Protein AF-A0A2E9XCI1-F1 (afdb_monomer_lite)

pLDDT: mean 81.18, std 12.96, range [31.7, 95.69]

Secondary structure (DSSP, 8-state):
-HHHHHHHHHHHHHHHHHHHHHHHHTTTSTTPPPEEEEEEE-----TTS-GGG-----EEEEEEEE--PPPPEEE-S-TT-EEEESS-EEEEE-TTS-EEEES---EEE-TTSBEEETTSPEEEEE-B-TT--B-TTSPPEE-B--SB-TT--B---EEEEEEEEETTPPPP-SPP-TT-GGG-SEEEEEEEE-TTS-EEEEEEEEEEEE---SS--EEEEEEEEEETTEEEPBPB-B-B-GGGPBEEEETT--EEEHHHHHHHHHSPPTTS-GGGG---TT-EEE-EEGGGBPPPEEP-EEEEEEE--TT-TTHHHHHT-TT---EES---SSSTTS--HHHHTT-EEEEETTPPPEEE--GGGS-STT----SSS---TT---S-SSTT-EE-HHHHHHHHHHHHHHHHSS---EESSSSPTT-EEEEEEEPSS-SS--STTSEEEEE-SSTT-TT-TT-GGGT--TTSBS-TTS---EE-HHHHHHHHHHHHHHHTTT-GGGTTEEEEEETTTTEEEEEE-TTS-SSPPEEEEEEE-SSHHHHHHHHHHTTSPPBS---SSS-SSEEE----SSSSEEEE------SPPPPGGG-----EEEEETTEEEEEEEEESTT--EEEEEPBPSS-SS--S--S---B-HHHHHHHHHH-----TTS-HHHHHTTSEE------TTTPPPSS-SPPBPPEEEEEEPSS-TTS-EEE-TTT-EEEEEETTEEEEEEPPSEEE-HHHHHHHHHHHHTT-B-TT--B----EEEEETTTTEEEEE-S--STT-EEEEE--GGGT-SSPPPEE-B--EE--BPPPEETTEE-EEEE-TTT-PEEEESS-TT--SSS--SEEEEE--TTEEEEETTSBEEE--S-EEE--HHHHSS-EEEE-TT-EEESS--EEEEEEE--B---BEEEEEE-TT-EEEEEETTS-EEEEEEEEEEE-S-GGGPEEEETTEEE--TTT-SPEEEETTSTTSPEEEETEEEPP---HHHHHHHHHHHHHHHHHHHHHHHHHHHHHHHHHHHH-

Sequence (1035 aa):
MSFYTSLTGLQAATTELSVTSNNIANAGTSGFKRADANFGDIYASTPLQKAGSIAGSGVALKGITQQHTQGNIEFSTNSLDLAITGDGYFKLKTSDGAELFTRNGGFMLDDQNRMVNSAGQALQILPVDSINNANFEAETSGLTVQRSTVGEFTPTTEINLGLNLPSSAVPITEAFSADKPETYHKTTSFTTYGANGKAQLATIYYVKTAGPTDAVPYAKWQTYVTVDGVAVKSALTQSAGAGNDPQFINKFGEILTQKELDVLSVSPPAGRNGSDYLITAGTTYRKFSLDNLQTAIPSANAAVTTAIPTASTFQDGLNLTNSSTGVNFADLGAGAGKFTNAKLQNMFQVQVDGSQWKSISLPRLMTLSHLSFSVGAVNTAGAGGPGKLGDQVLSGKQIATELTNELNRTFGDDKDFTTSVLDAGSELILKRYAPPETALQSANDFIAIPLKGAGSIFEDTNAELGGLSLISGGADNNNRTMDGWQMAAAITNYIRHVDAKKAQFADVTVQYDEQNQGFTFHQGSLLRPAPDKFILGAFGADAAGAAKVSAMFGGIATGVKDTGIDDGTGLTYKTINGSKQLLQNTRGNGTENALSDRHSGLKVDYAGGKFTFSAGTTGDTSAISVRATETTVSAANADTVNVAAYTDGGQKAAALFGLSADTAKTRSANNDNQVTSAVTSLVENLPTVRGQESTAAKLTGNAMGVDTEQAFNVTAANQSITAVIDGITSTVTLSLGQYNIDTFTTELQTQINRMADANGRTVNNITVGFDAAKTALTVTGATTSGKSFIQMLGSQDWGLTDVPVAFGTSSTYARIDSDQRAGSNLYVSQDTKTGLWNESVDKADFDAGDIPYWTPIFLDRGEITFDTSGALVSPQAKYNLESTAATGTTIQLAYTGSTQYNSAFAAISQSQNGKPEGDLNGISIGDDGLIVASYSNGSQKSLGKVVIANFNSASGLKQLGDSSFTASAESGAARLGEAGAAGFGTIRAGSTERSNVDLTNELVDLISAQRNFQANAKAIETNSAMTSAIINIRG

Foldseek 3Di:
DLQQQLVQLLVQLVVLLVQLVVLLVALFFFQDWRKGFDKDWADDDDPPDDPVPGDTRHIHTPDIFTDNDFFDWDFFPDQQAWAFDAFFFFWWADPVGDIWTFRWRQWDADPQQFIAHPVRTFTWFAFADPVRDGDPVDDTDGFHDDQWPVPPFFFFFAWEFAWAAALPDDADPDDDDPVDPSRFDDKDWDWTAFPNLDTKIKMKTKGWHDHADPVRQWTKIFIWIDINNHTWFFFFDFAAFPPRFFWWAFLQGDIDGLVVLVVCLVPPDPPDHSQLSDDDAFAWAFAFAPVQWFDWDFFFFQKAKFFFDPPFPQLCQQVVHPVHVHAFQEDDPDDLPHDDLLQQWQLKWKDKLNADTDGFGDLLSDWPPVQDDDDDDDPPPPPTAQRPQGRDHDHNQRVQVSVQLRVQCRQFQAAWAKCPQADFAKWKKKAWADPPRDARPDPLRIDTAGCADDPHLQQQPNVLLVRLSNWDDDNPHRITTHHPSSVQNSVQSVLCSCCVVRVVCNQWGWYQQLQQRWIKIFGDPPPDDAAIKMFIAIEGPDQVNSVLSCLQHQRWFGPPPDSTDDGTDIQDCPDPPRRITIRGRRGHPHDTDDPSSHFHQWGWGDDDSMIMTGGLKGFLSIWMFMAGAFPPPDPDDDQPDQDRDGRSNSVVCCNNHVQQRDSRDTPCRSRVSGISGRNPVQLFSANTPRHDIWFAWKFKFAAAPDDQVDKDWDDPQFQWKWKAWLRFTDIFGADTDIDHQVRVQVRVLVRQQSHADSSSRGQGDWHWDADPVRNIIMITGRRRDQSTKIAMATDSNRRRHPTDITGIYGGIGIGTDGDDDPRATKMWGADPVPRGIDIDSDCPPPDSNDHRSIRGHIHPTRMWMAGSVFDTRPDPDWTWINCCVPRVHIHTYHNPNYGYHNDDMDRPDIDIDIFRMWGFPDWDADQQQWIWTATPRRDIDTSRGRKTWRWPDPRQWDDDDSSMTDDDPVRDDTDIDTDPPVNHGTMDGSMTTRYPSDSVVSVVSSVVSVVSSVVSVVSSVVVVVVVVVVVVVVD

Structure (mmCIF, N/CA/C/O backbone):
data_AF-A0A2E9XCI1-F1
#
_entry.id   AF-A0A2E9XCI1-F1
#
loop_
_atom_site.group_PDB
_atom_site.id
_atom_site.type_symbol
_atom_site.label_atom_id
_atom_site.label_alt_id
_atom_site.label_comp_id
_atom_site.label_asym_id
_atom_site.label_entity_id
_atom_site.label_seq_id
_atom_site.pdbx_PDB_ins_code
_atom_site.Cartn_x
_atom_site.Cartn_y
_atom_site.Cartn_z
_atom_site.occupancy
_atom_site.B_iso_or_equiv
_atom_site.auth_seq_id
_atom_site.auth_comp_id
_atom_site.auth_asym_id
_atom_site.auth_atom_id
_atom_site.pdbx_PDB_model_num
ATOM 1 N N . MET A 1 1 ? -56.192 31.321 102.479 1.00 56.94 1 MET A N 1
ATOM 2 C CA . MET A 1 1 ? -55.291 31.568 101.329 1.00 56.94 1 MET A CA 1
ATOM 3 C C . MET A 1 1 ? -54.293 30.430 101.073 1.00 56.94 1 MET A C 1
ATOM 5 O O . MET A 1 1 ? -53.870 30.320 99.938 1.00 56.94 1 MET A O 1
ATOM 9 N N . SER A 1 2 ? -53.966 29.539 102.028 1.00 67.12 2 SER A N 1
ATOM 10 C CA . SER A 1 2 ? -53.021 28.423 101.776 1.00 67.12 2 SER A CA 1
ATOM 11 C C . SER A 1 2 ? -53.603 27.194 101.051 1.00 67.12 2 SER A C 1
ATOM 13 O O . SER A 1 2 ? -52.846 26.351 100.587 1.00 67.12 2 SER A O 1
ATOM 15 N N . PHE A 1 3 ? -54.931 27.066 100.918 1.00 76.75 3 PHE A N 1
ATOM 16 C CA . PHE A 1 3 ? -55.544 25.922 100.221 1.00 76.75 3 PHE A CA 1
ATOM 17 C C . PHE A 1 3 ? -55.287 25.965 98.705 1.00 76.75 3 PHE A C 1
ATOM 19 O O . PHE A 1 3 ? -54.884 24.965 98.125 1.00 76.75 3 PHE A O 1
ATOM 26 N N . TYR A 1 4 ? -55.455 27.133 98.071 1.00 76.50 4 TYR A N 1
ATOM 27 C CA . TYR A 1 4 ? -55.263 27.297 96.625 1.00 76.50 4 TYR A CA 1
ATOM 28 C C . TYR A 1 4 ? -53.798 27.136 96.191 1.00 76.50 4 TYR A C 1
ATOM 30 O O . TYR A 1 4 ? -53.535 26.538 95.151 1.00 76.50 4 TYR A O 1
ATOM 38 N N . THR A 1 5 ? -52.837 27.585 97.003 1.00 81.50 5 THR A N 1
ATOM 39 C CA . THR A 1 5 ? -51.399 27.383 96.750 1.00 81.50 5 THR A CA 1
ATOM 40 C C . THR A 1 5 ? -51.010 25.904 96.827 1.00 81.50 5 THR A C 1
ATOM 42 O O . THR A 1 5 ? -50.249 25.424 95.994 1.00 81.50 5 THR A O 1
ATOM 45 N N . SER A 1 6 ? -51.567 25.153 97.785 1.00 84.31 6 SER A N 1
ATOM 46 C CA . SER A 1 6 ? -51.332 23.707 97.880 1.00 84.31 6 SER A CA 1
ATOM 47 C C . SER A 1 6 ? -52.088 22.918 96.806 1.00 84.31 6 SER A C 1
ATOM 49 O O . SER A 1 6 ? -51.560 21.926 96.320 1.00 84.31 6 SER A O 1
ATOM 51 N N . LEU A 1 7 ? -53.282 23.361 96.387 1.00 85.88 7 LEU A N 1
ATOM 52 C CA . LEU A 1 7 ? -54.044 22.738 95.295 1.00 85.88 7 LEU A CA 1
ATOM 53 C C . LEU A 1 7 ? -53.333 22.889 93.946 1.00 85.88 7 LEU A C 1
ATOM 55 O O . LEU A 1 7 ? -53.202 21.918 93.207 1.00 85.88 7 LEU A O 1
ATOM 59 N N . THR A 1 8 ? -52.842 24.089 93.644 1.00 87.75 8 THR A N 1
ATOM 60 C CA . THR A 1 8 ? -52.076 24.362 92.419 1.00 87.75 8 THR A CA 1
ATOM 61 C C . THR A 1 8 ? -50.726 23.636 92.419 1.00 87.75 8 THR A C 1
ATOM 63 O O . THR A 1 8 ? -50.351 23.044 91.410 1.00 87.75 8 THR A O 1
ATOM 66 N N . GLY A 1 9 ? -50.046 23.549 93.570 1.00 86.12 9 GLY A N 1
ATOM 67 C CA . GLY A 1 9 ? -48.858 22.702 93.740 1.00 86.12 9 GLY A CA 1
ATOM 68 C C . GLY A 1 9 ? -49.138 21.197 93.600 1.00 86.12 9 GLY A C 1
ATOM 69 O O . GLY A 1 9 ? -48.325 20.469 93.034 1.00 86.12 9 GLY A O 1
ATOM 70 N N . LEU A 1 10 ? -50.297 20.714 94.065 1.00 88.19 10 LEU A N 1
ATOM 71 C CA . LEU A 1 10 ? -50.730 19.320 93.893 1.00 88.19 10 LEU A CA 1
ATOM 72 C C . LEU A 1 10 ? -51.007 18.998 92.417 1.00 88.19 10 LEU A C 1
ATOM 74 O O . LEU A 1 10 ? -50.594 17.947 91.925 1.00 88.19 10 LEU A O 1
ATOM 78 N N . GLN A 1 11 ? -51.682 19.903 91.703 1.00 87.00 11 GLN A N 1
ATOM 79 C CA . GLN A 1 11 ? -51.938 19.770 90.267 1.00 87.00 11 GLN A CA 1
ATOM 80 C C . GLN A 1 11 ? -50.630 19.760 89.466 1.00 87.00 11 GLN A C 1
ATOM 82 O O . GLN A 1 11 ? -50.460 18.890 88.615 1.00 87.00 11 GLN A O 1
ATOM 87 N N . ALA A 1 12 ? -49.682 20.644 89.791 1.00 87.75 12 ALA A N 1
ATOM 88 C CA . ALA A 1 12 ? -48.360 20.664 89.169 1.00 87.75 12 ALA A CA 1
ATOM 89 C C . ALA A 1 12 ? -47.582 19.359 89.395 1.00 87.75 12 ALA A C 1
ATOM 91 O O . ALA A 1 12 ? -47.131 18.743 88.431 1.00 87.75 12 ALA A O 1
ATOM 92 N N . ALA A 1 13 ? -47.534 18.865 90.636 1.00 88.88 13 ALA A N 1
ATOM 93 C CA . ALA A 1 13 ? -46.912 17.577 90.942 1.00 88.88 13 ALA A CA 1
ATOM 94 C C . ALA A 1 13 ? -47.602 16.408 90.210 1.00 88.88 13 ALA A C 1
ATOM 96 O O . ALA A 1 13 ? -46.937 15.479 89.768 1.00 88.88 13 ALA A O 1
ATOM 97 N N . THR A 1 14 ? -48.926 16.458 90.015 1.00 90.69 14 THR A N 1
ATOM 98 C CA . THR A 1 14 ? -49.665 15.441 89.239 1.00 90.69 14 THR A CA 1
ATOM 99 C C . THR A 1 14 ? -49.265 15.456 87.762 1.00 90.69 14 THR A C 1
ATOM 101 O O . THR A 1 14 ? -49.092 14.399 87.151 1.00 90.69 14 THR A O 1
ATOM 104 N N . THR A 1 15 ? -49.101 16.645 87.175 1.00 89.94 15 THR A N 1
ATOM 105 C CA . THR A 1 15 ? -48.646 16.778 85.783 1.00 89.94 15 THR A CA 1
ATOM 106 C C . THR A 1 15 ? -47.188 16.364 85.612 1.00 89.94 15 THR A C 1
ATOM 108 O O . THR A 1 15 ? -46.887 15.652 84.661 1.00 89.94 15 THR A O 1
ATOM 111 N N . GLU A 1 16 ? -46.311 16.722 86.554 1.00 90.00 16 GLU A N 1
ATOM 112 C CA . GLU A 1 16 ? -44.906 16.296 86.575 1.00 90.00 16 GLU A CA 1
ATOM 113 C C . GLU A 1 16 ? -44.810 14.768 86.662 1.00 90.00 16 GLU A C 1
ATOM 115 O O . GLU A 1 16 ? -44.196 14.141 85.805 1.00 90.00 16 GLU A O 1
ATOM 120 N N . LEU A 1 17 ? -45.556 14.147 87.587 1.00 91.25 17 LEU A N 1
ATOM 121 C CA . LEU A 1 17 ? -45.663 12.689 87.689 1.00 91.25 17 LEU A CA 1
ATOM 122 C C . LEU A 1 17 ? -46.124 12.036 86.388 1.00 91.25 17 LEU A C 1
ATOM 124 O O . LEU A 1 17 ? -45.602 10.988 86.015 1.00 91.25 17 LEU A O 1
ATOM 128 N N . SER A 1 18 ? -47.102 12.632 85.706 1.00 91.62 18 SER A N 1
ATOM 129 C CA . SER A 1 18 ? -47.643 12.089 84.458 1.00 91.62 18 SER A CA 1
ATOM 130 C C . SER A 1 18 ? -46.620 12.154 83.322 1.00 91.62 18 SER A C 1
ATOM 132 O O . SER A 1 18 ? -46.472 11.185 82.579 1.00 91.62 18 SER A O 1
ATOM 134 N N . VAL A 1 19 ? -45.886 13.266 83.207 1.00 91.38 19 VAL A N 1
ATOM 135 C CA . VAL A 1 19 ? -44.841 13.457 82.190 1.00 91.38 19 VAL A CA 1
ATOM 136 C C . VAL A 1 19 ? -43.652 12.530 82.448 1.00 91.38 19 VAL A C 1
ATOM 138 O O . VAL A 1 19 ? -43.282 11.768 81.557 1.00 91.38 19 VAL A O 1
ATOM 141 N N . THR A 1 20 ? -43.129 12.493 83.674 1.00 90.44 20 THR A N 1
ATOM 142 C CA . THR A 1 20 ? -42.021 11.604 84.056 1.00 90.44 20 THR A CA 1
ATOM 143 C C . THR A 1 20 ? -42.399 10.125 83.915 1.00 90.44 20 THR A C 1
ATOM 145 O O . THR A 1 20 ? -41.616 9.326 83.408 1.00 90.44 20 THR A O 1
ATOM 148 N N . SER A 1 21 ? -43.630 9.737 84.275 1.00 91.94 21 SER A N 1
ATOM 149 C CA . SER A 1 21 ? -44.106 8.357 84.070 1.00 91.94 21 SER A CA 1
ATOM 150 C C . SER A 1 21 ? -44.168 7.986 82.586 1.00 91.94 21 SER A C 1
ATOM 152 O O . SER A 1 21 ? -43.810 6.868 82.218 1.00 91.94 21 SER A O 1
ATOM 154 N N . ASN A 1 22 ? -44.586 8.921 81.726 1.00 91.62 22 ASN A N 1
ATOM 155 C CA . ASN A 1 22 ? -44.616 8.718 80.278 1.00 91.62 22 ASN A CA 1
ATOM 156 C C . ASN A 1 22 ? -43.201 8.590 79.686 1.00 91.62 22 ASN A C 1
ATOM 158 O O . ASN A 1 22 ? -42.968 7.730 78.834 1.00 91.62 22 ASN A O 1
ATOM 162 N N . ASN A 1 23 ? -42.245 9.388 80.174 1.00 92.56 23 ASN A N 1
ATOM 163 C CA . ASN A 1 23 ? -40.837 9.280 79.788 1.00 92.56 23 ASN A CA 1
ATOM 164 C C . ASN A 1 23 ? -40.265 7.902 80.149 1.00 92.56 23 ASN A C 1
ATOM 166 O O . ASN A 1 23 ? -39.691 7.238 79.291 1.00 92.56 23 ASN A O 1
ATOM 170 N N . ILE A 1 24 ? -40.474 7.437 81.388 1.00 91.94 24 ILE A N 1
ATOM 171 C CA . ILE A 1 24 ? -40.007 6.115 81.846 1.00 91.94 24 ILE A CA 1
ATOM 172 C C . ILE A 1 24 ? -40.627 4.997 81.005 1.00 91.94 24 ILE A C 1
ATOM 174 O O . ILE A 1 24 ? -39.917 4.089 80.574 1.00 91.94 24 ILE A O 1
ATOM 178 N N . ALA A 1 25 ? -41.935 5.071 80.738 1.00 92.50 25 ALA A N 1
ATOM 179 C CA . ALA A 1 25 ? -42.639 4.068 79.941 1.00 92.50 25 ALA A CA 1
ATOM 180 C C . ALA A 1 25 ? -42.089 3.958 78.508 1.00 92.50 25 ALA A C 1
ATOM 182 O O . ALA A 1 25 ? -42.041 2.862 77.954 1.00 92.50 25 ALA A O 1
ATOM 183 N N . ASN A 1 26 ? -41.634 5.073 77.927 1.00 90.69 26 ASN A N 1
ATOM 184 C CA . ASN A 1 26 ? -41.115 5.134 76.560 1.00 90.69 26 ASN A CA 1
ATOM 185 C C . ASN A 1 26 ? -39.585 5.145 76.462 1.00 90.69 26 ASN A C 1
ATOM 187 O O . ASN A 1 26 ? -39.046 5.315 75.370 1.00 90.69 26 ASN A O 1
ATOM 191 N N . ALA A 1 27 ? -38.860 4.910 77.557 1.00 90.88 27 ALA A N 1
ATOM 192 C CA . ALA A 1 27 ? -37.398 4.928 77.531 1.00 90.88 27 ALA A CA 1
ATOM 193 C C . ALA A 1 27 ? -36.789 3.810 76.650 1.00 90.88 27 ALA A C 1
ATOM 195 O O . ALA A 1 27 ? -35.642 3.901 76.209 1.00 90.88 27 ALA A O 1
ATOM 196 N N . GLY A 1 28 ? -37.561 2.753 76.366 1.00 87.94 28 GLY A N 1
ATOM 197 C CA . GLY A 1 28 ? -37.207 1.699 75.409 1.00 87.94 28 GLY A CA 1
ATOM 198 C C . GLY A 1 28 ? -37.623 1.977 73.959 1.00 87.94 28 GLY A C 1
ATOM 199 O O . GLY A 1 28 ? -37.191 1.255 73.065 1.00 87.94 28 GLY A O 1
ATOM 200 N N . THR A 1 29 ? -38.444 2.998 73.707 1.00 90.44 29 THR A N 1
ATOM 201 C CA . THR A 1 29 ? -38.992 3.295 72.378 1.00 90.44 29 THR A CA 1
ATOM 202 C C . THR A 1 29 ? -37.959 4.044 71.532 1.00 90.44 29 THR A C 1
ATOM 204 O O . THR A 1 29 ? -37.449 5.094 71.932 1.00 90.44 29 THR A O 1
ATOM 207 N N . SER A 1 30 ? -37.648 3.525 70.340 1.00 90.06 30 SER A N 1
ATOM 208 C CA . SER A 1 30 ? -36.727 4.191 69.408 1.00 90.06 30 SER A CA 1
ATOM 209 C C . SER A 1 30 ? -37.273 5.553 68.958 1.00 90.06 30 SER A C 1
ATOM 211 O O . SER A 1 30 ? -38.476 5.742 68.755 1.00 90.06 30 SER A O 1
ATOM 213 N N . GLY A 1 31 ? -36.380 6.537 68.856 1.00 90.50 31 GLY A N 1
ATOM 214 C CA . GLY A 1 31 ? -36.698 7.901 68.442 1.00 90.50 31 GLY A CA 1
ATOM 215 C C . GLY A 1 31 ? -37.555 8.706 69.427 1.00 90.50 31 GLY A C 1
ATOM 216 O O . GLY A 1 31 ? -37.921 9.834 69.096 1.00 90.50 31 GLY A O 1
ATOM 217 N N . PHE A 1 32 ? -37.888 8.174 70.614 1.00 93.50 32 PHE A N 1
ATOM 218 C CA . PHE A 1 32 ? -38.699 8.896 71.599 1.00 93.50 32 PHE A CA 1
ATOM 219 C C . PHE A 1 32 ? -37.913 10.045 72.237 1.00 93.50 32 PHE A C 1
ATOM 221 O O . PHE A 1 32 ? -36.796 9.852 72.725 1.00 93.50 32 PHE A O 1
ATOM 228 N N . LYS A 1 33 ? -38.526 11.231 72.279 1.00 93.69 33 LYS A N 1
ATOM 229 C CA . LYS A 1 33 ? -37.956 12.439 72.880 1.00 93.69 33 LYS A CA 1
ATOM 230 C C . LYS A 1 33 ? -38.589 12.716 74.243 1.00 93.69 33 LYS A C 1
ATOM 232 O O . LYS A 1 33 ? -39.810 12.833 74.339 1.00 93.69 33 LYS A O 1
ATOM 237 N N . ARG A 1 34 ? -37.749 12.827 75.277 1.00 92.19 34 ARG A N 1
ATOM 238 C CA . ARG A 1 34 ? -38.120 13.186 76.652 1.00 92.19 34 ARG A CA 1
ATOM 239 C C . ARG A 1 34 ? -38.945 14.468 76.641 1.00 92.19 34 ARG A C 1
ATOM 241 O O . ARG A 1 34 ? -38.592 15.432 75.961 1.00 92.19 34 ARG A O 1
ATOM 248 N N . ALA A 1 35 ? -40.018 14.486 77.416 1.00 91.31 35 ALA A N 1
ATOM 249 C CA . ALA A 1 35 ? -40.801 15.683 77.670 1.00 91.31 35 ALA A CA 1
ATOM 250 C C . ALA A 1 35 ? -40.532 16.206 79.086 1.00 91.31 35 ALA A C 1
ATOM 252 O O . ALA A 1 35 ? -40.400 15.417 80.017 1.00 91.31 35 ALA A O 1
ATOM 253 N N . ASP A 1 36 ? -40.505 17.526 79.251 1.00 90.38 36 ASP A N 1
ATOM 254 C CA . ASP A 1 36 ? -40.437 18.184 80.557 1.00 90.38 36 ASP A CA 1
ATOM 255 C C . ASP A 1 36 ? -41.688 19.043 80.778 1.00 90.38 36 ASP A C 1
ATOM 257 O O . ASP A 1 36 ? -42.191 19.702 79.858 1.00 90.38 36 ASP A O 1
ATOM 261 N N . ALA A 1 37 ? -42.201 19.040 82.009 1.00 90.25 37 ALA A N 1
ATOM 262 C CA . ALA A 1 37 ? -43.288 19.916 82.426 1.00 90.25 37 ALA A CA 1
ATOM 263 C C . ALA A 1 37 ? -42.712 21.246 82.929 1.00 90.25 37 ALA A C 1
ATOM 265 O O . ALA A 1 37 ? -42.026 21.291 83.947 1.00 90.25 37 ALA A O 1
ATOM 266 N N . ASN A 1 38 ? -43.013 22.345 82.237 1.00 89.31 38 ASN A N 1
ATOM 267 C CA . ASN A 1 38 ? -42.542 23.669 82.628 1.00 89.31 38 ASN A CA 1
ATOM 268 C C . ASN A 1 38 ? -43.607 24.382 83.459 1.00 89.31 38 ASN A C 1
ATOM 270 O O . ASN A 1 38 ? -44.726 24.605 82.989 1.00 89.31 38 ASN A O 1
ATOM 274 N N . PHE A 1 39 ? -43.245 24.801 84.669 1.00 89.50 39 PHE A N 1
ATOM 275 C CA . PHE A 1 39 ? -44.135 25.518 85.582 1.00 89.50 39 PHE A CA 1
ATOM 276 C C . PHE A 1 39 ? -43.783 27.007 85.661 1.00 89.50 39 PHE A C 1
ATOM 278 O O . PHE A 1 39 ? -42.617 27.389 85.584 1.00 89.50 39 PHE A O 1
ATOM 285 N N . GLY A 1 40 ? -44.804 27.849 85.807 1.00 85.62 40 GLY A N 1
ATOM 286 C CA . GLY A 1 40 ? -44.674 29.270 86.131 1.00 85.62 40 GLY A CA 1
ATOM 287 C C . GLY A 1 40 ? -45.316 29.570 87.480 1.00 85.62 40 GLY A C 1
ATOM 288 O O . GLY A 1 40 ? -46.262 28.889 87.885 1.00 85.62 40 GLY A O 1
ATOM 289 N N . ASP A 1 41 ? -44.819 30.580 88.185 1.00 86.00 41 ASP A N 1
ATOM 290 C CA . ASP A 1 41 ? -45.464 31.066 89.397 1.00 86.00 41 ASP A CA 1
ATOM 291 C C . ASP A 1 41 ? -46.737 31.856 89.062 1.00 86.00 41 ASP A C 1
ATOM 293 O O . ASP A 1 41 ? -46.857 32.518 88.031 1.00 86.00 41 ASP A O 1
ATOM 297 N N . ILE A 1 42 ? -47.734 31.765 89.939 1.00 76.44 42 ILE A N 1
ATOM 298 C CA . ILE A 1 42 ? -48.943 32.581 89.849 1.00 76.44 42 ILE A CA 1
ATOM 299 C C . ILE A 1 42 ? -48.750 33.773 90.779 1.00 76.44 42 ILE A C 1
ATOM 301 O O . ILE A 1 42 ? -48.713 33.623 92.005 1.00 76.44 42 ILE A O 1
ATOM 305 N N . TYR A 1 43 ? -48.669 34.968 90.200 1.00 70.25 43 TYR A N 1
ATOM 306 C CA . TYR A 1 43 ? -48.563 36.216 90.946 1.00 70.25 43 TYR A CA 1
ATOM 307 C C . TYR A 1 43 ? -49.813 37.073 90.726 1.00 70.25 43 TYR A C 1
ATOM 309 O O . TYR A 1 43 ? -50.123 37.460 89.602 1.00 70.25 43 TYR A O 1
ATOM 317 N N . ALA A 1 44 ? -50.543 37.381 91.800 1.00 63.88 44 ALA A N 1
ATOM 318 C CA . ALA A 1 44 ? -51.636 38.348 91.764 1.00 63.88 44 ALA A CA 1
ATOM 319 C C . ALA A 1 44 ? -51.078 39.718 92.177 1.00 63.88 44 ALA A C 1
ATOM 321 O O . ALA A 1 44 ? -50.885 39.974 93.364 1.00 63.88 44 ALA A O 1
ATOM 322 N N . SER A 1 45 ? -50.769 40.587 91.213 1.00 61.59 45 SER A N 1
ATOM 323 C CA . SER A 1 45 ? -50.336 41.959 91.493 1.00 61.59 45 SER A CA 1
ATOM 324 C C . SER A 1 45 ? -51.478 42.948 91.265 1.00 61.59 45 SER A C 1
ATOM 326 O O . SER A 1 45 ? -52.050 43.047 90.181 1.00 61.59 45 SER A O 1
ATOM 328 N N . THR A 1 46 ? -51.797 43.726 92.297 1.00 57.59 46 THR A N 1
ATOM 329 C CA . THR A 1 46 ? -52.593 44.952 92.165 1.00 57.59 46 THR A CA 1
ATOM 330 C C . THR A 1 46 ? -51.606 46.129 92.141 1.00 57.59 46 THR A C 1
ATOM 332 O O . THR A 1 46 ? -50.747 46.175 93.025 1.00 57.59 46 THR A O 1
ATOM 335 N N . PRO A 1 47 ? -51.695 47.103 91.209 1.00 62.22 47 PRO A N 1
ATOM 336 C CA . PRO A 1 47 ? -50.665 48.141 91.000 1.00 62.22 47 PRO A CA 1
ATOM 337 C C . PRO A 1 47 ? -50.330 49.059 92.196 1.00 62.22 47 PRO A C 1
ATOM 339 O O . PRO A 1 47 ? -49.442 49.898 92.090 1.00 62.22 47 PRO A O 1
ATOM 342 N N . LEU A 1 48 ? -51.037 48.934 93.324 1.00 61.19 48 LEU A N 1
ATOM 343 C CA . LEU A 1 48 ? -50.928 49.800 94.506 1.00 61.19 48 LEU A CA 1
ATOM 344 C C . LEU A 1 48 ? -50.286 49.115 95.734 1.00 61.19 48 LEU A C 1
ATOM 346 O O . LEU A 1 48 ? -50.254 49.713 96.808 1.00 61.19 48 LEU A O 1
ATOM 350 N N . GLN A 1 49 ? -49.785 47.878 95.623 1.00 62.62 49 GLN A N 1
ATOM 351 C CA . GLN A 1 49 ? -49.184 47.139 96.749 1.00 62.62 49 GLN A CA 1
ATOM 352 C C . GLN A 1 49 ? -47.645 47.063 96.682 1.00 62.62 49 GLN A C 1
ATOM 354 O O . GLN A 1 49 ? -47.051 46.920 95.616 1.00 62.62 49 GLN A O 1
ATOM 359 N N . LYS A 1 50 ? -46.986 47.151 97.851 1.00 63.84 50 LYS A N 1
ATOM 360 C CA . LYS A 1 50 ? -45.520 47.092 98.018 1.00 63.84 50 LYS A CA 1
ATOM 361 C C . LYS A 1 50 ? -45.006 45.678 97.698 1.00 63.84 50 LYS A C 1
ATOM 363 O O . LYS A 1 50 ? -45.393 44.724 98.369 1.00 63.84 50 LYS A O 1
ATOM 368 N N . ALA A 1 51 ? -44.088 45.556 96.735 1.00 59.53 51 ALA A N 1
ATOM 369 C CA . ALA A 1 51 ? -43.585 44.274 96.213 1.00 59.53 51 ALA A CA 1
ATOM 370 C C . ALA A 1 51 ? -42.999 43.308 97.272 1.00 59.53 51 ALA A C 1
ATOM 372 O O . ALA A 1 51 ? -42.997 42.101 97.068 1.00 59.53 51 ALA A O 1
ATOM 373 N N . GLY A 1 52 ? -42.540 43.811 98.425 1.00 65.31 52 GLY A N 1
ATOM 374 C CA . GLY A 1 52 ? -41.963 42.993 99.503 1.00 65.31 52 GLY A CA 1
ATOM 375 C C . GLY A 1 52 ? -42.964 42.343 100.470 1.00 65.31 52 GLY A C 1
ATOM 376 O O . GLY A 1 52 ? -42.535 41.798 101.483 1.00 65.31 52 GLY A O 1
ATOM 377 N N . SER A 1 53 ? -44.278 42.448 100.237 1.00 62.16 53 SER A N 1
ATOM 378 C CA . SER A 1 53 ? -45.313 41.973 101.180 1.00 62.16 53 SER A CA 1
ATOM 379 C C . SER A 1 53 ? -46.361 41.042 100.556 1.00 62.16 53 SER A C 1
ATOM 381 O O . SER A 1 53 ? -47.352 40.724 101.210 1.00 62.16 53 SER A O 1
ATOM 383 N N . ILE A 1 54 ? -46.158 40.601 99.311 1.00 63.03 54 ILE A N 1
ATOM 384 C CA . ILE A 1 54 ? -47.092 39.734 98.581 1.00 63.03 54 ILE A CA 1
ATOM 385 C C . ILE A 1 54 ? -46.522 38.309 98.555 1.00 63.03 54 ILE A C 1
ATOM 387 O O . ILE A 1 54 ? -45.447 38.071 98.007 1.00 63.03 54 ILE A O 1
ATOM 391 N N . ALA A 1 55 ? -47.240 37.361 99.159 1.00 66.00 55 ALA A N 1
ATOM 392 C CA . ALA A 1 55 ? -46.936 35.936 99.045 1.00 66.00 55 ALA A CA 1
ATOM 393 C C . ALA A 1 55 ? -47.473 35.388 97.708 1.00 66.00 55 ALA A C 1
ATOM 395 O O . ALA A 1 55 ? -48.572 35.755 97.291 1.00 66.00 55 ALA A O 1
ATOM 396 N N . GLY A 1 56 ? -46.710 34.514 97.042 1.00 70.38 56 GLY A N 1
ATOM 397 C CA . GLY A 1 56 ? -47.107 33.901 95.767 1.00 70.38 56 GLY A CA 1
ATOM 398 C C . GLY A 1 56 ? -48.426 33.120 95.862 1.00 70.38 56 GLY A C 1
ATOM 399 O O . GLY A 1 56 ? -48.748 32.552 96.906 1.00 70.38 56 GLY A O 1
ATOM 400 N N . SER A 1 57 ? -49.198 33.091 94.770 1.00 76.00 57 SER A N 1
ATOM 401 C CA . SER A 1 57 ? -50.535 32.469 94.701 1.00 76.00 57 SER A CA 1
ATOM 402 C C . SER A 1 57 ? -50.533 31.029 94.172 1.00 76.00 57 SER A C 1
ATOM 404 O O . SER A 1 57 ? -51.599 30.463 93.937 1.00 76.00 57 SER A O 1
ATOM 406 N N . GLY A 1 58 ? -49.357 30.409 94.052 1.00 83.56 58 GLY A N 1
ATOM 407 C CA . GLY A 1 58 ? -49.196 29.017 93.637 1.00 83.56 58 GLY A CA 1
ATOM 408 C C . GLY A 1 58 ? -48.401 28.890 92.345 1.00 83.56 58 GLY A C 1
ATOM 409 O O . GLY A 1 58 ? -47.626 29.785 92.009 1.00 83.56 58 GLY A O 1
ATOM 410 N N . VAL A 1 59 ? -48.591 27.779 91.634 1.00 87.44 59 VAL A N 1
ATOM 411 C CA . VAL A 1 59 ? -47.877 27.469 90.383 1.00 87.44 59 VAL A CA 1
ATOM 412 C C . VAL A 1 59 ? -48.873 27.010 89.314 1.00 87.44 59 VAL A C 1
ATOM 414 O O . VAL A 1 59 ? -49.861 26.355 89.632 1.00 87.44 59 VAL A O 1
ATOM 417 N N . ALA A 1 60 ? -48.629 27.320 88.047 1.00 87.31 60 ALA A N 1
ATOM 418 C CA . ALA A 1 60 ? -49.414 26.817 86.921 1.00 87.31 60 ALA A CA 1
ATOM 419 C C . ALA A 1 60 ? -48.508 26.131 85.897 1.00 87.31 60 ALA A C 1
ATOM 421 O O . ALA A 1 60 ? -47.347 26.506 85.726 1.00 87.31 60 ALA A O 1
ATOM 422 N N . LEU A 1 61 ? -49.050 25.143 85.183 1.00 88.31 61 LEU A N 1
ATOM 423 C CA . LEU A 1 61 ? -48.377 24.560 84.028 1.00 88.31 61 LEU A CA 1
ATOM 424 C C . LEU A 1 61 ? -48.319 25.604 82.905 1.00 88.31 61 LEU A C 1
ATOM 426 O O . LEU A 1 61 ? -49.355 26.056 82.421 1.00 88.31 61 LEU A O 1
ATOM 430 N N . LYS A 1 62 ? -47.108 25.968 82.482 1.00 86.94 62 LYS A N 1
ATOM 431 C CA . LYS A 1 62 ? -46.861 26.825 81.315 1.00 86.94 62 LYS A CA 1
ATOM 432 C C . LYS A 1 62 ? -46.980 26.026 80.017 1.00 86.94 62 LYS A C 1
ATOM 434 O O . LYS A 1 62 ? -47.470 26.547 79.022 1.00 86.94 62 LYS A O 1
ATOM 439 N N . GLY A 1 63 ? -46.538 24.770 80.039 1.00 86.81 63 GLY A N 1
ATOM 440 C CA . GLY A 1 63 ? -46.625 23.836 78.919 1.00 86.81 63 GLY A CA 1
ATOM 441 C C . GLY A 1 63 ? -45.769 22.592 79.145 1.00 86.81 63 GLY A C 1
ATOM 442 O O . GLY A 1 63 ? -44.962 22.547 80.073 1.00 86.81 63 GLY A O 1
ATOM 443 N N . ILE A 1 64 ? -45.949 21.592 78.285 1.00 89.88 64 ILE A N 1
ATOM 444 C CA . ILE A 1 64 ? -45.097 20.401 78.221 1.00 89.88 64 ILE A CA 1
ATOM 445 C C . ILE A 1 64 ? -44.246 20.548 76.964 1.00 89.88 64 ILE A C 1
ATOM 447 O O . ILE A 1 64 ? -44.792 20.617 75.864 1.00 89.88 64 ILE A O 1
ATOM 451 N N . THR A 1 65 ? -42.930 20.643 77.124 1.00 88.19 65 THR A N 1
ATOM 452 C CA . THR A 1 65 ? -41.996 20.844 76.009 1.00 88.19 65 THR A CA 1
ATOM 453 C C . THR A 1 65 ? -41.143 19.611 75.814 1.00 88.19 65 THR A C 1
ATOM 455 O O . THR A 1 65 ? -40.646 19.044 76.785 1.00 88.19 65 THR A O 1
ATOM 458 N N . GLN A 1 66 ? -40.938 19.215 74.563 1.00 90.25 66 GLN A N 1
ATOM 459 C CA . GLN A 1 66 ? -40.031 18.122 74.252 1.00 90.25 66 GLN A CA 1
ATOM 460 C C . GLN A 1 66 ? -38.582 18.586 74.144 1.00 90.25 66 GLN A C 1
ATOM 462 O O . GLN A 1 66 ? -38.283 19.656 73.602 1.00 90.25 66 GLN A O 1
ATOM 467 N N . GLN A 1 67 ? -37.686 17.731 74.625 1.00 90.56 67 GLN A N 1
ATOM 468 C CA . GLN A 1 67 ? -36.247 17.868 74.486 1.00 90.56 67 GLN A CA 1
ATOM 469 C C . GLN A 1 67 ? -35.780 17.044 73.293 1.00 90.56 67 GLN A C 1
ATOM 471 O O . GLN A 1 67 ? -35.828 15.815 73.305 1.00 90.56 67 GLN A O 1
ATOM 476 N N . HIS A 1 68 ? -35.284 17.723 72.262 1.00 91.50 68 HIS A N 1
ATOM 477 C CA . HIS A 1 68 ? -34.877 17.096 71.002 1.00 91.50 68 HIS A CA 1
ATOM 478 C C . HIS A 1 68 ? -33.389 16.727 70.950 1.00 91.50 68 HIS A C 1
ATOM 480 O O . HIS A 1 68 ? -32.846 16.497 69.870 1.00 91.50 68 HIS A O 1
ATOM 486 N N . THR A 1 69 ? -32.731 16.624 72.107 1.00 91.69 69 THR A N 1
ATOM 487 C CA . THR A 1 69 ? -31.350 16.136 72.195 1.00 91.69 69 THR A CA 1
ATOM 488 C C . THR A 1 69 ? -31.232 14.721 71.618 1.00 91.69 69 THR A C 1
ATOM 490 O O . THR A 1 69 ? -32.185 13.935 71.630 1.00 91.69 69 THR A O 1
ATOM 493 N N . GLN A 1 70 ? -30.068 14.410 71.050 1.00 93.25 70 GLN A N 1
ATOM 494 C CA . GLN A 1 70 ? -29.775 13.121 70.422 1.00 93.25 70 GLN A CA 1
ATOM 495 C C . GLN A 1 70 ? -29.754 11.997 71.472 1.00 93.25 70 GLN A C 1
ATOM 497 O O . GLN A 1 70 ? -29.095 12.128 72.503 1.00 93.25 70 GLN A O 1
ATOM 502 N N . GLY A 1 71 ? -30.462 10.898 71.204 1.00 91.62 71 GLY A N 1
ATOM 503 C CA . GLY A 1 71 ? -30.357 9.663 71.984 1.00 91.62 71 GLY A CA 1
ATOM 504 C C . GLY A 1 71 ? -29.172 8.799 71.544 1.00 91.62 71 GLY A C 1
ATOM 505 O O . GLY A 1 71 ? -28.558 9.046 70.503 1.00 91.62 71 GLY A O 1
ATOM 506 N N . ASN A 1 72 ? -28.843 7.766 72.324 1.00 91.19 72 ASN A N 1
ATOM 507 C CA . ASN A 1 72 ? -27.747 6.860 71.973 1.00 91.19 72 ASN A CA 1
ATOM 508 C C . ASN A 1 72 ? -28.053 6.096 70.670 1.00 91.19 72 ASN A C 1
ATOM 510 O O . ASN A 1 72 ? -29.172 5.616 70.489 1.00 91.19 72 ASN A O 1
ATOM 514 N N . ILE A 1 73 ? -27.060 5.957 69.790 1.00 93.50 73 ILE A N 1
ATOM 515 C CA . ILE A 1 73 ? -27.188 5.174 68.554 1.00 93.50 73 ILE A CA 1
ATOM 516 C C . ILE A 1 73 ? -26.817 3.721 68.840 1.00 93.50 73 ILE A C 1
ATOM 518 O O . ILE A 1 73 ? -25.728 3.442 69.341 1.00 93.50 73 ILE A O 1
ATOM 522 N N . GLU A 1 74 ? -27.715 2.797 68.511 1.00 92.69 74 GLU A N 1
ATOM 523 C CA . GLU A 1 74 ? -27.521 1.358 68.685 1.00 92.69 74 GLU A CA 1
ATOM 524 C C . GLU A 1 74 ? -27.494 0.666 67.320 1.00 92.69 74 GLU A C 1
ATOM 526 O O . GLU A 1 74 ? -28.324 0.945 66.453 1.00 92.69 74 GLU A O 1
ATOM 531 N N . PHE A 1 75 ? -26.525 -0.228 67.115 1.00 92.50 75 PHE A N 1
ATOM 532 C CA . PHE A 1 75 ? -26.445 -1.017 65.889 1.00 92.50 75 PHE A CA 1
ATOM 533 C C . PHE A 1 75 ? -27.583 -2.035 65.834 1.00 92.50 75 PHE A C 1
ATOM 535 O O . PHE A 1 75 ? -27.846 -2.742 66.806 1.00 92.50 75 PHE A O 1
ATOM 542 N N . SER A 1 76 ? -28.220 -2.131 64.672 1.00 90.38 76 SER A N 1
ATOM 543 C CA . SER A 1 76 ? -29.247 -3.120 64.379 1.00 90.38 76 SER A CA 1
ATOM 544 C C . SER A 1 76 ? -28.684 -4.258 63.531 1.00 90.38 76 SER A C 1
ATOM 546 O O . SER A 1 76 ? -27.695 -4.110 62.814 1.00 90.38 76 SER A O 1
ATOM 548 N N . THR A 1 77 ? -29.345 -5.411 63.598 1.00 88.19 77 THR A N 1
ATOM 549 C CA . THR A 1 77 ? -29.097 -6.537 62.684 1.00 88.19 77 THR A CA 1
ATOM 550 C C . THR A 1 77 ? -29.811 -6.361 61.340 1.00 88.19 77 THR A C 1
ATOM 552 O O . THR A 1 77 ? -29.455 -7.032 60.373 1.00 88.19 77 THR A O 1
ATOM 555 N N . ASN A 1 78 ? -30.788 -5.451 61.261 1.00 88.75 78 ASN A N 1
ATOM 556 C CA . ASN A 1 78 ? -31.505 -5.112 60.038 1.00 88.75 78 ASN A CA 1
ATOM 557 C C . ASN A 1 78 ? -30.801 -3.959 59.310 1.00 88.75 78 ASN A C 1
ATOM 559 O O . ASN A 1 78 ? -30.654 -2.870 59.859 1.00 88.75 78 ASN A O 1
ATOM 563 N N . SER A 1 79 ? -30.406 -4.171 58.054 1.00 85.44 79 SER A N 1
ATOM 564 C CA . SER A 1 79 ? -29.708 -3.162 57.245 1.00 85.44 79 SER A CA 1
ATOM 565 C C . SER A 1 79 ? -30.582 -1.969 56.849 1.00 85.44 79 SER A C 1
ATOM 567 O O . SER A 1 79 ? -30.047 -0.926 56.480 1.00 85.44 79 SER A O 1
ATOM 569 N N . LEU A 1 80 ? -31.909 -2.124 56.899 1.00 90.12 80 LEU A N 1
ATOM 570 C CA . LEU A 1 80 ? -32.873 -1.069 56.576 1.00 90.12 80 LEU A CA 1
ATOM 571 C C . LEU A 1 80 ? -33.147 -0.123 57.746 1.00 90.12 80 LEU A C 1
ATOM 573 O O . LEU A 1 80 ? -33.800 0.899 57.551 1.00 90.12 80 LEU A O 1
ATOM 577 N N . ASP A 1 81 ? -32.641 -0.434 58.937 1.00 93.56 81 ASP A N 1
ATOM 578 C CA . ASP A 1 81 ? -32.769 0.458 60.078 1.00 93.56 81 ASP A CA 1
ATOM 579 C C . ASP A 1 81 ? -31.808 1.639 59.923 1.00 93.56 81 ASP A C 1
ATOM 581 O O . ASP A 1 81 ? -30.611 1.456 59.683 1.00 93.56 81 ASP A O 1
ATOM 585 N N . LEU A 1 82 ? -32.331 2.855 60.052 1.00 94.00 82 LEU A N 1
ATOM 586 C CA . LEU A 1 82 ? -31.584 4.092 59.858 1.00 94.00 82 LEU A CA 1
ATOM 587 C C . LEU A 1 82 ? -31.544 4.930 61.137 1.00 94.00 82 LEU A C 1
ATOM 589 O O . LEU A 1 82 ? -32.529 5.067 61.861 1.00 94.00 82 LEU A O 1
ATOM 593 N N . ALA A 1 83 ? -30.413 5.581 61.385 1.00 95.12 83 ALA A N 1
ATOM 594 C CA . ALA A 1 83 ? -30.287 6.570 62.447 1.00 95.12 83 ALA A CA 1
ATOM 595 C C . ALA A 1 83 ? -29.715 7.874 61.901 1.00 95.12 83 ALA A C 1
ATOM 597 O O . ALA A 1 83 ? -28.764 7.861 61.125 1.00 95.12 83 ALA A O 1
ATOM 598 N N . ILE A 1 84 ? -30.265 9.007 62.336 1.00 95.06 84 ILE A N 1
ATOM 599 C CA . ILE A 1 84 ? -29.680 10.322 62.059 1.00 95.06 84 ILE A CA 1
ATOM 600 C C . ILE A 1 84 ? -28.697 10.648 63.186 1.00 95.06 84 ILE A C 1
ATOM 602 O O . ILE A 1 84 ? -29.047 10.581 64.366 1.00 95.06 84 ILE A O 1
ATOM 606 N N . THR A 1 85 ? -27.472 11.016 62.823 1.00 93.31 85 THR A N 1
ATOM 607 C CA . THR A 1 85 ? -26.455 11.537 63.741 1.00 93.31 85 THR A CA 1
ATOM 608 C C . THR A 1 85 ? -26.324 13.041 63.527 1.00 93.31 85 THR A C 1
ATOM 610 O O . THR A 1 85 ? -25.852 13.485 62.484 1.00 93.31 85 THR A O 1
ATOM 613 N N . GLY A 1 86 ? -26.740 13.835 64.514 1.00 91.94 86 GLY A N 1
ATOM 614 C CA . GLY A 1 86 ? -26.822 15.298 64.397 1.00 91.94 86 GLY A CA 1
ATOM 615 C C . GLY A 1 86 ? -28.265 15.771 64.243 1.00 91.94 86 GLY A C 1
ATOM 616 O O . GLY A 1 86 ? -29.183 15.047 64.613 1.00 91.94 86 GLY A O 1
ATOM 617 N N . ASP A 1 87 ? -28.481 16.982 63.734 1.00 90.69 87 ASP A N 1
ATOM 618 C CA . ASP A 1 87 ? -29.811 17.601 63.689 1.00 90.69 87 ASP A CA 1
ATOM 619 C C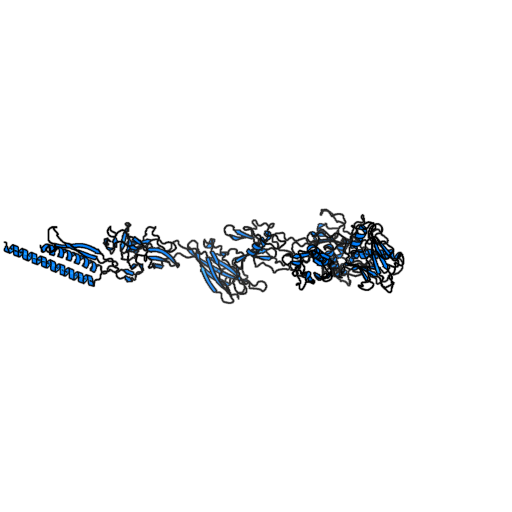 . ASP A 1 87 ? -30.652 17.142 62.489 1.00 90.69 87 ASP A C 1
ATOM 621 O O . ASP A 1 87 ? -30.162 17.040 61.368 1.00 90.69 87 ASP A O 1
ATOM 625 N N . GLY A 1 88 ? -31.951 16.920 62.703 1.00 93.25 88 GLY A N 1
ATOM 626 C CA . GLY A 1 88 ? -32.907 16.634 61.632 1.00 93.25 88 GLY A CA 1
ATOM 627 C C . GLY A 1 88 ? -33.853 15.469 61.918 1.00 93.25 88 GLY A C 1
ATOM 628 O O . GLY A 1 88 ? -33.786 14.845 62.975 1.00 93.25 88 GLY A O 1
ATOM 629 N N . TYR A 1 89 ? -34.760 15.211 60.978 1.00 95.12 89 TYR A N 1
ATOM 630 C CA . TYR A 1 89 ? -35.812 14.195 61.044 1.00 95.12 89 TYR A CA 1
ATOM 631 C C . TYR A 1 89 ? -35.988 13.521 59.686 1.00 95.12 89 TYR A C 1
ATOM 633 O O . TYR A 1 89 ? -35.895 14.181 58.649 1.00 95.12 89 TYR A O 1
ATOM 641 N N . PHE A 1 90 ? -36.323 12.232 59.686 1.00 95.50 90 PHE A N 1
ATOM 642 C CA . PHE A 1 90 ? -36.795 11.555 58.485 1.00 95.50 90 PHE A CA 1
ATOM 643 C C . PHE A 1 90 ? -38.159 12.114 58.094 1.00 95.50 90 PHE A C 1
ATOM 645 O O . PHE A 1 90 ? -39.067 12.172 58.929 1.00 95.50 90 PHE A O 1
ATOM 652 N N . LYS A 1 91 ? -38.308 12.509 56.828 1.00 94.12 91 LYS A N 1
ATOM 653 C CA . LYS A 1 91 ? -39.596 12.908 56.257 1.00 94.12 91 LYS A CA 1
ATOM 654 C C . LYS A 1 91 ? -40.357 11.662 55.802 1.00 94.12 91 LYS A C 1
ATOM 656 O O . LYS A 1 91 ? -39.881 10.919 54.945 1.00 94.12 91 LYS A O 1
ATOM 661 N N . LEU A 1 92 ? -41.551 11.456 56.346 1.00 93.69 92 LEU A N 1
ATOM 662 C CA . LEU A 1 92 ? -42.476 10.384 55.984 1.00 93.69 92 LEU A CA 1
ATOM 663 C C . LEU A 1 92 ? -43.754 10.964 55.379 1.00 93.69 92 LEU A C 1
ATOM 665 O O . LEU A 1 92 ? -44.142 12.094 55.678 1.00 93.69 92 LEU A O 1
ATOM 669 N N . LYS A 1 93 ? -44.439 10.175 54.551 1.00 91.69 93 LYS A N 1
ATOM 670 C CA . LYS A 1 93 ? -45.752 10.529 53.998 1.00 91.69 93 LYS A CA 1
ATOM 671 C C . LYS A 1 93 ? -46.746 9.397 54.241 1.00 91.69 93 LYS A C 1
ATOM 673 O O . LYS A 1 93 ? -46.443 8.230 53.988 1.00 91.69 93 LYS A O 1
ATOM 678 N N . THR A 1 94 ? -47.922 9.741 54.756 1.00 89.75 94 THR A N 1
ATOM 679 C CA . THR A 1 94 ? -49.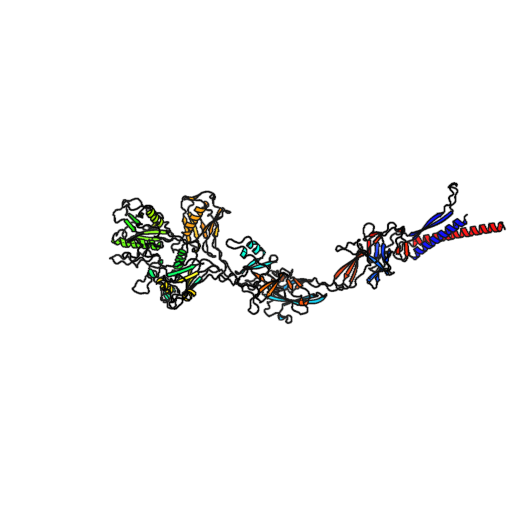051 8.803 54.914 1.00 89.75 94 THR A CA 1
ATOM 680 C C . THR A 1 94 ? -49.703 8.484 53.572 1.00 89.75 94 THR A C 1
ATOM 682 O O . THR A 1 94 ? -49.513 9.208 52.593 1.00 89.75 94 THR A O 1
ATOM 685 N N . SER A 1 95 ? -50.521 7.427 53.537 1.00 83.69 95 SER A N 1
ATOM 686 C CA . SER A 1 95 ? -51.378 7.098 52.387 1.00 83.69 95 SER A CA 1
ATOM 687 C C . SER A 1 95 ? -52.267 8.265 51.953 1.00 83.69 95 SER A C 1
ATOM 689 O O . SER A 1 95 ? -52.492 8.449 50.762 1.00 83.69 95 SER A O 1
ATOM 691 N N . ASP A 1 96 ? -52.708 9.079 52.913 1.00 85.25 96 ASP A N 1
ATOM 692 C CA . ASP A 1 96 ? -53.619 10.208 52.695 1.00 85.25 96 ASP A CA 1
ATOM 693 C C . ASP A 1 96 ? -52.872 11.493 52.289 1.00 85.25 96 ASP A C 1
ATOM 695 O O . ASP A 1 96 ? -53.474 12.549 52.098 1.00 85.25 96 ASP A O 1
ATOM 699 N N . GLY A 1 97 ? -51.544 11.418 52.156 1.00 84.38 97 GLY A N 1
ATOM 700 C CA . GLY A 1 97 ? -50.688 12.505 51.691 1.00 84.38 97 GLY A CA 1
ATOM 701 C C . GLY A 1 97 ? -50.179 13.453 52.777 1.00 84.38 97 GLY A C 1
ATOM 702 O O . GLY A 1 97 ? -49.399 14.347 52.453 1.00 84.38 97 GLY A O 1
ATOM 703 N N . ALA A 1 98 ? -50.553 13.258 54.046 1.00 88.25 98 ALA A N 1
ATOM 704 C CA . ALA A 1 98 ? -50.041 14.062 55.154 1.00 88.25 98 ALA A CA 1
ATOM 705 C C . ALA A 1 98 ? -48.560 13.758 55.429 1.00 88.25 98 ALA A C 1
ATOM 707 O O . ALA A 1 98 ? -48.148 12.591 55.435 1.00 88.25 98 ALA A O 1
ATOM 708 N N . GLU A 1 99 ? -47.781 14.812 55.673 1.00 90.88 99 GLU A N 1
ATOM 709 C CA . GLU A 1 99 ? -46.352 14.738 55.975 1.00 90.88 99 GLU A CA 1
ATOM 710 C C . GLU A 1 99 ? -46.118 14.562 57.479 1.00 90.88 99 GLU A C 1
ATOM 712 O O . GLU A 1 99 ? -46.696 15.280 58.297 1.00 90.88 99 GLU A O 1
ATOM 717 N N . LEU A 1 100 ? -45.248 13.620 57.839 1.00 93.19 100 LEU A N 1
ATOM 718 C CA . LEU A 1 100 ? -44.793 13.401 59.208 1.00 93.19 100 LEU A CA 1
ATOM 719 C C . LEU A 1 100 ? -43.275 13.420 59.274 1.00 93.19 100 LEU A C 1
ATOM 721 O O . LEU A 1 100 ? -42.579 13.146 58.299 1.00 93.19 100 LEU A O 1
ATOM 725 N N . PHE A 1 101 ? -42.769 13.706 60.462 1.00 94.69 101 PHE A N 1
ATOM 726 C CA . PHE A 1 101 ? -41.347 13.774 60.741 1.00 94.69 101 PHE A CA 1
ATOM 727 C C . PHE A 1 101 ? -41.034 12.872 61.921 1.00 94.69 101 PHE A C 1
ATOM 729 O O . PHE A 1 101 ? -41.717 12.926 62.940 1.00 94.69 101 PHE A O 1
ATOM 736 N N . THR A 1 102 ? -40.015 12.030 61.811 1.00 94.12 102 THR A N 1
ATOM 737 C CA . THR A 1 102 ? -39.649 11.122 62.901 1.00 94.12 102 THR A CA 1
ATOM 738 C C . THR A 1 102 ? -38.142 10.983 63.045 1.00 94.12 102 THR A C 1
ATOM 740 O O . THR A 1 102 ? -37.377 11.208 62.108 1.00 94.12 102 THR A O 1
ATOM 743 N N . ARG A 1 103 ? -37.721 10.625 64.256 1.00 93.38 103 ARG A N 1
ATOM 744 C CA . ARG A 1 103 ? -36.365 10.157 64.561 1.00 93.38 103 ARG A CA 1
ATOM 745 C C . ARG A 1 103 ? -36.264 8.639 64.631 1.00 93.38 103 ARG A C 1
ATOM 747 O O . ARG A 1 103 ? -35.161 8.107 64.656 1.00 93.38 103 ARG A O 1
ATOM 754 N N . ASN A 1 104 ? -37.399 7.947 64.671 1.00 93.31 104 ASN A N 1
ATOM 755 C CA . ASN A 1 104 ? -37.429 6.500 64.615 1.00 93.31 104 ASN A CA 1
ATOM 756 C C . ASN A 1 104 ? -37.148 6.066 63.173 1.00 93.31 104 ASN A C 1
ATOM 758 O O . ASN A 1 104 ? -37.933 6.370 62.278 1.00 93.31 104 ASN A O 1
ATOM 762 N N . GLY A 1 105 ? -36.031 5.378 62.952 1.00 92.88 105 GLY A N 1
ATOM 763 C CA . GLY A 1 105 ? -35.687 4.846 61.638 1.00 92.88 105 GLY A CA 1
ATOM 764 C C . GLY A 1 105 ? -35.795 3.333 61.539 1.00 92.88 105 GLY A C 1
ATOM 765 O O . GLY A 1 105 ? -35.080 2.734 60.747 1.00 92.88 105 GLY A O 1
ATOM 766 N N . GLY A 1 106 ? -36.674 2.704 62.324 1.00 92.25 106 GLY A N 1
ATOM 767 C CA . GLY A 1 106 ? -37.087 1.323 62.075 1.00 92.25 106 GLY A CA 1
ATOM 768 C C . GLY A 1 106 ? -37.943 1.238 60.808 1.00 92.25 106 GLY A C 1
ATOM 769 O O . GLY A 1 106 ? -39.137 1.553 60.843 1.00 92.25 106 GLY A O 1
ATOM 770 N N . PHE A 1 107 ? -37.333 0.820 59.698 1.00 93.31 107 PHE A N 1
ATOM 771 C CA . PHE A 1 107 ? -37.977 0.734 58.388 1.00 93.31 107 PHE A CA 1
ATOM 772 C C . PHE A 1 107 ? -37.978 -0.696 57.840 1.00 93.31 107 PHE A C 1
ATOM 774 O O . PHE A 1 107 ? -37.081 -1.502 58.089 1.00 93.31 107 PHE A O 1
ATOM 781 N N . MET A 1 108 ? -38.991 -0.995 57.035 1.00 91.19 108 MET A N 1
ATOM 782 C CA . MET A 1 108 ? -39.186 -2.271 56.353 1.00 91.19 108 MET A CA 1
ATOM 783 C C . MET A 1 108 ? -39.759 -2.043 54.954 1.00 91.19 108 MET A C 1
ATOM 785 O O . MET A 1 108 ? -40.224 -0.951 54.636 1.00 91.19 108 MET A O 1
ATOM 789 N N . LEU A 1 109 ? -39.714 -3.065 54.105 1.00 90.25 109 LEU A N 1
ATOM 790 C CA . LEU A 1 109 ? -40.354 -3.022 52.791 1.00 90.25 109 LEU A CA 1
ATOM 791 C C . LEU A 1 109 ? -41.793 -3.541 52.900 1.00 90.25 109 LEU A C 1
ATOM 793 O O . LEU A 1 109 ? -42.015 -4.590 53.502 1.00 90.25 109 LEU A O 1
ATOM 797 N N . ASP A 1 110 ? -42.752 -2.812 52.325 1.00 89.12 110 ASP A N 1
ATOM 798 C CA . ASP A 1 110 ? -44.135 -3.280 52.160 1.00 89.12 110 ASP A CA 1
ATOM 799 C C . ASP A 1 110 ? -44.290 -4.213 50.937 1.00 89.12 110 ASP A C 1
ATOM 801 O O . ASP A 1 110 ? -43.354 -4.413 50.157 1.00 89.12 110 ASP A O 1
ATOM 805 N N . ASP A 1 111 ? -45.491 -4.768 50.734 1.00 86.44 111 ASP A N 1
ATOM 806 C CA . ASP A 1 111 ? -45.817 -5.635 49.584 1.00 86.44 111 ASP A CA 1
ATOM 807 C C . ASP A 1 111 ? -45.661 -4.929 48.221 1.00 86.44 111 ASP A C 1
ATOM 809 O O . ASP A 1 111 ? -45.572 -5.572 47.173 1.00 86.44 111 ASP A O 1
ATOM 813 N N . GLN A 1 112 ? -45.620 -3.594 48.220 1.00 85.25 112 GLN A N 1
ATOM 814 C CA . GLN A 1 112 ? -45.403 -2.753 47.042 1.00 85.25 112 GLN A CA 1
ATOM 815 C C . GLN A 1 112 ? -43.917 -2.389 46.867 1.00 85.25 112 GLN A C 1
ATOM 817 O O . GLN A 1 112 ? -43.571 -1.606 45.982 1.00 85.25 112 GLN A O 1
ATOM 822 N N . ASN A 1 113 ? -43.031 -2.992 47.667 1.00 87.94 113 ASN A N 1
ATOM 823 C CA . ASN A 1 113 ? -41.595 -2.735 47.748 1.00 87.94 113 ASN A CA 1
ATOM 824 C C . ASN A 1 113 ? -41.237 -1.285 48.092 1.00 87.94 113 ASN A C 1
ATOM 826 O O . ASN A 1 113 ? -40.171 -0.796 47.704 1.00 87.94 113 ASN A O 1
ATOM 830 N N . ARG A 1 114 ? -42.115 -0.581 48.805 1.00 89.81 114 ARG A N 1
ATOM 831 C CA . ARG A 1 114 ? -41.824 0.746 49.335 1.00 89.81 114 ARG A CA 1
ATOM 832 C C . ARG A 1 114 ? -41.224 0.629 50.721 1.00 89.81 114 ARG A C 1
ATOM 834 O O . ARG A 1 114 ? -41.653 -0.200 51.519 1.00 89.81 114 ARG A O 1
ATOM 841 N N . MET A 1 115 ? -40.252 1.480 51.023 1.00 91.50 115 MET A N 1
ATOM 842 C CA . MET A 1 115 ? -39.675 1.548 52.364 1.00 91.50 115 MET A CA 1
ATOM 843 C C . MET A 1 115 ? -40.608 2.338 53.277 1.00 91.50 115 MET A C 1
ATOM 845 O O . MET A 1 115 ? -40.791 3.545 53.106 1.00 91.50 115 MET A O 1
ATOM 849 N N . VAL A 1 116 ? -41.218 1.638 54.225 1.00 92.88 116 VAL A N 1
ATOM 850 C CA . VAL A 1 116 ? -42.211 2.163 55.160 1.00 92.88 116 VAL A CA 1
ATOM 851 C C . VAL A 1 116 ? -41.781 1.931 56.604 1.00 92.88 116 VAL A C 1
ATOM 853 O O . VAL A 1 116 ? -40.984 1.042 56.897 1.00 92.88 116 VAL A O 1
ATOM 856 N N . ASN A 1 117 ? -42.308 2.727 57.530 1.00 91.44 117 ASN A N 1
ATOM 857 C CA . ASN A 1 117 ? -42.191 2.435 58.960 1.00 91.44 117 ASN A CA 1
ATOM 858 C C . ASN A 1 117 ? -43.226 1.381 59.409 1.00 91.44 117 ASN A C 1
ATOM 860 O O . ASN A 1 117 ? -44.071 0.947 58.624 1.00 91.44 117 ASN A O 1
ATOM 864 N N . SER A 1 118 ? -43.207 1.008 60.694 1.00 88.31 118 SER A N 1
ATOM 865 C CA . SER A 1 118 ? -44.179 0.080 61.308 1.00 88.31 118 SER A CA 1
ATOM 866 C C . SER A 1 118 ? -45.653 0.468 61.106 1.00 88.31 118 SER A C 1
ATOM 868 O O . SER A 1 118 ? -46.515 -0.407 61.130 1.00 88.31 118 SER A O 1
ATOM 870 N N . ALA A 1 119 ? -45.943 1.754 60.880 1.00 87.50 119 ALA A N 1
ATOM 871 C CA . ALA A 1 119 ? -47.280 2.295 60.638 1.00 87.50 119 ALA A CA 1
ATOM 872 C C . ALA A 1 119 ? -47.655 2.391 59.141 1.00 87.50 119 ALA A C 1
ATOM 874 O O . ALA A 1 119 ? -48.707 2.936 58.807 1.00 87.50 119 ALA A O 1
ATOM 875 N N . GLY A 1 120 ? -46.810 1.897 58.227 1.00 88.62 120 GLY A N 1
ATOM 876 C CA . GLY A 1 120 ? -47.061 1.911 56.780 1.00 88.62 120 GLY A CA 1
ATOM 877 C C . GLY A 1 120 ? -46.820 3.262 56.092 1.00 88.62 120 GLY A C 1
ATOM 878 O O . GLY A 1 120 ? -47.236 3.459 54.951 1.00 88.62 120 GLY A O 1
ATOM 879 N N . GLN A 1 121 ? -46.166 4.213 56.762 1.00 91.88 121 GLN A N 1
ATOM 880 C CA . GLN A 1 121 ? -45.840 5.533 56.211 1.00 91.88 121 GLN A CA 1
ATOM 881 C C . GLN A 1 121 ? -44.529 5.457 55.425 1.00 91.88 121 GLN A C 1
ATOM 883 O O . GLN A 1 121 ? -43.534 4.948 55.938 1.00 91.88 121 GLN A O 1
ATOM 888 N N . ALA A 1 122 ? -44.507 5.982 54.198 1.00 92.12 122 ALA A N 1
ATOM 889 C CA . ALA A 1 122 ? -43.377 5.816 53.284 1.00 92.12 122 ALA A CA 1
ATOM 890 C C . ALA A 1 122 ? -42.262 6.842 53.525 1.00 92.12 122 ALA A C 1
ATOM 892 O O . ALA A 1 122 ? -42.529 8.051 53.569 1.00 92.12 122 ALA A O 1
ATOM 893 N N . LEU A 1 123 ? -41.016 6.363 53.593 1.00 93.50 123 LEU A N 1
ATOM 894 C CA . LEU A 1 123 ? -39.814 7.193 53.652 1.00 93.50 123 LEU A CA 1
ATOM 895 C C . LEU A 1 123 ? -39.650 7.982 52.354 1.00 93.50 123 LEU A C 1
ATOM 897 O O . LEU A 1 123 ? -39.672 7.416 51.259 1.00 93.50 123 LEU A O 1
ATOM 901 N N . GLN A 1 124 ? -39.502 9.297 52.489 1.00 92.88 124 GLN A N 1
ATOM 902 C CA . GLN A 1 124 ? -39.382 10.201 51.357 1.00 92.88 124 GLN A CA 1
ATOM 903 C C . GLN A 1 124 ? -37.926 10.354 50.909 1.00 92.88 124 GLN A C 1
ATOM 905 O O . GLN A 1 124 ? -37.028 10.621 51.712 1.00 92.88 124 GLN A O 1
ATOM 910 N N . ILE A 1 125 ? -37.719 10.238 49.602 1.00 92.94 125 ILE A N 1
ATOM 911 C CA . ILE A 1 125 ? -36.441 10.437 48.923 1.00 92.94 125 ILE A CA 1
ATOM 912 C C . ILE A 1 125 ? -36.570 11.496 47.826 1.00 92.94 125 ILE A C 1
ATOM 914 O O . ILE A 1 125 ? -37.670 11.784 47.337 1.00 92.94 125 ILE A O 1
ATOM 918 N N . LEU A 1 126 ? -35.431 12.049 47.419 1.00 91.44 126 LEU A N 1
ATOM 919 C CA . LEU A 1 126 ? -35.294 12.845 46.204 1.00 91.44 126 LEU A CA 1
ATOM 920 C C . LEU A 1 126 ? -34.622 12.023 45.101 1.00 91.44 126 LEU A C 1
ATOM 922 O O . LEU A 1 126 ? -33.712 11.236 45.393 1.00 91.44 126 LEU A O 1
ATOM 926 N N . PRO A 1 127 ? -35.034 12.213 43.836 1.00 90.00 127 PRO A N 1
ATOM 927 C CA . PRO A 1 127 ? -34.304 11.661 42.708 1.00 90.00 127 PRO A CA 1
ATOM 928 C C . PRO A 1 127 ? -32.913 12.297 42.627 1.00 90.00 127 PRO A C 1
ATOM 930 O O . PRO A 1 127 ? -32.718 13.449 43.026 1.00 90.00 127 PRO A O 1
ATOM 933 N N . VAL A 1 128 ? -31.955 11.542 42.092 1.00 87.81 128 VAL A N 1
ATOM 934 C CA . VAL A 1 128 ? -30.577 12.006 41.913 1.00 87.81 128 VAL A CA 1
ATOM 935 C C . VAL A 1 128 ? -30.209 12.181 40.442 1.00 87.81 128 VAL A C 1
ATOM 937 O O . VAL A 1 128 ? -30.773 11.515 39.573 1.00 87.81 128 VAL A O 1
ATOM 940 N N . ASP A 1 129 ? -29.269 13.083 40.165 1.00 83.44 129 ASP A N 1
ATOM 941 C CA . ASP A 1 129 ? -28.674 13.261 38.836 1.00 83.44 129 ASP A CA 1
ATOM 942 C C . ASP A 1 129 ? -27.613 12.181 38.514 1.00 83.44 129 ASP A C 1
ATOM 944 O O . ASP A 1 129 ? -27.316 11.298 39.321 1.00 83.44 129 ASP A O 1
ATOM 948 N N . SER A 1 130 ? -27.001 12.251 37.325 1.00 79.69 130 SER A N 1
ATOM 949 C CA . SER A 1 130 ? -25.947 11.317 36.888 1.00 79.69 130 SER A CA 1
ATOM 950 C C . SER A 1 130 ? -24.652 11.377 37.716 1.00 79.69 130 SER A C 1
ATOM 952 O O . SER A 1 130 ? -23.750 10.576 37.482 1.00 79.69 130 SER A O 1
ATOM 954 N N . ILE A 1 131 ? -24.535 12.329 38.647 1.00 83.44 131 ILE A N 1
ATOM 955 C CA . ILE A 1 131 ? -23.394 12.524 39.554 1.00 83.44 131 ILE A CA 1
ATOM 956 C C . ILE A 1 131 ? -23.818 12.239 41.017 1.00 83.44 131 ILE A C 1
ATOM 958 O O . ILE A 1 131 ? -23.024 12.387 41.939 1.00 83.44 131 ILE A O 1
ATOM 962 N N . ASN A 1 132 ? -25.035 11.725 41.239 1.00 83.75 132 ASN A N 1
ATOM 963 C CA . ASN A 1 132 ? -25.622 11.405 42.544 1.00 83.75 132 ASN A CA 1
ATOM 964 C C . ASN A 1 132 ? -25.949 12.616 43.447 1.00 83.75 132 ASN A C 1
ATOM 966 O O . ASN A 1 132 ? -26.019 12.463 44.669 1.00 83.75 132 ASN A O 1
ATOM 970 N N . ASN A 1 133 ? -26.187 13.811 42.900 1.00 84.44 133 ASN A N 1
ATOM 971 C CA . ASN A 1 133 ? -26.705 14.951 43.679 1.00 84.44 133 ASN A CA 1
ATOM 972 C C . ASN A 1 133 ? -28.231 14.905 43.762 1.00 84.44 133 ASN A C 1
ATOM 974 O O . ASN A 1 133 ? -28.876 14.520 42.785 1.00 84.44 133 ASN A O 1
ATOM 978 N N . ALA A 1 134 ? -28.824 15.303 44.892 1.00 84.62 134 ALA A N 1
ATOM 979 C CA . ALA A 1 134 ? -30.278 15.323 45.023 1.00 84.62 134 ALA A CA 1
ATOM 980 C C . ALA A 1 134 ? -30.886 16.511 44.258 1.00 84.62 134 ALA A C 1
ATOM 982 O O . ALA A 1 134 ? -30.427 17.649 44.364 1.00 84.62 134 ALA A O 1
ATOM 983 N N . ASN A 1 135 ? -31.960 16.263 43.508 1.00 86.44 135 ASN A N 1
ATOM 984 C CA . ASN A 1 135 ? -32.691 17.316 42.808 1.00 86.44 135 ASN A CA 1
ATOM 985 C C . ASN A 1 135 ? -33.813 17.890 43.688 1.00 86.44 135 ASN A C 1
ATOM 987 O O . ASN A 1 135 ? -34.910 17.339 43.724 1.00 86.44 135 ASN A O 1
ATOM 991 N N . PHE A 1 136 ? -33.557 19.018 44.353 1.00 83.62 136 PHE A N 1
ATOM 992 C CA . PHE A 1 136 ? -34.532 19.699 45.220 1.00 83.62 136 PHE A CA 1
ATOM 993 C C . PHE A 1 136 ? -35.670 20.421 44.479 1.00 83.62 136 PHE A C 1
ATOM 995 O O . PHE A 1 136 ? -36.626 20.840 45.127 1.00 83.62 136 PHE A O 1
ATOM 1002 N N . GLU A 1 137 ? -35.603 20.544 43.149 1.00 83.56 137 GLU A N 1
ATOM 1003 C CA . GLU A 1 137 ? -36.702 21.081 42.329 1.00 83.56 137 GLU A CA 1
ATOM 1004 C C . GLU A 1 137 ? -37.788 20.023 42.055 1.00 83.56 137 GLU A C 1
ATOM 1006 O O . GLU A 1 137 ? -38.886 20.350 41.605 1.00 83.56 137 GLU A O 1
ATOM 1011 N N . ALA A 1 138 ? -37.495 18.741 42.307 1.00 82.75 138 ALA A N 1
ATOM 1012 C CA . ALA A 1 138 ? -38.448 17.647 42.163 1.00 82.75 138 ALA A CA 1
ATOM 1013 C C . ALA A 1 138 ? -39.249 17.418 43.457 1.00 82.75 138 ALA A C 1
ATOM 1015 O O . ALA A 1 138 ? -38.736 17.573 44.566 1.00 82.75 138 ALA A O 1
ATOM 1016 N N . GLU A 1 139 ? -40.508 16.984 43.329 1.00 84.38 139 GLU A N 1
ATOM 1017 C CA . GLU A 1 139 ? -41.283 16.555 44.495 1.00 84.38 139 GLU A CA 1
ATOM 1018 C C . GLU A 1 139 ? -40.662 15.310 45.146 1.00 84.38 139 GLU A C 1
ATOM 1020 O O . GLU A 1 139 ? -40.185 14.393 44.472 1.00 84.38 139 GLU A O 1
ATOM 1025 N N . THR A 1 140 ? -40.708 15.249 46.480 1.00 86.00 140 THR A N 1
ATOM 1026 C CA . THR A 1 140 ? -40.270 14.060 47.213 1.00 86.00 140 THR A CA 1
ATOM 1027 C C . THR A 1 140 ? -41.199 12.885 46.924 1.00 86.00 140 THR A C 1
ATOM 1029 O O . THR A 1 140 ? -42.423 13.036 46.972 1.00 86.00 140 THR A O 1
ATOM 1032 N N . SER A 1 141 ? -40.627 11.708 46.687 1.00 88.50 141 SER A N 1
ATOM 1033 C CA . SER A 1 141 ? -41.377 10.478 46.417 1.00 88.50 141 SER A CA 1
ATOM 1034 C C . SER A 1 141 ? -41.048 9.394 47.441 1.00 88.50 141 SER A C 1
ATOM 1036 O O . SER A 1 141 ? -40.005 9.434 48.092 1.00 88.50 141 SER A O 1
ATOM 1038 N N . GLY A 1 142 ? -41.954 8.430 47.621 1.00 86.19 142 GLY A N 1
ATOM 1039 C CA . GLY A 1 142 ? -41.688 7.276 48.479 1.00 86.19 142 GLY A CA 1
ATOM 1040 C C . GLY A 1 142 ? -40.638 6.363 47.848 1.00 86.19 142 GLY A C 1
ATOM 1041 O O . GLY A 1 142 ? -40.780 5.988 46.682 1.00 86.19 142 GLY A O 1
ATOM 1042 N N . LEU A 1 143 ? -39.613 5.976 48.612 1.00 87.25 143 LEU A N 1
ATOM 1043 C CA . LEU A 1 143 ? -38.591 5.050 48.123 1.00 87.25 143 LEU A CA 1
ATOM 1044 C C . LEU A 1 143 ? -39.239 3.732 47.707 1.00 87.25 143 LEU A C 1
ATOM 1046 O O . LEU A 1 143 ? -39.836 3.062 48.545 1.00 87.25 143 LEU A O 1
ATOM 1050 N N . THR A 1 144 ? -39.072 3.351 46.441 1.00 87.12 144 THR A N 1
ATOM 1051 C CA . THR A 1 144 ? -39.514 2.059 45.903 1.00 87.12 144 THR A CA 1
ATOM 1052 C C . THR A 1 144 ? -38.307 1.282 45.401 1.00 87.12 144 THR A C 1
ATOM 1054 O O . THR A 1 144 ? -37.520 1.795 44.607 1.00 87.12 144 THR A O 1
ATOM 1057 N N . VAL A 1 145 ? -38.166 0.037 45.845 1.00 84.94 145 VAL A N 1
ATOM 1058 C CA . VAL A 1 145 ? -37.060 -0.843 45.463 1.00 84.94 145 VAL A CA 1
ATOM 1059 C C . VAL A 1 145 ? -37.568 -1.888 44.478 1.00 84.94 145 VAL A C 1
ATOM 1061 O O . VAL A 1 145 ? -38.401 -2.726 44.807 1.00 84.94 145 VAL A O 1
ATOM 1064 N N . GLN A 1 146 ? -37.053 -1.878 43.253 1.00 82.19 146 GLN A N 1
ATOM 1065 C CA . GLN A 1 146 ? -37.400 -2.909 42.275 1.00 82.19 146 GLN A CA 1
ATOM 1066 C C . GLN A 1 146 ? -36.664 -4.214 42.604 1.00 82.19 146 GLN A C 1
ATOM 1068 O O . GLN A 1 146 ? -35.439 -4.218 42.720 1.00 82.19 146 GLN A O 1
ATOM 1073 N N . ARG A 1 147 ? -37.409 -5.322 42.736 1.00 80.38 147 ARG A N 1
ATOM 1074 C CA . ARG A 1 147 ? -36.847 -6.651 43.050 1.00 80.38 147 ARG A CA 1
ATOM 1075 C C . ARG A 1 147 ? -36.109 -7.308 41.881 1.00 80.38 147 ARG A C 1
ATOM 1077 O O . ARG A 1 147 ? -35.302 -8.193 42.131 1.00 80.38 147 ARG A O 1
ATOM 1084 N N . SER A 1 148 ? -36.367 -6.871 40.650 1.00 76.50 148 SER A N 1
ATOM 1085 C CA . SER A 1 148 ? -35.652 -7.295 39.443 1.00 76.50 148 SER A CA 1
ATOM 1086 C C . SER A 1 148 ? -35.503 -6.116 38.478 1.00 76.50 148 SER A C 1
ATOM 1088 O O . SER A 1 148 ? -36.351 -5.219 38.457 1.00 76.50 148 SER A O 1
ATOM 1090 N N . THR A 1 149 ? -34.449 -6.131 37.665 1.00 72.00 149 THR A N 1
ATOM 1091 C CA . THR A 1 149 ? -34.223 -5.211 36.540 1.00 72.00 149 THR A CA 1
ATOM 1092 C C . THR A 1 149 ? -35.046 -5.613 35.302 1.00 72.00 149 THR A C 1
ATOM 1094 O O . THR A 1 149 ? -34.501 -5.752 34.203 1.00 72.00 149 THR A O 1
ATOM 1097 N N . VAL A 1 150 ? -36.350 -5.863 35.470 1.00 65.88 150 VAL A N 1
ATOM 1098 C CA . VAL A 1 150 ? -37.238 -6.347 34.396 1.00 65.88 150 VAL A CA 1
ATOM 1099 C C . VAL A 1 150 ? -37.204 -5.375 33.211 1.00 65.88 150 VAL A C 1
ATOM 1101 O O . VAL A 1 150 ? -37.540 -4.202 33.356 1.00 65.88 150 VAL A O 1
ATOM 1104 N N . GLY A 1 151 ? -36.812 -5.864 32.031 1.00 65.25 151 GLY A N 1
ATOM 1105 C CA . GLY A 1 151 ? -36.725 -5.056 30.806 1.00 65.25 151 GLY A CA 1
ATOM 1106 C C . GLY A 1 151 ? -35.469 -4.181 30.673 1.00 65.25 151 GLY A C 1
ATOM 1107 O O . GLY A 1 151 ? -35.319 -3.507 29.658 1.00 65.25 151 GLY A O 1
ATOM 1108 N N . GLU A 1 152 ? -34.548 -4.218 31.639 1.00 72.06 152 GLU A N 1
ATOM 1109 C CA . GLU A 1 152 ? -33.269 -3.488 31.621 1.00 72.06 152 GLU A CA 1
ATOM 1110 C C . GLU A 1 152 ? -32.087 -4.441 31.332 1.00 72.06 152 GLU A C 1
ATOM 1112 O O . GLU A 1 152 ? -31.100 -4.480 32.065 1.00 72.06 152 GLU A O 1
ATOM 1117 N N . PHE A 1 153 ? -32.188 -5.253 30.273 1.00 80.06 153 PHE A N 1
ATOM 1118 C CA . PHE A 1 153 ? -31.068 -6.064 29.779 1.00 80.06 153 PHE A CA 1
ATOM 1119 C C . PHE A 1 153 ? -30.224 -5.267 28.774 1.00 80.06 153 PHE A C 1
ATOM 1121 O O . PHE A 1 153 ? -30.735 -4.421 28.036 1.00 80.06 153 PHE A O 1
ATOM 1128 N N . THR A 1 154 ? -28.931 -5.578 28.692 1.00 85.69 154 THR A N 1
ATOM 1129 C CA . THR A 1 154 ? -28.035 -4.990 27.686 1.00 85.69 154 THR A CA 1
ATOM 1130 C C . THR A 1 154 ? -27.607 -6.094 26.724 1.00 85.69 154 THR A C 1
ATOM 1132 O O . THR A 1 154 ? -26.958 -7.043 27.174 1.00 85.69 154 THR A O 1
ATOM 1135 N N . PRO A 1 155 ? -27.934 -6.022 25.420 1.00 88.81 155 PRO A N 1
ATOM 1136 C CA . PRO A 1 155 ? -27.432 -7.001 24.466 1.00 88.81 155 PRO A CA 1
ATOM 1137 C C . PRO A 1 155 ? -25.909 -6.911 24.362 1.00 88.81 155 PRO A C 1
ATOM 1139 O O . PRO A 1 155 ? -25.329 -5.828 24.461 1.00 88.81 155 PRO A O 1
ATOM 1142 N N . THR A 1 156 ? -25.255 -8.042 24.122 1.00 91.75 156 THR A N 1
ATOM 1143 C CA . THR A 1 156 ? -23.832 -8.056 23.795 1.00 91.75 156 THR A CA 1
ATOM 1144 C C . THR A 1 156 ? -23.641 -7.368 22.446 1.00 91.75 156 THR A C 1
ATOM 1146 O O . THR A 1 156 ? -24.222 -7.777 21.439 1.00 91.75 156 THR A O 1
ATOM 1149 N N . THR A 1 157 ? -22.825 -6.319 22.426 1.00 91.50 157 THR A N 1
ATOM 1150 C CA . THR A 1 157 ? -22.415 -5.612 21.203 1.00 91.50 157 THR A CA 1
ATOM 1151 C C . THR A 1 157 ? -20.906 -5.645 20.997 1.00 91.50 157 THR A C 1
ATOM 1153 O O . THR A 1 157 ? -20.440 -5.358 19.900 1.00 91.50 157 THR A O 1
ATOM 1156 N N . GLU A 1 158 ? -20.138 -6.049 22.010 1.00 92.50 158 GLU A N 1
ATOM 1157 C CA . GLU A 1 158 ? -18.683 -6.154 21.942 1.00 92.50 158 GLU A CA 1
ATOM 1158 C C . GLU A 1 158 ? -18.170 -7.392 22.682 1.00 92.50 158 GLU A C 1
ATOM 1160 O O . GLU A 1 158 ? -18.619 -7.708 23.787 1.00 92.50 158 GLU A O 1
ATOM 1165 N N . ILE A 1 159 ? -17.186 -8.050 22.072 1.00 92.25 159 ILE A N 1
ATOM 1166 C CA . ILE A 1 159 ? -16.386 -9.134 22.633 1.00 92.25 159 ILE A CA 1
ATOM 1167 C C . ILE A 1 159 ? -14.911 -8.776 22.463 1.00 92.25 159 ILE A C 1
ATOM 1169 O O . ILE A 1 159 ? -14.467 -8.464 21.355 1.00 92.25 159 ILE A O 1
ATOM 1173 N N . ASN A 1 160 ? -14.139 -8.890 23.540 1.00 92.94 160 ASN A N 1
ATOM 1174 C CA . ASN A 1 160 ? -12.693 -8.713 23.520 1.00 92.94 160 ASN A CA 1
ATOM 1175 C C . ASN A 1 160 ? -11.988 -9.989 23.997 1.00 92.94 160 ASN A C 1
ATOM 1177 O O . ASN A 1 160 ? -12.332 -10.547 25.045 1.00 92.94 160 ASN A O 1
ATOM 1181 N N . LEU A 1 161 ? -11.017 -10.451 23.211 1.00 92.81 161 LEU A N 1
ATOM 1182 C CA . LEU A 1 161 ? -10.254 -11.671 23.444 1.00 92.81 161 LEU A CA 1
ATOM 1183 C C . LEU A 1 161 ? -8.754 -11.394 23.349 1.00 92.81 161 LEU A C 1
ATOM 1185 O O . LEU A 1 161 ? -8.240 -11.043 22.293 1.00 92.81 161 LEU A O 1
ATOM 1189 N N . GLY A 1 162 ? -8.032 -11.647 24.432 1.00 93.56 162 GLY A N 1
ATOM 1190 C CA . GLY A 1 162 ? -6.583 -11.804 24.411 1.00 93.56 162 GLY A CA 1
ATOM 1191 C C . GLY A 1 162 ? -6.255 -13.287 24.404 1.00 93.56 162 GLY A C 1
ATOM 1192 O O . GLY A 1 162 ? -6.583 -13.994 25.356 1.00 93.56 162 GLY A O 1
ATOM 1193 N N . LEU A 1 163 ? -5.625 -13.783 23.346 1.00 94.56 163 LEU A N 1
ATOM 1194 C CA . LEU A 1 163 ? -5.307 -15.202 23.178 1.00 94.56 163 LEU A CA 1
ATOM 1195 C C . LEU A 1 163 ? -3.799 -15.415 23.085 1.00 94.56 163 LEU A C 1
ATOM 1197 O O . LEU A 1 163 ? -3.087 -14.574 22.559 1.00 94.56 163 LEU A O 1
ATOM 1201 N N . ASN A 1 164 ? -3.314 -16.570 23.517 1.00 95.25 164 ASN A N 1
ATOM 1202 C CA . ASN A 1 164 ? -2.026 -17.102 23.092 1.00 95.25 164 ASN A CA 1
ATOM 1203 C C . ASN A 1 164 ? -2.280 -18.296 22.171 1.00 95.25 164 ASN A C 1
ATOM 1205 O O . ASN A 1 164 ? -2.766 -19.335 22.630 1.00 95.25 164 ASN A O 1
ATOM 1209 N N . LEU A 1 165 ? -1.977 -18.150 20.882 1.00 95.31 165 LEU A N 1
ATOM 1210 C CA . LEU A 1 165 ? -2.109 -19.224 19.897 1.00 95.31 165 LEU A CA 1
ATOM 1211 C C . LEU A 1 165 ? -0.779 -19.994 19.761 1.00 95.31 165 LEU A C 1
ATOM 1213 O O . LEU A 1 165 ? 0.282 -19.378 19.694 1.00 95.31 165 LEU A O 1
ATOM 1217 N N . PRO A 1 166 ? -0.798 -21.339 19.701 1.00 94.31 166 PRO A N 1
ATOM 1218 C CA . PRO A 1 166 ? 0.426 -22.138 19.665 1.00 94.31 166 PRO A CA 1
ATOM 1219 C C . PRO A 1 166 ? 1.138 -22.022 18.310 1.00 94.31 166 PRO A C 1
ATOM 1221 O O . PRO A 1 166 ? 0.623 -22.479 17.287 1.00 94.31 166 PRO A O 1
ATOM 1224 N N . SER A 1 167 ? 2.354 -21.469 18.279 1.00 93.06 167 SER A N 1
ATOM 1225 C CA . SER A 1 167 ? 3.113 -21.306 17.026 1.00 93.06 167 SER A CA 1
ATOM 1226 C C . SER A 1 167 ? 3.479 -22.639 16.357 1.00 93.06 167 SER A C 1
ATOM 1228 O O . SER A 1 167 ? 3.516 -22.711 15.128 1.00 93.06 167 SER A O 1
ATOM 1230 N N . SER A 1 168 ? 3.644 -23.713 17.138 1.00 91.81 168 SER A N 1
ATOM 1231 C CA . SER A 1 168 ? 3.969 -25.073 16.678 1.00 91.81 168 SER A CA 1
ATOM 1232 C C . SER A 1 168 ? 2.803 -25.848 16.054 1.00 91.81 168 SER A C 1
ATOM 1234 O O . SER A 1 168 ? 3.015 -26.949 15.547 1.00 91.81 168 SER A O 1
ATOM 1236 N N . ALA A 1 169 ? 1.581 -25.301 16.049 1.00 92.06 169 ALA A N 1
ATOM 1237 C CA . ALA A 1 169 ? 0.453 -25.941 15.375 1.00 92.06 169 ALA A CA 1
ATOM 1238 C C . ALA A 1 169 ? 0.737 -26.137 13.874 1.00 92.06 169 ALA A C 1
ATOM 1240 O O . ALA A 1 169 ? 1.282 -25.250 13.210 1.00 92.06 169 ALA A O 1
ATOM 1241 N N . VAL A 1 170 ? 0.354 -27.297 13.338 1.00 92.19 170 VAL A N 1
ATOM 1242 C CA . VAL A 1 170 ? 0.475 -27.617 11.907 1.00 92.19 170 VAL A CA 1
ATOM 1243 C C . VAL A 1 170 ? -0.746 -27.060 11.167 1.00 92.19 170 VAL A C 1
ATOM 1245 O O . VAL A 1 170 ? -1.857 -27.266 11.659 1.00 92.19 170 VAL A O 1
ATOM 1248 N N . PRO A 1 171 ? -0.582 -26.356 10.031 1.00 93.38 171 PRO A N 1
ATOM 1249 C CA . PRO A 1 171 ? -1.711 -25.849 9.254 1.00 93.38 171 PRO A CA 1
ATOM 1250 C C . PRO A 1 171 ? -2.686 -26.944 8.791 1.00 93.38 171 PRO A C 1
ATOM 1252 O O . PRO A 1 171 ? -2.254 -28.020 8.381 1.00 93.38 171 PRO A O 1
ATOM 1255 N N . ILE A 1 172 ? -3.990 -26.657 8.842 1.00 92.44 172 ILE A N 1
ATOM 1256 C CA . ILE A 1 172 ? -5.067 -27.522 8.332 1.00 92.44 172 ILE A CA 1
ATOM 1257 C C . ILE A 1 172 ? -5.542 -26.954 6.991 1.00 92.44 172 ILE A C 1
ATOM 1259 O O . ILE A 1 172 ? -5.837 -25.765 6.897 1.00 92.44 172 ILE A O 1
ATOM 1263 N N . THR A 1 173 ? -5.627 -27.802 5.963 1.00 86.81 173 THR A N 1
ATOM 1264 C CA . THR A 1 173 ? -6.094 -27.427 4.613 1.00 86.81 173 THR A CA 1
ATOM 1265 C C . THR A 1 173 ? -7.497 -27.943 4.285 1.00 86.81 173 THR A C 1
ATOM 1267 O O . THR A 1 173 ? -8.065 -27.569 3.261 1.00 86.81 173 THR A O 1
ATOM 1270 N N . GLU A 1 174 ? -8.066 -28.806 5.130 1.00 88.94 174 GLU A N 1
ATOM 1271 C CA . GLU A 1 174 ? -9.435 -29.296 4.971 1.00 88.94 174 GLU A CA 1
ATOM 1272 C C . GLU A 1 174 ? -10.466 -28.189 5.239 1.00 88.94 174 GLU A C 1
ATOM 1274 O O . GLU A 1 174 ? -10.238 -27.277 6.035 1.00 88.94 174 GLU A O 1
ATOM 1279 N N . ALA A 1 175 ? -11.627 -28.279 4.582 1.00 89.06 175 ALA A N 1
ATOM 1280 C CA . ALA A 1 175 ? -12.715 -27.334 4.799 1.00 89.06 175 ALA A CA 1
ATOM 1281 C C . ALA A 1 175 ? -13.252 -27.433 6.237 1.00 89.06 175 ALA A C 1
ATOM 1283 O O . ALA A 1 175 ? -13.537 -28.524 6.734 1.00 89.06 175 ALA A O 1
ATOM 1284 N N . PHE A 1 176 ? -13.427 -26.279 6.881 1.00 91.88 176 PHE A N 1
ATOM 1285 C CA . PHE A 1 176 ? -13.893 -26.194 8.261 1.00 91.88 176 PHE A CA 1
ATOM 1286 C C . PHE A 1 176 ? -15.289 -26.810 8.460 1.00 91.88 176 PHE A C 1
ATOM 1288 O O . PHE A 1 176 ? -16.216 -26.555 7.687 1.00 91.88 176 PHE A O 1
ATOM 1295 N N . SER A 1 177 ? -15.456 -27.568 9.548 1.00 92.06 177 SER A N 1
ATOM 1296 C CA . SER A 1 177 ? -16.745 -28.068 10.025 1.00 92.06 177 SER A CA 1
ATOM 1297 C C . SER A 1 177 ? -16.769 -28.116 11.555 1.00 92.06 177 SER A C 1
ATOM 1299 O O . SER A 1 177 ? -15.973 -28.805 12.184 1.00 92.06 177 SER A O 1
ATOM 1301 N N . ALA A 1 178 ? -17.734 -27.425 12.167 1.00 90.50 178 ALA A N 1
ATOM 1302 C CA . ALA A 1 178 ? -17.882 -27.379 13.624 1.00 90.50 178 ALA A CA 1
ATOM 1303 C C . ALA A 1 178 ? -18.121 -28.762 14.270 1.00 90.50 178 ALA A C 1
ATOM 1305 O O . ALA A 1 178 ? -17.783 -28.955 15.437 1.00 90.50 178 ALA A O 1
ATOM 1306 N N . ASP A 1 179 ? -18.656 -29.721 13.507 1.00 91.56 179 ASP A N 1
ATOM 1307 C CA . ASP A 1 179 ? -18.964 -31.084 13.961 1.00 91.56 179 ASP A CA 1
ATOM 1308 C C . ASP A 1 179 ? -17.756 -32.036 13.899 1.00 91.56 179 ASP A C 1
ATOM 1310 O O . ASP A 1 179 ? -17.831 -33.170 14.378 1.0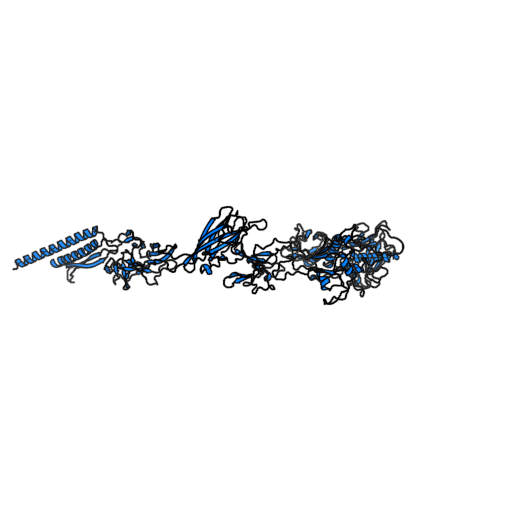0 91.56 179 ASP A O 1
ATOM 1314 N N . LYS A 1 180 ? -16.645 -31.597 13.293 1.00 92.50 180 LYS A N 1
ATOM 1315 C CA . LYS A 1 180 ? -15.452 -32.408 13.028 1.00 92.50 180 LYS A CA 1
ATOM 1316 C C . LYS A 1 180 ? -14.220 -31.838 13.737 1.00 92.50 180 LYS A C 1
ATOM 1318 O O . LYS A 1 180 ? -13.640 -30.864 13.241 1.00 92.50 180 LYS A O 1
ATOM 1323 N N . PRO A 1 181 ? -13.785 -32.438 14.862 1.00 92.19 181 PRO A N 1
ATOM 1324 C CA . PRO A 1 181 ? -12.633 -31.972 15.636 1.00 92.19 181 PRO A CA 1
ATOM 1325 C C . PRO A 1 181 ? -11.320 -31.892 14.852 1.00 92.19 181 PRO A C 1
ATOM 1327 O O . PRO A 1 181 ? -10.442 -31.119 15.215 1.00 92.19 181 PRO A O 1
ATOM 1330 N N . GLU A 1 182 ? -11.173 -32.672 13.782 1.00 92.81 182 GLU A N 1
ATOM 1331 C CA . GLU A 1 182 ? -10.007 -32.661 12.896 1.00 92.81 182 GLU A CA 1
ATOM 1332 C C . GLU A 1 182 ? -9.886 -31.392 12.037 1.00 92.81 182 GLU A C 1
ATOM 1334 O O . GLU A 1 182 ? -8.807 -31.113 11.519 1.00 92.81 182 GLU A O 1
ATOM 1339 N N . THR A 1 183 ? -10.955 -30.599 11.913 1.00 94.62 183 THR A N 1
ATOM 1340 C CA . THR A 1 183 ? -10.983 -29.406 11.046 1.00 94.62 183 THR A CA 1
ATOM 1341 C C . THR A 1 183 ? -10.627 -28.099 11.767 1.00 94.62 183 THR A C 1
ATOM 1343 O O . THR A 1 183 ? -10.640 -27.031 11.154 1.00 94.62 183 THR A O 1
ATOM 1346 N N . TYR A 1 184 ? -10.298 -28.152 13.064 1.00 94.94 184 TYR A N 1
ATOM 1347 C CA . TYR A 1 184 ? -9.893 -26.985 13.851 1.00 94.94 184 TYR A CA 1
ATOM 1348 C C . TYR A 1 184 ? -8.901 -27.340 14.963 1.00 94.94 184 TYR A C 1
ATOM 1350 O O . TYR A 1 184 ? -8.819 -28.476 15.418 1.00 94.94 184 TYR A O 1
ATOM 1358 N N . HIS A 1 185 ? -8.142 -26.355 15.452 1.00 94.94 185 HIS A N 1
ATOM 1359 C CA . HIS A 1 185 ? -7.140 -26.592 16.499 1.00 94.94 185 HIS A CA 1
ATOM 1360 C C . HIS A 1 185 ? -7.703 -26.391 17.900 1.00 94.94 185 HIS A C 1
ATOM 1362 O O . HIS A 1 185 ? -7.444 -27.192 18.805 1.00 94.94 185 HIS A O 1
ATOM 1368 N N . LYS A 1 186 ? -8.399 -25.269 18.114 1.00 94.38 186 LYS A N 1
ATOM 1369 C CA . LYS A 1 186 ? -8.862 -24.822 19.435 1.00 94.38 186 LYS A CA 1
ATOM 1370 C C . LYS A 1 186 ? -10.177 -24.073 19.342 1.00 94.38 186 LYS A C 1
ATOM 1372 O O . LYS A 1 186 ? -10.529 -23.560 18.286 1.00 94.38 186 LYS A O 1
ATOM 1377 N N . THR A 1 187 ? -10.867 -23.983 20.475 1.00 94.00 187 THR A N 1
ATOM 1378 C CA . THR A 1 187 ? -12.128 -23.255 20.601 1.00 94.00 187 THR A CA 1
ATOM 1379 C C . THR A 1 187 ? -12.160 -22.422 21.874 1.00 94.00 187 THR A C 1
ATOM 1381 O O . THR A 1 187 ? -11.617 -22.829 22.903 1.00 94.00 187 THR A O 1
ATOM 1384 N N . THR A 1 188 ? -12.864 -21.297 21.828 1.00 94.12 188 THR A N 1
ATOM 1385 C CA . THR A 1 188 ? -13.254 -20.512 23.006 1.00 94.12 188 THR A CA 1
ATOM 1386 C C . THR A 1 188 ? -14.761 -20.317 22.977 1.00 94.12 188 THR A C 1
ATOM 1388 O O . THR A 1 188 ? -15.310 -20.002 21.925 1.00 94.12 188 THR A O 1
ATOM 1391 N N . SER A 1 189 ? -15.417 -20.463 24.128 1.00 91.94 189 SER A N 1
ATOM 1392 C CA . SER A 1 189 ? -16.861 -20.260 24.252 1.00 91.94 189 SER A CA 1
ATOM 1393 C C . SER A 1 189 ? -17.188 -19.289 25.381 1.00 91.94 189 SER A C 1
ATOM 1395 O O . SER A 1 189 ? -16.451 -19.212 26.365 1.00 91.94 189 SER A O 1
ATOM 1397 N N . PHE A 1 190 ? -18.276 -18.541 25.236 1.00 89.12 190 PHE A N 1
ATOM 1398 C CA . PHE A 1 190 ? -18.826 -17.656 26.266 1.00 89.12 190 PHE A CA 1
ATOM 1399 C C . PHE A 1 190 ? -20.296 -17.360 25.982 1.00 89.12 190 PHE A C 1
ATOM 1401 O O . PHE A 1 190 ? -20.781 -17.508 24.859 1.00 89.12 190 PHE A O 1
ATOM 1408 N N . THR A 1 191 ? -21.002 -16.933 27.021 1.00 90.94 191 THR A N 1
ATOM 1409 C CA . THR A 1 191 ? -22.408 -16.555 26.927 1.00 90.94 191 THR A CA 1
ATOM 1410 C C . THR A 1 191 ? -22.531 -15.117 26.428 1.00 90.94 191 THR A C 1
ATOM 1412 O O . THR A 1 191 ? -21.993 -14.197 27.045 1.00 90.94 191 THR A O 1
ATOM 1415 N N . THR A 1 192 ? -23.246 -14.925 25.326 1.00 90.69 192 THR A N 1
ATOM 1416 C CA . THR A 1 192 ? -23.689 -13.625 24.811 1.00 90.69 192 THR A CA 1
ATOM 1417 C C . THR A 1 192 ? -25.167 -13.414 25.119 1.00 90.69 192 THR A C 1
ATOM 1419 O O . THR A 1 192 ? -25.898 -14.362 25.404 1.00 90.69 192 THR A O 1
ATOM 1422 N N . TYR A 1 193 ? -25.620 -12.164 25.081 1.00 89.62 193 TYR A N 1
ATOM 1423 C CA . TYR A 1 193 ? -27.011 -11.797 25.336 1.00 89.62 193 TYR A CA 1
ATOM 1424 C C . TYR A 1 193 ? -27.606 -11.109 24.108 1.00 89.62 193 TYR A C 1
ATOM 1426 O O . TYR A 1 193 ? -27.035 -10.146 23.598 1.00 89.62 193 TYR A O 1
ATOM 1434 N N . GLY A 1 194 ? -28.737 -11.612 23.615 1.00 85.50 194 GLY A N 1
ATOM 1435 C CA . GLY A 1 194 ? -29.431 -11.045 22.457 1.00 85.50 194 GLY A CA 1
ATOM 1436 C C . GLY A 1 194 ? -30.223 -9.769 22.772 1.00 85.50 194 GLY A C 1
ATOM 1437 O O . GLY A 1 194 ? -30.349 -9.355 23.926 1.00 85.50 194 GLY A O 1
ATOM 1438 N N . ALA A 1 195 ? -30.834 -9.177 21.740 1.00 82.88 195 ALA A N 1
ATOM 1439 C CA . ALA A 1 195 ? -31.693 -7.980 21.825 1.00 82.88 195 ALA A CA 1
ATOM 1440 C C . ALA A 1 195 ? -32.959 -8.144 22.691 1.00 82.88 195 ALA A C 1
ATOM 1442 O O . ALA A 1 195 ? -33.710 -7.193 22.874 1.00 82.88 195 ALA A O 1
ATOM 1443 N N . ASN A 1 196 ? -33.226 -9.349 23.185 1.00 82.06 196 ASN A N 1
ATOM 1444 C CA . ASN A 1 196 ? -34.336 -9.699 24.068 1.00 82.06 196 ASN A CA 1
ATOM 1445 C C . ASN A 1 196 ? -33.855 -10.215 25.439 1.00 82.06 196 ASN A C 1
ATOM 1447 O O . ASN A 1 196 ? -34.637 -10.823 26.165 1.00 82.06 196 ASN A O 1
ATOM 1451 N N . GLY A 1 197 ? -32.563 -10.065 25.756 1.00 79.44 197 GLY A N 1
ATOM 1452 C CA . GLY A 1 197 ? -31.954 -10.561 26.993 1.00 79.44 197 GLY A CA 1
ATOM 1453 C C . GLY A 1 197 ? -31.722 -12.075 27.028 1.00 79.44 197 GLY A C 1
ATOM 1454 O O . GLY A 1 197 ? -31.196 -12.583 28.019 1.00 79.44 197 GLY A O 1
ATOM 1455 N N . LYS A 1 198 ? -32.068 -12.815 25.961 1.00 85.69 198 LYS A N 1
ATOM 1456 C CA . LYS A 1 198 ? -31.839 -14.264 25.876 1.00 85.69 198 LYS A CA 1
ATOM 1457 C C . LYS A 1 198 ? -30.338 -14.553 25.900 1.00 85.69 198 LYS A C 1
ATOM 1459 O O . LYS A 1 198 ? -29.597 -14.030 25.070 1.00 85.69 198 LYS A O 1
ATOM 1464 N N . ALA A 1 199 ? -29.918 -15.426 26.812 1.00 87.88 199 ALA A N 1
ATOM 1465 C CA . ALA A 1 199 ? -28.571 -15.982 26.831 1.00 87.88 199 ALA A CA 1
ATOM 1466 C C . ALA A 1 199 ? -28.364 -16.931 25.639 1.00 87.88 199 ALA A C 1
ATOM 1468 O O . ALA A 1 199 ? -29.195 -17.808 25.387 1.00 87.88 199 ALA A O 1
ATOM 1469 N N . GLN A 1 200 ? -27.259 -16.756 24.925 1.00 90.31 200 GLN A N 1
ATOM 1470 C CA . GLN A 1 200 ? -26.866 -17.547 23.762 1.00 90.31 200 GLN A CA 1
ATOM 1471 C C . GLN A 1 200 ? -25.403 -17.960 23.900 1.00 90.31 200 GLN A C 1
ATOM 1473 O O . GLN A 1 200 ? -24.594 -17.217 24.456 1.00 90.31 200 GLN A O 1
ATOM 1478 N N . LEU A 1 201 ? -25.045 -19.150 23.424 1.00 91.75 201 LEU A N 1
ATOM 1479 C CA . LEU A 1 201 ? -23.661 -19.620 23.486 1.00 91.75 201 LEU A CA 1
ATOM 1480 C C . LEU A 1 201 ? -22.929 -19.225 22.205 1.00 91.75 201 LEU A C 1
ATOM 1482 O O . LEU A 1 201 ? -23.243 -19.748 21.137 1.00 91.75 201 LEU A O 1
ATOM 1486 N N . ALA A 1 202 ? -21.944 -18.335 22.313 1.00 92.00 202 ALA A N 1
ATOM 1487 C CA . ALA A 1 202 ? -21.030 -18.032 21.222 1.00 92.00 202 ALA A CA 1
ATOM 1488 C C . ALA A 1 202 ? -19.783 -18.915 21.333 1.00 92.00 202 ALA A C 1
ATOM 1490 O O . ALA A 1 202 ? -19.100 -18.900 22.360 1.00 92.00 202 ALA A O 1
ATOM 1491 N N . THR A 1 203 ? -19.471 -19.662 20.276 1.00 93.75 203 THR A N 1
ATOM 1492 C CA . THR A 1 203 ? -18.262 -20.486 20.167 1.00 93.75 203 THR A CA 1
ATOM 1493 C C . THR A 1 203 ? -17.440 -20.038 18.971 1.00 93.75 203 THR A C 1
ATOM 1495 O O . THR A 1 203 ? -17.939 -19.979 17.847 1.00 93.75 203 THR A O 1
ATOM 1498 N N . ILE A 1 204 ? -16.170 -19.738 19.226 1.00 94.62 204 ILE A N 1
ATOM 1499 C CA . ILE A 1 204 ? -15.182 -19.331 18.229 1.00 94.62 204 ILE A CA 1
ATOM 1500 C C . ILE A 1 204 ? -14.191 -20.475 18.054 1.00 94.62 204 ILE A C 1
ATOM 1502 O O . ILE A 1 204 ? -13.601 -20.935 19.032 1.00 94.62 204 ILE A O 1
ATOM 1506 N N . TYR A 1 205 ? -14.005 -20.907 16.815 1.00 95.25 205 TYR A N 1
ATOM 1507 C CA . TYR A 1 205 ? -13.066 -21.940 16.398 1.00 95.25 205 TYR A CA 1
ATOM 1508 C C . TYR A 1 205 ? -11.841 -21.282 15.767 1.00 95.25 205 TYR A C 1
ATOM 1510 O O . TYR A 1 205 ? -11.993 -20.373 14.954 1.00 95.25 205 TYR A O 1
ATOM 1518 N N . TYR A 1 206 ? -10.646 -21.752 16.117 1.00 95.44 206 TYR A N 1
ATOM 1519 C CA . TYR A 1 206 ? -9.371 -21.265 15.589 1.00 95.44 206 TYR A CA 1
ATOM 1520 C C . TYR A 1 206 ? -8.710 -22.354 14.753 1.00 95.44 206 TYR A C 1
ATOM 1522 O O . TYR A 1 206 ? -8.463 -23.461 15.248 1.00 95.44 206 TYR A O 1
ATOM 1530 N N . VAL A 1 207 ? -8.397 -22.023 13.504 1.00 95.69 207 VAL A N 1
ATOM 1531 C CA . VAL A 1 207 ? -7.781 -22.928 12.531 1.00 95.69 207 VAL A CA 1
ATOM 1532 C C . VAL A 1 207 ? -6.527 -22.270 11.981 1.00 95.69 207 VAL A C 1
ATOM 1534 O O . VAL A 1 207 ? -6.608 -21.216 11.367 1.00 95.69 207 VAL A O 1
ATOM 1537 N N . LYS A 1 208 ? -5.352 -22.858 12.181 1.00 94.38 208 LYS A N 1
ATOM 1538 C CA . LYS A 1 208 ? -4.134 -22.371 11.525 1.00 94.38 208 LYS A CA 1
ATOM 1539 C C . LYS A 1 208 ? -4.175 -22.743 10.043 1.00 94.38 208 LYS A C 1
ATOM 1541 O O . LYS A 1 208 ? -4.296 -23.926 9.732 1.00 94.38 208 LYS A O 1
ATOM 1546 N N . THR A 1 209 ? -4.038 -21.763 9.157 1.00 91.38 209 THR A N 1
ATOM 1547 C CA . THR A 1 209 ? -4.105 -21.945 7.694 1.00 91.38 209 THR A CA 1
ATOM 1548 C C . THR A 1 209 ? -2.732 -21.876 7.035 1.00 91.38 209 THR A C 1
ATOM 1550 O O . THR A 1 209 ? -2.490 -22.578 6.057 1.00 91.38 209 THR A O 1
ATOM 1553 N N . ALA A 1 210 ? -1.797 -21.108 7.603 1.00 89.12 210 ALA A N 1
ATOM 1554 C CA . ALA A 1 210 ? -0.434 -20.994 7.088 1.00 89.12 210 ALA A CA 1
ATOM 1555 C C . ALA A 1 210 ? 0.605 -20.796 8.203 1.00 89.12 210 ALA A C 1
ATOM 1557 O O . ALA A 1 210 ? 0.328 -20.239 9.270 1.00 89.12 210 ALA A O 1
ATOM 1558 N N . GLY A 1 211 ? 1.825 -21.278 7.957 1.00 87.62 211 GLY A N 1
ATOM 1559 C CA . GLY A 1 211 ? 3.006 -20.993 8.774 1.00 87.62 211 GLY A CA 1
ATOM 1560 C C . GLY A 1 211 ? 3.925 -19.971 8.096 1.00 87.62 211 GLY A C 1
ATOM 1561 O O . GLY A 1 211 ? 3.831 -19.804 6.880 1.00 87.62 211 GLY A O 1
ATOM 1562 N N . PRO A 1 212 ? 4.824 -19.323 8.856 1.00 86.12 212 PRO A N 1
ATOM 1563 C CA . PRO A 1 212 ? 5.765 -18.363 8.295 1.00 86.12 212 PRO A CA 1
ATOM 1564 C C . PRO A 1 212 ? 6.757 -19.067 7.359 1.00 86.12 212 PRO A C 1
ATOM 1566 O O . PRO A 1 212 ? 7.235 -20.165 7.653 1.00 86.12 212 PRO A O 1
ATOM 1569 N N . THR A 1 213 ? 7.070 -18.419 6.241 1.00 82.31 213 THR A N 1
ATOM 1570 C CA . THR A 1 213 ? 8.076 -18.841 5.255 1.00 82.31 213 THR A CA 1
ATOM 1571 C C . THR A 1 213 ? 9.057 -17.697 5.001 1.00 82.31 213 THR A C 1
ATOM 1573 O O . THR A 1 213 ? 8.761 -16.551 5.333 1.00 82.31 213 THR A O 1
ATOM 1576 N N . ASP A 1 214 ? 10.202 -17.978 4.376 1.00 74.19 214 ASP A N 1
ATOM 1577 C CA . ASP A 1 214 ? 11.196 -16.940 4.052 1.00 74.19 214 ASP A CA 1
ATOM 1578 C C . ASP A 1 214 ? 10.638 -15.848 3.122 1.00 74.19 214 ASP A C 1
ATOM 1580 O O . ASP A 1 214 ? 11.074 -14.701 3.177 1.00 74.19 214 ASP A O 1
ATOM 1584 N N . ALA A 1 215 ? 9.656 -16.194 2.282 1.00 67.50 215 ALA A N 1
ATOM 1585 C CA . ALA A 1 215 ? 8.988 -15.253 1.385 1.00 67.50 215 ALA A CA 1
ATOM 1586 C C . ALA A 1 215 ? 7.847 -14.479 2.071 1.00 67.50 215 ALA A C 1
ATOM 1588 O O . ALA A 1 215 ? 7.610 -13.320 1.744 1.00 67.50 215 ALA A O 1
ATOM 1589 N N . VAL A 1 216 ? 7.142 -15.114 3.014 1.00 76.50 216 VAL A N 1
ATOM 1590 C CA . VAL A 1 216 ? 5.996 -14.539 3.733 1.00 76.50 216 VAL A CA 1
ATOM 1591 C C . VAL A 1 216 ? 6.186 -14.803 5.232 1.00 76.50 216 VAL A C 1
ATOM 1593 O O . VAL A 1 216 ? 5.815 -15.881 5.711 1.00 76.50 216 VAL A O 1
ATOM 1596 N N . PRO A 1 217 ? 6.764 -13.854 5.996 1.00 84.44 217 PRO A N 1
ATOM 1597 C CA . PRO A 1 217 ? 7.157 -14.048 7.394 1.00 84.44 217 PRO A CA 1
ATOM 1598 C C . PRO A 1 217 ? 5.965 -13.915 8.360 1.00 84.44 217 PRO A C 1
ATOM 1600 O O . PRO A 1 217 ? 6.073 -13.312 9.426 1.00 84.44 217 PRO A O 1
ATOM 1603 N N . TYR A 1 218 ? 4.810 -14.465 7.986 1.00 87.88 218 TYR A N 1
ATOM 1604 C CA . TYR A 1 218 ? 3.564 -14.331 8.730 1.00 87.88 218 TYR A CA 1
ATOM 1605 C C . TYR A 1 218 ? 2.941 -15.694 9.023 1.00 87.88 218 TYR A C 1
ATOM 1607 O O . TYR A 1 218 ? 2.882 -16.569 8.159 1.00 87.88 218 TYR A O 1
ATOM 1615 N N . ALA A 1 219 ? 2.448 -15.872 10.245 1.00 90.75 219 ALA A N 1
ATOM 1616 C CA . ALA A 1 219 ? 1.644 -17.025 10.627 1.00 90.75 219 ALA A CA 1
ATOM 1617 C C . ALA A 1 219 ? 0.163 -16.644 10.600 1.00 90.75 219 ALA A C 1
ATOM 1619 O O . ALA A 1 219 ? -0.236 -15.695 11.278 1.00 90.75 219 ALA A O 1
ATOM 1620 N N . LYS A 1 220 ? -0.651 -17.407 9.865 1.00 90.94 220 LYS A N 1
ATOM 1621 C CA . LYS A 1 220 ? -2.067 -17.088 9.650 1.00 90.94 220 LYS A CA 1
ATOM 1622 C C . LYS A 1 220 ? -2.987 -18.085 10.327 1.00 90.94 220 LYS A C 1
ATOM 1624 O O . LYS A 1 220 ? -2.781 -19.303 10.269 1.00 90.94 220 LYS A O 1
ATOM 1629 N N . TRP A 1 221 ? -4.015 -17.540 10.953 1.00 93.31 221 TRP A N 1
ATOM 1630 C CA . TRP A 1 221 ? -5.110 -18.258 11.574 1.00 93.31 221 TRP A CA 1
ATOM 1631 C C . TRP A 1 221 ? -6.424 -17.740 11.031 1.00 93.31 221 TRP A C 1
ATOM 1633 O O . TRP A 1 221 ? -6.576 -16.561 10.761 1.00 93.31 221 TRP A O 1
ATOM 1643 N N . GLN A 1 222 ? -7.387 -18.630 10.933 1.00 92.94 222 GLN A N 1
ATOM 1644 C CA . GLN A 1 222 ? -8.731 -18.359 10.488 1.00 92.94 222 GLN A CA 1
ATOM 1645 C C . GLN A 1 222 ? -9.685 -18.630 11.643 1.00 92.94 222 GLN A C 1
ATOM 1647 O O . GLN A 1 222 ? -9.574 -19.663 12.319 1.00 92.94 222 GLN A O 1
ATOM 1652 N N . THR A 1 223 ? -10.626 -17.717 11.866 1.00 93.56 223 THR A N 1
ATOM 1653 C CA . THR A 1 223 ? -11.679 -17.896 12.861 1.00 93.56 223 THR A CA 1
ATOM 1654 C C . THR A 1 223 ? -13.026 -18.174 12.228 1.00 93.56 223 THR A C 1
ATOM 1656 O O . THR A 1 223 ? -13.389 -17.627 11.186 1.00 93.56 223 THR A O 1
ATOM 1659 N N . TYR A 1 224 ? -13.773 -19.054 12.882 1.00 93.44 224 TYR A N 1
ATOM 1660 C CA . TYR A 1 224 ? -15.159 -19.345 12.551 1.00 93.44 224 TYR A CA 1
ATOM 1661 C C . TYR A 1 224 ? -15.989 -19.173 13.810 1.00 93.44 224 TYR A C 1
ATOM 1663 O O . TYR A 1 224 ? -15.624 -19.689 14.866 1.00 93.44 224 TYR A O 1
ATOM 1671 N N . VAL A 1 225 ? -17.090 -18.435 13.717 1.00 93.12 225 VAL A N 1
ATOM 1672 C CA . VAL A 1 225 ? -17.940 -18.132 14.869 1.00 93.12 225 VAL A CA 1
ATOM 1673 C C . VAL A 1 225 ? -19.285 -18.815 14.693 1.00 93.12 225 VAL A C 1
ATOM 1675 O O . VAL A 1 225 ? -19.877 -18.794 13.616 1.00 93.12 225 VAL A O 1
ATOM 1678 N N . THR A 1 226 ? -19.782 -19.414 15.765 1.00 92.38 226 THR A N 1
ATOM 1679 C CA . THR A 1 226 ? -21.145 -19.939 15.850 1.00 92.38 226 THR A CA 1
ATOM 1680 C C . THR A 1 226 ? -21.839 -19.331 17.060 1.00 92.38 226 THR A C 1
ATOM 1682 O O . THR A 1 226 ? -21.197 -19.099 18.083 1.00 92.38 226 THR A O 1
ATOM 1685 N N . VAL A 1 227 ? -23.136 -19.057 16.950 1.00 90.44 227 VAL A N 1
ATOM 1686 C CA . VAL A 1 227 ? -23.983 -18.607 18.061 1.00 90.44 227 VAL A CA 1
ATOM 1687 C C . VAL A 1 227 ? -25.195 -19.526 18.139 1.00 90.44 227 VAL A C 1
ATOM 1689 O O . VAL A 1 227 ? -25.906 -19.679 17.150 1.00 90.44 227 VAL A O 1
ATOM 1692 N N . ASP A 1 228 ? -25.402 -20.184 19.282 1.00 87.81 228 ASP A N 1
ATOM 1693 C CA . ASP A 1 228 ? -26.393 -21.263 19.453 1.00 87.81 228 ASP A CA 1
ATOM 1694 C C . ASP A 1 228 ? -26.274 -22.357 18.359 1.00 87.81 228 ASP A C 1
ATOM 1696 O O . ASP A 1 228 ? -27.267 -22.917 17.900 1.00 87.81 228 ASP A O 1
ATOM 1700 N N . GLY A 1 229 ? -25.049 -22.640 17.895 1.00 83.88 229 GLY A N 1
ATOM 1701 C CA . GLY A 1 229 ? -24.771 -23.598 16.813 1.00 83.88 229 GLY A CA 1
ATOM 1702 C C . GLY A 1 229 ? -25.023 -23.075 15.390 1.00 83.88 229 GLY A C 1
ATOM 1703 O O . GLY A 1 229 ? -24.703 -23.763 14.424 1.00 83.88 229 GLY A O 1
ATOM 1704 N N . VAL A 1 230 ? -25.539 -21.853 15.226 1.00 88.12 230 VAL A N 1
ATOM 1705 C CA . VAL A 1 230 ? -25.714 -21.207 13.916 1.00 88.12 230 VAL A CA 1
ATOM 1706 C C . VAL A 1 230 ? -24.430 -20.480 13.529 1.00 88.12 230 VAL A C 1
ATOM 1708 O O . VAL A 1 230 ? -23.936 -19.649 14.288 1.00 88.12 230 VAL A O 1
ATOM 1711 N N . ALA A 1 231 ? -23.886 -20.766 12.345 1.00 88.56 231 ALA A N 1
ATOM 1712 C CA . ALA A 1 231 ? -22.688 -20.097 11.846 1.00 88.56 231 ALA A CA 1
ATOM 1713 C C . ALA A 1 231 ? -22.939 -18.602 11.591 1.00 88.56 231 ALA A C 1
ATOM 1715 O O . ALA A 1 231 ? -23.878 -18.225 10.888 1.00 88.56 231 ALA A O 1
ATOM 1716 N N . VAL A 1 232 ? -22.060 -17.761 12.130 1.00 89.94 232 VAL A N 1
ATOM 1717 C CA . VAL A 1 232 ? -22.065 -16.308 11.963 1.00 89.94 232 VAL A CA 1
ATOM 1718 C C . VAL A 1 232 ? -20.816 -15.911 11.189 1.00 89.94 232 VAL A C 1
ATOM 1720 O O . VAL A 1 232 ? -19.699 -16.280 11.552 1.00 89.94 232 VAL A O 1
ATOM 1723 N N . LYS A 1 233 ? -21.000 -15.160 10.102 1.00 86.75 233 LYS A N 1
ATOM 1724 C CA . LYS A 1 233 ? -19.890 -14.714 9.257 1.00 86.75 233 LYS A CA 1
ATOM 1725 C C . LYS A 1 233 ? -19.221 -13.485 9.855 1.00 86.75 233 LYS A C 1
ATOM 1727 O O . LYS A 1 233 ? -19.897 -12.559 10.297 1.00 86.75 233 LYS A O 1
ATOM 1732 N N . SER A 1 234 ? -17.898 -13.448 9.794 1.00 89.12 234 SER A N 1
ATOM 1733 C CA . SER A 1 234 ? -17.136 -12.221 10.008 1.00 89.12 234 SER A CA 1
ATOM 1734 C C . SER A 1 234 ? -17.336 -11.276 8.820 1.00 89.12 234 SER A C 1
ATOM 1736 O O . SER A 1 234 ? -17.365 -11.714 7.660 1.00 89.12 234 SER A O 1
ATOM 1738 N N . ALA A 1 235 ? -17.488 -9.986 9.107 1.00 87.25 235 ALA A N 1
ATOM 1739 C CA . ALA A 1 235 ? -17.539 -8.939 8.100 1.00 87.25 235 ALA A CA 1
ATOM 1740 C C . ALA A 1 235 ? -16.189 -8.825 7.382 1.00 87.25 235 ALA A C 1
ATOM 1742 O O . ALA A 1 235 ? -15.129 -9.101 7.953 1.00 87.25 235 ALA A O 1
ATOM 1743 N N . LEU A 1 236 ? -16.234 -8.408 6.118 1.00 87.19 236 LEU A N 1
ATOM 1744 C CA . LEU A 1 236 ? -15.022 -8.170 5.353 1.00 87.19 236 LEU A CA 1
ATOM 1745 C C . LEU A 1 236 ? -14.295 -6.941 5.916 1.00 87.19 236 LEU A C 1
ATOM 1747 O O . LEU A 1 236 ? -14.893 -5.876 6.070 1.00 87.19 236 LEU A O 1
ATOM 1751 N N . THR A 1 237 ? -13.010 -7.103 6.229 1.00 85.69 237 THR A N 1
ATOM 1752 C CA . THR A 1 237 ? -12.179 -6.055 6.832 1.00 85.69 237 THR A CA 1
ATOM 1753 C C . THR A 1 237 ? -11.035 -5.716 5.887 1.00 85.69 237 THR A C 1
ATOM 1755 O O . THR A 1 237 ? -10.357 -6.612 5.379 1.00 85.69 237 THR A O 1
ATOM 1758 N N . GLN A 1 238 ? -10.847 -4.424 5.620 1.00 88.12 238 GLN A N 1
ATOM 1759 C CA . GLN A 1 238 ? -9.723 -3.943 4.820 1.00 88.12 238 GLN A CA 1
ATOM 1760 C C . GLN A 1 238 ? -8.418 -4.150 5.599 1.00 88.12 238 GLN A C 1
ATOM 1762 O O . GLN A 1 238 ? -8.386 -3.958 6.816 1.00 88.12 238 GLN A O 1
ATOM 1767 N N . SER A 1 239 ? -7.350 -4.542 4.906 1.00 86.56 239 SER A N 1
ATOM 1768 C CA . SER A 1 239 ? -6.018 -4.607 5.504 1.00 86.56 239 SER A CA 1
ATOM 1769 C C . SER A 1 239 ? -5.581 -3.212 5.935 1.00 86.56 239 SER A C 1
ATOM 1771 O O . SER A 1 239 ? -5.849 -2.221 5.249 1.00 86.56 239 SER A O 1
ATOM 1773 N N . ALA A 1 240 ? -4.899 -3.139 7.071 1.00 85.50 240 ALA A N 1
ATOM 1774 C CA . ALA A 1 240 ? -4.407 -1.891 7.619 1.00 85.50 240 ALA A CA 1
ATOM 1775 C C . ALA A 1 240 ? -2.940 -2.027 8.028 1.00 85.50 240 ALA A C 1
ATOM 1777 O O . ALA A 1 240 ? -2.523 -3.045 8.581 1.00 85.50 240 ALA A O 1
ATOM 1778 N N . GLY A 1 241 ? -2.167 -0.980 7.748 1.00 79.75 241 GLY A N 1
ATOM 1779 C CA . GLY A 1 241 ? -0.767 -0.879 8.134 1.00 79.75 241 GLY A CA 1
ATOM 1780 C C . GLY A 1 241 ? -0.594 -0.423 9.584 1.00 79.75 241 GLY A C 1
ATOM 1781 O O . GLY A 1 241 ? -1.513 -0.460 10.411 1.00 79.75 241 GLY A O 1
ATOM 1782 N N . ALA A 1 242 ? 0.608 0.061 9.897 1.00 76.38 242 ALA A N 1
ATOM 1783 C CA . ALA A 1 242 ? 0.904 0.640 11.202 1.00 76.38 242 ALA A CA 1
ATOM 1784 C C . ALA A 1 242 ? -0.079 1.776 11.548 1.00 76.38 242 ALA A C 1
ATOM 1786 O O . ALA A 1 242 ? -0.387 2.634 10.723 1.00 76.38 242 ALA A O 1
ATOM 1787 N N . GLY A 1 243 ? -0.581 1.785 12.785 1.00 79.00 243 GLY A N 1
ATOM 1788 C CA . GLY A 1 243 ? -1.558 2.784 13.227 1.00 79.00 243 GLY A CA 1
ATOM 1789 C C . GLY A 1 243 ? -2.972 2.594 12.664 1.00 79.00 243 GLY A C 1
ATOM 1790 O O . GLY A 1 243 ? -3.757 3.538 12.728 1.00 79.00 243 GLY A O 1
ATOM 1791 N N . ASN A 1 244 ? -3.297 1.398 12.149 1.00 81.62 244 ASN A N 1
ATOM 1792 C CA . ASN A 1 244 ? -4.614 1.042 11.611 1.00 81.62 244 ASN A CA 1
ATOM 1793 C C . ASN A 1 244 ? -5.040 1.917 10.413 1.00 81.62 244 ASN A C 1
ATOM 1795 O O . ASN A 1 244 ? -6.213 2.259 10.267 1.00 81.62 244 ASN A O 1
ATOM 1799 N N . ASP A 1 245 ? -4.071 2.298 9.575 1.00 88.56 245 ASP A N 1
ATOM 1800 C CA . ASP A 1 245 ? -4.315 3.070 8.355 1.00 88.56 245 ASP A CA 1
ATOM 1801 C C . ASP A 1 245 ? -4.634 2.127 7.179 1.00 88.56 245 ASP A C 1
ATOM 1803 O O . ASP A 1 245 ? -3.828 1.222 6.922 1.00 88.56 245 ASP A O 1
ATOM 1807 N N . PRO A 1 246 ? -5.776 2.281 6.480 1.00 88.94 246 PRO A N 1
ATOM 1808 C CA . PRO A 1 246 ? -6.182 1.367 5.416 1.00 88.94 246 PRO A CA 1
ATOM 1809 C C . PRO A 1 246 ? -5.156 1.295 4.287 1.00 88.94 246 PRO A C 1
ATOM 1811 O O . PRO A 1 246 ? -4.609 2.315 3.866 1.00 88.94 246 PRO A O 1
ATOM 1814 N N . GLN A 1 247 ? -4.907 0.087 3.792 1.00 89.94 247 GLN A N 1
ATOM 1815 C CA . GLN A 1 247 ? -3.952 -0.164 2.719 1.00 89.94 247 GLN A CA 1
ATOM 1816 C C . GLN A 1 247 ? -4.643 -0.313 1.367 1.00 89.94 247 GLN A C 1
ATOM 1818 O O . GLN A 1 247 ? -5.739 -0.877 1.249 1.00 89.94 247 GLN A O 1
ATOM 1823 N N . PHE A 1 248 ? -3.947 0.154 0.341 1.00 89.25 248 PHE A N 1
ATOM 1824 C CA . PHE A 1 248 ? -4.343 0.077 -1.052 1.00 89.25 248 PHE A CA 1
ATOM 1825 C C . PHE A 1 248 ? -3.195 -0.476 -1.874 1.00 89.25 248 PHE A C 1
ATOM 1827 O O . PHE A 1 248 ? -2.028 -0.296 -1.535 1.00 89.25 248 PHE A O 1
ATOM 1834 N N . ILE A 1 249 ? -3.547 -1.123 -2.972 1.00 86.88 249 ILE A N 1
ATOM 1835 C CA . ILE A 1 249 ? -2.616 -1.692 -3.928 1.00 86.88 249 ILE A CA 1
ATOM 1836 C C . ILE A 1 249 ? -2.882 -1.121 -5.317 1.00 86.88 249 ILE A C 1
ATOM 1838 O O . ILE A 1 249 ? -4.039 -0.961 -5.714 1.00 86.88 249 ILE A O 1
ATOM 1842 N N . ASN A 1 250 ? -1.823 -0.794 -6.052 1.00 83.19 250 ASN A N 1
ATOM 1843 C CA . ASN A 1 250 ? -1.935 -0.404 -7.457 1.00 83.19 250 ASN A CA 1
ATOM 1844 C C . ASN A 1 250 ? -1.709 -1.594 -8.399 1.00 83.19 250 ASN A C 1
ATOM 1846 O O . ASN A 1 250 ? -1.294 -2.668 -7.977 1.00 83.19 250 ASN A O 1
ATOM 1850 N N . LYS A 1 251 ? -1.911 -1.401 -9.705 1.00 77.75 251 LYS A N 1
ATOM 1851 C CA . LYS A 1 251 ? -1.728 -2.458 -10.722 1.00 77.75 251 LYS A CA 1
ATOM 1852 C C . LYS A 1 251 ? -0.312 -3.055 -10.809 1.00 77.75 251 LYS A C 1
ATOM 1854 O O . LYS A 1 251 ? -0.135 -4.094 -11.440 1.00 77.75 251 LYS A O 1
ATOM 1859 N N . PHE A 1 252 ? 0.690 -2.385 -10.236 1.00 79.44 252 PHE A N 1
ATOM 1860 C CA . PHE A 1 252 ? 2.082 -2.838 -10.203 1.00 79.44 252 PHE A CA 1
ATOM 1861 C C . PHE A 1 252 ? 2.420 -3.594 -8.914 1.00 79.44 252 PHE A C 1
ATOM 1863 O O . PHE A 1 252 ? 3.537 -4.079 -8.767 1.00 79.44 252 PHE A O 1
ATOM 1870 N N . GLY A 1 253 ? 1.479 -3.726 -7.981 1.00 80.06 253 GLY A N 1
ATOM 1871 C CA . GLY A 1 253 ? 1.707 -4.417 -6.718 1.00 80.06 253 GLY A CA 1
ATOM 1872 C C . GLY A 1 253 ? 2.376 -3.568 -5.645 1.00 80.06 253 GLY A C 1
ATOM 1873 O O . GLY A 1 253 ? 2.802 -4.111 -4.628 1.00 80.06 253 GLY A O 1
ATOM 1874 N N . GLU A 1 254 ? 2.474 -2.253 -5.845 1.00 83.56 254 GLU A N 1
ATOM 1875 C CA . GLU A 1 254 ? 2.901 -1.340 -4.787 1.00 83.56 254 GLU A CA 1
ATOM 1876 C C . GLU A 1 254 ? 1.758 -1.204 -3.774 1.00 83.56 254 GLU A C 1
ATOM 1878 O O . GLU A 1 254 ? 0.616 -0.953 -4.167 1.00 83.56 254 GLU A O 1
ATOM 1883 N N . ILE A 1 255 ? 2.061 -1.372 -2.484 1.00 87.12 255 ILE A N 1
ATOM 1884 C CA . ILE A 1 255 ? 1.107 -1.187 -1.386 1.00 87.12 255 ILE A CA 1
ATOM 1885 C C . ILE A 1 255 ? 1.447 0.110 -0.662 1.00 87.12 255 ILE A C 1
ATOM 1887 O O . ILE A 1 255 ? 2.568 0.258 -0.180 1.00 87.12 255 ILE A O 1
ATOM 1891 N N . LEU A 1 256 ? 0.470 1.005 -0.553 1.00 89.94 256 LEU A N 1
ATOM 1892 C CA . LEU A 1 256 ? 0.566 2.251 0.209 1.00 89.94 256 LEU A CA 1
ATOM 1893 C C . LEU A 1 256 ? -0.614 2.375 1.170 1.00 89.94 256 LEU A C 1
ATOM 1895 O O . LEU A 1 256 ? -1.683 1.796 0.949 1.00 89.94 256 LEU A O 1
ATOM 1899 N N . THR A 1 257 ? -0.429 3.124 2.252 1.00 92.56 257 THR A N 1
ATOM 1900 C CA . THR A 1 257 ? -1.527 3.470 3.159 1.00 92.56 257 THR A CA 1
ATOM 1901 C C . THR A 1 257 ? -2.311 4.680 2.644 1.00 92.56 257 THR A C 1
ATOM 1903 O O . THR A 1 257 ? -1.808 5.466 1.839 1.00 92.56 257 THR A O 1
ATOM 1906 N N . GLN A 1 258 ? -3.544 4.867 3.121 1.00 90.00 258 GLN A N 1
ATOM 1907 C CA . GLN A 1 258 ? -4.369 6.028 2.764 1.00 90.00 258 GLN A CA 1
ATOM 1908 C C . GLN A 1 258 ? -3.623 7.351 2.982 1.00 90.00 258 GLN A C 1
ATOM 1910 O O . GLN A 1 258 ? -3.634 8.207 2.103 1.00 90.00 258 GLN A O 1
ATOM 1915 N N . LYS A 1 259 ? -2.924 7.518 4.113 1.00 91.19 259 LYS A N 1
ATOM 1916 C CA . LYS A 1 259 ? -2.174 8.755 4.395 1.00 91.19 259 LYS A CA 1
ATOM 1917 C C . LYS A 1 259 ? -1.054 9.014 3.393 1.00 91.19 259 LYS A C 1
ATOM 1919 O O . LYS A 1 259 ? -0.809 10.165 3.045 1.00 91.19 259 LYS A O 1
ATOM 1924 N N . GLU A 1 260 ? -0.356 7.972 2.949 1.00 91.00 260 GLU A N 1
ATOM 1925 C CA . GLU A 1 260 ? 0.697 8.105 1.938 1.00 91.00 260 GLU A CA 1
ATOM 1926 C C . GLU A 1 260 ? 0.102 8.533 0.592 1.00 91.00 260 GLU A C 1
ATOM 1928 O O . GLU A 1 260 ? 0.641 9.424 -0.066 1.00 91.00 260 GLU A O 1
ATOM 1933 N N . LEU A 1 261 ? -1.048 7.964 0.220 1.00 89.56 261 LEU A N 1
ATOM 1934 C CA . LEU A 1 261 ? -1.782 8.354 -0.985 1.00 89.56 261 LEU A CA 1
ATOM 1935 C C . LEU A 1 261 ? -2.297 9.790 -0.915 1.00 89.56 261 LEU A C 1
ATOM 1937 O O . LEU A 1 261 ? -2.134 10.535 -1.880 1.00 89.56 261 LEU A O 1
ATOM 1941 N N . ASP A 1 262 ? -2.823 10.219 0.230 1.00 89.56 262 ASP A N 1
ATOM 1942 C CA . ASP A 1 262 ? -3.278 11.596 0.430 1.00 89.56 262 ASP A CA 1
ATOM 1943 C C . ASP A 1 262 ? -2.121 12.592 0.234 1.00 89.56 262 ASP A C 1
ATOM 1945 O O . ASP A 1 262 ? -2.280 13.604 -0.452 1.00 89.56 262 ASP A O 1
ATOM 1949 N N . VAL A 1 263 ? -0.926 12.285 0.753 1.00 89.06 263 VAL A N 1
ATOM 1950 C CA . VAL A 1 263 ? 0.281 13.109 0.549 1.00 89.06 263 VAL A CA 1
ATOM 1951 C C . VAL A 1 263 ? 0.683 13.157 -0.928 1.00 89.06 263 VAL A C 1
ATOM 1953 O O . VAL A 1 263 ? 0.962 14.238 -1.456 1.00 89.06 263 VAL A O 1
ATOM 1956 N N . LEU A 1 264 ? 0.685 12.012 -1.614 1.00 87.88 264 LEU A N 1
ATOM 1957 C CA . LEU A 1 264 ? 1.048 11.922 -3.033 1.00 87.88 264 LEU A CA 1
ATOM 1958 C C . LEU A 1 264 ? 0.010 12.572 -3.956 1.00 87.88 264 LEU A C 1
ATOM 1960 O O . LEU A 1 264 ? 0.376 13.064 -5.021 1.00 87.88 264 LEU A O 1
ATOM 1964 N N . SER A 1 265 ? -1.256 12.641 -3.543 1.00 86.62 265 SER A N 1
ATOM 1965 C CA . SER A 1 265 ? -2.305 13.337 -4.295 1.00 86.62 265 SER A CA 1
ATOM 1966 C C . SER A 1 265 ? -2.084 14.853 -4.343 1.00 86.62 265 SER A C 1
ATOM 1968 O O . SER A 1 265 ? -2.367 15.492 -5.357 1.00 86.62 265 SER A O 1
ATOM 1970 N N . VAL A 1 266 ? -1.522 15.428 -3.272 1.00 87.56 266 VAL A N 1
ATOM 1971 C CA . VAL A 1 266 ? -1.225 16.865 -3.165 1.00 87.56 266 VAL A CA 1
ATOM 1972 C C . VAL A 1 266 ? 0.147 17.200 -3.750 1.00 87.56 266 VAL A C 1
ATOM 1974 O O . VAL A 1 266 ? 0.318 18.256 -4.357 1.00 87.56 266 VAL A O 1
ATOM 1977 N N . SER A 1 267 ? 1.129 16.312 -3.579 1.00 85.88 267 SER A N 1
ATOM 1978 C CA . SER A 1 267 ? 2.509 16.511 -4.027 1.00 85.88 267 SER A CA 1
ATOM 1979 C C . SER A 1 267 ? 3.030 15.282 -4.787 1.00 85.88 267 SER A C 1
ATOM 1981 O O . SER A 1 267 ? 3.886 14.559 -4.265 1.00 85.88 267 SER A O 1
ATOM 1983 N N . PRO A 1 268 ? 2.540 15.027 -6.017 1.00 81.69 268 PRO A N 1
ATOM 1984 C CA . PRO A 1 268 ? 2.955 13.868 -6.794 1.00 81.69 268 PRO A CA 1
ATOM 1985 C C . PRO A 1 268 ? 4.422 13.984 -7.251 1.00 81.69 268 PRO A C 1
ATOM 1987 O O . PRO A 1 268 ? 4.923 15.092 -7.472 1.00 81.69 268 PRO A O 1
ATOM 1990 N N . PRO A 1 269 ? 5.129 12.853 -7.441 1.00 72.94 269 PRO A N 1
ATOM 1991 C CA . PRO A 1 269 ? 6.440 12.840 -8.082 1.00 72.94 269 PRO A CA 1
ATOM 1992 C C . PRO A 1 269 ? 6.387 13.461 -9.485 1.00 72.94 269 PRO A C 1
ATOM 1994 O O . PRO A 1 269 ? 5.382 13.345 -10.188 1.00 72.94 269 PRO A O 1
ATOM 1997 N N . ALA A 1 270 ? 7.486 14.089 -9.916 1.00 57.44 270 ALA A N 1
ATOM 1998 C CA . ALA A 1 270 ? 7.573 14.716 -11.234 1.00 57.44 270 ALA A CA 1
ATOM 1999 C C . ALA A 1 270 ? 7.188 13.729 -12.356 1.00 57.44 270 ALA A C 1
ATOM 2001 O O . ALA A 1 270 ? 7.724 12.624 -12.422 1.00 57.44 270 ALA A O 1
ATOM 2002 N N . GLY A 1 271 ? 6.261 14.140 -13.228 1.00 59.97 271 GLY A N 1
ATOM 2003 C CA . GLY A 1 271 ? 5.753 13.312 -14.328 1.00 59.97 271 GLY A CA 1
ATOM 2004 C C . GLY A 1 271 ? 4.533 12.444 -13.992 1.00 59.97 271 GLY A C 1
ATOM 2005 O O . GLY A 1 271 ? 4.083 11.705 -14.863 1.00 59.97 271 GLY A O 1
ATOM 2006 N N . ARG A 1 272 ? 3.975 12.529 -12.775 1.00 69.94 272 ARG A N 1
ATOM 2007 C CA . ARG A 1 272 ? 2.726 11.844 -12.388 1.00 69.94 272 ARG A CA 1
ATOM 2008 C C . ARG A 1 272 ? 1.614 12.832 -12.058 1.00 69.94 272 ARG A C 1
ATOM 2010 O O . ARG A 1 272 ? 1.879 13.922 -11.551 1.00 69.94 272 ARG A O 1
ATOM 2017 N N . ASN A 1 273 ? 0.367 12.445 -12.320 1.00 78.81 273 ASN A N 1
ATOM 2018 C CA . ASN A 1 273 ? -0.787 13.283 -12.017 1.00 78.81 273 ASN A CA 1
ATOM 2019 C C . ASN A 1 273 ? -1.270 13.011 -10.588 1.00 78.81 273 ASN A C 1
ATOM 2021 O O . ASN A 1 273 ? -1.436 11.862 -10.189 1.00 78.81 273 ASN A O 1
ATOM 2025 N N . GLY A 1 274 ? -1.556 14.066 -9.817 1.00 78.00 274 GLY A N 1
ATOM 2026 C CA . GLY A 1 274 ? -2.110 13.928 -8.459 1.00 78.00 274 GLY A CA 1
ATOM 2027 C C . GLY A 1 274 ? -3.465 13.205 -8.431 1.00 78.00 274 GLY A C 1
ATOM 2028 O O . GLY A 1 274 ? -3.799 12.546 -7.449 1.00 78.00 274 GLY A O 1
ATOM 2029 N N . SER A 1 275 ? -4.213 13.256 -9.540 1.00 81.75 275 SER A N 1
ATOM 2030 C CA . SER A 1 275 ? -5.471 12.524 -9.723 1.00 81.75 275 SER A CA 1
ATOM 2031 C C . SER A 1 275 ? -5.313 11.008 -9.658 1.00 81.75 275 SER A C 1
ATOM 2033 O O . SER A 1 275 ? -6.249 10.331 -9.246 1.00 81.75 275 SER A O 1
ATOM 2035 N N . ASP A 1 276 ? -4.136 10.481 -10.006 1.00 78.44 276 ASP A N 1
ATOM 2036 C CA . ASP A 1 276 ? -3.866 9.039 -10.015 1.00 78.44 276 ASP A CA 1
ATOM 2037 C C . ASP A 1 276 ? -3.799 8.465 -8.588 1.00 78.44 276 ASP A C 1
ATOM 2039 O O . ASP A 1 276 ? -3.797 7.253 -8.406 1.00 78.44 276 ASP A O 1
ATOM 2043 N N . TYR A 1 277 ? -3.751 9.326 -7.567 1.00 83.44 277 TYR A N 1
ATOM 2044 C CA . TYR A 1 277 ? -3.682 8.959 -6.150 1.00 83.44 277 TYR A CA 1
ATOM 2045 C C . TYR A 1 277 ? -5.001 9.189 -5.398 1.00 83.44 277 TYR A C 1
ATOM 2047 O O . TYR A 1 277 ? -5.080 8.916 -4.202 1.00 83.44 277 TYR A O 1
ATOM 2055 N N . LEU A 1 278 ? -6.041 9.687 -6.075 1.00 80.56 278 LEU A N 1
ATOM 2056 C CA . LEU A 1 278 ? -7.345 9.923 -5.458 1.00 80.56 278 LEU A CA 1
ATOM 2057 C C . LEU A 1 278 ? -8.122 8.613 -5.289 1.00 80.56 278 LEU A C 1
ATOM 2059 O O . LEU A 1 278 ? -8.209 7.796 -6.204 1.00 80.56 278 LEU A O 1
ATOM 2063 N N . ILE A 1 279 ? -8.747 8.451 -4.122 1.00 79.88 279 ILE A N 1
ATOM 2064 C CA . ILE A 1 279 ? -9.633 7.324 -3.816 1.00 79.88 279 ILE A CA 1
ATOM 2065 C C . ILE A 1 279 ? -11.062 7.848 -3.683 1.00 79.88 279 ILE A C 1
ATOM 2067 O O . ILE A 1 279 ? -11.363 8.676 -2.823 1.00 79.88 279 ILE A O 1
ATOM 2071 N N . THR A 1 280 ? -11.959 7.359 -4.538 1.00 75.00 280 THR A N 1
ATOM 2072 C CA . THR A 1 280 ? -13.367 7.769 -4.551 1.00 75.00 280 THR A CA 1
ATOM 2073 C C . THR A 1 280 ? -14.216 6.822 -3.705 1.00 75.00 280 THR A C 1
ATOM 2075 O O . THR A 1 280 ? -14.365 5.641 -4.023 1.00 75.00 280 THR A O 1
ATOM 2078 N N . ALA A 1 281 ? -14.816 7.345 -2.634 1.00 68.94 281 ALA A N 1
ATOM 2079 C CA . ALA A 1 281 ? -15.736 6.586 -1.791 1.00 68.94 281 ALA A CA 1
ATOM 2080 C C . ALA A 1 281 ? -16.989 6.136 -2.568 1.00 68.94 281 ALA A C 1
ATOM 2082 O O . ALA A 1 281 ? -17.504 6.869 -3.410 1.00 68.94 281 ALA A O 1
ATOM 2083 N N . GLY A 1 282 ? -17.499 4.940 -2.261 1.00 71.00 282 GLY A N 1
ATOM 2084 C CA . GLY A 1 282 ? -18.679 4.361 -2.923 1.00 71.00 282 GLY A CA 1
ATOM 2085 C C . GLY A 1 282 ? -18.400 3.674 -4.265 1.00 71.00 282 GLY A C 1
ATOM 2086 O O . GLY A 1 282 ? -19.319 3.114 -4.856 1.00 71.00 282 GLY A O 1
ATOM 2087 N N . THR A 1 283 ? -17.148 3.666 -4.727 1.00 79.56 283 THR A N 1
ATOM 2088 C CA . THR A 1 283 ? -16.739 2.928 -5.929 1.00 79.56 283 THR A CA 1
ATOM 2089 C C . THR A 1 283 ? -16.750 1.422 -5.659 1.00 79.56 283 THR A C 1
ATOM 2091 O O . THR A 1 283 ? -16.378 0.968 -4.573 1.00 79.56 283 THR A O 1
ATOM 2094 N N . THR A 1 284 ? -17.185 0.634 -6.643 1.00 85.44 284 THR A N 1
ATOM 2095 C CA . THR A 1 284 ? -17.026 -0.826 -6.604 1.00 85.44 284 THR A CA 1
ATOM 2096 C C . THR A 1 284 ? -15.620 -1.172 -7.079 1.00 85.44 284 THR A C 1
ATOM 2098 O O . THR A 1 284 ? -15.135 -0.603 -8.049 1.00 85.44 284 THR A O 1
ATOM 2101 N N . TYR A 1 285 ? -14.960 -2.112 -6.415 1.00 85.81 285 TYR A N 1
ATOM 2102 C CA . TYR A 1 285 ? -13.592 -2.526 -6.708 1.00 85.81 285 TYR A CA 1
ATOM 2103 C C . TYR A 1 285 ? -13.516 -4.031 -6.961 1.00 85.81 285 TYR A C 1
ATOM 2105 O O . TYR A 1 285 ? -14.345 -4.792 -6.464 1.00 85.81 285 TYR A O 1
ATOM 2113 N N . ARG A 1 286 ? -12.488 -4.491 -7.684 1.00 85.44 286 ARG A N 1
ATOM 2114 C CA . ARG A 1 286 ? -12.109 -5.915 -7.654 1.00 85.44 286 ARG A CA 1
ATOM 2115 C C . ARG A 1 286 ? -11.485 -6.236 -6.304 1.00 85.44 286 ARG A C 1
ATOM 2117 O O . ARG A 1 286 ? -10.699 -5.447 -5.787 1.00 85.44 286 ARG A O 1
ATOM 2124 N N . LYS A 1 287 ? -11.826 -7.391 -5.739 1.00 87.12 287 LYS A N 1
ATOM 2125 C CA . LYS A 1 287 ? -11.267 -7.827 -4.463 1.00 87.12 287 LYS A CA 1
ATOM 2126 C C . LYS A 1 287 ? -9.859 -8.382 -4.667 1.00 87.12 287 LYS A C 1
ATOM 2128 O O . LYS A 1 287 ? -9.665 -9.314 -5.448 1.00 87.12 287 LYS A O 1
ATOM 2133 N N . PHE A 1 288 ? -8.917 -7.852 -3.900 1.00 86.81 288 PHE A N 1
ATOM 2134 C CA . PHE A 1 288 ? -7.578 -8.404 -3.754 1.00 86.81 288 PHE A CA 1
ATOM 2135 C C . PHE A 1 288 ? -7.321 -8.716 -2.286 1.00 86.81 288 PHE A C 1
ATOM 2137 O O . PHE A 1 288 ? -7.668 -7.915 -1.412 1.00 86.81 288 PHE A O 1
ATOM 2144 N N . SER A 1 289 ? -6.721 -9.872 -2.029 1.00 83.38 289 SER A N 1
ATOM 2145 C CA . SER A 1 289 ? -6.244 -10.279 -0.710 1.00 83.38 289 SER A CA 1
ATOM 2146 C C . SER A 1 289 ? -4.720 -10.204 -0.634 1.00 83.38 289 SER A C 1
ATOM 2148 O O . SER A 1 289 ? -4.027 -10.287 -1.652 1.00 83.38 289 SER A O 1
ATOM 2150 N N . LEU A 1 290 ? -4.185 -10.060 0.582 1.00 74.44 290 LEU A N 1
ATOM 2151 C CA . LEU A 1 290 ? -2.735 -10.078 0.829 1.00 74.44 290 LEU A CA 1
ATOM 2152 C C . LEU A 1 290 ? -2.089 -11.421 0.431 1.00 74.44 290 LEU A C 1
ATOM 2154 O O . LEU A 1 290 ? -0.891 -11.496 0.168 1.00 74.44 290 LEU A O 1
ATOM 2158 N N . ASP A 1 291 ? -2.892 -12.476 0.364 1.00 69.38 291 ASP A N 1
ATOM 2159 C CA . ASP A 1 291 ? -2.485 -13.856 0.106 1.00 69.38 291 ASP A CA 1
ATOM 2160 C C . ASP A 1 291 ? -2.154 -14.110 -1.364 1.00 69.38 291 ASP A C 1
ATOM 2162 O O . ASP A 1 291 ? -1.321 -14.961 -1.673 1.00 69.38 291 ASP A O 1
ATOM 2166 N N . ASN A 1 292 ? -2.757 -13.334 -2.265 1.00 68.38 292 ASN A N 1
ATOM 2167 C CA . ASN A 1 292 ? -2.620 -13.491 -3.712 1.00 68.38 292 ASN A CA 1
ATOM 2168 C C . ASN A 1 292 ? -1.529 -12.597 -4.325 1.00 68.38 292 ASN A C 1
ATOM 2170 O O . ASN A 1 292 ? -1.470 -12.420 -5.544 1.00 68.38 292 ASN A O 1
ATOM 2174 N N . LEU A 1 293 ? -0.646 -12.037 -3.494 1.00 68.69 293 LEU A N 1
ATOM 2175 C CA . LEU A 1 293 ? 0.475 -11.221 -3.950 1.00 68.69 293 LEU A CA 1
ATOM 2176 C C . LEU A 1 293 ? 1.662 -12.094 -4.333 1.00 68.69 293 LEU A C 1
ATOM 2178 O O . LEU A 1 293 ? 2.287 -12.739 -3.490 1.00 68.69 293 LEU A O 1
ATOM 2182 N N . GLN A 1 294 ? 1.991 -12.102 -5.623 1.00 69.44 294 GLN A N 1
ATOM 2183 C CA . GLN A 1 294 ? 3.174 -12.802 -6.109 1.00 69.44 294 GLN A CA 1
ATOM 2184 C C . GLN A 1 294 ? 4.457 -12.027 -5.791 1.00 69.44 294 GLN A C 1
ATOM 2186 O O . GLN A 1 294 ? 4.454 -10.823 -5.542 1.00 69.44 294 GLN A O 1
ATOM 2191 N N . THR A 1 295 ? 5.590 -12.727 -5.826 1.00 70.50 295 THR A N 1
ATOM 2192 C CA . THR A 1 295 ? 6.911 -12.111 -5.664 1.00 70.50 295 THR A CA 1
ATOM 2193 C C . THR A 1 295 ? 7.152 -11.040 -6.722 1.00 70.50 295 THR A C 1
ATOM 2195 O O . THR A 1 295 ? 6.830 -11.248 -7.892 1.00 70.50 295 THR A O 1
ATOM 2198 N N . ALA A 1 296 ? 7.778 -9.933 -6.324 1.00 77.44 296 ALA A N 1
ATOM 2199 C CA . ALA A 1 296 ? 8.126 -8.850 -7.233 1.00 77.44 296 ALA A CA 1
ATOM 2200 C C . ALA A 1 296 ? 9.023 -9.343 -8.388 1.00 77.44 296 ALA A C 1
ATOM 2202 O O . ALA A 1 296 ? 10.076 -9.948 -8.174 1.00 77.44 296 ALA A O 1
ATOM 2203 N N . ILE A 1 297 ? 8.599 -9.057 -9.614 1.00 83.62 297 ILE A N 1
ATOM 2204 C CA . ILE A 1 297 ? 9.264 -9.368 -10.876 1.00 83.62 297 ILE A CA 1
ATOM 2205 C C . ILE A 1 297 ? 9.916 -8.078 -11.393 1.00 83.62 297 ILE A C 1
ATOM 2207 O O . ILE A 1 297 ? 9.277 -7.026 -11.367 1.00 83.62 297 ILE A O 1
ATOM 2211 N N . PRO A 1 298 ? 11.171 -8.104 -11.873 1.00 85.25 298 PRO A N 1
ATOM 2212 C CA . PRO A 1 298 ? 11.774 -6.947 -12.528 1.00 85.25 298 PRO A CA 1
ATOM 2213 C C . PRO A 1 298 ? 10.970 -6.506 -13.753 1.00 85.25 298 PRO A C 1
ATOM 2215 O O . PRO A 1 298 ? 10.586 -7.339 -14.578 1.00 85.25 298 PRO A O 1
ATOM 2218 N N . SER A 1 299 ? 10.755 -5.199 -13.894 1.00 86.94 299 SER A N 1
ATOM 2219 C CA . SER A 1 299 ? 10.148 -4.635 -15.098 1.00 86.94 299 SER A CA 1
ATOM 2220 C C . SER A 1 299 ? 10.996 -4.966 -16.323 1.00 86.94 299 SER A C 1
ATOM 2222 O O . SER A 1 299 ? 12.230 -4.969 -16.273 1.00 86.94 299 SER A O 1
ATOM 2224 N N . ALA A 1 300 ? 10.325 -5.254 -17.431 1.00 84.19 300 ALA A N 1
ATOM 2225 C CA . ALA A 1 300 ? 10.952 -5.669 -18.674 1.00 84.19 300 ALA A CA 1
ATOM 2226 C C . ALA A 1 300 ? 10.803 -4.588 -19.748 1.00 84.19 300 ALA A C 1
ATOM 2228 O O . ALA A 1 300 ? 9.825 -3.838 -19.782 1.00 84.19 300 ALA A O 1
ATOM 2229 N N . ASN A 1 301 ? 11.774 -4.536 -20.654 1.00 84.69 301 ASN A N 1
ATOM 2230 C CA . ASN A 1 301 ? 11.711 -3.697 -21.842 1.00 84.69 301 ASN A CA 1
ATOM 2231 C C . ASN A 1 301 ? 10.697 -4.294 -22.826 1.00 84.69 301 ASN A C 1
ATOM 2233 O O . ASN A 1 301 ? 10.539 -5.520 -22.897 1.00 84.69 301 ASN A O 1
ATOM 2237 N N . ALA A 1 302 ? 10.037 -3.460 -23.632 1.00 86.19 302 ALA A N 1
ATOM 2238 C CA . ALA A 1 302 ? 9.293 -3.987 -24.769 1.00 86.19 302 ALA A CA 1
ATOM 2239 C C . ALA A 1 302 ? 10.264 -4.676 -25.727 1.00 86.19 302 ALA A C 1
ATOM 2241 O O . ALA A 1 302 ? 11.267 -4.085 -26.118 1.00 86.19 302 ALA A O 1
ATOM 2242 N N . ALA A 1 303 ? 9.980 -5.923 -26.095 1.00 86.94 303 ALA A N 1
ATOM 2243 C CA . ALA A 1 303 ? 10.830 -6.676 -26.999 1.00 86.94 303 ALA A CA 1
ATOM 2244 C C . ALA A 1 303 ? 10.008 -7.384 -28.070 1.00 86.94 303 ALA A C 1
ATOM 2246 O O . ALA A 1 303 ? 8.990 -8.010 -27.771 1.00 86.94 303 ALA A O 1
ATOM 2247 N N . VAL A 1 304 ? 10.466 -7.317 -29.315 1.00 86.88 304 VAL A N 1
ATOM 2248 C CA . VAL A 1 304 ? 9.940 -8.102 -30.431 1.00 86.88 304 VAL A CA 1
ATOM 2249 C C . VAL A 1 304 ? 10.979 -9.129 -30.843 1.00 86.88 304 VAL A C 1
ATOM 2251 O O . VAL A 1 304 ? 12.151 -8.815 -31.048 1.00 86.88 304 VAL A O 1
ATOM 2254 N N . THR A 1 305 ? 10.557 -10.388 -30.925 1.00 86.62 305 THR A N 1
ATOM 2255 C CA . THR A 1 305 ? 11.433 -11.490 -31.320 1.00 86.62 305 THR A CA 1
ATOM 2256 C C . THR A 1 305 ? 11.025 -12.011 -32.684 1.00 86.62 305 THR A C 1
ATOM 2258 O O . THR A 1 305 ? 9.882 -12.400 -32.897 1.00 86.62 305 THR A O 1
ATOM 2261 N N . THR A 1 306 ? 11.992 -12.064 -33.586 1.00 84.31 306 THR A N 1
ATOM 2262 C CA . THR A 1 306 ? 11.843 -12.535 -34.963 1.00 84.31 306 THR A CA 1
ATOM 2263 C C . THR A 1 306 ? 12.692 -13.787 -35.133 1.00 84.31 306 THR A C 1
ATOM 2265 O O . THR A 1 306 ? 13.806 -13.873 -34.612 1.00 84.31 306 THR A O 1
ATOM 2268 N N . ALA A 1 307 ? 12.138 -14.811 -35.777 1.00 84.12 307 ALA A N 1
ATOM 2269 C CA . ALA A 1 307 ? 12.812 -16.090 -35.965 1.00 84.12 307 ALA A CA 1
ATOM 2270 C C . ALA A 1 307 ? 13.231 -16.236 -37.422 1.00 84.12 307 ALA A C 1
ATOM 2272 O O . ALA A 1 307 ? 12.409 -16.047 -38.319 1.00 84.12 307 ALA A O 1
ATOM 2273 N N . ILE A 1 308 ? 14.489 -16.614 -37.656 1.00 83.00 308 ILE A N 1
ATOM 2274 C CA . ILE A 1 308 ? 14.981 -16.859 -39.012 1.00 83.00 308 ILE A CA 1
ATOM 2275 C C . ILE A 1 308 ? 14.122 -17.965 -39.655 1.00 83.00 308 ILE A C 1
ATOM 2277 O O . ILE A 1 308 ? 13.873 -18.988 -39.006 1.00 83.00 308 ILE A O 1
ATOM 2281 N N . PRO A 1 309 ? 13.674 -17.811 -40.916 1.00 78.75 309 PRO A N 1
ATOM 2282 C CA . PRO A 1 309 ? 12.884 -18.834 -41.587 1.00 78.75 309 PRO A CA 1
ATOM 2283 C C . PRO A 1 309 ? 13.672 -20.143 -41.694 1.00 78.75 309 PRO A C 1
ATOM 2285 O O . PRO A 1 309 ? 14.849 -20.127 -42.045 1.00 78.75 309 PRO A O 1
ATOM 2288 N N . THR A 1 310 ? 13.017 -21.285 -41.474 1.00 75.94 310 THR A N 1
ATOM 2289 C CA . THR A 1 310 ? 13.648 -22.621 -41.539 1.00 75.94 310 THR A CA 1
ATOM 2290 C C . THR A 1 310 ? 14.199 -22.987 -42.921 1.00 75.94 310 THR A C 1
ATOM 2292 O O . THR A 1 310 ? 15.007 -23.900 -43.038 1.00 75.94 310 THR A O 1
ATOM 2295 N N . ALA A 1 311 ? 13.764 -22.288 -43.973 1.00 75.44 311 ALA A N 1
ATOM 2296 C CA . ALA A 1 311 ? 14.276 -22.427 -45.336 1.00 75.44 311 ALA A CA 1
ATOM 2297 C C . ALA A 1 311 ? 15.318 -21.350 -45.709 1.00 75.44 311 ALA A C 1
ATOM 2299 O O . ALA A 1 311 ? 15.713 -21.253 -46.871 1.00 75.44 311 ALA A O 1
ATOM 2300 N N . SER A 1 312 ? 15.736 -20.500 -44.763 1.00 79.69 312 SER A N 1
ATOM 2301 C CA . SER A 1 312 ? 16.700 -19.434 -45.038 1.00 79.69 312 SER A CA 1
ATOM 2302 C C . SER A 1 312 ? 18.091 -20.001 -45.303 1.00 79.69 312 SER A C 1
ATOM 2304 O O . SER A 1 312 ? 18.655 -20.726 -44.485 1.00 79.69 312 SER A O 1
ATOM 2306 N N . THR A 1 313 ? 18.706 -19.574 -46.406 1.00 79.94 313 THR A N 1
ATOM 2307 C CA . THR A 1 313 ? 20.093 -19.921 -46.752 1.00 79.94 313 THR A CA 1
ATOM 2308 C C . THR A 1 313 ? 21.125 -19.343 -45.778 1.00 79.94 313 THR A C 1
ATOM 2310 O O . THR A 1 313 ? 22.295 -19.702 -45.848 1.00 79.94 313 THR A O 1
ATOM 2313 N N . PHE A 1 314 ? 20.720 -18.433 -44.884 1.00 83.31 314 PHE A N 1
ATOM 2314 C CA . PHE A 1 314 ? 21.602 -17.784 -43.909 1.00 83.31 314 PHE A CA 1
ATOM 2315 C C . PHE A 1 314 ? 21.583 -18.457 -42.533 1.00 83.31 314 PHE A C 1
ATOM 2317 O O . PHE A 1 314 ? 22.391 -18.100 -41.678 1.00 83.31 314 PHE A O 1
ATOM 2324 N N . GLN A 1 315 ? 20.695 -19.431 -42.308 1.00 85.00 315 GLN A N 1
ATOM 2325 C CA . GLN A 1 315 ? 20.483 -20.039 -40.994 1.00 85.00 315 GLN A CA 1
ATOM 2326 C C . GLN A 1 315 ? 21.765 -20.644 -40.403 1.00 85.00 315 GLN A C 1
ATOM 2328 O O . GLN A 1 315 ? 22.053 -20.419 -39.226 1.00 85.00 315 GLN A O 1
ATOM 2333 N N . ASP A 1 316 ? 22.552 -21.357 -41.212 1.00 85.19 316 ASP A N 1
ATOM 2334 C CA . ASP A 1 316 ? 23.794 -21.986 -40.754 1.00 85.19 316 ASP A CA 1
ATOM 2335 C C . ASP A 1 316 ? 24.895 -20.973 -40.437 1.00 85.19 316 ASP A C 1
ATOM 2337 O O . ASP A 1 316 ? 25.580 -21.099 -39.425 1.00 85.19 316 ASP A O 1
ATOM 2341 N N . GLY A 1 317 ? 25.024 -19.921 -41.252 1.00 84.81 317 GLY A N 1
ATOM 2342 C CA . GLY A 1 317 ? 25.942 -18.812 -40.980 1.00 84.81 317 GLY A CA 1
ATOM 2343 C C . GLY A 1 317 ? 25.581 -18.056 -39.710 1.00 84.81 317 GLY A C 1
ATOM 2344 O O . GLY A 1 317 ? 26.428 -17.835 -38.851 1.00 84.81 317 GLY A O 1
ATOM 2345 N N . LEU A 1 318 ? 24.311 -17.708 -39.528 1.00 87.31 318 LEU A N 1
ATOM 2346 C CA . LEU A 1 318 ? 23.888 -16.944 -38.357 1.00 87.31 318 LEU A CA 1
ATOM 2347 C C . LEU A 1 318 ? 24.060 -17.740 -37.053 1.00 87.31 318 LEU A C 1
ATOM 2349 O O . LEU A 1 318 ? 24.464 -17.158 -36.045 1.00 87.31 318 LEU A O 1
ATOM 2353 N N . ASN A 1 319 ? 23.812 -19.056 -37.080 1.00 89.19 319 ASN A N 1
ATOM 2354 C CA . ASN A 1 319 ? 23.936 -19.950 -35.921 1.00 89.19 319 ASN A CA 1
ATOM 2355 C C . ASN A 1 319 ? 25.319 -20.591 -35.732 1.00 89.19 319 ASN A C 1
ATOM 2357 O O . ASN A 1 319 ? 25.521 -21.248 -34.712 1.00 89.19 319 ASN A O 1
ATOM 2361 N N . LEU A 1 320 ? 26.256 -20.414 -36.672 1.00 89.44 320 LEU A N 1
ATOM 2362 C CA . LEU A 1 320 ? 27.554 -21.108 -36.693 1.00 89.44 320 LEU A CA 1
ATOM 2363 C C . LEU A 1 320 ? 27.408 -22.642 -36.659 1.00 89.44 320 LEU A C 1
ATOM 2365 O O . LEU A 1 320 ? 28.169 -23.353 -36.000 1.00 89.44 320 LEU A O 1
ATOM 2369 N N . THR A 1 321 ? 26.395 -23.156 -37.357 1.00 85.81 321 THR A N 1
ATOM 2370 C CA . THR A 1 321 ? 26.112 -24.591 -37.497 1.00 85.81 321 THR A CA 1
ATOM 2371 C C . THR A 1 321 ? 26.633 -25.123 -38.832 1.00 85.81 321 THR A C 1
ATOM 2373 O O . THR A 1 321 ? 27.027 -24.356 -39.708 1.00 85.81 321 THR A O 1
ATOM 2376 N N . ASN A 1 322 ? 26.690 -26.451 -38.983 1.00 85.75 322 ASN A N 1
ATOM 2377 C CA . ASN A 1 322 ? 27.105 -27.121 -40.227 1.00 85.75 322 ASN A CA 1
ATOM 2378 C C . ASN A 1 322 ? 28.453 -26.627 -40.794 1.00 85.75 322 ASN A C 1
ATOM 2380 O O . ASN A 1 322 ? 28.604 -26.436 -41.998 1.00 85.75 322 ASN A O 1
ATOM 2384 N N . SER A 1 323 ? 29.440 -26.408 -39.914 1.00 84.69 323 SER A N 1
ATOM 2385 C CA . SER A 1 323 ? 30.783 -25.909 -40.265 1.00 84.69 323 SER A CA 1
ATOM 2386 C C . SER A 1 323 ? 30.812 -24.516 -40.911 1.00 84.69 323 SER A C 1
ATOM 2388 O O . SER A 1 323 ? 31.837 -24.124 -41.470 1.00 84.69 323 SER A O 1
ATOM 2390 N N . SER A 1 324 ? 29.725 -23.749 -40.809 1.00 83.75 324 SER A N 1
ATOM 2391 C CA . SER A 1 324 ? 29.698 -22.360 -41.251 1.00 83.75 324 SER A CA 1
ATOM 2392 C C . SER A 1 324 ? 30.464 -21.451 -40.290 1.00 83.75 324 SER A C 1
ATOM 2394 O O . SER A 1 324 ? 30.387 -21.598 -39.070 1.00 83.75 324 SER A O 1
ATOM 2396 N N . THR A 1 325 ? 31.194 -20.483 -40.841 1.00 83.62 325 THR A N 1
ATOM 2397 C CA . THR A 1 325 ? 31.967 -19.488 -40.083 1.00 83.62 325 THR A CA 1
ATOM 2398 C C . THR A 1 325 ? 31.227 -18.156 -39.911 1.00 83.62 325 THR A C 1
ATOM 2400 O O . THR A 1 325 ? 31.764 -17.244 -39.288 1.00 83.62 325 THR A O 1
ATOM 2403 N N . GLY A 1 326 ? 29.996 -18.047 -40.431 1.00 83.50 326 GLY A N 1
ATOM 2404 C CA . GLY A 1 326 ? 29.146 -16.852 -40.377 1.00 83.50 326 GLY A CA 1
ATOM 2405 C C . GLY A 1 326 ? 28.548 -16.482 -41.742 1.00 83.50 326 GLY A C 1
ATOM 2406 O O . GLY A 1 326 ? 28.645 -17.238 -42.708 1.00 83.50 326 GLY A O 1
ATOM 2407 N N . VAL A 1 327 ? 27.919 -15.311 -41.839 1.00 82.00 327 VAL A N 1
ATOM 2408 C CA . VAL A 1 327 ? 27.395 -14.743 -43.090 1.00 82.00 327 VAL A CA 1
ATOM 2409 C C . VAL A 1 327 ? 28.453 -13.841 -43.721 1.00 82.00 327 VAL A C 1
ATOM 2411 O O . VAL A 1 327 ? 28.933 -12.903 -43.089 1.00 82.00 327 VAL A O 1
ATOM 2414 N N . ASN A 1 328 ? 28.811 -14.123 -44.973 1.00 78.44 328 ASN A N 1
ATOM 2415 C CA . ASN A 1 328 ? 29.734 -13.300 -45.747 1.00 78.44 328 ASN A CA 1
ATOM 2416 C C . ASN A 1 328 ? 28.961 -12.252 -46.566 1.00 78.44 328 ASN A C 1
ATOM 2418 O O . ASN A 1 328 ? 28.181 -12.608 -47.451 1.00 78.44 328 ASN A O 1
ATOM 2422 N N . PHE A 1 329 ? 29.197 -10.968 -46.293 1.00 74.50 329 PHE A N 1
ATOM 2423 C CA . PHE A 1 329 ? 28.587 -9.846 -47.018 1.00 74.50 329 PHE A CA 1
ATOM 2424 C C . PHE A 1 329 ? 29.430 -9.360 -48.216 1.00 74.50 329 PHE A C 1
ATOM 2426 O O . PHE A 1 329 ? 28.970 -8.509 -48.973 1.00 74.50 329 PHE A O 1
ATOM 2433 N N . ALA A 1 330 ? 30.630 -9.918 -48.420 1.00 64.06 330 ALA A N 1
ATOM 2434 C CA . ALA A 1 330 ? 31.576 -9.541 -49.474 1.00 64.06 330 ALA A CA 1
ATOM 2435 C C . ALA A 1 330 ? 31.496 -10.404 -50.753 1.00 64.06 330 ALA A C 1
ATOM 2437 O O . ALA A 1 330 ? 32.177 -10.102 -51.732 1.00 64.06 330 ALA A O 1
ATOM 2438 N N . ASP A 1 331 ? 30.689 -11.473 -50.792 1.00 57.78 331 ASP A N 1
ATOM 2439 C CA . ASP A 1 331 ? 30.591 -12.325 -51.986 1.00 57.78 331 ASP A CA 1
ATOM 2440 C C . ASP A 1 331 ? 29.862 -11.607 -53.139 1.00 57.78 331 ASP A C 1
ATOM 2442 O O . ASP A 1 331 ? 28.648 -11.380 -53.118 1.00 57.78 331 ASP A O 1
ATOM 2446 N N . LEU A 1 332 ? 30.636 -11.244 -54.168 1.00 52.09 332 LEU A N 1
ATOM 2447 C CA . LEU A 1 332 ? 30.195 -10.514 -55.355 1.00 52.09 332 LEU A CA 1
ATOM 2448 C C . LEU A 1 332 ? 30.241 -11.357 -56.644 1.00 52.09 332 LEU A C 1
ATOM 2450 O O . LEU A 1 332 ? 30.243 -10.779 -57.734 1.00 52.09 332 LEU A O 1
ATOM 2454 N N . GLY A 1 333 ? 30.141 -12.694 -56.598 1.00 49.34 333 GLY A N 1
ATOM 2455 C CA . GLY A 1 333 ? 30.055 -13.571 -57.796 1.00 49.34 333 GLY A CA 1
ATOM 2456 C C . GLY A 1 333 ? 28.656 -13.726 -58.445 1.00 49.34 333 GLY A C 1
ATOM 2457 O O . GLY A 1 333 ? 27.688 -14.032 -57.768 1.00 49.34 333 GLY A O 1
ATOM 2458 N N . ALA A 1 334 ? 28.492 -13.430 -59.745 1.00 41.78 334 ALA A N 1
ATOM 2459 C CA . ALA A 1 334 ? 27.210 -13.313 -60.490 1.00 41.78 334 ALA A CA 1
ATOM 2460 C C . ALA A 1 334 ? 26.036 -14.230 -60.025 1.00 41.78 334 ALA A C 1
ATOM 2462 O O . ALA A 1 334 ? 25.998 -15.412 -60.346 1.00 41.78 334 ALA A O 1
ATOM 2463 N N . GLY A 1 335 ? 25.048 -13.670 -59.303 1.00 51.06 335 GLY A N 1
ATOM 2464 C CA . GLY A 1 335 ? 23.856 -14.389 -58.825 1.00 51.06 335 GLY A CA 1
ATOM 2465 C C . GLY A 1 335 ? 22.922 -13.538 -57.940 1.00 51.06 335 GLY A C 1
ATOM 2466 O O . GLY A 1 335 ? 23.346 -12.540 -57.357 1.00 51.06 335 GLY A O 1
ATOM 2467 N N . ALA A 1 336 ? 21.645 -13.933 -57.824 1.00 48.44 336 ALA A N 1
ATOM 2468 C CA . ALA A 1 336 ? 20.569 -13.211 -57.112 1.00 48.44 336 ALA A CA 1
ATOM 2469 C C . ALA A 1 336 ? 20.692 -13.197 -55.561 1.00 48.44 336 ALA A C 1
ATOM 2471 O O . ALA A 1 336 ? 19.960 -12.480 -54.864 1.00 48.44 336 ALA A O 1
ATOM 2472 N N . GLY A 1 337 ? 21.636 -13.967 -55.009 1.00 53.09 337 GLY A N 1
ATOM 2473 C CA . GLY A 1 337 ? 21.829 -14.189 -53.571 1.00 53.09 337 GLY A CA 1
ATOM 2474 C C . GLY A 1 337 ? 22.545 -13.072 -52.802 1.00 53.09 337 GLY A C 1
ATOM 2475 O O . GLY A 1 337 ? 22.316 -12.956 -51.603 1.00 53.09 337 GLY A O 1
ATOM 2476 N N . LYS A 1 338 ? 23.327 -12.223 -53.474 1.00 64.56 338 LYS A N 1
ATOM 2477 C CA . LYS A 1 338 ? 24.262 -11.277 -52.839 1.00 64.56 338 LYS A CA 1
ATOM 2478 C C . LYS A 1 338 ? 23.606 -10.120 -52.097 1.00 64.56 338 LYS A C 1
ATOM 2480 O O . LYS A 1 338 ? 22.558 -9.621 -52.523 1.00 64.56 338 LYS A O 1
ATOM 2485 N N . PHE A 1 339 ? 24.311 -9.621 -51.088 1.00 66.25 339 PHE A N 1
ATOM 2486 C CA . PHE A 1 339 ? 24.059 -8.325 -50.468 1.00 66.25 339 PHE A CA 1
ATOM 2487 C C . PHE A 1 339 ? 24.698 -7.220 -51.317 1.00 66.25 339 PHE A C 1
ATOM 2489 O O . PHE A 1 339 ? 25.870 -6.893 -51.178 1.00 66.25 339 PHE A O 1
ATOM 2496 N N . THR A 1 340 ? 23.927 -6.689 -52.267 1.00 65.56 340 THR A N 1
ATOM 2497 C CA . THR A 1 340 ? 24.292 -5.451 -52.962 1.00 65.56 340 THR A CA 1
ATOM 2498 C C . THR A 1 340 ? 23.933 -4.250 -52.097 1.00 65.56 340 THR A C 1
ATOM 2500 O O . THR A 1 340 ? 23.143 -4.345 -51.162 1.00 65.56 340 THR A O 1
ATOM 2503 N N . ASN A 1 341 ? 24.461 -3.092 -52.463 1.00 61.59 341 ASN A N 1
ATOM 2504 C CA . ASN A 1 341 ? 24.186 -1.839 -51.783 1.00 61.59 341 ASN A CA 1
ATOM 2505 C C . ASN A 1 341 ? 22.678 -1.520 -51.674 1.00 61.59 341 ASN A C 1
ATOM 2507 O O . ASN A 1 341 ? 22.140 -1.368 -50.581 1.00 61.59 341 ASN A O 1
ATOM 2511 N N . ALA A 1 342 ? 21.955 -1.623 -52.795 1.00 63.50 342 ALA A N 1
ATOM 2512 C CA . ALA A 1 342 ? 20.496 -1.478 -52.844 1.00 63.50 342 ALA A CA 1
ATOM 2513 C C . ALA A 1 342 ? 19.725 -2.497 -51.972 1.00 63.50 342 ALA A C 1
ATOM 2515 O O . ALA A 1 342 ? 18.557 -2.287 -51.661 1.00 63.50 342 ALA A O 1
ATOM 2516 N N . LYS A 1 343 ? 20.364 -3.609 -51.582 1.00 73.50 343 LYS A N 1
ATOM 2517 C CA . LYS A 1 343 ? 19.796 -4.671 -50.735 1.00 73.50 343 LYS A CA 1
ATOM 2518 C C . LYS A 1 343 ? 20.126 -4.519 -49.247 1.00 73.50 343 LYS A C 1
ATOM 2520 O O . LYS A 1 343 ? 19.564 -5.251 -48.437 1.00 73.50 343 LYS A O 1
ATOM 2525 N N . LEU A 1 344 ? 21.032 -3.610 -48.890 1.00 75.44 344 LEU A N 1
ATOM 2526 C CA . LEU A 1 344 ? 21.388 -3.275 -47.505 1.00 75.44 344 LEU A CA 1
ATOM 2527 C C . LEU A 1 344 ? 20.871 -1.895 -47.080 1.00 75.44 344 LEU A C 1
ATOM 2529 O O . LEU A 1 344 ? 20.873 -1.573 -45.892 1.00 75.44 344 LEU A O 1
ATOM 2533 N N . GLN A 1 345 ? 20.404 -1.091 -48.033 1.00 74.56 345 GLN A N 1
ATOM 2534 C CA . GLN A 1 345 ? 19.677 0.140 -47.761 1.00 74.56 345 GLN A CA 1
ATOM 2535 C C . GLN A 1 345 ? 18.216 -0.130 -47.415 1.00 74.56 345 GLN A C 1
ATOM 2537 O O . GLN A 1 345 ? 17.566 -0.961 -48.053 1.00 74.56 345 GLN A O 1
ATOM 2542 N N . ASN A 1 346 ? 17.698 0.622 -46.438 1.00 76.88 346 ASN A N 1
ATOM 2543 C CA . ASN A 1 346 ? 16.302 0.601 -46.002 1.00 76.88 346 ASN A CA 1
ATOM 2544 C C . ASN A 1 346 ? 15.772 -0.834 -45.886 1.00 76.88 346 ASN A C 1
ATOM 2546 O O . ASN A 1 346 ? 14.756 -1.178 -46.488 1.00 76.88 346 ASN A O 1
ATOM 2550 N N . MET A 1 347 ? 16.490 -1.697 -45.167 1.00 80.50 347 MET A N 1
ATOM 2551 C CA . MET A 1 347 ? 16.159 -3.120 -45.063 1.00 80.50 347 MET A CA 1
ATOM 2552 C C . MET A 1 347 ? 14.838 -3.326 -44.325 1.00 80.50 347 MET A C 1
ATOM 2554 O O . MET A 1 347 ? 13.995 -4.122 -44.731 1.00 80.50 347 MET A O 1
ATOM 2558 N N . PHE A 1 348 ? 14.644 -2.589 -43.241 1.00 85.31 348 PHE A N 1
ATOM 2559 C CA . PHE A 1 348 ? 13.441 -2.659 -42.428 1.00 85.31 348 PHE A CA 1
ATOM 2560 C C . PHE A 1 348 ? 13.190 -1.319 -41.752 1.00 85.31 348 PHE A C 1
ATOM 2562 O O . PHE A 1 348 ? 14.034 -0.426 -41.783 1.00 85.31 348 PHE A O 1
ATOM 2569 N N . GLN A 1 349 ? 12.021 -1.171 -41.150 1.00 85.38 349 GLN A N 1
ATOM 2570 C CA . GLN A 1 349 ? 11.619 0.014 -40.415 1.00 85.38 349 GLN A CA 1
ATOM 2571 C C . GLN A 1 349 ? 11.369 -0.349 -38.959 1.00 85.38 349 GLN A C 1
ATOM 2573 O O . GLN A 1 349 ? 10.862 -1.435 -38.673 1.00 85.38 349 GLN A O 1
ATOM 2578 N N . VAL A 1 350 ? 11.711 0.566 -38.057 1.00 87.81 350 VAL A N 1
ATOM 2579 C CA . VAL A 1 350 ? 11.470 0.431 -36.620 1.00 87.81 350 VAL A CA 1
ATOM 2580 C C . VAL A 1 350 ? 10.669 1.624 -36.127 1.00 87.81 350 VAL A C 1
ATOM 2582 O O . VAL A 1 350 ? 10.863 2.749 -36.589 1.00 87.81 350 VAL A O 1
ATOM 2585 N N . GLN A 1 351 ? 9.765 1.360 -35.197 1.00 86.56 351 GLN A N 1
ATOM 2586 C CA . GLN A 1 351 ? 9.035 2.353 -34.424 1.00 86.56 351 GLN A CA 1
ATOM 2587 C C . GLN A 1 351 ? 9.158 1.983 -32.945 1.00 86.56 351 GLN A C 1
ATOM 2589 O O . GLN A 1 351 ? 8.959 0.823 -32.580 1.00 86.56 351 GLN A O 1
ATOM 2594 N N . VAL A 1 352 ? 9.481 2.965 -32.107 1.00 88.06 352 VAL A N 1
ATOM 2595 C CA . VAL A 1 352 ? 9.664 2.809 -30.654 1.00 88.06 352 VAL A CA 1
ATOM 2596 C C . VAL A 1 352 ? 8.763 3.809 -29.936 1.00 88.06 352 VAL A C 1
ATOM 2598 O O . VAL A 1 352 ? 8.713 4.958 -30.355 1.00 88.06 352 VAL A O 1
ATOM 2601 N N . ASP A 1 353 ? 8.017 3.383 -28.917 1.00 84.38 353 ASP A N 1
ATOM 2602 C CA . ASP A 1 353 ? 7.207 4.238 -28.025 1.00 84.38 353 ASP A CA 1
ATOM 2603 C C . ASP A 1 353 ? 6.344 5.317 -28.736 1.00 84.38 353 ASP A C 1
ATOM 2605 O O . ASP A 1 353 ? 6.131 6.411 -28.223 1.00 84.38 353 ASP A O 1
ATOM 2609 N N . GLY A 1 354 ? 5.831 5.026 -29.941 1.00 79.12 354 GLY A N 1
ATOM 2610 C CA . GLY A 1 354 ? 4.990 5.952 -30.719 1.00 79.12 354 GLY A CA 1
ATOM 2611 C C . GLY A 1 354 ? 5.735 6.960 -31.610 1.00 79.12 354 GLY A C 1
ATOM 2612 O O . GLY A 1 354 ? 5.080 7.778 -32.257 1.00 79.12 354 GLY A O 1
ATOM 2613 N N . SER A 1 355 ? 7.066 6.874 -31.707 1.00 86.12 355 SER A N 1
ATOM 2614 C CA . SER A 1 355 ? 7.887 7.651 -32.654 1.00 86.12 355 SER A CA 1
ATOM 2615 C C . SER A 1 355 ? 7.502 7.420 -34.119 1.00 86.12 355 SER A C 1
ATOM 2617 O O . SER A 1 355 ? 6.792 6.474 -34.474 1.00 86.12 355 SER A O 1
ATOM 2619 N N . GLN A 1 356 ? 7.975 8.281 -35.017 1.00 86.00 356 GLN A N 1
ATOM 2620 C CA . GLN A 1 356 ? 7.843 8.047 -36.456 1.00 86.00 356 GLN A CA 1
ATOM 2621 C C . GLN A 1 356 ? 8.623 6.797 -36.896 1.00 86.00 356 GLN A C 1
ATOM 2623 O O . GLN A 1 356 ? 9.701 6.503 -36.383 1.00 86.00 356 GLN A O 1
ATOM 2628 N N . TRP A 1 357 ? 8.113 6.079 -37.903 1.00 84.00 357 TRP A N 1
ATOM 2629 C CA . TRP A 1 357 ? 8.826 4.940 -38.491 1.00 84.00 357 TRP A CA 1
ATOM 2630 C C . TRP A 1 357 ? 10.165 5.389 -39.092 1.00 84.00 357 TRP A C 1
ATOM 2632 O O . TRP A 1 357 ? 10.194 6.170 -40.047 1.00 84.00 357 TRP A O 1
ATOM 2642 N N . LYS A 1 358 ? 11.275 4.855 -38.575 1.00 85.69 358 LYS A N 1
ATOM 2643 C CA . LYS A 1 358 ? 12.630 5.099 -39.091 1.00 85.69 358 LYS A CA 1
ATOM 2644 C C . LYS A 1 358 ? 13.104 3.895 -39.893 1.00 85.69 358 LYS A C 1
ATOM 2646 O O . LYS A 1 358 ? 12.957 2.758 -39.452 1.00 85.69 358 LYS A O 1
ATOM 2651 N N . SER A 1 359 ? 13.658 4.140 -41.080 1.00 84.56 359 SER A N 1
ATOM 2652 C CA . SER A 1 359 ? 14.217 3.078 -41.926 1.00 84.56 359 SER A CA 1
ATOM 2653 C C . SER A 1 359 ? 15.649 2.778 -41.498 1.00 84.56 359 SER A C 1
ATOM 2655 O O . SER A 1 359 ? 16.458 3.692 -41.383 1.00 84.56 359 SER A O 1
ATOM 2657 N N . ILE A 1 360 ? 15.955 1.503 -41.282 1.00 87.12 360 ILE A N 1
ATOM 2658 C CA . ILE A 1 360 ? 17.260 1.021 -40.838 1.00 87.12 360 ILE A CA 1
ATOM 2659 C C . ILE A 1 360 ? 18.013 0.442 -42.029 1.00 87.12 360 ILE A C 1
ATOM 2661 O O . ILE A 1 360 ? 17.487 -0.373 -42.797 1.00 87.12 360 ILE A O 1
ATOM 2665 N N . SER A 1 361 ? 19.260 0.874 -42.177 1.00 81.12 361 SER A N 1
ATOM 2666 C CA . SER A 1 361 ? 20.168 0.430 -43.230 1.00 81.12 361 SER A CA 1
ATOM 2667 C C . SER A 1 361 ? 21.403 -0.207 -42.599 1.00 81.12 361 SER A C 1
ATOM 2669 O O . SER A 1 361 ? 21.825 0.195 -41.526 1.00 81.12 361 SER A O 1
ATOM 2671 N N . LEU A 1 362 ? 22.014 -1.188 -43.266 1.00 78.94 362 LEU A N 1
ATOM 2672 C CA . LEU A 1 362 ? 23.240 -1.846 -42.786 1.00 78.94 362 LEU A CA 1
ATOM 2673 C C . LEU A 1 362 ? 24.427 -1.708 -43.759 1.00 78.94 362 LEU A C 1
ATOM 2675 O O . LEU A 1 362 ? 25.115 -2.692 -44.040 1.00 78.94 362 LEU A O 1
ATOM 2679 N N . PRO A 1 363 ? 24.721 -0.501 -44.282 1.00 68.56 363 PRO A N 1
ATOM 2680 C CA . PRO A 1 363 ? 25.797 -0.304 -45.252 1.00 68.56 363 PRO A CA 1
ATOM 2681 C C . PRO A 1 363 ? 27.189 -0.551 -44.645 1.00 68.56 363 PRO A C 1
ATOM 2683 O O . PRO A 1 363 ? 28.121 -0.887 -45.372 1.00 68.56 363 PRO A O 1
ATOM 2686 N N . ARG A 1 364 ? 27.330 -0.443 -43.312 1.00 71.88 364 ARG A N 1
ATOM 2687 C CA . ARG A 1 364 ? 28.578 -0.700 -42.567 1.00 71.88 364 ARG A CA 1
ATOM 2688 C C . ARG A 1 364 ? 29.049 -2.158 -42.653 1.00 71.88 364 ARG A C 1
ATOM 2690 O O . ARG A 1 364 ? 30.231 -2.416 -42.446 1.00 71.88 364 ARG A O 1
ATOM 2697 N N . LEU A 1 365 ? 28.154 -3.091 -42.998 1.00 71.00 365 LEU A N 1
ATOM 2698 C CA . LEU A 1 365 ? 28.475 -4.512 -43.181 1.00 71.00 365 LEU A CA 1
ATOM 2699 C C . LEU A 1 365 ? 29.182 -4.808 -44.517 1.00 71.00 365 LEU A C 1
ATOM 2701 O O . LEU A 1 365 ? 29.581 -5.945 -44.750 1.00 71.00 365 LEU A O 1
ATOM 2705 N N . MET A 1 366 ? 29.330 -3.818 -45.406 1.00 64.50 366 MET A N 1
ATOM 2706 C CA . MET A 1 366 ? 30.018 -3.987 -46.687 1.00 64.50 366 MET A CA 1
ATOM 2707 C C . MET A 1 366 ? 31.503 -3.631 -46.611 1.00 64.50 366 MET A C 1
ATOM 2709 O O . MET A 1 366 ? 31.919 -2.657 -45.979 1.00 64.50 366 MET A O 1
ATOM 2713 N N . THR A 1 367 ? 32.303 -4.343 -47.399 1.00 56.62 367 THR A N 1
ATOM 2714 C CA . THR A 1 367 ? 33.612 -3.856 -47.830 1.00 56.62 367 THR A CA 1
ATOM 2715 C C . THR A 1 367 ? 33.504 -2.870 -48.963 1.00 56.62 367 THR A C 1
ATOM 2717 O O . THR A 1 367 ? 32.614 -2.966 -49.792 1.00 56.62 367 THR A O 1
ATOM 2720 N N . LEU A 1 368 ? 34.482 -1.973 -49.079 1.00 52.88 368 LEU A N 1
ATOM 2721 C CA . LEU A 1 368 ? 34.683 -1.151 -50.279 1.00 52.88 368 LEU A CA 1
ATOM 2722 C C . LEU A 1 368 ? 35.624 -1.828 -51.297 1.00 52.88 368 LEU A C 1
ATOM 2724 O O . LEU A 1 368 ? 35.995 -1.211 -52.289 1.00 52.88 368 LEU A O 1
ATOM 2728 N N . SER A 1 369 ? 36.016 -3.092 -51.069 1.00 48.38 369 SER A N 1
ATOM 2729 C CA . SER A 1 369 ? 36.851 -3.889 -51.988 1.00 48.38 369 SER A CA 1
ATOM 2730 C C . SER A 1 369 ? 36.111 -4.287 -53.273 1.00 48.38 369 SER A C 1
ATOM 2732 O O . SER A 1 369 ? 36.745 -4.663 -54.254 1.00 48.38 369 SER A O 1
ATOM 2734 N N . HIS A 1 370 ? 34.783 -4.141 -53.300 1.00 44.41 370 HIS A N 1
ATOM 2735 C CA . HIS A 1 370 ? 33.936 -4.423 -54.459 1.00 44.41 370 HIS A CA 1
ATOM 2736 C C . HIS A 1 370 ? 33.998 -3.380 -55.579 1.00 44.41 370 HIS A C 1
ATOM 2738 O O . HIS A 1 370 ? 33.485 -3.626 -56.668 1.00 44.41 370 HIS A O 1
ATOM 2744 N N . LEU A 1 371 ? 34.638 -2.233 -55.346 1.00 45.62 371 LEU A N 1
ATOM 2745 C CA . LEU A 1 371 ? 34.884 -1.211 -56.365 1.00 45.62 371 LEU A CA 1
ATOM 2746 C C . LEU A 1 371 ? 36.139 -1.553 -57.182 1.00 45.62 371 LEU A C 1
ATOM 2748 O O . LEU A 1 371 ? 37.009 -0.710 -57.394 1.00 45.62 371 LEU A O 1
ATOM 2752 N N . SER A 1 372 ? 36.262 -2.813 -57.611 1.00 41.62 372 SER A N 1
ATOM 2753 C CA . SER A 1 372 ? 37.352 -3.265 -58.470 1.00 41.62 372 SER A CA 1
ATOM 2754 C C . SER A 1 372 ? 37.223 -2.599 -59.841 1.00 41.62 372 SER A C 1
ATOM 2756 O O . SER A 1 372 ? 36.572 -3.125 -60.744 1.00 41.62 372 SER A O 1
ATOM 2758 N N . PHE A 1 373 ? 37.831 -1.429 -60.003 1.00 39.62 373 PHE A N 1
ATOM 2759 C CA . PHE A 1 373 ? 38.078 -0.858 -61.315 1.00 39.62 373 PHE A CA 1
ATOM 2760 C C . PHE A 1 373 ? 39.302 -1.542 -61.927 1.00 39.62 373 PHE A C 1
ATOM 2762 O O . PHE A 1 373 ? 40.374 -1.588 -61.322 1.00 39.62 373 PHE A O 1
ATOM 2769 N N . SER A 1 374 ? 39.148 -2.099 -63.128 1.00 34.94 374 SER A N 1
ATOM 2770 C CA . SER A 1 374 ? 40.271 -2.636 -63.891 1.00 34.94 374 SER A CA 1
ATOM 2771 C C . SER A 1 374 ? 40.877 -1.544 -64.771 1.00 34.94 374 SER A C 1
ATOM 2773 O O . SER A 1 374 ? 40.501 -1.399 -65.933 1.00 34.94 374 SER A O 1
ATOM 2775 N N . VAL A 1 375 ? 41.872 -0.828 -64.258 1.00 31.70 375 VAL A N 1
ATOM 2776 C CA . VAL A 1 375 ? 42.967 -0.312 -65.093 1.00 31.70 375 VAL A CA 1
ATOM 2777 C C . VAL A 1 375 ? 44.273 -0.704 -64.401 1.00 31.70 375 VAL A C 1
ATOM 2779 O O . VAL A 1 375 ? 44.377 -0.656 -63.181 1.00 31.70 375 VAL A O 1
ATOM 2782 N N . GLY A 1 376 ? 45.196 -1.270 -65.179 1.00 40.59 376 GLY A N 1
ATOM 2783 C CA . GLY A 1 376 ? 46.183 -2.249 -64.720 1.00 40.59 376 GLY A CA 1
ATOM 2784 C C . GLY A 1 376 ? 47.126 -1.807 -63.593 1.00 40.59 376 GLY A C 1
ATOM 2785 O O . GLY A 1 376 ? 47.722 -0.744 -63.680 1.00 40.59 376 GLY A O 1
ATOM 2786 N N . ALA A 1 377 ? 47.311 -2.725 -62.629 1.00 37.34 377 ALA A N 1
ATOM 2787 C CA . ALA A 1 377 ? 48.296 -2.758 -61.534 1.00 37.34 377 ALA A CA 1
ATOM 2788 C C . ALA A 1 377 ? 48.288 -1.516 -60.612 1.00 37.34 377 ALA A C 1
ATOM 2790 O O . ALA A 1 377 ? 48.714 -0.441 -61.000 1.00 37.34 377 ALA A O 1
ATOM 2791 N N . VAL A 1 378 ? 47.863 -1.596 -59.347 1.00 34.28 378 VAL A N 1
ATOM 2792 C CA . VAL A 1 378 ? 48.386 -2.481 -58.294 1.00 34.28 378 VAL A CA 1
ATOM 2793 C C . VAL A 1 378 ? 47.263 -2.875 -57.322 1.00 34.28 378 VAL A C 1
ATOM 2795 O O . VAL A 1 378 ? 46.746 -2.051 -56.576 1.00 34.28 378 VAL A O 1
ATOM 2798 N N . ASN A 1 379 ? 46.946 -4.171 -57.270 1.00 42.34 379 ASN A N 1
ATOM 2799 C CA . ASN A 1 379 ? 46.324 -4.787 -56.100 1.00 42.34 379 ASN A CA 1
ATOM 2800 C C . ASN A 1 379 ? 47.430 -5.038 -55.068 1.00 42.34 379 ASN A C 1
ATOM 2802 O O . ASN A 1 379 ? 48.090 -6.076 -55.115 1.00 42.34 379 ASN A O 1
ATOM 2806 N N . THR A 1 380 ? 47.644 -4.127 -54.121 1.00 39.91 380 THR A N 1
ATOM 2807 C CA . THR A 1 380 ? 48.254 -4.541 -52.853 1.00 39.91 380 THR A CA 1
ATOM 2808 C C . THR A 1 380 ? 47.155 -5.131 -51.991 1.00 39.91 380 THR A C 1
ATOM 2810 O O . THR A 1 380 ? 46.415 -4.411 -51.319 1.00 39.91 380 THR A O 1
ATOM 2813 N N . ALA A 1 381 ? 47.051 -6.459 -52.028 1.00 35.06 381 ALA A N 1
ATOM 2814 C CA . ALA A 1 381 ? 46.388 -7.226 -50.988 1.00 35.06 381 ALA A CA 1
ATOM 2815 C C . ALA A 1 381 ? 46.943 -6.764 -49.627 1.00 35.06 381 ALA A C 1
ATOM 2817 O O . ALA A 1 381 ? 48.115 -6.984 -49.329 1.00 35.06 381 ALA A O 1
ATOM 2818 N N . GLY A 1 382 ? 46.136 -6.039 -48.849 1.00 39.00 382 GLY A N 1
ATOM 2819 C CA . GLY A 1 382 ? 46.523 -5.549 -47.521 1.00 39.00 382 GLY A CA 1
ATOM 2820 C C . GLY A 1 382 ? 46.008 -4.157 -47.150 1.00 39.00 382 GLY A C 1
ATOM 2821 O O . GLY A 1 382 ? 45.873 -3.871 -45.964 1.00 39.00 382 GLY A O 1
ATOM 2822 N N . ALA A 1 383 ? 45.655 -3.302 -48.114 1.00 40.78 383 ALA A N 1
ATOM 2823 C CA . ALA A 1 383 ? 45.028 -2.013 -47.811 1.00 40.78 383 ALA A CA 1
ATOM 2824 C C . ALA A 1 383 ? 43.503 -2.179 -47.767 1.00 40.78 383 ALA A C 1
ATOM 2826 O O . ALA A 1 383 ? 42.810 -1.902 -48.746 1.00 40.78 383 ALA A O 1
ATOM 2827 N N . GLY A 1 384 ? 42.986 -2.683 -46.641 1.00 43.88 384 GLY A N 1
ATOM 2828 C CA . GLY A 1 384 ? 41.546 -2.734 -46.384 1.00 43.88 384 GLY A CA 1
ATOM 2829 C C . GLY A 1 384 ? 40.898 -1.396 -46.749 1.00 43.88 384 GLY A C 1
ATOM 2830 O O . GLY A 1 384 ? 41.370 -0.335 -46.338 1.00 43.88 384 GLY A O 1
ATOM 2831 N N . GLY A 1 385 ? 39.861 -1.426 -47.593 1.00 45.03 385 GLY A N 1
ATOM 2832 C CA . GLY A 1 385 ? 39.081 -0.225 -47.895 1.00 45.03 385 GLY A CA 1
ATOM 2833 C C . GLY A 1 385 ? 38.490 0.385 -46.613 1.00 45.03 385 GLY A C 1
ATOM 2834 O O . GLY A 1 385 ? 38.465 -0.291 -45.588 1.00 45.03 385 GLY A O 1
ATOM 2835 N N . PRO A 1 386 ? 37.975 1.627 -46.645 1.00 48.72 386 PRO A N 1
ATOM 2836 C CA . PRO A 1 386 ? 37.496 2.336 -45.452 1.00 48.72 386 PRO A CA 1
ATOM 2837 C C . PRO A 1 386 ? 36.450 1.623 -44.571 1.00 48.72 386 PRO A C 1
ATOM 2839 O O . PRO A 1 386 ? 36.142 2.153 -43.513 1.00 48.72 386 PRO A O 1
ATOM 2842 N N . GLY A 1 387 ? 35.891 0.469 -44.958 1.00 50.00 387 GLY A N 1
ATOM 2843 C CA . GLY A 1 387 ? 34.889 -0.300 -44.205 1.00 50.00 387 GLY A CA 1
ATOM 2844 C C . GLY A 1 387 ? 35.336 -0.705 -42.805 1.00 50.00 387 GLY A C 1
ATOM 2845 O O . GLY A 1 387 ? 36.319 -1.428 -42.675 1.00 50.00 387 GLY A O 1
ATOM 2846 N N . LYS A 1 388 ? 34.582 -0.299 -41.769 1.00 50.97 388 LYS A N 1
ATOM 2847 C CA . LYS A 1 388 ? 34.825 -0.711 -40.374 1.00 50.97 388 LYS A CA 1
ATOM 2848 C C . LYS A 1 388 ? 34.808 -2.239 -40.192 1.00 50.97 388 LYS A C 1
ATOM 2850 O O . LYS A 1 388 ? 35.543 -2.728 -39.339 1.00 50.97 388 LYS A O 1
ATOM 2855 N N . LEU A 1 389 ? 34.026 -2.978 -40.995 1.00 57.66 389 LEU A N 1
ATOM 2856 C CA . LEU A 1 389 ? 33.884 -4.437 -40.871 1.00 57.66 389 LEU A CA 1
ATOM 2857 C C . LEU A 1 389 ? 34.573 -5.285 -41.961 1.00 57.66 389 LEU A C 1
ATOM 2859 O O . LEU A 1 389 ? 34.781 -6.457 -41.719 1.00 57.66 389 LEU A O 1
ATOM 2863 N N . GLY A 1 390 ? 35.058 -4.775 -43.100 1.00 55.56 390 GLY A N 1
ATOM 2864 C CA . GLY A 1 390 ? 35.930 -5.596 -43.978 1.00 55.56 390 GLY A CA 1
ATOM 2865 C C . GLY A 1 390 ? 35.279 -6.874 -44.573 1.00 55.56 390 GLY A C 1
ATOM 2866 O O . GLY A 1 390 ? 34.059 -7.017 -44.546 1.00 55.56 390 GLY A O 1
ATOM 2867 N N . ASP A 1 391 ? 36.080 -7.782 -45.174 1.00 55.81 391 ASP A N 1
ATOM 2868 C CA . ASP A 1 391 ? 35.629 -9.077 -45.758 1.00 55.81 391 ASP A CA 1
ATOM 2869 C C . ASP A 1 391 ? 35.222 -10.067 -44.639 1.00 55.81 391 ASP A C 1
ATOM 2871 O O . ASP A 1 391 ? 35.438 -11.280 -44.717 1.00 55.81 391 ASP A O 1
ATOM 2875 N N . GLN A 1 392 ? 34.718 -9.536 -43.523 1.00 65.69 392 GLN A N 1
ATOM 2876 C CA . GLN A 1 392 ? 34.409 -10.298 -42.336 1.00 65.69 392 GLN A CA 1
ATOM 2877 C C . GLN A 1 392 ? 33.166 -11.136 -42.577 1.00 65.69 392 GLN A C 1
ATOM 2879 O O . GLN A 1 392 ? 32.110 -10.679 -43.014 1.00 65.69 392 GLN A O 1
ATOM 2884 N N . VAL A 1 393 ? 33.320 -12.400 -42.223 1.00 79.44 393 VAL A N 1
ATOM 2885 C CA . VAL A 1 393 ? 32.225 -13.335 -42.083 1.00 79.44 393 VAL A CA 1
ATOM 2886 C C . VAL A 1 393 ? 31.651 -13.120 -40.681 1.00 79.44 393 VAL A C 1
ATOM 2888 O O . VAL A 1 393 ? 32.358 -13.301 -39.689 1.00 79.44 393 VAL A O 1
ATOM 2891 N N . LEU A 1 394 ? 30.399 -12.665 -40.595 1.00 84.31 394 LEU A N 1
ATOM 2892 C CA . LEU A 1 394 ? 29.781 -12.242 -39.337 1.00 84.31 394 LEU A CA 1
ATOM 2893 C C . LEU A 1 394 ? 28.776 -13.275 -38.833 1.00 84.31 394 LEU A C 1
ATOM 2895 O O . LEU A 1 394 ? 27.882 -13.712 -39.555 1.00 84.31 394 LEU A O 1
ATOM 2899 N N . SER A 1 395 ? 28.887 -13.634 -37.560 1.00 89.12 395 SER A N 1
ATOM 2900 C CA . SER A 1 395 ? 27.863 -14.408 -36.853 1.00 89.12 395 SER A CA 1
ATOM 2901 C C . SER A 1 395 ? 26.613 -13.566 -36.568 1.00 89.12 395 SER A C 1
ATOM 2903 O O . SER A 1 395 ? 26.675 -12.333 -36.532 1.00 89.12 395 SER A O 1
ATOM 2905 N N . GLY A 1 396 ? 25.483 -14.213 -36.254 1.00 89.25 396 GLY A N 1
ATOM 2906 C CA . GLY A 1 396 ? 24.259 -13.502 -35.858 1.00 89.25 396 GLY A CA 1
ATOM 2907 C C . GLY A 1 396 ? 24.455 -12.577 -34.647 1.00 89.25 396 GLY A C 1
ATOM 2908 O O . GLY A 1 396 ? 23.889 -11.489 -34.603 1.00 89.25 396 GLY A O 1
ATOM 2909 N N . LYS A 1 397 ? 25.342 -12.940 -33.707 1.00 90.19 397 LYS A N 1
ATOM 2910 C CA . LYS A 1 397 ? 25.684 -12.109 -32.537 1.00 90.19 397 LYS A CA 1
ATOM 2911 C C . LYS A 1 397 ? 26.447 -10.833 -32.908 1.00 90.19 397 LYS A C 1
ATOM 2913 O O . LYS A 1 397 ? 26.215 -9.782 -32.312 1.00 90.19 397 LYS A O 1
ATOM 2918 N N . GLN A 1 398 ? 27.352 -10.913 -33.883 1.00 88.56 398 GLN A N 1
ATOM 2919 C CA . GLN A 1 398 ? 28.074 -9.739 -34.382 1.00 88.56 398 GLN A CA 1
ATOM 2920 C C . GLN A 1 398 ? 27.132 -8.818 -35.163 1.00 88.56 398 GLN A C 1
ATOM 2922 O O . GLN A 1 398 ? 27.126 -7.618 -34.918 1.00 88.56 398 GLN A O 1
ATOM 2927 N N . ILE A 1 399 ? 26.254 -9.381 -36.000 1.00 88.38 399 ILE A N 1
ATOM 2928 C CA . ILE A 1 399 ? 25.227 -8.608 -36.717 1.00 88.38 399 ILE A CA 1
ATOM 2929 C C . ILE A 1 399 ? 24.270 -7.914 -35.734 1.00 88.38 399 ILE A C 1
ATOM 2931 O O . ILE A 1 399 ? 23.941 -6.749 -35.923 1.00 88.38 399 ILE A O 1
ATOM 2935 N N . ALA A 1 400 ? 23.867 -8.583 -34.649 1.00 91.00 400 ALA A N 1
ATOM 2936 C CA . ALA A 1 400 ? 23.039 -7.983 -33.598 1.00 91.00 400 ALA A CA 1
ATOM 2937 C C . ALA A 1 400 ? 23.741 -6.821 -32.864 1.00 91.00 400 ALA A C 1
ATOM 2939 O O . ALA A 1 400 ? 23.101 -5.837 -32.490 1.00 91.00 400 ALA A O 1
ATOM 2940 N N . THR A 1 401 ? 25.066 -6.894 -32.707 1.00 88.56 401 THR A N 1
ATOM 2941 C CA . THR A 1 401 ? 25.859 -5.788 -32.143 1.00 88.56 401 THR A CA 1
ATOM 2942 C C . THR A 1 401 ? 25.860 -4.582 -33.084 1.00 88.56 401 THR A C 1
ATOM 2944 O O . THR A 1 401 ? 25.595 -3.469 -32.641 1.00 88.56 401 THR A O 1
ATOM 2947 N N . GLU A 1 402 ? 26.060 -4.799 -34.385 1.00 86.12 402 GLU A N 1
ATOM 2948 C CA . GLU A 1 402 ? 25.997 -3.720 -35.381 1.00 86.12 402 GLU A CA 1
ATOM 2949 C C . GLU A 1 402 ? 24.595 -3.109 -35.497 1.00 86.12 402 GLU A C 1
ATOM 2951 O O . GLU A 1 402 ? 24.452 -1.891 -35.546 1.00 86.12 402 GLU A O 1
ATOM 2956 N N . LEU A 1 403 ? 23.546 -3.934 -35.448 1.00 90.00 403 LEU A N 1
ATOM 2957 C CA . LEU A 1 403 ? 22.158 -3.471 -35.390 1.00 90.00 403 LEU A CA 1
ATOM 2958 C C . LEU A 1 403 ? 21.890 -2.600 -34.159 1.00 90.00 403 LEU A C 1
ATOM 2960 O O . LEU A 1 403 ? 21.210 -1.585 -34.259 1.00 90.00 403 LEU A O 1
ATOM 2964 N N . THR A 1 404 ? 22.431 -2.983 -33.002 1.00 91.06 404 THR A N 1
ATOM 2965 C CA . THR A 1 404 ? 22.321 -2.196 -31.766 1.00 91.06 404 THR A CA 1
ATOM 2966 C C . THR A 1 404 ? 22.951 -0.814 -31.938 1.00 91.06 404 THR A C 1
ATOM 2968 O O . THR A 1 404 ? 22.339 0.187 -31.565 1.00 91.06 404 THR A O 1
ATOM 2971 N N . ASN A 1 405 ? 24.142 -0.746 -32.534 1.00 87.12 405 ASN A N 1
ATOM 2972 C CA . ASN A 1 405 ? 24.821 0.522 -32.803 1.00 87.12 405 ASN A CA 1
ATOM 2973 C C . ASN A 1 405 ? 23.997 1.394 -33.760 1.00 87.12 405 ASN A C 1
ATOM 2975 O O . ASN A 1 405 ? 23.755 2.565 -33.481 1.00 87.12 405 ASN A O 1
ATOM 2979 N N . GLU A 1 406 ? 23.503 0.809 -34.851 1.00 86.75 406 GLU A N 1
ATOM 2980 C CA . GLU A 1 406 ? 22.748 1.537 -35.871 1.00 86.75 406 GLU A CA 1
ATOM 2981 C C . GLU A 1 406 ? 21.397 2.057 -35.364 1.00 86.75 406 GLU A C 1
ATOM 2983 O O . GLU A 1 406 ? 21.001 3.178 -35.690 1.00 86.75 406 GLU A O 1
ATOM 2988 N N . LEU A 1 407 ? 20.697 1.283 -34.529 1.00 90.06 407 LEU A N 1
ATOM 2989 C CA . LEU A 1 407 ? 19.441 1.715 -33.915 1.00 90.06 407 LEU A CA 1
ATOM 2990 C C . LEU A 1 407 ? 19.656 2.892 -32.966 1.00 90.06 407 LEU A C 1
ATOM 2992 O O . LEU A 1 407 ? 18.962 3.898 -33.087 1.00 90.06 407 LEU A O 1
ATOM 2996 N N . ASN A 1 408 ? 20.625 2.792 -32.050 1.00 87.81 408 ASN A N 1
ATOM 2997 C CA . ASN A 1 408 ? 20.906 3.887 -31.119 1.00 87.81 408 ASN A CA 1
ATOM 2998 C C . ASN A 1 408 ? 21.366 5.146 -31.851 1.00 87.81 408 ASN A C 1
ATOM 3000 O O . ASN A 1 408 ? 20.996 6.234 -31.437 1.00 87.81 408 ASN A O 1
ATOM 3004 N N . ARG A 1 409 ? 22.106 5.009 -32.954 1.00 84.06 409 ARG A N 1
ATOM 3005 C CA . ARG A 1 409 ? 22.504 6.127 -33.815 1.00 84.06 409 ARG A CA 1
ATOM 3006 C C . ARG A 1 409 ? 21.307 6.772 -34.518 1.00 84.06 409 ARG A C 1
ATOM 3008 O O . ARG A 1 409 ? 21.137 7.983 -34.459 1.00 84.06 409 ARG A O 1
ATOM 3015 N N . THR A 1 410 ? 20.435 5.963 -35.123 1.00 86.25 410 THR A N 1
ATOM 3016 C CA . THR A 1 410 ? 19.262 6.441 -35.881 1.00 86.25 410 THR A CA 1
ATOM 3017 C C . THR A 1 410 ? 18.238 7.155 -34.996 1.00 86.25 410 THR A C 1
ATOM 3019 O O . THR A 1 410 ? 17.656 8.156 -35.415 1.00 86.25 410 THR A O 1
ATOM 3022 N N . PHE A 1 411 ? 18.000 6.638 -33.787 1.00 88.38 411 PHE A N 1
ATOM 3023 C CA . PHE A 1 411 ? 17.083 7.224 -32.801 1.00 88.38 411 PHE A CA 1
ATOM 3024 C C . PHE A 1 411 ? 17.788 8.165 -31.809 1.00 88.38 411 PHE A C 1
ATOM 3026 O O . PHE A 1 411 ? 17.138 8.772 -30.964 1.00 88.38 411 PHE A O 1
ATOM 3033 N N . GLY A 1 412 ? 19.107 8.310 -31.899 1.00 86.19 412 GLY A N 1
ATOM 3034 C CA . GLY A 1 412 ? 19.889 9.202 -31.052 1.00 86.19 412 GLY A CA 1
ATOM 3035 C C . GLY A 1 412 ? 19.799 10.666 -31.480 1.00 86.19 412 GLY A C 1
ATOM 3036 O O . GLY A 1 412 ? 18.932 11.073 -32.261 1.00 86.19 412 GLY A O 1
ATOM 3037 N N . ASP A 1 413 ? 20.735 11.466 -30.977 1.00 79.62 413 ASP A N 1
ATOM 3038 C CA . ASP A 1 413 ? 20.933 12.874 -31.333 1.00 79.62 413 ASP A CA 1
ATOM 3039 C C . ASP A 1 413 ? 22.141 13.107 -32.262 1.00 79.62 413 ASP A C 1
ATOM 3041 O O . ASP A 1 413 ? 22.571 14.251 -32.488 1.00 79.62 413 ASP A O 1
ATOM 3045 N N . ASP A 1 414 ? 22.648 12.021 -32.848 1.00 78.19 414 ASP A N 1
ATOM 3046 C CA . ASP A 1 414 ? 23.617 12.064 -33.932 1.00 78.19 414 ASP A CA 1
ATOM 3047 C C . ASP A 1 414 ? 23.033 12.770 -35.160 1.00 78.19 414 ASP A C 1
ATOM 3049 O O . ASP A 1 414 ? 21.846 12.684 -35.485 1.00 78.19 414 ASP A O 1
ATOM 3053 N N . LYS A 1 415 ? 23.902 13.513 -35.847 1.00 80.69 415 LYS A N 1
ATOM 3054 C CA . LYS A 1 415 ? 23.571 14.209 -37.089 1.00 80.69 415 LYS A CA 1
ATOM 3055 C C . LYS A 1 415 ? 24.249 13.495 -38.236 1.00 80.69 415 LYS A C 1
ATOM 3057 O O . LYS A 1 415 ? 25.469 13.338 -38.222 1.00 80.69 415 LYS A O 1
ATOM 3062 N N . ASP A 1 416 ? 23.477 13.170 -39.261 1.00 80.62 416 ASP A N 1
ATOM 3063 C CA . ASP A 1 416 ? 24.044 12.748 -40.533 1.00 80.62 416 ASP A CA 1
ATOM 3064 C C . ASP A 1 416 ? 24.698 13.935 -41.253 1.00 80.62 416 ASP A C 1
ATOM 3066 O O . ASP A 1 416 ? 24.357 15.107 -41.055 1.00 80.62 416 ASP A O 1
ATOM 3070 N N . PHE A 1 417 ? 25.644 13.630 -42.130 1.00 83.69 417 PHE A N 1
ATOM 3071 C CA . PHE A 1 417 ? 26.195 14.573 -43.087 1.00 83.69 417 PHE A CA 1
ATOM 3072 C C . PHE A 1 417 ? 25.221 14.722 -44.254 1.00 83.69 417 PHE A C 1
ATOM 3074 O O . PHE A 1 417 ? 24.857 13.742 -44.904 1.00 83.69 417 PHE A O 1
ATOM 3081 N N . THR A 1 418 ? 24.795 15.952 -44.533 1.00 82.69 418 THR A N 1
ATOM 3082 C CA . THR A 1 418 ? 23.853 16.261 -45.606 1.00 82.69 418 THR A CA 1
ATOM 3083 C C . THR A 1 418 ? 24.391 17.281 -46.601 1.00 82.69 418 THR A C 1
ATOM 3085 O O . THR A 1 418 ? 25.030 18.274 -46.247 1.00 82.69 418 THR A O 1
ATOM 3088 N N . THR A 1 419 ? 24.069 17.068 -47.874 1.00 80.50 419 THR A N 1
ATOM 3089 C CA . THR A 1 419 ? 24.356 18.017 -48.959 1.00 80.50 419 THR A CA 1
ATOM 3090 C C . THR A 1 419 ? 23.219 19.019 -49.177 1.00 80.50 419 THR A C 1
ATOM 3092 O O . THR A 1 419 ? 23.365 19.945 -49.979 1.00 80.50 419 THR A O 1
ATOM 3095 N N . SER A 1 420 ? 22.090 18.879 -48.465 1.00 80.94 420 SER A N 1
ATOM 3096 C CA . SER A 1 420 ? 20.911 19.763 -48.565 1.00 80.94 420 SER A CA 1
ATOM 3097 C C . SER A 1 420 ? 21.292 21.225 -48.428 1.00 80.94 420 SER A C 1
ATOM 3099 O O . SER A 1 420 ? 20.906 22.048 -49.256 1.00 80.94 420 SER A O 1
ATOM 3101 N N . VAL A 1 421 ? 22.101 21.508 -47.413 1.00 81.69 421 VAL A N 1
ATOM 3102 C CA . VAL A 1 421 ? 22.497 22.855 -47.026 1.00 81.69 421 VAL A CA 1
ATOM 3103 C C . VAL A 1 421 ? 23.558 23.450 -47.951 1.00 81.69 421 VAL A C 1
ATOM 3105 O O . VAL A 1 421 ? 23.595 24.668 -48.094 1.00 81.69 421 VAL A O 1
ATOM 3108 N N . LEU A 1 422 ? 24.389 22.622 -48.601 1.00 85.75 422 LEU A N 1
ATOM 3109 C CA . LEU A 1 422 ? 25.490 23.072 -49.465 1.00 85.75 422 LEU A CA 1
ATOM 3110 C C . LEU A 1 422 ? 24.975 23.776 -50.731 1.00 85.75 422 LEU A C 1
ATOM 3112 O O . LEU A 1 422 ? 23.839 23.559 -51.150 1.00 85.75 422 LEU A O 1
ATOM 3116 N N . ASP A 1 423 ? 25.817 24.575 -51.379 1.00 86.69 423 ASP A N 1
ATOM 3117 C CA . ASP A 1 423 ? 25.486 25.257 -52.636 1.00 86.69 423 ASP A CA 1
ATOM 3118 C C . ASP A 1 423 ? 26.130 24.523 -53.824 1.00 86.69 423 ASP A C 1
ATOM 3120 O O . ASP A 1 423 ? 27.091 23.771 -53.659 1.00 86.69 423 ASP A O 1
ATOM 3124 N N . ALA A 1 424 ? 25.598 24.685 -55.038 1.00 83.69 424 ALA A N 1
ATOM 3125 C CA . ALA A 1 424 ? 26.241 24.106 -56.220 1.00 83.69 424 ALA A CA 1
ATOM 3126 C C . ALA A 1 424 ? 27.660 24.690 -56.386 1.00 83.69 424 ALA A C 1
ATOM 3128 O O . ALA A 1 424 ? 27.840 25.905 -56.306 1.00 83.69 424 ALA A O 1
ATOM 3129 N N . GLY A 1 425 ? 28.665 23.834 -56.604 1.00 80.00 425 GLY A N 1
ATOM 3130 C CA . GLY A 1 425 ? 30.074 24.252 -56.644 1.00 80.00 425 GLY A CA 1
ATOM 3131 C C . GLY A 1 425 ? 30.764 24.327 -55.276 1.00 80.00 425 GLY A C 1
ATOM 3132 O O . GLY A 1 425 ? 31.873 24.847 -55.185 1.00 80.00 425 GLY A O 1
ATOM 3133 N N . SER A 1 426 ? 30.135 23.817 -54.211 1.00 87.88 426 SER A N 1
ATOM 3134 C CA . SER A 1 426 ? 30.811 23.520 -52.944 1.00 87.88 426 SER A CA 1
ATOM 3135 C C . SER A 1 426 ? 31.855 22.410 -53.130 1.00 87.88 426 SER A C 1
ATOM 3137 O O . SER A 1 426 ? 31.520 21.326 -53.610 1.00 87.88 426 SER A O 1
ATOM 3139 N N . GLU A 1 427 ? 33.101 22.651 -52.717 1.00 88.50 427 GLU A N 1
ATOM 3140 C CA . GLU A 1 427 ? 34.225 21.716 -52.874 1.00 88.50 427 GLU A CA 1
ATOM 3141 C C . GLU A 1 427 ? 35.035 21.595 -51.573 1.00 88.50 427 GLU A C 1
ATOM 3143 O O . GLU A 1 427 ? 35.318 22.593 -50.904 1.00 88.50 427 GLU A O 1
ATOM 3148 N N . LEU A 1 428 ? 35.446 20.369 -51.236 1.00 88.94 428 LEU A N 1
ATOM 3149 C CA . LEU A 1 428 ? 36.501 20.118 -50.255 1.00 88.94 428 LEU A CA 1
ATOM 3150 C C . LEU A 1 428 ? 37.851 20.117 -50.976 1.00 88.94 428 LEU A C 1
ATOM 3152 O O . LEU A 1 428 ? 38.066 19.366 -51.927 1.00 88.94 428 LEU A O 1
ATOM 3156 N N . ILE A 1 429 ? 38.768 20.952 -50.508 1.00 86.50 429 ILE A N 1
ATOM 3157 C CA . ILE A 1 429 ? 40.101 21.128 -51.077 1.00 86.50 429 ILE A CA 1
ATOM 3158 C C . ILE A 1 429 ? 41.102 20.354 -50.223 1.00 86.50 429 ILE A C 1
ATOM 3160 O O . ILE A 1 429 ? 41.230 20.614 -49.028 1.00 86.50 429 ILE A O 1
ATOM 3164 N N . LEU A 1 430 ? 41.839 19.433 -50.849 1.00 86.50 430 LEU A N 1
ATOM 3165 C CA . LEU A 1 430 ? 42.939 18.693 -50.229 1.00 86.50 430 LEU A CA 1
ATOM 3166 C C . LEU A 1 430 ? 44.260 19.041 -50.922 1.00 86.50 430 LEU A C 1
ATOM 3168 O O . LEU A 1 430 ? 44.447 18.742 -52.101 1.00 86.50 430 LEU A O 1
ATOM 3172 N N . LYS A 1 431 ? 45.191 19.649 -50.183 1.00 82.81 431 LYS A N 1
ATOM 3173 C CA . LYS A 1 431 ? 46.557 19.957 -50.637 1.00 82.81 431 LYS A CA 1
ATOM 3174 C C . LYS A 1 431 ? 47.561 19.046 -49.931 1.00 82.81 431 LYS A C 1
ATOM 3176 O O . LYS A 1 431 ? 47.469 18.869 -48.715 1.00 82.81 431 LYS A O 1
ATOM 3181 N N . ARG A 1 432 ? 48.521 18.495 -50.674 1.00 82.19 432 ARG A N 1
ATOM 3182 C CA . ARG A 1 432 ? 49.593 17.614 -50.176 1.00 82.19 432 ARG A CA 1
ATOM 3183 C C . ARG A 1 432 ? 50.937 18.337 -50.267 1.00 82.19 432 ARG A C 1
ATOM 3185 O O . ARG A 1 432 ? 51.267 18.881 -51.314 1.00 82.19 432 ARG A O 1
ATOM 3192 N N . TYR A 1 433 ? 51.731 18.305 -49.198 1.00 79.19 433 TYR A N 1
ATOM 3193 C CA . TYR A 1 433 ? 53.073 18.894 -49.164 1.00 79.19 433 TYR A CA 1
ATOM 3194 C C . TYR A 1 433 ? 54.124 17.834 -48.847 1.00 79.19 433 TYR A C 1
ATOM 3196 O O . TYR A 1 433 ? 54.159 17.300 -47.737 1.00 79.19 433 TYR A O 1
ATOM 3204 N N . ALA A 1 434 ? 54.991 17.559 -49.823 1.00 75.88 434 ALA A N 1
ATOM 3205 C CA . ALA A 1 434 ? 56.138 16.682 -49.632 1.00 75.88 434 ALA A CA 1
ATOM 3206 C C . ALA A 1 434 ? 57.266 17.404 -48.860 1.00 75.88 434 ALA A C 1
ATOM 3208 O O . ALA A 1 434 ? 57.542 18.574 -49.150 1.00 75.88 434 ALA A O 1
ATOM 3209 N N . PRO A 1 435 ? 57.960 16.737 -47.918 1.00 71.06 435 PRO A N 1
ATOM 3210 C CA . PRO A 1 435 ? 59.126 17.305 -47.238 1.00 71.06 435 PRO A CA 1
ATOM 3211 C C . PRO A 1 435 ? 60.251 17.676 -48.231 1.00 71.06 435 PRO A C 1
ATOM 3213 O O . PRO A 1 435 ? 60.483 16.904 -49.167 1.00 71.06 435 PRO A O 1
ATOM 3216 N N . PRO A 1 436 ? 61.014 18.777 -48.040 1.00 63.59 436 PRO A N 1
ATOM 3217 C CA . PRO A 1 436 ? 60.938 19.781 -46.974 1.00 63.59 436 PRO A CA 1
ATOM 3218 C C . PRO A 1 436 ? 59.966 20.926 -47.336 1.00 63.59 436 PRO A C 1
ATOM 3220 O O . PRO A 1 436 ? 60.140 21.627 -48.331 1.00 63.59 436 PRO A O 1
ATOM 3223 N N . GLU A 1 437 ? 58.933 21.099 -46.511 1.00 69.25 437 GLU A N 1
ATOM 3224 C CA . GLU A 1 437 ? 57.750 21.956 -46.707 1.00 69.25 437 GLU A CA 1
ATOM 3225 C C . GLU A 1 437 ? 58.064 23.413 -47.114 1.00 69.25 437 GLU A C 1
ATOM 3227 O O . GLU A 1 437 ? 58.265 24.268 -46.255 1.00 69.25 437 GLU A O 1
ATOM 3232 N N . THR A 1 438 ? 58.087 23.728 -48.414 1.00 62.09 438 THR A N 1
ATOM 3233 C CA . THR A 1 438 ? 58.380 25.105 -48.874 1.00 62.09 438 THR A CA 1
ATOM 3234 C C . THR A 1 438 ? 57.495 25.634 -50.003 1.00 62.09 438 THR A C 1
ATOM 3236 O O . THR A 1 438 ? 57.453 26.848 -50.160 1.00 62.09 438 THR A O 1
ATOM 3239 N N . ALA A 1 439 ? 56.776 24.785 -50.753 1.00 66.88 439 ALA A N 1
ATOM 3240 C CA . ALA A 1 439 ? 55.715 25.152 -51.706 1.00 66.88 439 ALA A CA 1
ATOM 3241 C C . ALA A 1 439 ? 54.978 23.904 -52.233 1.00 66.88 439 ALA A C 1
ATOM 3243 O O . ALA A 1 439 ? 55.491 22.789 -52.105 1.00 66.88 439 ALA A O 1
ATOM 3244 N N . LEU A 1 440 ? 53.810 24.088 -52.865 1.00 68.06 440 LEU A N 1
ATOM 3245 C CA . LEU A 1 440 ? 53.254 23.081 -53.781 1.00 68.06 440 LEU A CA 1
ATOM 3246 C C . LEU A 1 440 ? 54.238 22.902 -54.949 1.00 68.06 440 LEU A C 1
ATOM 3248 O O . LEU A 1 440 ? 54.661 23.887 -55.553 1.00 68.06 440 LEU A O 1
ATOM 3252 N N . GLN A 1 441 ? 54.637 21.665 -55.249 1.00 67.38 441 GLN A N 1
ATOM 3253 C CA . GLN A 1 441 ? 55.685 21.388 -56.241 1.00 67.38 441 GLN A CA 1
ATOM 3254 C C . GLN A 1 441 ? 55.104 21.210 -57.653 1.00 67.38 441 GLN A C 1
ATOM 3256 O O . GLN A 1 441 ? 55.816 21.371 -58.645 1.00 67.38 441 GLN A O 1
ATOM 3261 N N . SER A 1 442 ? 53.809 20.898 -57.758 1.00 71.00 442 SER A N 1
ATOM 3262 C CA . SER A 1 442 ? 53.081 20.695 -59.010 1.00 71.00 442 SER A CA 1
ATOM 3263 C C . SER A 1 442 ? 51.585 21.004 -58.866 1.00 71.00 442 SER A C 1
ATOM 3265 O O . SER A 1 442 ? 51.000 20.845 -57.798 1.00 71.00 442 SER A O 1
ATOM 3267 N N . ALA A 1 443 ? 50.912 21.332 -59.977 1.00 70.50 443 ALA A N 1
ATOM 3268 C CA . ALA A 1 443 ? 49.442 21.388 -60.051 1.00 70.50 443 ALA A CA 1
ATOM 3269 C C . ALA A 1 443 ? 48.763 20.028 -59.740 1.00 70.50 443 ALA A C 1
ATOM 3271 O O . ALA A 1 443 ? 47.545 19.944 -59.533 1.00 70.50 443 ALA A O 1
ATOM 3272 N N . ASN A 1 444 ? 49.553 18.952 -59.700 1.00 74.69 444 ASN A N 1
ATOM 3273 C CA . ASN A 1 444 ? 49.119 17.615 -59.316 1.00 74.69 444 ASN A CA 1
ATOM 3274 C C . ASN A 1 444 ? 49.124 17.373 -57.792 1.00 74.69 444 ASN A C 1
ATOM 3276 O O . ASN A 1 444 ? 48.515 16.396 -57.372 1.00 74.69 444 ASN A O 1
ATOM 3280 N N . ASP A 1 445 ? 49.675 18.282 -56.971 1.00 78.44 445 ASP A N 1
ATOM 3281 C CA . ASP A 1 445 ? 49.738 18.181 -55.495 1.00 78.44 445 ASP A CA 1
ATOM 3282 C C . ASP A 1 445 ? 48.462 18.689 -54.774 1.00 78.44 445 ASP A C 1
ATOM 3284 O O . ASP A 1 445 ? 48.435 18.887 -53.556 1.00 78.44 445 ASP A O 1
ATOM 3288 N N . PHE A 1 446 ? 47.376 18.910 -55.518 1.00 82.50 446 PHE A N 1
ATOM 3289 C CA . PHE A 1 446 ? 46.091 19.403 -55.010 1.00 82.50 446 PHE A CA 1
ATOM 3290 C C . PHE A 1 446 ? 44.912 18.637 -55.633 1.00 82.50 446 PHE A C 1
ATOM 3292 O O . PHE A 1 446 ? 44.934 18.348 -56.829 1.00 82.50 446 PHE A O 1
ATOM 3299 N N . ILE A 1 447 ? 43.858 18.349 -54.864 1.00 85.00 447 ILE A N 1
ATOM 3300 C CA . ILE A 1 447 ? 42.591 17.767 -55.336 1.00 85.00 447 ILE A CA 1
ATOM 3301 C C . ILE A 1 447 ? 41.405 18.621 -54.866 1.00 85.00 447 ILE A C 1
ATOM 3303 O O . ILE A 1 447 ? 41.263 18.891 -53.674 1.00 85.00 447 ILE A O 1
ATOM 3307 N N . ALA A 1 448 ? 40.528 18.981 -55.810 1.00 86.50 448 ALA A N 1
ATOM 3308 C CA . ALA A 1 448 ? 39.194 19.509 -55.535 1.00 86.50 448 ALA A CA 1
ATOM 3309 C C . ALA A 1 448 ? 38.183 18.359 -55.528 1.00 86.50 448 ALA A C 1
ATOM 3311 O O . ALA A 1 448 ? 38.074 17.615 -56.510 1.00 86.50 448 ALA A O 1
ATOM 3312 N N . ILE A 1 449 ? 37.470 18.206 -54.417 1.00 87.69 449 ILE A N 1
ATOM 3313 C CA . ILE A 1 449 ? 36.465 17.167 -54.203 1.00 87.69 449 ILE A CA 1
ATOM 3314 C C . ILE A 1 449 ? 35.086 17.837 -54.239 1.00 87.69 449 ILE A C 1
ATOM 3316 O O . ILE A 1 449 ? 34.686 18.448 -53.246 1.00 87.69 449 ILE A O 1
ATOM 3320 N N . PRO A 1 450 ? 34.360 17.769 -55.367 1.00 86.06 450 PRO A N 1
ATOM 3321 C CA . PRO A 1 450 ? 33.059 18.401 -55.513 1.00 86.06 450 PRO A CA 1
ATOM 3322 C C . PRO A 1 450 ? 32.019 17.720 -54.622 1.00 86.06 450 PRO A C 1
ATOM 3324 O O . PRO A 1 450 ? 31.783 16.515 -54.719 1.00 86.06 450 PRO A O 1
ATOM 3327 N N . LEU A 1 451 ? 31.374 18.519 -53.771 1.00 85.00 451 LEU A N 1
ATOM 3328 C CA . LEU A 1 451 ? 30.393 18.083 -52.775 1.00 85.00 451 LEU A CA 1
ATOM 3329 C C . LEU A 1 451 ? 28.941 18.375 -53.182 1.00 85.00 451 LEU A C 1
ATOM 3331 O O . LEU A 1 451 ? 28.015 17.914 -52.522 1.00 85.00 451 LEU A O 1
ATOM 3335 N N . LYS A 1 452 ? 28.693 19.167 -54.231 1.00 83.19 452 LYS A N 1
ATOM 3336 C CA . LYS A 1 452 ? 27.333 19.370 -54.755 1.00 83.19 452 LYS A CA 1
ATOM 3337 C C . LYS A 1 452 ? 27.338 19.863 -56.198 1.00 83.19 452 LYS A C 1
ATOM 3339 O O . LYS A 1 452 ? 28.052 20.808 -56.532 1.00 83.19 452 LYS A O 1
ATOM 3344 N N . GLY A 1 453 ? 26.474 19.265 -57.018 1.00 76.25 453 GLY A N 1
ATOM 3345 C CA . GLY A 1 453 ? 26.331 19.555 -58.448 1.00 76.25 453 GLY A CA 1
ATOM 3346 C C . GLY A 1 453 ? 26.809 18.405 -59.341 1.00 76.25 453 GLY A C 1
ATOM 3347 O O . GLY A 1 453 ? 27.202 17.351 -58.835 1.00 76.25 453 GLY A O 1
ATOM 3348 N N . ALA A 1 454 ? 26.780 18.643 -60.656 1.00 71.88 454 ALA A N 1
ATOM 3349 C CA . ALA A 1 454 ? 27.176 17.681 -61.686 1.00 71.88 454 ALA A CA 1
ATOM 3350 C C . ALA A 1 454 ? 28.605 17.156 -61.466 1.00 71.88 454 ALA A C 1
ATOM 3352 O O . ALA A 1 454 ? 29.537 17.947 -61.320 1.00 71.88 454 ALA A O 1
ATOM 3353 N N . GLY A 1 455 ? 28.784 15.833 -61.446 1.00 69.19 455 GLY A N 1
ATOM 3354 C CA . GLY A 1 455 ? 30.079 15.184 -61.214 1.00 69.19 455 GLY A CA 1
ATOM 3355 C C . GLY A 1 455 ? 30.554 15.194 -59.756 1.00 69.19 455 GLY A C 1
ATOM 3356 O O . GLY A 1 455 ? 31.704 14.839 -59.496 1.00 69.19 455 GLY A O 1
ATOM 3357 N N . SER A 1 456 ? 29.696 15.587 -58.804 1.00 76.44 456 SER A N 1
ATOM 3358 C CA . SER A 1 456 ? 30.002 15.493 -57.371 1.00 76.44 456 SER A CA 1
ATOM 3359 C C . SER A 1 456 ? 30.168 14.046 -56.900 1.00 76.44 456 SER A C 1
ATOM 3361 O O . SER A 1 456 ? 29.711 13.101 -57.548 1.00 76.44 456 SER A O 1
ATOM 3363 N N . ILE A 1 457 ? 30.772 13.871 -55.722 1.00 73.06 457 ILE A N 1
ATOM 3364 C CA . ILE A 1 457 ? 30.943 12.556 -55.075 1.00 73.06 457 ILE A CA 1
ATOM 3365 C C . ILE A 1 457 ? 29.616 11.883 -54.665 1.00 73.06 457 ILE A C 1
ATOM 3367 O O . ILE A 1 457 ? 29.633 10.787 -54.110 1.00 73.06 457 ILE A O 1
ATOM 3371 N N . PHE A 1 458 ? 28.475 12.531 -54.933 1.00 70.19 458 PHE A N 1
ATOM 3372 C CA . PHE A 1 458 ? 27.137 12.147 -54.478 1.00 70.19 458 PHE A CA 1
ATOM 3373 C C . PHE A 1 458 ? 26.130 11.877 -55.612 1.00 70.19 458 PHE A C 1
ATOM 3375 O O . PHE A 1 458 ? 24.951 11.634 -55.336 1.00 70.19 458 PHE A O 1
ATOM 3382 N N . GLU A 1 459 ? 26.557 11.946 -56.878 1.00 65.44 459 GLU A N 1
ATOM 3383 C CA . GLU A 1 459 ? 25.695 11.644 -58.027 1.00 65.44 459 GLU A CA 1
ATOM 3384 C C . GLU A 1 459 ? 25.721 10.152 -58.386 1.00 65.44 459 GLU A C 1
ATOM 3386 O O . GLU A 1 459 ? 26.752 9.613 -58.787 1.00 65.44 459 GLU A O 1
ATOM 3391 N N . ASP A 1 460 ? 24.553 9.500 -58.313 1.00 53.00 460 ASP A N 1
ATOM 3392 C CA . ASP A 1 460 ? 24.380 8.072 -58.634 1.00 53.00 460 ASP A CA 1
ATOM 3393 C C . ASP A 1 460 ? 24.695 7.749 -60.109 1.00 53.00 460 ASP A C 1
ATOM 3395 O O . ASP A 1 460 ? 25.085 6.629 -60.435 1.00 53.00 460 ASP A O 1
ATOM 3399 N N . THR A 1 461 ? 24.553 8.728 -61.012 1.00 49.81 461 THR A N 1
ATOM 3400 C CA . THR A 1 461 ? 24.840 8.603 -62.453 1.00 49.81 461 THR A CA 1
ATOM 3401 C C . THR A 1 461 ? 26.319 8.740 -62.802 1.00 49.81 461 THR A C 1
ATOM 3403 O O . THR A 1 461 ? 26.677 8.609 -63.975 1.00 49.81 461 THR A O 1
ATOM 3406 N N . ASN A 1 462 ? 27.194 8.999 -61.825 1.00 51.62 462 ASN A N 1
ATOM 3407 C CA . ASN A 1 462 ? 28.628 9.072 -62.066 1.00 51.62 462 ASN A CA 1
ATOM 3408 C C . ASN A 1 462 ? 29.196 7.655 -62.266 1.00 51.62 462 ASN A C 1
ATOM 3410 O O . ASN A 1 462 ? 29.711 7.021 -61.343 1.00 51.62 462 ASN A O 1
ATOM 3414 N N . ALA A 1 463 ? 29.063 7.147 -63.497 1.00 48.38 463 ALA A N 1
ATOM 3415 C CA . ALA A 1 463 ? 29.495 5.811 -63.911 1.00 48.38 463 ALA A CA 1
ATOM 3416 C C . ALA A 1 463 ? 30.983 5.548 -63.625 1.00 48.38 463 ALA A C 1
ATOM 3418 O O . ALA A 1 463 ? 31.388 4.399 -63.464 1.00 48.38 463 ALA A O 1
ATOM 3419 N N . GLU A 1 464 ? 31.784 6.611 -63.523 1.00 46.00 464 GLU A N 1
ATOM 3420 C CA . GLU A 1 464 ? 33.206 6.533 -63.225 1.00 46.00 464 GLU A CA 1
ATOM 3421 C C . GLU A 1 464 ? 33.514 6.212 -61.742 1.00 46.00 464 GLU A C 1
ATOM 3423 O O . GLU A 1 464 ? 34.564 5.653 -61.449 1.00 46.00 464 GLU A O 1
ATOM 3428 N N . LEU A 1 465 ? 32.586 6.474 -60.809 1.00 50.19 465 LEU A N 1
ATOM 3429 C CA . LEU A 1 465 ? 32.724 6.169 -59.371 1.00 50.19 465 LEU A CA 1
ATOM 3430 C C . LEU A 1 465 ? 32.076 4.833 -58.958 1.00 50.19 465 LEU A C 1
ATOM 3432 O O . LEU A 1 465 ? 31.946 4.545 -57.767 1.00 50.19 465 LEU A O 1
ATOM 3436 N N . GLY A 1 466 ? 31.646 4.013 -59.923 1.00 48.59 466 GLY A N 1
ATOM 3437 C CA . GLY A 1 466 ? 31.095 2.678 -59.664 1.00 48.59 466 GLY A CA 1
ATOM 3438 C C . GLY A 1 466 ? 29.725 2.659 -58.977 1.00 48.59 466 GLY A C 1
ATOM 3439 O O . GLY A 1 466 ? 29.343 1.624 -58.438 1.00 48.59 466 GLY A O 1
ATOM 3440 N N . GLY A 1 467 ? 28.983 3.774 -59.002 1.00 50.44 467 GLY A N 1
ATOM 3441 C CA . GLY A 1 467 ? 27.636 3.863 -58.435 1.00 50.44 467 GLY A CA 1
ATOM 3442 C C . GLY A 1 467 ? 27.628 3.622 -56.926 1.00 50.44 467 GLY A C 1
ATOM 3443 O O . GLY A 1 467 ? 27.122 2.602 -56.453 1.00 50.44 467 GLY A O 1
ATOM 3444 N N . LEU A 1 468 ? 28.171 4.567 -56.151 1.00 48.28 468 LEU A N 1
ATOM 3445 C CA . LEU A 1 468 ? 28.093 4.535 -54.691 1.00 48.28 468 LEU A CA 1
ATOM 3446 C C . LEU A 1 468 ? 26.667 4.866 -54.217 1.00 48.28 468 LEU A C 1
ATOM 3448 O O . LEU A 1 468 ? 26.427 5.858 -53.538 1.00 48.28 468 LEU A O 1
ATOM 3452 N N . SER A 1 469 ? 25.722 3.980 -54.518 1.00 51.38 469 SER A N 1
ATOM 3453 C CA . SER A 1 469 ? 24.332 3.996 -54.048 1.00 51.38 469 SER A CA 1
ATOM 3454 C C . SER A 1 469 ? 24.252 3.645 -52.548 1.00 51.38 469 SER A C 1
ATOM 3456 O O . SER A 1 469 ? 23.389 2.892 -52.131 1.00 51.38 469 SER A O 1
ATOM 3458 N N . LEU A 1 470 ? 25.251 4.049 -51.736 1.00 51.59 470 LEU A N 1
ATOM 3459 C CA . LEU A 1 470 ? 25.275 3.862 -50.270 1.00 51.59 470 LEU A CA 1
ATOM 3460 C C . LEU A 1 470 ? 24.466 4.972 -49.595 1.00 51.59 470 LEU A C 1
ATOM 3462 O O . LEU A 1 470 ? 24.178 4.901 -48.407 1.00 51.59 470 LEU A O 1
ATOM 3466 N N . ILE A 1 471 ? 24.071 5.981 -50.361 1.00 55.50 471 ILE A N 1
ATOM 3467 C CA . ILE A 1 471 ? 23.616 7.267 -49.877 1.00 55.50 471 ILE A CA 1
ATOM 3468 C C . ILE A 1 471 ? 22.084 7.325 -49.913 1.00 55.50 471 ILE A C 1
ATOM 3470 O O . ILE A 1 471 ? 21.473 6.996 -50.931 1.00 55.50 471 ILE A O 1
ATOM 3474 N N . SER A 1 472 ? 21.452 7.743 -48.817 1.00 53.56 472 SER A N 1
ATOM 3475 C CA . SER A 1 472 ? 20.003 7.955 -48.766 1.00 53.56 472 SER A CA 1
ATOM 3476 C C . SER A 1 472 ? 19.646 9.335 -49.346 1.00 53.56 472 SER A C 1
ATOM 3478 O O . SER A 1 472 ? 20.370 10.314 -49.159 1.00 53.56 472 SER A O 1
ATOM 3480 N N . GLY A 1 473 ? 18.565 9.418 -50.131 1.00 56.53 473 GLY A N 1
ATOM 3481 C CA . GLY A 1 473 ? 18.096 10.657 -50.774 1.00 56.53 473 GLY A CA 1
ATOM 3482 C C . GLY A 1 473 ? 17.457 10.420 -52.146 1.00 56.53 473 GLY A C 1
ATOM 3483 O O . GLY A 1 473 ? 17.654 9.369 -52.750 1.00 56.53 473 GLY A O 1
ATOM 3484 N N . GLY A 1 474 ? 16.659 11.374 -52.631 1.00 51.84 474 GLY A N 1
ATOM 3485 C CA . GLY A 1 474 ? 15.990 11.280 -53.935 1.00 51.84 474 GLY A CA 1
ATOM 3486 C C . GLY A 1 474 ? 16.939 11.562 -55.105 1.00 51.84 474 GLY A C 1
ATOM 3487 O O . GLY A 1 474 ? 17.766 12.471 -55.022 1.00 51.84 474 GLY A O 1
ATOM 3488 N N . ALA A 1 475 ? 16.779 10.815 -56.203 1.00 50.38 475 ALA A N 1
ATOM 3489 C CA . ALA A 1 475 ? 17.559 10.973 -57.435 1.00 50.38 475 ALA A CA 1
ATOM 3490 C C . ALA A 1 475 ? 17.419 12.371 -58.071 1.00 50.38 475 ALA A C 1
ATOM 3492 O O . ALA A 1 475 ? 18.326 12.824 -58.762 1.00 50.38 475 ALA A O 1
ATOM 3493 N N . ASP A 1 476 ? 16.318 13.073 -57.789 1.00 49.06 476 ASP A N 1
ATOM 3494 C CA . ASP A 1 476 ? 15.919 14.247 -58.567 1.00 49.06 476 ASP A CA 1
ATOM 3495 C C . ASP A 1 476 ? 16.538 15.579 -58.088 1.00 49.06 476 ASP A C 1
ATOM 3497 O O . ASP A 1 476 ? 16.421 16.575 -58.795 1.00 49.06 476 ASP A O 1
ATOM 3501 N N . ASN A 1 477 ? 17.232 15.631 -56.933 1.00 51.78 477 ASN A N 1
ATOM 3502 C CA . ASN A 1 477 ? 17.611 16.912 -56.295 1.00 51.78 477 ASN A CA 1
ATOM 3503 C C . ASN A 1 477 ? 19.062 17.036 -55.763 1.00 51.78 477 ASN A C 1
ATOM 3505 O O . ASN A 1 477 ? 19.359 18.017 -55.076 1.00 51.78 477 ASN A O 1
ATOM 3509 N N . ASN A 1 478 ? 19.972 16.077 -56.005 1.00 60.41 478 ASN A N 1
ATOM 3510 C CA . ASN A 1 478 ? 21.356 16.074 -55.464 1.00 60.41 478 ASN A CA 1
ATOM 3511 C C . ASN A 1 478 ? 21.464 16.282 -53.934 1.00 60.41 478 ASN A C 1
ATOM 3513 O O . ASN A 1 478 ? 22.515 16.660 -53.405 1.00 60.41 478 ASN A O 1
ATOM 3517 N N . ASN A 1 479 ? 20.367 16.034 -53.215 1.00 66.81 479 ASN A N 1
ATOM 3518 C CA . ASN A 1 479 ? 20.263 16.192 -51.778 1.00 66.81 479 ASN A CA 1
ATOM 3519 C C . ASN A 1 479 ? 20.337 14.818 -51.111 1.00 66.81 479 ASN A C 1
ATOM 3521 O O . ASN A 1 479 ? 19.454 13.977 -51.292 1.00 66.81 479 ASN A O 1
ATOM 3525 N N . ARG A 1 480 ? 21.422 14.601 -50.379 1.00 73.69 480 ARG A N 1
ATOM 3526 C CA . ARG A 1 480 ? 21.851 13.308 -49.870 1.00 73.69 480 ARG A CA 1
ATOM 3527 C C . ARG A 1 480 ? 22.159 13.389 -48.382 1.00 73.69 480 ARG A C 1
ATOM 3529 O O . ARG A 1 480 ? 22.628 14.428 -47.919 1.00 73.69 480 ARG A O 1
ATOM 3536 N N . THR A 1 481 ? 21.921 12.300 -47.661 1.00 74.88 481 THR A N 1
ATOM 3537 C CA . THR A 1 481 ? 22.222 12.121 -46.232 1.00 74.88 481 THR A CA 1
ATOM 3538 C C . THR A 1 481 ? 23.068 10.871 -46.034 1.00 74.88 481 THR A C 1
ATOM 3540 O O . THR A 1 481 ? 22.829 9.855 -46.691 1.00 74.88 481 THR A O 1
ATOM 3543 N N . MET A 1 482 ? 24.088 10.952 -45.180 1.00 76.19 482 MET A N 1
ATOM 3544 C CA . MET A 1 482 ? 24.994 9.835 -44.924 1.00 76.19 482 MET A CA 1
ATOM 3545 C C . MET A 1 482 ? 25.773 9.969 -43.618 1.00 76.19 482 MET A C 1
ATOM 3547 O O . MET A 1 482 ? 26.016 11.068 -43.124 1.00 76.19 482 MET A O 1
ATOM 3551 N N . ASP A 1 483 ? 26.266 8.845 -43.124 1.00 76.88 483 ASP A N 1
ATOM 3552 C CA . ASP A 1 483 ? 27.126 8.782 -41.948 1.00 76.88 483 ASP A CA 1
ATOM 3553 C C . ASP A 1 483 ? 28.531 9.319 -42.236 1.00 76.88 483 ASP A C 1
ATOM 3555 O O . ASP A 1 483 ? 29.002 9.304 -43.378 1.00 76.88 483 ASP A O 1
ATOM 3559 N N . GLY A 1 484 ? 29.286 9.636 -41.180 1.00 79.25 484 GLY A N 1
ATOM 3560 C CA . GLY A 1 484 ? 30.707 9.984 -41.300 1.00 79.25 484 GLY A CA 1
ATOM 3561 C C . GLY A 1 484 ? 31.529 8.906 -42.013 1.00 79.25 484 GLY A C 1
ATOM 3562 O O . GLY A 1 484 ? 32.352 9.214 -42.877 1.00 79.25 484 GLY A O 1
ATOM 3563 N N . TRP A 1 485 ? 31.256 7.626 -41.741 1.00 76.81 485 TRP A N 1
ATOM 3564 C CA . TRP A 1 485 ? 31.907 6.516 -42.442 1.00 76.81 485 TRP A CA 1
ATOM 3565 C C . TRP A 1 485 ? 31.615 6.506 -43.951 1.00 76.81 485 TRP A C 1
ATOM 3567 O O . TRP A 1 485 ? 32.529 6.352 -44.763 1.00 76.81 485 TRP A O 1
ATOM 3577 N N . GLN A 1 486 ? 30.353 6.700 -44.335 1.00 77.00 486 GLN A N 1
ATOM 3578 C CA . GLN A 1 486 ? 29.934 6.726 -45.738 1.00 77.00 486 GLN A CA 1
ATOM 3579 C C . GLN A 1 486 ? 30.523 7.936 -46.469 1.00 77.00 486 GLN A C 1
ATOM 3581 O O . GLN A 1 486 ? 30.968 7.818 -47.610 1.00 77.00 486 GLN A O 1
ATOM 3586 N N . MET A 1 487 ? 30.610 9.074 -45.780 1.00 79.75 487 MET A N 1
ATOM 3587 C CA . MET A 1 487 ? 31.283 10.273 -46.268 1.00 79.75 487 MET A CA 1
ATOM 3588 C C . MET A 1 487 ? 32.778 10.017 -46.512 1.00 79.75 487 MET A C 1
ATOM 3590 O O . MET A 1 487 ? 33.299 10.318 -47.586 1.00 79.75 487 MET A O 1
ATOM 3594 N N . ALA A 1 488 ? 33.475 9.390 -45.560 1.00 80.00 488 ALA A N 1
ATOM 3595 C CA . ALA A 1 488 ? 34.888 9.026 -45.699 1.00 80.00 488 ALA A CA 1
ATOM 3596 C C . ALA A 1 488 ? 35.123 8.035 -46.856 1.00 80.00 488 ALA A C 1
ATOM 3598 O O . ALA A 1 488 ? 36.108 8.143 -47.597 1.00 80.00 488 ALA A O 1
ATOM 3599 N N . ALA A 1 489 ? 34.194 7.095 -47.046 1.00 74.25 489 ALA A N 1
ATOM 3600 C CA . ALA A 1 489 ? 34.191 6.167 -48.169 1.00 74.25 489 ALA A CA 1
ATOM 3601 C C . ALA A 1 489 ? 34.035 6.891 -49.513 1.00 74.25 489 ALA A C 1
ATOM 3603 O O . ALA A 1 489 ? 34.828 6.652 -50.425 1.00 74.25 489 ALA A O 1
ATOM 3604 N N . ALA A 1 490 ? 33.069 7.808 -49.623 1.00 76.12 490 ALA A N 1
ATOM 3605 C CA . ALA A 1 490 ? 32.838 8.606 -50.826 1.00 76.12 490 ALA A CA 1
ATOM 3606 C C . ALA A 1 490 ? 34.067 9.452 -51.196 1.00 76.12 490 ALA A C 1
ATOM 3608 O O . ALA A 1 490 ? 34.507 9.435 -52.347 1.00 76.12 490 ALA A O 1
ATOM 3609 N N . ILE A 1 491 ? 34.686 10.107 -50.208 1.00 80.62 491 ILE A N 1
ATOM 3610 C CA . ILE A 1 491 ? 35.922 10.885 -50.384 1.00 80.62 491 ILE A CA 1
ATOM 3611 C C . ILE A 1 491 ? 37.071 9.987 -50.864 1.00 80.62 491 ILE A C 1
ATOM 3613 O O . ILE A 1 491 ? 37.754 10.320 -51.831 1.00 80.62 491 ILE A O 1
ATOM 3617 N N . THR A 1 492 ? 37.272 8.826 -50.232 1.00 77.62 492 THR A N 1
ATOM 3618 C CA . THR A 1 492 ? 38.339 7.883 -50.615 1.00 77.62 492 THR A CA 1
ATOM 3619 C C . THR A 1 492 ? 38.153 7.357 -52.035 1.00 77.62 492 THR A C 1
ATOM 3621 O O . THR A 1 492 ? 39.117 7.276 -52.795 1.00 77.62 492 THR A O 1
ATOM 3624 N N . ASN A 1 493 ? 36.923 7.008 -52.409 1.00 73.44 493 ASN A N 1
ATOM 3625 C CA . ASN A 1 493 ? 36.615 6.522 -53.752 1.00 73.44 493 ASN A CA 1
ATOM 3626 C C . ASN A 1 493 ? 36.862 7.598 -54.806 1.00 73.44 493 ASN A C 1
ATOM 3628 O O . ASN A 1 493 ? 37.456 7.311 -55.841 1.00 73.44 493 ASN A O 1
ATOM 3632 N N . TYR A 1 494 ? 36.481 8.842 -54.519 1.00 77.44 494 TYR A N 1
ATOM 3633 C CA . TYR A 1 494 ? 36.772 9.955 -55.411 1.00 77.44 494 TYR A CA 1
ATOM 3634 C C . TYR A 1 494 ? 38.278 10.183 -55.576 1.00 77.44 494 TYR A C 1
ATOM 3636 O O . TYR A 1 494 ? 38.749 10.301 -56.704 1.00 77.44 494 TYR A O 1
ATOM 3644 N N . ILE A 1 495 ? 39.052 10.171 -54.483 1.00 76.75 495 ILE A N 1
ATOM 3645 C CA . ILE A 1 495 ? 40.518 10.298 -54.538 1.00 76.75 495 ILE A CA 1
ATOM 3646 C C . ILE A 1 495 ? 41.130 9.189 -55.406 1.00 76.75 495 ILE A C 1
ATOM 3648 O O . ILE A 1 495 ? 41.936 9.487 -56.283 1.00 76.75 495 ILE A O 1
ATOM 3652 N N . ARG A 1 496 ? 40.708 7.932 -55.219 1.00 72.62 496 ARG A N 1
ATOM 3653 C CA . ARG A 1 496 ? 41.180 6.772 -56.002 1.00 72.62 496 ARG A CA 1
ATOM 3654 C C . ARG A 1 496 ? 40.766 6.801 -57.467 1.00 72.62 496 ARG A C 1
ATOM 3656 O O . ARG A 1 496 ? 41.447 6.222 -58.300 1.00 72.62 496 ARG A O 1
ATOM 3663 N N . HIS A 1 497 ? 39.654 7.442 -57.799 1.00 68.44 497 HIS A N 1
ATOM 3664 C CA . HIS A 1 497 ? 39.252 7.608 -59.192 1.00 68.44 497 HIS A CA 1
ATOM 3665 C C . HIS A 1 497 ? 40.033 8.739 -59.874 1.00 68.44 497 HIS A C 1
ATOM 3667 O O . HIS A 1 497 ? 40.554 8.588 -60.981 1.00 68.44 497 HIS A O 1
ATOM 3673 N N . VAL A 1 498 ? 40.195 9.867 -59.176 1.00 66.81 498 VAL A N 1
ATOM 3674 C CA . VAL A 1 498 ? 41.048 10.983 -59.613 1.00 66.81 498 VAL A CA 1
ATOM 3675 C C . VAL A 1 498 ? 42.525 10.571 -59.689 1.00 66.81 498 VAL A C 1
ATOM 3677 O O . VAL A 1 498 ? 43.269 11.163 -60.471 1.00 66.81 498 VAL A O 1
ATOM 3680 N N . ASP A 1 499 ? 42.942 9.527 -58.969 1.00 61.03 499 ASP A N 1
ATOM 3681 C CA . ASP A 1 499 ? 44.274 8.905 -59.024 1.00 61.03 499 ASP A CA 1
ATOM 3682 C C . ASP A 1 499 ? 44.735 8.574 -60.453 1.00 61.03 499 ASP A C 1
ATOM 3684 O O . ASP A 1 499 ? 45.880 8.849 -60.812 1.00 61.03 499 ASP A O 1
ATOM 3688 N N . ALA A 1 500 ? 43.821 8.133 -61.332 1.00 58.28 500 ALA A N 1
ATOM 3689 C CA . ALA A 1 500 ? 44.118 7.900 -62.751 1.00 58.28 500 ALA A CA 1
ATOM 3690 C C . ALA A 1 500 ? 44.630 9.162 -63.485 1.00 58.28 500 ALA A C 1
ATOM 3692 O O . ALA A 1 500 ? 45.229 9.068 -64.557 1.00 58.28 500 ALA A O 1
ATOM 3693 N N . LYS A 1 501 ? 44.405 10.349 -62.907 1.00 62.53 501 LYS A N 1
ATOM 3694 C CA . LYS A 1 501 ? 44.880 11.661 -63.373 1.00 62.53 501 LYS A CA 1
ATOM 3695 C C . LYS A 1 501 ? 45.918 12.296 -62.425 1.00 62.53 501 LYS A C 1
ATOM 3697 O O . LYS A 1 501 ? 46.638 13.188 -62.870 1.00 62.53 501 LYS A O 1
ATOM 3702 N N . LYS A 1 502 ? 46.016 11.870 -61.153 1.00 72.19 502 LYS A N 1
ATOM 3703 C CA . LYS A 1 502 ? 46.912 12.423 -60.109 1.00 72.19 502 LYS A CA 1
ATOM 3704 C C . LYS A 1 502 ? 47.516 11.337 -59.195 1.00 72.19 502 LYS A C 1
ATOM 3706 O O . LYS A 1 502 ? 47.180 11.254 -58.017 1.00 72.19 502 LYS A O 1
ATOM 3711 N N . ALA A 1 503 ? 48.509 10.604 -59.710 1.00 72.44 503 ALA A N 1
ATOM 3712 C CA . ALA A 1 503 ? 49.222 9.503 -59.031 1.00 72.44 503 ALA A CA 1
ATOM 3713 C C . ALA A 1 503 ? 49.823 9.830 -57.640 1.00 72.44 503 ALA A C 1
ATOM 3715 O O . ALA A 1 503 ? 50.203 8.941 -56.880 1.00 72.44 503 ALA A O 1
ATOM 3716 N N . GLN A 1 504 ? 49.945 11.114 -57.291 1.00 74.00 504 GLN A N 1
ATOM 3717 C CA . GLN A 1 504 ? 50.417 11.583 -55.987 1.00 74.00 504 GLN A CA 1
ATOM 3718 C C . GLN A 1 504 ? 49.342 11.510 -54.894 1.00 74.00 504 GLN A C 1
ATOM 3720 O O . GLN A 1 504 ? 49.563 12.055 -53.825 1.00 74.00 504 GLN A O 1
ATOM 3725 N N . PHE A 1 505 ? 48.180 10.900 -55.109 1.00 77.88 505 PHE A N 1
ATOM 3726 C CA . PHE A 1 505 ? 47.199 10.653 -54.042 1.00 77.88 505 PHE A CA 1
ATOM 3727 C C . PHE A 1 505 ? 46.773 9.178 -53.951 1.00 77.88 505 PHE A C 1
ATOM 3729 O O . PHE A 1 505 ? 45.937 8.845 -53.114 1.00 77.88 505 PHE A O 1
ATOM 3736 N N . ALA A 1 506 ? 47.398 8.294 -54.742 1.00 73.12 506 ALA A N 1
ATOM 3737 C CA . ALA A 1 506 ? 47.126 6.853 -54.806 1.00 73.12 506 ALA A CA 1
ATOM 3738 C C . ALA A 1 506 ? 47.143 6.147 -53.441 1.00 73.12 506 ALA A C 1
ATOM 3740 O O . ALA A 1 506 ? 46.408 5.191 -53.196 1.00 73.12 506 ALA A O 1
ATOM 3741 N N . ASP A 1 507 ? 48.015 6.607 -52.544 1.00 73.12 507 ASP A N 1
ATOM 3742 C CA . ASP A 1 507 ? 48.243 6.047 -51.215 1.00 73.12 507 ASP A CA 1
ATOM 3743 C C . ASP A 1 507 ? 47.373 6.684 -50.122 1.00 73.12 507 ASP A C 1
ATOM 3745 O O . ASP A 1 507 ? 47.482 6.285 -48.961 1.00 73.12 507 ASP A O 1
ATOM 3749 N N . VAL A 1 508 ? 46.510 7.650 -50.455 1.00 77.94 508 VAL A N 1
ATOM 3750 C CA . VAL A 1 508 ? 45.665 8.356 -49.487 1.00 77.94 508 VAL A CA 1
ATOM 3751 C C . VAL A 1 508 ? 44.326 7.644 -49.319 1.00 77.94 508 VAL A C 1
ATOM 3753 O O . VAL A 1 508 ? 43.588 7.380 -50.266 1.00 77.94 508 VAL A O 1
ATOM 3756 N N . THR A 1 509 ? 43.987 7.360 -48.069 1.00 77.62 509 THR A N 1
ATOM 3757 C CA . THR A 1 509 ? 42.706 6.787 -47.654 1.00 77.62 509 THR A CA 1
ATOM 3758 C C . THR A 1 509 ? 42.107 7.634 -46.546 1.00 77.62 509 THR A C 1
ATOM 3760 O O . THR A 1 509 ? 42.834 8.123 -45.684 1.00 77.62 509 THR A O 1
ATOM 3763 N N . VAL A 1 510 ? 40.790 7.814 -46.562 1.00 81.50 510 VAL A N 1
ATOM 3764 C CA . VAL A 1 510 ? 40.064 8.571 -45.542 1.00 81.50 510 VAL A CA 1
ATOM 3765 C C . VAL A 1 510 ? 39.200 7.610 -44.743 1.00 81.50 510 VAL A C 1
ATOM 3767 O O . VAL A 1 510 ? 38.495 6.768 -45.298 1.00 81.50 510 VAL A O 1
ATOM 3770 N N . GLN A 1 511 ? 39.266 7.728 -43.425 1.00 79.56 511 GLN A N 1
ATOM 3771 C CA . GLN A 1 511 ? 38.458 6.965 -42.481 1.00 79.56 511 GLN A CA 1
ATOM 3772 C C . GLN A 1 511 ? 37.741 7.928 -41.544 1.00 79.56 511 GLN A C 1
ATOM 3774 O O . GLN A 1 511 ? 38.269 8.991 -41.238 1.00 79.56 511 GLN A O 1
ATOM 3779 N N . TYR A 1 512 ? 36.556 7.555 -41.076 1.00 81.38 512 TYR A N 1
ATOM 3780 C CA . TYR A 1 512 ? 35.890 8.282 -40.003 1.00 81.38 512 TYR A CA 1
ATOM 3781 C C . TYR A 1 512 ? 36.186 7.590 -38.674 1.00 81.38 512 TYR A C 1
ATOM 3783 O O . TYR A 1 512 ? 35.907 6.400 -38.507 1.00 81.38 512 TYR A O 1
ATOM 3791 N N . ASP A 1 513 ? 36.799 8.327 -37.760 1.00 79.88 513 ASP A N 1
ATOM 3792 C CA . ASP A 1 513 ? 37.051 7.910 -36.392 1.00 79.88 513 ASP A CA 1
ATOM 3793 C C . ASP A 1 513 ? 35.869 8.356 -35.529 1.00 79.88 513 ASP A C 1
ATOM 3795 O O . ASP A 1 513 ? 35.742 9.538 -35.219 1.00 79.88 513 ASP A O 1
ATOM 3799 N N . GLU A 1 514 ? 34.998 7.408 -35.174 1.00 77.00 514 GLU A N 1
ATOM 3800 C CA . GLU A 1 514 ? 33.823 7.663 -34.327 1.00 77.00 514 GLU A CA 1
ATOM 3801 C C . GLU A 1 514 ? 34.234 8.136 -32.925 1.00 77.00 514 GLU A C 1
ATOM 3803 O O . GLU A 1 514 ? 33.621 9.051 -32.388 1.00 77.00 514 GLU A O 1
ATOM 3808 N N . GLN A 1 515 ? 35.308 7.572 -32.351 1.00 79.50 515 GLN A N 1
ATOM 3809 C CA . GLN A 1 515 ? 35.746 7.893 -30.988 1.00 79.50 515 GLN A CA 1
ATOM 3810 C C . GLN A 1 515 ? 36.193 9.355 -30.873 1.00 79.50 515 GLN A C 1
ATOM 3812 O O . GLN A 1 515 ? 35.947 10.005 -29.860 1.00 79.50 515 GLN A O 1
ATOM 3817 N N . ASN A 1 516 ? 36.845 9.872 -31.917 1.00 77.81 516 ASN A N 1
ATOM 3818 C CA . ASN A 1 516 ? 37.307 11.259 -31.974 1.00 77.81 516 ASN A CA 1
ATOM 3819 C C . ASN A 1 516 ? 36.414 12.172 -32.839 1.00 77.81 516 ASN A C 1
ATOM 3821 O O . ASN A 1 516 ? 36.758 13.340 -33.047 1.00 77.81 516 ASN A O 1
ATOM 3825 N N . GLN A 1 517 ? 35.301 11.641 -33.362 1.00 75.69 517 GLN A N 1
ATOM 3826 C CA . GLN A 1 517 ? 34.374 12.283 -34.303 1.00 75.69 517 GLN A CA 1
ATOM 3827 C C . GLN A 1 517 ? 35.081 13.085 -35.399 1.00 75.69 517 GLN A C 1
ATOM 3829 O O . GLN A 1 517 ? 34.900 14.302 -35.549 1.00 75.69 517 GLN A O 1
ATOM 3834 N N . GLY A 1 518 ? 35.945 12.398 -36.137 1.00 82.06 518 GLY A N 1
ATOM 3835 C CA . GLY A 1 518 ? 36.894 13.048 -37.021 1.00 82.06 518 GLY A CA 1
ATOM 3836 C C . GLY A 1 518 ? 37.250 12.266 -38.271 1.00 82.06 518 GLY A C 1
ATOM 3837 O O . GLY A 1 518 ? 37.257 11.037 -38.280 1.00 82.06 518 GLY A O 1
ATOM 3838 N N . PHE A 1 519 ? 37.616 12.978 -39.333 1.00 84.19 519 PHE A N 1
ATOM 3839 C CA . PHE A 1 519 ? 38.144 12.352 -40.542 1.00 84.19 519 PHE A CA 1
ATOM 3840 C C . PHE A 1 519 ? 39.649 12.130 -40.396 1.00 84.19 519 PHE A C 1
ATOM 3842 O O . PHE A 1 519 ? 40.435 13.072 -40.298 1.00 84.19 519 PHE A O 1
ATOM 3849 N N . THR A 1 520 ? 40.056 10.866 -40.389 1.00 83.06 520 THR A N 1
ATOM 3850 C CA . THR A 1 520 ? 41.456 10.456 -40.426 1.00 83.06 520 THR A CA 1
ATOM 3851 C C . THR A 1 520 ? 41.906 10.290 -41.869 1.00 83.06 520 THR A C 1
ATOM 3853 O O . THR A 1 520 ? 41.430 9.405 -42.579 1.00 83.06 520 THR A O 1
ATOM 3856 N N . PHE A 1 521 ? 42.869 11.102 -42.285 1.00 82.38 521 PHE A N 1
ATOM 3857 C CA . PHE A 1 521 ? 43.584 10.956 -43.544 1.00 82.38 521 PHE A CA 1
ATOM 3858 C C . PHE A 1 521 ? 44.817 10.092 -43.287 1.00 82.38 521 PHE A C 1
ATOM 3860 O O . PHE A 1 521 ? 45.701 10.451 -42.506 1.00 82.38 521 PHE A O 1
ATOM 3867 N N . HIS A 1 522 ? 44.847 8.920 -43.909 1.00 80.00 522 HIS A N 1
ATOM 3868 C CA . HIS A 1 522 ? 45.930 7.957 -43.799 1.00 80.00 522 HIS A CA 1
ATOM 3869 C C . HIS A 1 522 ? 46.663 7.827 -45.127 1.00 80.00 522 HIS A C 1
ATOM 3871 O O . HIS A 1 522 ? 46.044 7.554 -46.156 1.00 80.00 522 HIS A O 1
ATOM 3877 N N . GLN A 1 523 ? 47.983 7.963 -45.073 1.00 75.69 523 GLN A N 1
ATOM 3878 C CA . GLN A 1 523 ? 48.876 7.779 -46.208 1.00 75.69 523 GLN A CA 1
ATOM 3879 C C . GLN A 1 523 ? 49.614 6.436 -46.103 1.00 75.69 523 GLN A C 1
ATOM 3881 O O . GLN A 1 523 ? 50.286 6.157 -45.111 1.00 75.69 523 GLN A O 1
ATOM 3886 N N . GLY A 1 524 ? 49.491 5.580 -47.115 1.00 67.38 524 GLY A N 1
ATOM 3887 C CA . GLY A 1 524 ? 50.189 4.295 -47.174 1.00 67.38 524 GLY A CA 1
ATOM 3888 C C . GLY A 1 524 ? 51.710 4.449 -47.312 1.00 67.38 524 GLY A C 1
ATOM 3889 O O . GLY A 1 524 ? 52.197 5.323 -48.018 1.00 67.38 524 GLY A O 1
ATOM 3890 N N . SER A 1 525 ? 52.487 3.556 -46.689 1.00 58.50 525 SER A N 1
ATOM 3891 C CA . SER A 1 525 ? 53.962 3.625 -46.698 1.00 58.50 525 SER A CA 1
ATOM 3892 C C . SER A 1 525 ? 54.620 3.134 -47.997 1.00 58.50 525 SER A C 1
ATOM 3894 O O . SER A 1 525 ? 55.842 3.020 -48.061 1.00 58.50 525 SER A O 1
ATOM 3896 N N . LEU A 1 526 ? 53.836 2.756 -49.011 1.00 54.16 526 LEU A N 1
ATOM 3897 C CA . LEU A 1 526 ? 54.335 2.050 -50.198 1.00 54.16 526 LEU A CA 1
ATOM 3898 C C . LEU A 1 526 ? 55.125 2.952 -51.155 1.00 54.16 526 LEU A C 1
ATOM 3900 O O . LEU A 1 526 ? 55.914 2.442 -51.945 1.00 54.16 526 LEU A O 1
ATOM 3904 N N . LEU A 1 527 ? 54.926 4.273 -51.090 1.00 55.66 527 LEU A N 1
ATOM 3905 C CA . LEU A 1 527 ? 55.502 5.214 -52.053 1.00 55.66 527 LEU A CA 1
ATOM 3906 C C . LEU A 1 527 ? 56.564 6.154 -51.459 1.00 55.66 527 LEU A C 1
ATOM 3908 O O . LEU A 1 527 ? 57.311 6.740 -52.244 1.00 55.66 527 LEU A O 1
ATOM 3912 N N . ARG A 1 528 ? 56.656 6.342 -50.124 1.00 61.66 528 ARG A N 1
ATOM 3913 C CA . ARG A 1 528 ? 57.536 7.370 -49.512 1.00 61.66 528 ARG A CA 1
ATOM 3914 C C . ARG A 1 528 ? 58.056 7.036 -48.094 1.00 61.66 528 ARG A C 1
ATOM 3916 O O . ARG A 1 528 ? 57.342 6.398 -47.326 1.00 61.66 528 ARG A O 1
ATOM 3923 N N . PRO A 1 529 ? 59.275 7.501 -47.726 1.00 64.50 529 PRO A N 1
ATOM 3924 C CA . PRO A 1 529 ? 59.917 7.237 -46.428 1.00 64.50 529 PRO A CA 1
ATOM 3925 C C . PRO A 1 529 ? 59.469 8.146 -45.264 1.00 64.50 529 PRO A C 1
ATOM 3927 O O . PRO A 1 529 ? 59.772 7.831 -44.116 1.00 64.50 529 PRO A O 1
ATOM 3930 N N . ALA A 1 530 ? 58.769 9.255 -45.529 1.00 73.31 530 ALA A N 1
ATOM 3931 C CA . ALA A 1 530 ? 58.216 10.159 -44.517 1.00 73.31 530 ALA A CA 1
ATOM 3932 C C . ALA A 1 530 ? 56.780 10.570 -44.900 1.00 73.31 530 ALA A C 1
ATOM 3934 O O . ALA A 1 530 ? 56.506 10.687 -46.097 1.00 73.31 530 ALA A O 1
ATOM 3935 N N . PRO A 1 531 ? 55.877 10.764 -43.920 1.00 73.44 531 PRO A N 1
ATOM 3936 C CA . PRO A 1 531 ? 54.500 11.172 -44.172 1.00 73.44 531 PRO A CA 1
ATOM 3937 C C . PRO A 1 531 ? 54.427 12.637 -44.618 1.00 73.44 531 PRO A C 1
ATOM 3939 O O . PRO A 1 531 ? 55.113 13.498 -44.066 1.00 73.44 531 PRO A O 1
ATOM 3942 N N . ASP A 1 532 ? 53.575 12.916 -45.599 1.00 78.94 532 ASP A N 1
ATOM 3943 C CA . ASP A 1 532 ? 53.360 14.263 -46.127 1.00 78.94 532 ASP A CA 1
ATOM 3944 C C . ASP A 1 532 ? 52.361 15.048 -45.270 1.00 78.94 532 ASP A C 1
ATOM 3946 O O . ASP A 1 532 ? 51.459 14.485 -44.645 1.00 78.94 532 ASP A O 1
ATOM 3950 N N . LYS A 1 533 ? 52.485 16.375 -45.260 1.00 79.06 533 LYS A N 1
ATOM 3951 C CA . LYS A 1 533 ? 51.539 17.262 -44.571 1.00 79.06 533 LYS A CA 1
ATOM 3952 C C . LYS A 1 533 ? 50.317 17.518 -45.450 1.00 79.06 533 LYS A C 1
ATOM 3954 O O . LYS A 1 533 ? 50.472 17.877 -46.621 1.00 79.06 533 LYS A O 1
ATOM 3959 N N . PHE A 1 534 ? 49.117 17.390 -44.880 1.00 81.19 534 PHE A N 1
ATOM 3960 C CA . PHE A 1 534 ? 47.878 17.761 -45.560 1.00 81.19 534 PHE A CA 1
ATOM 3961 C C . PHE A 1 534 ? 47.365 19.118 -45.079 1.00 81.19 534 PHE A C 1
ATOM 3963 O O . PHE A 1 534 ? 47.364 19.434 -43.889 1.00 81.19 534 PHE A O 1
ATOM 3970 N N . ILE A 1 535 ? 46.901 19.931 -46.023 1.00 81.12 535 ILE A N 1
ATOM 3971 C CA . ILE A 1 535 ? 46.148 21.149 -45.729 1.00 81.12 535 ILE A CA 1
ATOM 3972 C C . ILE A 1 535 ? 44.760 20.994 -46.335 1.00 81.12 535 ILE A C 1
ATOM 3974 O O . ILE A 1 535 ? 44.625 20.679 -47.521 1.00 81.12 535 ILE A O 1
ATOM 3978 N N . LEU A 1 536 ? 43.743 21.215 -45.504 1.00 84.44 536 LEU A N 1
ATOM 3979 C CA . LEU A 1 536 ? 42.342 21.158 -45.896 1.00 84.44 536 LEU A CA 1
ATOM 3980 C C . LEU A 1 536 ? 41.773 22.566 -46.028 1.00 84.44 536 LEU A C 1
ATOM 3982 O O . LEU A 1 536 ? 42.094 23.462 -45.242 1.00 84.44 536 LEU A O 1
ATOM 3986 N N . GLY A 1 537 ? 40.895 22.741 -47.005 1.00 85.69 537 GLY A N 1
ATOM 3987 C CA . GLY A 1 537 ? 40.180 23.985 -47.224 1.00 85.69 537 GLY A CA 1
ATOM 3988 C C . GLY A 1 537 ? 38.765 23.749 -47.726 1.00 85.69 537 GLY A C 1
ATOM 3989 O O . GLY A 1 537 ? 38.458 22.717 -48.320 1.00 85.69 537 GLY A O 1
ATOM 3990 N N . ALA A 1 538 ? 37.902 24.717 -47.472 1.00 88.00 538 ALA A N 1
ATOM 3991 C CA . ALA A 1 538 ? 36.532 24.747 -47.944 1.00 88.00 538 ALA A CA 1
ATOM 3992 C C . ALA A 1 538 ? 36.387 25.792 -49.050 1.00 88.00 538 ALA A C 1
ATOM 3994 O O . ALA A 1 538 ? 36.766 26.954 -48.870 1.00 88.00 538 ALA A O 1
ATOM 3995 N N . PHE A 1 539 ? 35.788 25.400 -50.171 1.00 86.56 539 PHE A N 1
ATOM 3996 C CA . PHE A 1 539 ? 35.441 26.301 -51.263 1.00 86.56 539 PHE A CA 1
ATOM 3997 C C . PHE A 1 539 ? 33.936 26.253 -51.551 1.00 86.56 539 PHE A C 1
ATOM 3999 O O . PHE A 1 539 ? 33.270 25.236 -51.353 1.00 86.56 539 PHE A O 1
ATOM 4006 N N . GLY A 1 540 ? 33.394 27.376 -52.011 1.00 85.25 540 GLY A N 1
ATOM 4007 C CA . GLY A 1 540 ? 32.014 27.514 -52.458 1.00 85.25 540 GLY A CA 1
ATOM 4008 C C . GLY A 1 540 ? 31.897 28.658 -53.458 1.00 85.25 540 GLY A C 1
ATOM 4009 O O . GLY A 1 540 ? 32.857 29.398 -53.676 1.00 85.25 540 GLY A O 1
ATOM 4010 N N . ALA A 1 541 ? 30.719 28.807 -54.067 1.00 84.25 541 ALA A N 1
ATOM 4011 C CA . ALA A 1 541 ? 30.461 29.890 -55.018 1.00 84.25 541 ALA A CA 1
ATOM 4012 C C . ALA A 1 541 ? 30.663 31.288 -54.395 1.00 84.25 541 ALA A C 1
ATOM 4014 O O . ALA A 1 541 ? 31.061 32.223 -55.089 1.00 84.25 541 ALA A O 1
ATOM 4015 N N . ASP A 1 542 ? 30.431 31.410 -53.087 1.00 86.19 542 ASP A N 1
ATOM 4016 C CA . ASP A 1 542 ? 30.661 32.594 -52.267 1.00 86.19 542 ASP A CA 1
ATOM 4017 C C . ASP A 1 542 ? 31.195 32.218 -50.864 1.00 86.19 542 ASP A C 1
ATOM 4019 O O . ASP A 1 542 ? 31.403 31.044 -50.532 1.00 86.19 542 ASP A O 1
ATOM 4023 N N . ALA A 1 543 ? 31.434 33.230 -50.021 1.00 85.00 543 ALA A N 1
ATOM 4024 C CA . ALA A 1 543 ? 31.918 33.036 -48.653 1.00 85.00 543 ALA A CA 1
ATOM 4025 C C . ALA A 1 543 ? 30.930 32.241 -47.778 1.00 85.00 543 ALA A C 1
ATOM 4027 O O . ALA A 1 543 ? 31.357 31.477 -46.913 1.00 85.00 543 ALA A O 1
ATOM 4028 N N . ALA A 1 544 ? 29.622 32.382 -48.021 1.00 87.50 544 ALA A N 1
ATOM 4029 C CA . ALA A 1 544 ? 28.595 31.641 -47.299 1.00 87.50 544 ALA A CA 1
ATOM 4030 C C . ALA A 1 544 ? 28.641 30.148 -47.659 1.00 87.50 544 ALA A C 1
ATOM 4032 O O . ALA A 1 544 ? 28.683 29.308 -46.764 1.00 87.50 544 ALA A O 1
ATOM 4033 N N . GLY A 1 545 ? 28.729 29.804 -48.942 1.00 85.88 545 GLY A N 1
ATOM 4034 C CA . GLY A 1 545 ? 28.872 28.432 -49.423 1.00 85.88 545 GLY A CA 1
ATOM 4035 C C . GLY A 1 545 ? 30.161 27.771 -48.936 1.00 85.88 545 GLY A C 1
ATOM 4036 O O . GLY A 1 545 ? 30.138 26.606 -48.535 1.00 85.88 545 GLY A O 1
ATOM 4037 N N . ALA A 1 546 ? 31.270 28.517 -48.876 1.00 86.50 546 ALA A N 1
ATOM 4038 C CA . ALA A 1 546 ? 32.508 28.035 -48.263 1.00 86.50 546 ALA A CA 1
ATOM 4039 C C . ALA A 1 546 ? 32.345 27.794 -46.748 1.00 86.50 546 ALA A C 1
ATOM 4041 O O . ALA A 1 546 ? 32.805 26.771 -46.242 1.00 86.50 546 ALA A O 1
ATOM 4042 N N . ALA A 1 547 ? 31.642 28.671 -46.023 1.00 87.75 547 ALA A N 1
ATOM 4043 C CA . ALA A 1 547 ? 31.355 28.487 -44.597 1.00 87.75 547 ALA A CA 1
ATOM 4044 C C . ALA A 1 547 ? 30.498 27.240 -44.320 1.00 87.75 547 ALA A C 1
ATOM 4046 O O . ALA A 1 547 ? 30.709 26.556 -43.319 1.00 87.75 547 ALA A O 1
ATOM 4047 N N . LYS A 1 548 ? 29.581 26.880 -45.224 1.00 88.75 548 LYS A N 1
ATOM 4048 C CA . LYS A 1 548 ? 28.785 25.648 -45.099 1.00 88.75 548 LYS A CA 1
ATOM 4049 C C . LYS A 1 548 ? 29.631 24.381 -45.249 1.00 88.75 548 LYS A C 1
ATOM 4051 O O . LYS A 1 548 ? 29.434 23.429 -44.497 1.00 88.75 548 LYS A O 1
ATOM 4056 N N . VAL A 1 549 ? 30.593 24.372 -46.178 1.00 87.25 549 VAL A N 1
ATOM 4057 C CA . VAL A 1 549 ? 31.564 23.268 -46.314 1.00 87.25 549 VAL A CA 1
ATOM 4058 C C . VAL A 1 549 ? 32.502 23.225 -45.106 1.00 87.25 549 VAL A C 1
ATOM 4060 O O . VAL A 1 549 ? 32.768 22.153 -44.572 1.00 87.25 549 VAL A O 1
ATOM 4063 N N . SER A 1 550 ? 32.947 24.387 -44.626 1.00 85.56 550 SER A N 1
ATOM 4064 C CA . SER A 1 550 ? 33.750 24.499 -43.406 1.00 85.56 550 SER A CA 1
ATOM 4065 C C . SER A 1 550 ? 33.044 23.887 -42.196 1.00 85.56 550 SER A C 1
ATOM 4067 O O . SER A 1 550 ? 33.627 23.051 -41.504 1.00 85.56 550 SER A O 1
ATOM 4069 N N . ALA A 1 551 ? 31.769 24.223 -41.989 1.00 83.94 551 ALA A N 1
ATOM 4070 C CA . ALA A 1 551 ? 30.953 23.681 -40.908 1.00 83.94 551 ALA A CA 1
ATOM 4071 C C . ALA A 1 551 ? 30.780 22.157 -41.009 1.00 83.94 551 ALA A C 1
ATOM 4073 O O . ALA A 1 551 ? 30.858 21.468 -39.996 1.00 83.94 551 ALA A O 1
ATOM 4074 N N . MET A 1 552 ? 30.616 21.623 -42.226 1.00 85.69 552 MET A N 1
ATOM 4075 C CA . MET A 1 552 ? 30.509 20.180 -42.468 1.00 85.69 552 MET A CA 1
ATOM 4076 C C . MET A 1 552 ? 31.762 19.412 -42.022 1.00 85.69 552 MET A C 1
ATOM 4078 O O . MET A 1 552 ? 31.650 18.282 -41.574 1.00 85.69 552 MET A O 1
ATOM 4082 N N . PHE A 1 553 ? 32.953 20.005 -42.103 1.00 83.19 553 PHE A N 1
ATOM 4083 C CA . PHE A 1 553 ? 34.216 19.345 -41.748 1.00 83.19 553 PHE A CA 1
ATOM 4084 C C . PHE A 1 553 ? 34.857 19.900 -40.468 1.00 83.19 553 PHE A C 1
ATOM 4086 O O . PHE A 1 553 ? 36.068 19.810 -40.296 1.00 83.19 553 PHE A O 1
ATOM 4093 N N . GLY A 1 554 ? 34.065 20.457 -39.548 1.00 77.62 554 GLY A N 1
ATOM 4094 C CA . GLY A 1 554 ? 34.568 20.857 -38.228 1.00 77.62 554 GLY A CA 1
ATOM 4095 C C . GLY A 1 554 ? 35.423 22.128 -38.225 1.00 77.62 554 GLY A C 1
ATOM 4096 O O . GLY A 1 554 ? 36.368 22.232 -37.448 1.00 77.62 554 GLY A O 1
ATOM 4097 N N . GLY A 1 555 ? 35.101 23.104 -39.079 1.00 75.00 555 GLY A N 1
ATOM 4098 C CA . GLY A 1 555 ? 35.716 24.435 -39.045 1.00 75.00 555 GLY A CA 1
ATOM 4099 C C . GLY A 1 555 ? 37.040 24.538 -39.805 1.00 75.00 555 GLY A C 1
ATOM 4100 O O . GLY A 1 555 ? 37.978 25.188 -39.343 1.00 75.00 555 GLY A O 1
ATOM 4101 N N . ILE A 1 556 ? 37.139 23.902 -40.976 1.00 81.50 556 ILE A N 1
ATOM 4102 C CA . ILE A 1 556 ? 38.284 24.101 -41.882 1.00 81.50 556 ILE A CA 1
ATOM 4103 C C . ILE A 1 556 ? 38.240 25.496 -42.527 1.00 81.50 556 ILE A C 1
ATOM 4105 O O . ILE A 1 556 ? 37.167 26.068 -42.701 1.00 81.50 556 ILE A O 1
ATOM 4109 N N . ALA A 1 557 ? 39.381 26.071 -42.895 1.00 83.19 557 ALA A N 1
ATOM 4110 C CA . ALA A 1 557 ? 39.409 27.431 -43.430 1.00 83.19 557 ALA A CA 1
ATOM 4111 C C . ALA A 1 557 ? 38.610 27.587 -44.745 1.00 83.19 557 ALA A C 1
ATOM 4113 O O . ALA A 1 557 ? 38.548 26.671 -45.568 1.00 83.19 557 ALA A O 1
ATOM 4114 N N . THR A 1 558 ? 37.966 28.745 -44.924 1.00 83.19 558 THR A N 1
ATOM 4115 C CA . THR A 1 558 ? 37.025 29.050 -46.018 1.00 83.19 558 THR A CA 1
ATOM 4116 C C . THR A 1 558 ? 37.667 29.859 -47.141 1.00 83.19 558 THR A C 1
ATOM 4118 O O . THR A 1 558 ? 38.488 30.727 -46.871 1.00 83.19 558 THR A O 1
ATOM 4121 N N . GLY A 1 559 ? 37.213 29.673 -48.383 1.00 74.12 559 GLY A N 1
ATOM 4122 C CA . GLY A 1 559 ? 37.667 30.450 -49.547 1.00 74.12 559 GLY A CA 1
ATOM 4123 C C . GLY A 1 559 ? 38.931 29.896 -50.207 1.00 74.12 559 GLY A C 1
ATOM 4124 O O . GLY A 1 559 ? 39.498 30.523 -51.098 1.00 74.12 559 GLY A O 1
ATOM 4125 N N . VAL A 1 560 ? 39.355 28.699 -49.808 1.00 73.50 560 VAL A N 1
ATOM 4126 C CA . VAL A 1 560 ? 40.610 28.088 -50.248 1.00 73.50 560 VAL A CA 1
ATOM 4127 C C . VAL A 1 560 ? 40.433 27.528 -51.652 1.00 73.50 560 VAL A C 1
ATOM 4129 O O . VAL A 1 560 ? 39.890 26.444 -51.807 1.00 73.50 560 VAL A O 1
ATOM 4132 N N . LYS A 1 561 ? 40.885 28.246 -52.684 1.00 70.56 561 LYS A N 1
ATOM 4133 C CA . LYS A 1 561 ? 40.941 27.750 -54.080 1.00 70.56 561 LYS A CA 1
ATOM 4134 C C . LYS A 1 561 ? 42.369 27.680 -54.634 1.00 70.56 561 LYS A C 1
ATOM 4136 O O . LYS A 1 561 ? 42.595 27.121 -55.704 1.00 70.56 561 LYS A O 1
ATOM 4141 N N . ASP A 1 562 ? 43.312 28.308 -53.931 1.00 61.56 562 ASP A N 1
ATOM 4142 C CA . ASP A 1 562 ? 44.584 28.744 -54.500 1.00 61.56 562 ASP A CA 1
ATOM 4143 C C . ASP A 1 562 ? 45.602 27.607 -54.702 1.00 61.56 562 ASP A C 1
ATOM 4145 O O . ASP A 1 562 ? 45.656 26.646 -53.938 1.00 61.56 562 ASP A O 1
ATOM 4149 N N . THR A 1 563 ? 46.467 27.769 -55.698 1.00 60.34 563 THR A N 1
ATOM 4150 C CA . THR A 1 563 ? 47.689 26.989 -55.944 1.00 60.34 563 THR A CA 1
ATOM 4151 C C . THR A 1 563 ? 48.880 27.419 -55.062 1.00 60.34 563 THR A C 1
ATOM 4153 O O . THR A 1 563 ? 49.983 26.909 -55.249 1.00 60.34 563 THR A O 1
ATOM 4156 N N . GLY A 1 564 ? 48.678 28.353 -54.119 1.00 58.88 564 GLY A N 1
ATOM 4157 C CA . GLY A 1 564 ? 49.658 28.860 -53.144 1.00 58.88 564 GLY A CA 1
ATOM 4158 C C . GLY A 1 564 ? 49.610 28.211 -51.744 1.00 58.88 564 GLY A C 1
ATOM 4159 O O . GLY A 1 564 ? 48.797 27.312 -51.486 1.00 58.88 564 GLY A O 1
ATOM 4160 N N . ILE A 1 565 ? 50.519 28.655 -50.854 1.00 54.12 565 ILE A N 1
ATOM 4161 C CA . ILE A 1 565 ? 50.868 27.992 -49.574 1.00 54.12 565 ILE A CA 1
ATOM 4162 C C . ILE A 1 565 ? 49.895 28.259 -48.423 1.00 54.12 565 ILE A C 1
ATOM 4164 O O . ILE A 1 565 ? 49.699 27.354 -47.618 1.00 54.12 565 ILE A O 1
ATOM 4168 N N . ASP A 1 566 ? 49.235 29.410 -48.348 1.00 65.06 566 ASP A N 1
ATOM 4169 C CA . ASP A 1 566 ? 48.393 29.736 -47.192 1.00 65.06 566 ASP A CA 1
ATOM 4170 C C . ASP A 1 566 ? 46.955 30.028 -47.603 1.00 65.06 566 ASP A C 1
ATOM 4172 O O . ASP A 1 566 ? 46.738 30.594 -48.665 1.00 65.06 566 ASP A O 1
ATOM 4176 N N . ASP A 1 567 ? 46.031 29.518 -46.773 1.00 62.34 567 ASP A N 1
ATOM 4177 C CA . ASP A 1 567 ? 44.585 29.815 -46.663 1.00 62.34 567 ASP A CA 1
ATOM 4178 C C . ASP A 1 567 ? 43.816 28.640 -46.009 1.00 62.34 567 ASP A C 1
ATOM 4180 O O . ASP A 1 567 ? 42.626 28.760 -45.754 1.00 62.34 567 ASP A O 1
ATOM 4184 N N . GLY A 1 568 ? 44.457 27.494 -45.725 1.00 61.59 568 GLY A N 1
ATOM 4185 C CA . GLY A 1 568 ? 43.818 26.276 -45.193 1.00 61.59 568 GLY A CA 1
ATOM 4186 C C . GLY A 1 568 ? 44.061 25.987 -43.701 1.00 61.59 568 GLY A C 1
ATOM 4187 O O . GLY A 1 568 ? 45.015 26.485 -43.106 1.00 61.59 568 GLY A O 1
ATOM 4188 N N . THR A 1 569 ? 43.260 25.099 -43.100 1.00 66.00 569 THR A N 1
ATOM 4189 C CA . THR A 1 569 ? 43.560 24.548 -41.764 1.00 66.00 569 THR A CA 1
ATOM 4190 C C . THR A 1 569 ? 44.597 23.440 -41.923 1.00 66.00 569 THR A C 1
ATOM 4192 O O . THR A 1 569 ? 44.321 22.387 -42.504 1.00 66.00 569 THR A O 1
ATOM 4195 N N . GLY A 1 570 ? 45.819 23.687 -41.448 1.00 65.19 570 GLY A N 1
ATOM 4196 C CA . GLY A 1 570 ? 46.904 22.715 -41.531 1.00 65.19 570 GLY A CA 1
ATOM 4197 C C . GLY A 1 570 ? 46.668 21.527 -40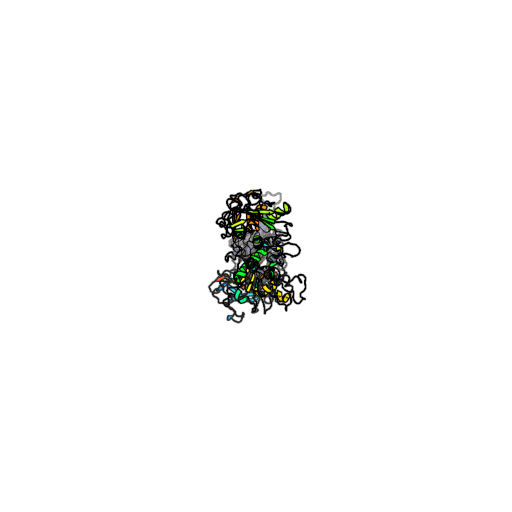.604 1.00 65.19 570 GLY A C 1
ATOM 4198 O O . GLY A 1 570 ? 46.720 21.677 -39.381 1.00 65.19 570 GLY A O 1
ATOM 4199 N N . LEU A 1 571 ? 46.490 20.332 -41.172 1.00 66.69 571 LEU A N 1
ATOM 4200 C CA . LEU A 1 571 ? 46.648 19.094 -40.419 1.00 66.69 571 LEU A CA 1
ATOM 4201 C C . LEU A 1 571 ? 48.152 18.892 -40.215 1.00 66.69 571 LEU A C 1
ATOM 4203 O O . LEU A 1 571 ? 48.869 18.354 -41.055 1.00 66.69 571 LEU A O 1
ATOM 4207 N N . THR A 1 572 ? 48.675 19.429 -39.114 1.00 55.78 572 THR A N 1
ATOM 4208 C CA . THR A 1 572 ? 50.060 19.144 -38.714 1.00 55.78 572 THR A CA 1
ATOM 4209 C C . THR A 1 572 ? 50.194 17.651 -38.405 1.00 55.78 572 THR A C 1
ATOM 4211 O O . THR A 1 572 ? 49.213 17.005 -38.032 1.00 55.78 572 THR A O 1
ATOM 4214 N N . TYR A 1 573 ? 51.396 17.079 -38.531 1.00 54.69 573 TYR A N 1
ATOM 4215 C CA . TYR A 1 573 ? 51.684 15.677 -38.195 1.00 54.69 573 TYR A CA 1
ATOM 4216 C C . TYR A 1 573 ? 51.606 15.413 -36.675 1.00 54.69 573 TYR A C 1
ATOM 4218 O O . TYR A 1 573 ? 52.464 14.751 -36.090 1.00 54.69 573 TYR A O 1
ATOM 4226 N N . LYS A 1 574 ? 50.568 15.900 -35.983 1.00 47.56 574 LYS A N 1
ATOM 4227 C CA . LYS A 1 574 ? 50.231 15.430 -34.643 1.00 47.56 574 LYS A CA 1
ATOM 4228 C C . LYS A 1 574 ? 49.701 14.004 -34.785 1.00 47.56 574 LYS A C 1
ATOM 4230 O O . LYS A 1 574 ? 48.548 13.728 -35.086 1.00 47.56 574 LYS A O 1
ATOM 4235 N N . THR A 1 575 ? 50.675 13.123 -34.676 1.00 48.16 575 THR A N 1
ATOM 4236 C CA . THR A 1 575 ? 50.692 11.709 -34.993 1.00 48.16 575 THR A CA 1
ATOM 4237 C C . THR A 1 575 ? 49.761 10.937 -34.063 1.00 48.16 575 THR A C 1
ATOM 4239 O O . THR A 1 575 ? 50.044 10.833 -32.875 1.00 48.16 575 THR A O 1
ATOM 4242 N N . ILE A 1 576 ? 48.703 10.326 -34.610 1.00 57.84 576 ILE A N 1
ATOM 4243 C CA . ILE A 1 576 ? 48.167 9.092 -34.007 1.00 57.84 576 ILE A CA 1
ATOM 4244 C C . ILE A 1 576 ? 49.167 7.959 -34.283 1.00 57.84 576 ILE A C 1
ATOM 4246 O O . ILE A 1 576 ? 49.492 7.191 -33.385 1.00 57.84 576 ILE A O 1
ATOM 4250 N N . ASN A 1 577 ? 49.705 7.892 -35.517 1.00 58.50 577 ASN A N 1
ATOM 4251 C CA . ASN A 1 577 ? 50.836 7.024 -35.888 1.00 58.50 577 ASN A CA 1
ATOM 4252 C C . ASN A 1 577 ? 51.580 7.482 -37.174 1.00 58.50 577 ASN A C 1
ATOM 4254 O O . ASN A 1 577 ? 51.589 6.754 -38.159 1.00 58.50 577 ASN A O 1
ATOM 4258 N N . GLY A 1 578 ? 52.147 8.696 -37.214 1.00 65.38 578 GLY A N 1
ATOM 4259 C CA . GLY A 1 578 ? 53.069 9.204 -38.243 1.00 65.38 578 GLY A CA 1
ATOM 4260 C C . GLY A 1 578 ? 52.397 9.517 -39.578 1.00 65.38 578 GLY A C 1
ATOM 4261 O O . GLY A 1 578 ? 52.369 10.661 -40.012 1.00 65.38 578 GLY A O 1
ATOM 4262 N N . SER A 1 579 ? 51.796 8.504 -40.196 1.00 70.19 579 SER A N 1
ATOM 4263 C CA . SER A 1 579 ? 51.066 8.542 -41.463 1.00 70.19 579 SER A CA 1
ATOM 4264 C C . SER A 1 579 ? 49.561 8.798 -41.332 1.00 70.19 579 SER A C 1
ATOM 4266 O O . SER A 1 579 ? 48.872 8.887 -42.348 1.00 70.19 579 SER A O 1
ATOM 4268 N N . LYS A 1 580 ? 49.037 8.893 -40.101 1.00 73.56 580 LYS A N 1
ATOM 4269 C CA . LYS A 1 580 ? 47.626 9.192 -39.799 1.00 73.56 580 LYS A CA 1
ATOM 4270 C C . LYS A 1 580 ? 47.480 10.605 -39.245 1.00 73.56 580 LYS A C 1
ATOM 4272 O O . LYS A 1 580 ? 48.005 10.887 -38.165 1.00 73.56 580 LYS A O 1
ATOM 4277 N N . GLN A 1 581 ? 46.733 11.444 -39.953 1.00 79.31 581 GLN A N 1
ATOM 4278 C CA . GLN A 1 581 ? 46.357 12.798 -39.539 1.00 79.31 581 GLN A CA 1
ATOM 4279 C C . GLN A 1 581 ? 44.852 12.853 -39.285 1.00 79.31 581 GLN A C 1
ATOM 4281 O O . GLN A 1 581 ? 44.083 12.351 -40.098 1.00 79.31 581 GLN A O 1
ATOM 4286 N N . LEU A 1 582 ? 44.433 13.444 -38.166 1.00 78.19 582 LEU A N 1
ATOM 4287 C CA . LEU A 1 582 ? 43.036 13.475 -37.729 1.00 78.19 582 LEU A CA 1
ATOM 4288 C C . LEU A 1 582 ? 42.489 14.902 -37.768 1.00 78.19 582 LEU A C 1
ATOM 4290 O O . LEU A 1 582 ? 43.013 15.792 -37.098 1.00 78.19 582 LEU A O 1
ATOM 4294 N N . LEU A 1 583 ? 41.400 15.089 -38.505 1.00 79.62 583 LEU A N 1
ATOM 4295 C CA . LEU A 1 583 ? 40.554 16.272 -38.431 1.00 79.62 583 LEU A CA 1
ATOM 4296 C C . LEU A 1 583 ? 39.495 16.048 -37.351 1.00 79.62 583 LEU A C 1
ATOM 4298 O O . LEU A 1 583 ? 38.606 15.232 -37.548 1.00 79.62 583 LEU A O 1
ATOM 4302 N N . GLN A 1 584 ? 39.607 16.732 -36.216 1.00 75.25 584 GLN A N 1
ATOM 4303 C CA . GLN A 1 584 ? 38.686 16.584 -35.083 1.00 75.25 584 GLN A CA 1
ATOM 4304 C C . GLN A 1 584 ? 37.428 17.447 -35.248 1.00 75.25 584 GLN A C 1
ATOM 4306 O O . GLN A 1 584 ? 37.389 18.353 -36.075 1.00 75.25 584 GLN A O 1
ATOM 4311 N N . ASN A 1 585 ? 36.429 17.210 -34.396 1.00 72.19 585 ASN A N 1
ATOM 4312 C CA . ASN A 1 585 ? 35.229 18.045 -34.271 1.00 72.19 585 ASN A CA 1
ATOM 4313 C C . ASN A 1 585 ? 34.325 18.105 -35.506 1.00 72.19 585 ASN A C 1
ATOM 4315 O O . ASN A 1 585 ? 33.624 19.090 -35.732 1.00 72.19 585 ASN A O 1
ATOM 4319 N N . THR A 1 586 ? 34.281 17.025 -36.279 1.00 77.56 586 THR A N 1
ATOM 4320 C CA . THR A 1 586 ? 33.378 16.912 -37.425 1.00 77.56 586 THR A CA 1
ATOM 4321 C C . THR A 1 586 ? 32.058 16.272 -36.996 1.00 77.56 586 THR A C 1
ATOM 4323 O O . THR A 1 586 ? 31.940 15.049 -36.920 1.00 77.56 586 THR A O 1
ATOM 4326 N N . ARG A 1 587 ? 31.059 17.108 -36.688 1.00 73.19 587 ARG A N 1
ATOM 4327 C CA . ARG A 1 587 ? 29.667 16.673 -36.482 1.00 73.19 587 ARG A CA 1
ATOM 4328 C C . ARG A 1 587 ? 28.907 16.810 -37.800 1.00 73.19 587 ARG A C 1
ATOM 4330 O O . ARG A 1 587 ? 29.151 17.756 -38.548 1.00 73.19 587 ARG A O 1
ATOM 4337 N N . GLY A 1 588 ? 27.981 15.893 -38.076 1.00 77.31 588 GLY A N 1
ATOM 4338 C CA . GLY A 1 588 ? 27.109 16.024 -39.238 1.00 77.31 588 GLY A CA 1
ATOM 4339 C C . GLY A 1 588 ? 26.358 17.356 -39.234 1.00 77.31 588 GLY A C 1
ATOM 4340 O O . GLY A 1 588 ? 25.986 17.894 -38.190 1.00 77.31 588 GLY A O 1
ATOM 4341 N N . ASN A 1 589 ? 26.152 17.903 -40.424 1.00 83.44 589 ASN A N 1
ATOM 4342 C CA . ASN A 1 589 ? 25.456 19.166 -40.670 1.00 83.44 589 ASN A CA 1
ATOM 4343 C C . ASN A 1 589 ? 23.951 18.974 -40.952 1.00 83.44 589 ASN A C 1
ATOM 4345 O O . ASN A 1 589 ? 23.291 19.897 -41.429 1.00 83.44 589 ASN A O 1
ATOM 4349 N N . GLY A 1 590 ? 23.422 17.774 -40.701 1.00 79.00 590 GLY A N 1
ATOM 4350 C CA . GLY A 1 590 ? 22.012 17.426 -40.826 1.00 79.00 590 GLY A CA 1
ATOM 4351 C C . GLY A 1 590 ? 21.124 17.990 -39.719 1.00 79.00 590 GLY A C 1
ATOM 4352 O O . GLY A 1 590 ? 21.583 18.548 -38.719 1.00 79.00 590 GLY A O 1
ATOM 4353 N N . THR A 1 591 ? 19.816 17.841 -39.916 1.00 81.12 591 THR A N 1
ATOM 4354 C CA . THR A 1 591 ? 18.799 18.184 -38.917 1.00 81.12 591 THR A CA 1
ATOM 4355 C C . THR A 1 591 ? 18.778 17.127 -37.815 1.00 81.12 591 THR A C 1
ATOM 4357 O O . THR A 1 591 ? 18.864 15.937 -38.103 1.00 81.12 591 THR A O 1
ATOM 4360 N N . GLU A 1 592 ? 18.652 17.552 -36.558 1.00 77.31 592 GLU A N 1
ATOM 4361 C CA . GLU A 1 592 ? 18.484 16.615 -35.442 1.00 77.31 592 GLU A CA 1
ATOM 4362 C C . GLU A 1 592 ? 17.101 15.963 -35.468 1.00 77.31 592 GLU A C 1
ATOM 4364 O O . GLU A 1 592 ? 16.122 16.566 -35.914 1.00 77.31 592 GLU A O 1
ATOM 4369 N N . ASN A 1 593 ? 17.001 14.764 -34.898 1.00 82.75 593 ASN A N 1
ATOM 4370 C CA . ASN A 1 593 ? 15.711 14.147 -34.619 1.00 82.75 593 ASN A CA 1
ATOM 4371 C C . ASN A 1 593 ? 14.872 15.030 -33.676 1.00 82.75 593 ASN A C 1
ATOM 4373 O O . ASN A 1 593 ? 15.407 15.668 -32.762 1.00 82.75 593 ASN A O 1
ATOM 4377 N N . ALA A 1 594 ? 13.551 15.046 -33.874 1.00 85.38 594 ALA A N 1
ATOM 4378 C CA . ALA A 1 594 ? 12.624 15.671 -32.934 1.00 85.38 594 ALA A CA 1
ATOM 4379 C C . ALA A 1 594 ? 12.688 14.956 -31.576 1.00 85.38 594 ALA A C 1
ATOM 4381 O O . ALA A 1 594 ? 12.906 13.750 -31.535 1.00 85.38 594 ALA A O 1
ATOM 4382 N N . LEU A 1 595 ? 12.470 15.676 -30.469 1.00 81.31 595 LEU A N 1
ATOM 4383 C CA . LEU A 1 595 ? 12.568 15.102 -29.118 1.00 81.31 595 LEU A CA 1
ATOM 4384 C C . LEU A 1 595 ? 11.661 13.876 -28.913 1.00 81.31 595 LEU A C 1
ATOM 4386 O O . LEU A 1 595 ? 12.058 12.947 -28.226 1.00 81.31 595 LEU A O 1
ATOM 4390 N N . SER A 1 596 ? 10.483 13.843 -29.544 1.00 82.62 596 SER A N 1
ATOM 4391 C CA . SER A 1 596 ? 9.552 12.706 -29.480 1.00 82.62 596 SER A CA 1
ATOM 4392 C C . SER A 1 596 ? 10.015 11.461 -30.242 1.00 82.62 596 SER A C 1
ATOM 4394 O O . SER A 1 596 ? 9.476 10.387 -30.015 1.00 82.62 596 SER A O 1
ATOM 4396 N N . ASP A 1 597 ? 10.963 11.605 -31.171 1.00 85.81 597 ASP A N 1
ATOM 4397 C CA . ASP A 1 597 ? 11.524 10.497 -31.953 1.00 85.81 597 ASP A CA 1
ATOM 4398 C C . ASP A 1 597 ? 12.881 10.038 -31.400 1.00 85.81 597 ASP A C 1
ATOM 4400 O O . ASP A 1 597 ? 13.518 9.157 -31.980 1.00 85.81 597 ASP A O 1
ATOM 4404 N N . ARG A 1 598 ? 13.363 10.666 -30.320 1.00 88.06 598 ARG A N 1
ATOM 4405 C CA . ARG A 1 598 ? 14.656 10.353 -29.722 1.00 88.06 598 ARG A CA 1
ATOM 4406 C C . ARG A 1 598 ? 14.516 9.221 -28.709 1.00 88.06 598 ARG A C 1
ATOM 4408 O O . ARG A 1 598 ? 13.806 9.357 -27.719 1.00 88.06 598 ARG A O 1
ATOM 4415 N N . HIS A 1 599 ? 15.247 8.134 -28.930 1.00 87.75 599 HIS A N 1
ATOM 4416 C CA . HIS A 1 599 ? 15.327 6.994 -28.018 1.00 87.75 599 HIS A CA 1
ATOM 4417 C C . HIS A 1 599 ? 16.776 6.537 -27.856 1.00 87.75 599 HIS A C 1
ATOM 4419 O O . HIS A 1 599 ? 17.564 6.567 -28.801 1.00 87.75 599 HIS A O 1
ATOM 4425 N N . SER A 1 600 ? 17.114 6.072 -26.657 1.00 86.19 600 SER A N 1
ATOM 4426 C CA . SER A 1 600 ? 18.430 5.516 -26.326 1.00 86.19 600 SER A CA 1
ATOM 4427 C C . SER A 1 600 ? 18.274 4.177 -25.627 1.00 86.19 600 SER A C 1
ATOM 4429 O O . SER A 1 600 ? 17.202 3.867 -25.117 1.00 86.19 600 SER A O 1
ATOM 4431 N N . GLY A 1 601 ? 19.344 3.384 -25.590 1.00 86.44 601 GLY A N 1
ATOM 4432 C CA . GLY A 1 601 ? 19.359 2.081 -24.922 1.00 86.44 601 GLY A CA 1
ATOM 4433 C C . GLY A 1 601 ? 18.692 0.963 -25.727 1.00 86.44 601 GLY A C 1
ATOM 4434 O O . GLY A 1 601 ? 18.466 -0.121 -25.190 1.00 86.44 601 GLY A O 1
ATOM 4435 N N . LEU A 1 602 ? 18.383 1.200 -27.008 1.00 90.06 602 LEU A N 1
ATOM 4436 C CA . LEU A 1 602 ? 17.854 0.176 -27.909 1.00 90.06 602 LEU A CA 1
ATOM 4437 C C . LEU A 1 602 ? 18.852 -0.970 -28.012 1.00 90.06 602 LEU A C 1
ATOM 4439 O O . LEU A 1 602 ? 20.056 -0.739 -28.113 1.00 90.06 602 LEU A O 1
ATOM 4443 N N . LYS A 1 603 ? 18.374 -2.213 -28.000 1.00 90.50 603 LYS A N 1
ATOM 4444 C CA . LYS A 1 603 ? 19.259 -3.381 -28.013 1.00 90.50 603 LYS A CA 1
ATOM 4445 C C . LYS A 1 603 ? 18.733 -4.473 -28.922 1.00 90.50 603 LYS A C 1
ATOM 4447 O O . LYS A 1 603 ? 17.549 -4.787 -28.893 1.00 90.50 603 LYS A O 1
ATOM 4452 N N . VAL A 1 604 ? 19.628 -5.098 -29.680 1.00 92.56 604 VAL A N 1
ATOM 4453 C CA . VAL A 1 604 ? 19.335 -6.318 -30.432 1.00 92.56 604 VAL A CA 1
ATOM 4454 C C . VAL A 1 604 ? 20.195 -7.450 -29.893 1.00 92.56 604 VAL A C 1
ATOM 4456 O O . VAL A 1 604 ? 21.421 -7.363 -29.881 1.00 92.56 604 VAL A O 1
ATOM 4459 N N . ASP A 1 605 ? 19.548 -8.523 -29.451 1.00 93.00 605 ASP A N 1
ATOM 4460 C CA . ASP A 1 605 ? 20.204 -9.768 -29.060 1.00 93.00 605 ASP A CA 1
ATOM 4461 C C . ASP A 1 605 ? 19.956 -10.858 -30.108 1.00 93.00 605 ASP A C 1
ATOM 4463 O O . ASP A 1 605 ? 18.944 -10.853 -30.811 1.00 93.00 605 ASP A O 1
ATOM 4467 N N . TYR A 1 606 ? 20.883 -11.814 -30.199 1.00 93.06 606 TYR A N 1
ATOM 4468 C CA . TYR A 1 606 ? 20.751 -12.986 -31.060 1.00 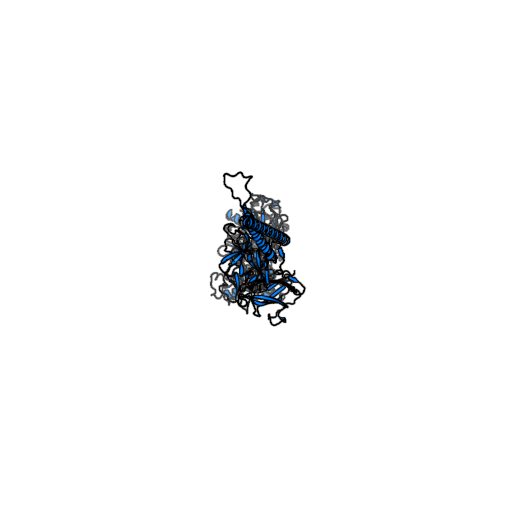93.06 606 TYR A CA 1
ATOM 4469 C C . TYR A 1 606 ? 21.025 -14.272 -30.281 1.00 93.06 606 TYR A C 1
ATOM 4471 O O . TYR A 1 606 ? 22.131 -14.469 -29.768 1.00 93.06 606 TYR A O 1
ATOM 4479 N N . ALA A 1 607 ? 20.030 -15.157 -30.211 1.00 92.19 607 ALA A N 1
ATOM 4480 C CA . ALA A 1 607 ? 20.152 -16.465 -29.573 1.00 92.19 607 ALA A CA 1
ATOM 4481 C C . ALA A 1 607 ? 19.175 -17.478 -30.188 1.00 92.19 607 ALA A C 1
ATOM 4483 O O . ALA A 1 607 ? 18.023 -17.156 -30.466 1.00 92.19 607 ALA A O 1
ATOM 4484 N N . GLY A 1 608 ? 19.630 -18.721 -30.387 1.00 86.75 608 GLY A N 1
ATOM 4485 C CA . GLY A 1 608 ? 18.771 -19.827 -30.831 1.00 86.75 608 GLY A CA 1
ATOM 4486 C C . GLY A 1 608 ? 18.049 -19.582 -32.163 1.00 86.75 608 GLY A C 1
ATOM 4487 O O . GLY A 1 608 ? 16.882 -19.944 -32.291 1.00 86.75 608 GLY A O 1
ATOM 4488 N N . GLY A 1 609 ? 18.708 -18.937 -33.133 1.00 87.06 609 GLY A N 1
ATOM 4489 C CA . GLY A 1 609 ? 18.115 -18.628 -34.438 1.00 87.06 609 GLY A CA 1
ATOM 4490 C C . GLY A 1 609 ? 17.132 -17.453 -34.446 1.00 87.06 609 GLY A C 1
ATOM 4491 O O . GLY A 1 609 ? 16.357 -17.321 -35.395 1.00 87.06 609 GLY A O 1
ATOM 4492 N N . LYS A 1 610 ? 17.116 -16.628 -33.393 1.00 89.38 610 LYS A N 1
ATOM 4493 C CA . LYS A 1 610 ? 16.169 -15.520 -33.231 1.00 89.38 610 LYS A CA 1
ATOM 4494 C C . LYS A 1 610 ? 16.886 -14.201 -32.970 1.00 89.38 610 LYS A C 1
ATOM 4496 O O . LYS A 1 610 ? 17.837 -14.175 -32.190 1.00 89.38 610 LYS A O 1
ATOM 4501 N N . PHE A 1 611 ? 16.391 -13.126 -33.581 1.00 89.88 611 PHE A N 1
ATOM 4502 C CA . PHE A 1 611 ? 16.754 -11.748 -33.250 1.00 89.88 611 PHE A CA 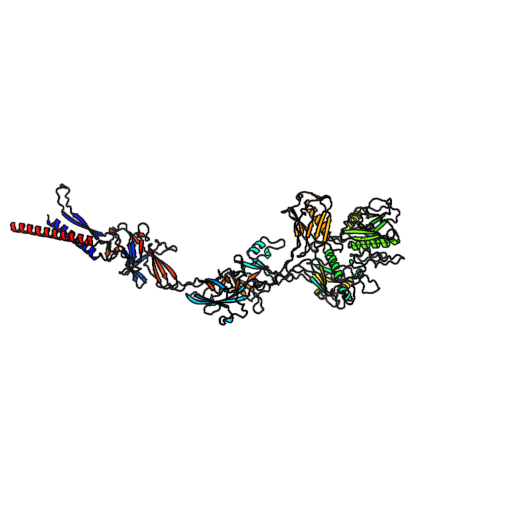1
ATOM 4503 C C . PHE A 1 611 ? 15.692 -11.150 -32.332 1.00 89.88 611 PHE A C 1
ATOM 4505 O O . PHE A 1 611 ? 14.507 -11.148 -32.674 1.00 89.88 611 PHE A O 1
ATOM 4512 N N . THR A 1 612 ? 16.115 -10.628 -31.187 1.00 91.06 612 THR A N 1
ATOM 4513 C CA . THR A 1 612 ? 15.244 -9.970 -30.210 1.00 91.06 612 THR A CA 1
ATOM 4514 C C . THR A 1 612 ? 15.598 -8.492 -30.153 1.00 91.06 612 THR A C 1
ATOM 4516 O O . THR A 1 612 ? 16.645 -8.127 -29.623 1.00 91.06 612 THR A O 1
ATOM 4519 N N . PHE A 1 613 ? 14.730 -7.650 -30.709 1.00 90.50 613 PHE A N 1
ATOM 4520 C CA . PHE A 1 613 ? 14.839 -6.194 -30.660 1.00 90.50 613 PHE A CA 1
ATOM 4521 C C . PHE A 1 613 ? 14.136 -5.708 -29.403 1.00 90.50 613 PHE A C 1
ATOM 4523 O O . PHE A 1 613 ? 12.966 -6.020 -29.212 1.00 90.50 613 PHE A O 1
ATOM 4530 N N . SER A 1 614 ? 14.831 -4.958 -28.561 1.00 89.44 614 SER A N 1
ATOM 4531 C CA . SER A 1 614 ? 14.323 -4.449 -27.292 1.00 89.44 614 SER A CA 1
ATOM 4532 C C . SER A 1 614 ? 14.374 -2.926 -27.283 1.00 89.44 614 SER A C 1
ATOM 4534 O O . SER A 1 614 ? 15.379 -2.335 -27.692 1.00 89.44 614 SER A O 1
ATOM 4536 N N . ALA A 1 615 ? 13.302 -2.305 -26.797 1.00 87.38 615 ALA A N 1
ATOM 4537 C CA . ALA A 1 615 ? 13.277 -0.896 -26.440 1.00 87.38 615 ALA A CA 1
ATOM 4538 C C . ALA A 1 615 ? 14.333 -0.612 -25.357 1.00 87.38 615 ALA A C 1
ATOM 4540 O O . ALA A 1 615 ? 14.728 -1.517 -24.619 1.00 87.38 615 ALA A O 1
ATOM 4541 N N . GLY A 1 616 ? 14.801 0.630 -25.253 1.00 80.50 616 GLY A N 1
ATOM 4542 C CA . GLY A 1 616 ? 15.723 1.033 -24.184 1.00 80.50 616 GLY A CA 1
ATOM 4543 C C . GLY A 1 616 ? 15.040 1.452 -22.885 1.00 80.50 616 GLY A C 1
ATOM 4544 O O . GLY A 1 616 ? 15.718 1.675 -21.882 1.00 80.50 616 GLY A O 1
ATOM 4545 N N . THR A 1 617 ? 13.709 1.513 -22.909 1.00 81.81 617 THR A N 1
ATOM 4546 C CA . THR A 1 617 ? 12.830 1.858 -21.794 1.00 81.81 617 THR A CA 1
ATOM 4547 C C . THR A 1 617 ? 12.082 0.622 -21.285 1.00 81.81 617 THR A C 1
ATOM 4549 O O . THR A 1 617 ? 11.823 -0.319 -22.043 1.00 81.81 617 THR A O 1
ATOM 4552 N N . THR A 1 618 ? 11.753 0.588 -19.988 1.00 85.38 618 THR A N 1
ATOM 4553 C CA . THR A 1 618 ? 10.900 -0.462 -19.398 1.00 85.38 618 THR A CA 1
ATOM 4554 C C . THR A 1 618 ? 9.472 0.019 -19.192 1.00 85.38 618 THR A C 1
ATOM 4556 O O . THR A 1 618 ? 9.206 1.214 -19.114 1.00 85.38 618 THR A O 1
ATOM 4559 N N . GLY A 1 619 ? 8.569 -0.939 -18.999 1.00 81.38 619 GLY A N 1
ATOM 4560 C CA . GLY A 1 619 ? 7.218 -0.693 -18.511 1.00 81.38 619 GLY A CA 1
ATOM 4561 C C . GLY A 1 619 ? 6.132 -0.814 -19.576 1.00 81.38 619 GLY A C 1
ATOM 4562 O O . GLY A 1 619 ? 6.395 -1.070 -20.752 1.00 81.38 619 GLY A O 1
ATOM 4563 N N . ASP A 1 620 ? 4.881 -0.669 -19.145 1.00 76.38 620 ASP A N 1
ATOM 4564 C CA . ASP A 1 620 ? 3.704 -0.924 -19.989 1.00 76.38 620 ASP A CA 1
ATOM 4565 C C . ASP A 1 620 ? 3.497 0.118 -21.108 1.00 76.38 620 ASP A C 1
ATOM 4567 O O . ASP A 1 620 ? 2.861 -0.176 -22.121 1.00 76.38 620 ASP A O 1
ATOM 4571 N N . THR A 1 621 ? 4.061 1.320 -20.967 1.00 76.31 621 THR A N 1
ATOM 4572 C CA . THR A 1 621 ? 4.081 2.344 -22.028 1.00 76.31 621 THR A CA 1
ATOM 4573 C C . THR A 1 621 ? 5.118 2.048 -23.108 1.00 76.31 621 THR A C 1
ATOM 4575 O O . THR A 1 621 ? 4.993 2.560 -24.219 1.00 76.31 621 THR A O 1
ATOM 4578 N N . SER A 1 622 ? 6.104 1.195 -22.810 1.00 83.62 622 SER A N 1
ATOM 4579 C CA . SER A 1 622 ? 7.143 0.825 -23.762 1.00 83.62 622 SER A CA 1
ATOM 4580 C C . SER A 1 622 ? 6.573 -0.043 -24.890 1.00 83.62 622 SER A C 1
ATOM 4582 O O . SER A 1 622 ? 5.808 -1.000 -24.664 1.00 83.62 622 SER A O 1
ATOM 4584 N N . ALA A 1 623 ? 6.970 0.273 -26.118 1.00 85.50 623 ALA A N 1
ATOM 4585 C CA . ALA A 1 623 ? 6.544 -0.366 -27.352 1.00 85.50 623 ALA A CA 1
ATOM 4586 C C . ALA A 1 623 ? 7.690 -0.435 -28.360 1.00 85.50 623 ALA A C 1
ATOM 4588 O O . ALA A 1 623 ? 8.439 0.522 -28.539 1.00 85.50 623 ALA A O 1
ATOM 4589 N N . ILE A 1 624 ? 7.780 -1.543 -29.095 1.00 87.00 624 ILE A N 1
ATOM 4590 C CA . ILE A 1 624 ? 8.706 -1.656 -30.220 1.00 87.00 624 ILE A CA 1
ATOM 4591 C C . ILE A 1 624 ? 8.076 -2.463 -31.348 1.00 87.00 624 ILE A C 1
ATOM 4593 O O . ILE A 1 624 ? 7.570 -3.569 -31.163 1.00 87.00 624 ILE A O 1
ATOM 4597 N N . SER A 1 625 ? 8.114 -1.895 -32.544 1.00 85.38 625 SER A N 1
ATOM 4598 C CA . SER A 1 625 ? 7.583 -2.507 -33.756 1.00 85.38 625 SER A CA 1
ATOM 4599 C C . SER A 1 625 ? 8.653 -2.514 -34.829 1.00 85.38 625 SER A C 1
ATOM 4601 O O . SER A 1 625 ? 9.349 -1.519 -35.021 1.00 85.38 625 SER A O 1
ATOM 4603 N N . VAL A 1 626 ? 8.783 -3.633 -35.532 1.00 83.62 626 VAL A N 1
ATOM 4604 C CA . VAL A 1 626 ? 9.760 -3.818 -36.607 1.00 83.62 626 VAL A CA 1
ATOM 4605 C C . VAL A 1 626 ? 9.010 -4.341 -37.824 1.00 83.62 626 VAL A C 1
ATOM 4607 O O . VAL A 1 626 ? 8.114 -5.159 -37.688 1.00 83.62 626 VAL A O 1
ATOM 4610 N N . ARG A 1 627 ? 9.329 -3.888 -39.034 1.00 80.00 627 ARG A N 1
ATOM 4611 C CA . ARG A 1 627 ? 8.730 -4.451 -40.258 1.00 80.00 627 ARG A CA 1
ATOM 4612 C C . ARG A 1 627 ? 9.679 -4.358 -41.436 1.00 80.00 627 ARG A C 1
ATOM 4614 O O . ARG A 1 627 ? 10.441 -3.402 -41.523 1.00 80.00 627 ARG A O 1
ATOM 4621 N N . ALA A 1 628 ? 9.619 -5.304 -42.367 1.00 80.06 628 ALA A N 1
ATOM 4622 C CA . ALA A 1 628 ? 10.363 -5.190 -43.623 1.00 80.06 628 ALA A CA 1
ATOM 4623 C C . ALA A 1 628 ? 9.889 -3.973 -44.444 1.00 80.06 628 ALA A C 1
ATOM 4625 O O . ALA A 1 628 ? 8.716 -3.600 -44.402 1.00 80.06 628 ALA A O 1
ATOM 4626 N N . THR A 1 629 ? 10.796 -3.349 -45.197 1.00 78.88 629 THR A N 1
ATOM 4627 C CA . THR A 1 629 ? 10.475 -2.137 -45.968 1.00 78.88 629 THR A CA 1
ATOM 4628 C C . THR A 1 629 ? 9.641 -2.444 -47.214 1.00 78.88 629 THR A C 1
ATOM 4630 O O . THR A 1 629 ? 10.021 -3.255 -48.062 1.00 78.88 629 THR A O 1
ATOM 4633 N N . GLU A 1 630 ? 8.516 -1.745 -47.347 1.00 73.00 630 GLU A N 1
ATOM 4634 C CA . GLU A 1 630 ? 7.583 -1.811 -48.479 1.00 73.00 630 GLU A CA 1
ATOM 4635 C C . GLU A 1 630 ? 8.013 -0.828 -49.601 1.00 73.00 630 GLU A C 1
ATOM 4637 O O . GLU A 1 630 ? 8.589 0.226 -49.320 1.00 73.00 630 GLU A O 1
ATOM 4642 N N . THR A 1 631 ? 7.761 -1.138 -50.883 1.00 67.38 631 THR A N 1
ATOM 4643 C CA . THR A 1 631 ? 7.906 -0.151 -51.981 1.00 67.38 631 THR A CA 1
ATOM 4644 C C . THR A 1 631 ? 6.879 0.979 -51.835 1.00 67.38 631 THR A C 1
ATOM 4646 O O . THR A 1 631 ? 5.882 0.842 -51.133 1.00 67.38 631 THR A O 1
ATOM 4649 N N . THR A 1 632 ? 7.107 2.118 -52.498 1.00 56.59 632 THR A N 1
ATOM 4650 C CA . THR A 1 632 ? 6.388 3.403 -52.333 1.00 56.59 632 THR A CA 1
ATOM 4651 C C . THR A 1 632 ? 4.861 3.379 -52.522 1.00 56.59 632 THR A C 1
ATOM 4653 O O . THR A 1 632 ? 4.205 4.395 -52.288 1.00 56.59 632 THR A O 1
ATOM 4656 N N . VAL A 1 633 ? 4.257 2.245 -52.875 1.00 46.22 633 VAL A N 1
ATOM 4657 C CA . VAL A 1 633 ? 2.803 2.067 -52.922 1.00 46.22 633 VAL A CA 1
ATOM 4658 C C . VAL A 1 633 ? 2.323 1.462 -51.597 1.00 46.22 633 VAL A C 1
ATOM 4660 O O . VAL A 1 633 ? 2.286 0.245 -51.471 1.00 46.22 633 VAL A O 1
ATOM 4663 N N . SER A 1 634 ? 1.973 2.321 -50.622 1.00 47.00 634 SER A N 1
ATOM 4664 C CA . SER A 1 634 ? 1.006 2.082 -49.512 1.00 47.00 634 SER A CA 1
ATOM 4665 C C . SER A 1 634 ? 1.363 2.777 -48.175 1.00 47.00 634 SER A C 1
ATOM 4667 O O . SER A 1 634 ? 1.166 2.229 -47.082 1.00 47.00 634 SER A O 1
ATOM 4669 N N . ALA A 1 635 ? 1.807 4.037 -48.221 1.00 43.47 635 ALA A N 1
ATOM 4670 C CA . ALA A 1 635 ? 1.877 4.880 -47.019 1.00 43.47 635 ALA A CA 1
ATOM 4671 C C . ALA A 1 635 ? 0.493 5.378 -46.530 1.00 43.47 635 ALA A C 1
ATOM 4673 O O . ALA A 1 635 ? 0.410 5.976 -45.462 1.00 43.47 635 ALA A O 1
ATOM 4674 N N . ALA A 1 636 ? -0.597 5.106 -47.263 1.00 43.47 636 ALA A N 1
ATOM 4675 C CA . ALA A 1 636 ? -1.956 5.520 -46.910 1.00 43.47 636 ALA A CA 1
ATOM 4676 C C . ALA A 1 636 ? -2.924 4.319 -46.869 1.00 43.47 636 ALA A C 1
ATOM 4678 O O . ALA A 1 636 ? -3.218 3.729 -47.900 1.00 43.47 636 ALA A O 1
ATOM 4679 N N . ASN A 1 637 ? -3.373 3.966 -45.660 1.00 48.56 637 ASN A N 1
ATOM 4680 C CA . ASN A 1 637 ? -4.613 3.261 -45.290 1.00 48.56 637 ASN A CA 1
ATOM 4681 C C . ASN A 1 637 ? -5.276 2.296 -46.305 1.00 48.56 637 ASN A C 1
ATOM 4683 O O . ASN A 1 637 ? -5.977 2.753 -47.202 1.00 48.56 637 ASN A O 1
ATOM 4687 N N . ALA A 1 638 ? -5.169 0.979 -46.056 1.00 45.06 638 ALA A N 1
ATOM 4688 C CA . ALA A 1 638 ? -6.256 -0.027 -46.042 1.00 45.06 638 ALA A CA 1
ATOM 4689 C C . ALA A 1 638 ? -5.684 -1.466 -46.062 1.00 45.06 638 ALA A C 1
ATOM 4691 O O . ALA A 1 638 ? -4.756 -1.760 -46.811 1.00 45.06 638 ALA A O 1
ATOM 4692 N N . ASP A 1 639 ? -6.268 -2.381 -45.281 1.00 53.59 639 ASP A N 1
ATOM 4693 C CA . ASP A 1 639 ? -5.929 -3.821 -45.209 1.00 53.59 639 ASP A CA 1
ATOM 4694 C C . ASP A 1 639 ? -6.507 -4.646 -46.390 1.00 53.59 639 ASP A C 1
ATOM 4696 O O . ASP A 1 639 ? -6.766 -5.839 -46.284 1.00 53.59 639 ASP A O 1
ATOM 4700 N N . THR A 1 640 ? -6.763 -4.015 -47.542 1.00 49.03 640 THR A N 1
ATOM 4701 C CA . THR A 1 640 ? -7.541 -4.604 -48.654 1.00 49.03 640 THR A CA 1
ATOM 4702 C C . THR A 1 640 ? -6.734 -4.939 -49.912 1.00 49.03 640 THR A C 1
ATOM 4704 O O . THR A 1 640 ? -7.328 -5.187 -50.959 1.00 49.03 640 THR A O 1
ATOM 4707 N N . VAL A 1 641 ? -5.398 -4.969 -49.859 1.00 43.66 641 VAL A N 1
ATOM 4708 C CA . VAL A 1 641 ? -4.566 -5.239 -51.048 1.00 43.66 641 VAL A CA 1
ATOM 4709 C C . VAL A 1 641 ? -3.663 -6.453 -50.838 1.00 43.66 641 VAL A C 1
ATOM 4711 O O . VAL A 1 641 ? -2.909 -6.528 -49.869 1.00 43.66 641 VAL A O 1
ATOM 4714 N N . ASN A 1 642 ? -3.721 -7.387 -51.791 1.00 50.34 642 ASN A N 1
ATOM 4715 C CA . ASN A 1 642 ? -2.710 -8.421 -51.989 1.00 50.34 642 ASN A CA 1
ATOM 4716 C C . ASN A 1 642 ? -1.367 -7.721 -52.294 1.00 50.34 642 ASN A C 1
ATOM 4718 O O . ASN A 1 642 ? -1.175 -7.224 -53.400 1.00 50.34 642 ASN A O 1
ATOM 4722 N N . VAL A 1 643 ? -0.466 -7.703 -51.305 1.00 43.38 643 VAL A N 1
ATOM 4723 C CA . VAL A 1 643 ? 0.984 -7.437 -51.405 1.00 43.38 643 VAL A CA 1
ATOM 4724 C C . VAL A 1 643 ? 1.413 -6.042 -51.875 1.00 43.38 643 VAL A C 1
ATOM 4726 O O . VAL A 1 643 ? 1.482 -5.744 -53.066 1.00 43.38 643 VAL A O 1
ATOM 4729 N N . ALA A 1 644 ? 1.887 -5.233 -50.928 1.00 51.59 644 ALA A N 1
ATOM 4730 C CA . ALA A 1 644 ? 2.910 -4.237 -51.222 1.00 51.59 644 ALA A CA 1
ATOM 4731 C C . ALA A 1 644 ? 4.200 -4.980 -51.618 1.00 51.59 644 ALA A C 1
ATOM 4733 O O . ALA A 1 644 ? 4.703 -5.799 -50.848 1.00 51.59 644 ALA A O 1
ATOM 4734 N N . ALA A 1 645 ? 4.730 -4.750 -52.823 1.00 64.50 645 ALA A N 1
ATOM 4735 C CA . ALA A 1 645 ? 6.011 -5.325 -53.224 1.00 64.50 645 ALA A CA 1
ATOM 4736 C C . ALA A 1 645 ? 7.084 -4.830 -52.243 1.00 64.50 645 ALA A C 1
ATOM 4738 O O . ALA A 1 645 ? 7.324 -3.630 -52.155 1.00 64.50 645 ALA A O 1
ATOM 4739 N N . TYR A 1 646 ? 7.689 -5.708 -51.448 1.00 72.12 646 TYR A N 1
ATOM 4740 C CA . TYR A 1 646 ? 8.815 -5.329 -50.595 1.00 72.12 646 TYR A CA 1
ATOM 4741 C C . TYR A 1 646 ? 9.974 -4.848 -51.463 1.00 72.12 646 TYR A C 1
ATOM 4743 O O . TYR A 1 646 ? 10.173 -5.362 -52.568 1.00 72.12 646 TYR A O 1
ATOM 4751 N N . THR A 1 647 ? 10.748 -3.882 -50.968 1.00 75.50 647 THR A N 1
ATOM 4752 C CA . THR A 1 647 ? 11.998 -3.515 -51.643 1.00 75.50 647 THR A CA 1
ATOM 4753 C C . THR A 1 647 ? 12.933 -4.726 -51.666 1.00 75.50 647 THR A C 1
ATOM 4755 O O . THR A 1 647 ? 12.824 -5.629 -50.833 1.00 75.50 647 THR A O 1
ATOM 4758 N N . ASP A 1 648 ? 13.892 -4.748 -52.588 1.00 75.00 648 ASP A N 1
ATOM 4759 C CA . ASP A 1 648 ? 14.940 -5.775 -52.607 1.00 75.00 648 ASP A CA 1
ATOM 4760 C C . ASP A 1 648 ? 15.645 -5.901 -51.238 1.00 75.00 648 ASP A C 1
ATOM 4762 O O . ASP A 1 648 ? 15.971 -7.008 -50.801 1.00 75.00 648 ASP A O 1
ATOM 4766 N N . GLY A 1 649 ? 15.825 -4.775 -50.533 1.00 77.38 649 GLY A N 1
ATOM 4767 C CA . GLY A 1 649 ? 16.305 -4.734 -49.150 1.00 77.38 649 GLY A CA 1
ATOM 4768 C C . GLY A 1 649 ? 15.329 -5.356 -48.148 1.00 77.38 649 GLY A C 1
ATOM 4769 O O . GLY A 1 649 ? 15.746 -6.181 -47.335 1.00 77.38 649 GLY A O 1
ATOM 4770 N N . GLY A 1 650 ? 14.031 -5.057 -48.255 1.00 79.19 650 GLY A N 1
ATOM 4771 C CA . GLY A 1 650 ? 12.963 -5.679 -47.463 1.00 79.19 650 GLY A CA 1
ATOM 4772 C C . GLY A 1 650 ? 12.907 -7.201 -47.604 1.00 79.19 650 GLY A C 1
ATOM 4773 O O . GLY A 1 650 ? 12.821 -7.919 -46.607 1.00 79.19 650 GLY A O 1
ATOM 4774 N N . GLN A 1 651 ? 13.059 -7.721 -48.824 1.00 78.38 651 GLN A N 1
ATOM 4775 C CA . GLN A 1 651 ? 13.107 -9.167 -49.079 1.00 78.38 651 GLN A CA 1
ATOM 4776 C C . GLN A 1 651 ? 14.349 -9.832 -48.466 1.00 78.38 651 GLN A C 1
ATOM 4778 O O . GLN A 1 651 ? 14.287 -10.966 -47.984 1.00 78.38 651 GLN A O 1
ATOM 4783 N N . LYS A 1 652 ? 15.497 -9.143 -48.454 1.00 80.62 652 LYS A N 1
ATOM 4784 C CA . LYS A 1 652 ? 16.711 -9.649 -47.795 1.00 80.62 652 LYS A CA 1
ATOM 4785 C C . LYS A 1 652 ? 16.617 -9.573 -46.279 1.00 80.62 652 LYS A C 1
ATOM 4787 O O . LYS A 1 652 ? 17.055 -10.510 -45.616 1.00 80.62 652 LYS A O 1
ATOM 4792 N N . ALA A 1 653 ? 15.994 -8.531 -45.739 1.00 82.31 653 ALA A N 1
ATOM 4793 C CA . ALA A 1 653 ? 15.689 -8.426 -44.317 1.00 82.31 653 ALA A CA 1
ATOM 4794 C C . ALA A 1 653 ? 14.779 -9.575 -43.858 1.00 82.31 653 ALA A C 1
ATOM 4796 O O . ALA A 1 653 ? 15.016 -10.167 -42.808 1.00 82.31 653 ALA A O 1
ATOM 4797 N N . ALA A 1 654 ? 13.807 -9.964 -44.686 1.00 78.19 654 ALA A N 1
ATOM 4798 C CA . ALA A 1 654 ? 12.954 -11.117 -44.430 1.00 78.19 654 ALA A CA 1
ATOM 4799 C C . ALA A 1 654 ? 13.738 -12.433 -44.331 1.00 78.19 654 ALA A C 1
ATOM 4801 O O . ALA A 1 654 ? 13.588 -13.187 -43.371 1.00 78.19 654 ALA A O 1
ATOM 4802 N N . ALA A 1 655 ? 14.634 -12.691 -45.284 1.00 78.81 655 ALA A N 1
ATOM 4803 C CA . ALA A 1 655 ? 15.454 -13.900 -45.277 1.00 78.81 655 ALA A CA 1
ATOM 4804 C C . ALA A 1 655 ? 16.504 -13.919 -44.147 1.00 78.81 655 ALA A C 1
ATOM 4806 O O . ALA A 1 655 ? 16.797 -14.988 -43.608 1.00 78.81 655 ALA A O 1
ATOM 4807 N N . LEU A 1 656 ? 17.082 -12.764 -43.803 1.00 83.06 656 LEU A N 1
ATOM 4808 C CA . LEU A 1 656 ? 18.186 -12.648 -42.844 1.00 83.06 656 LEU A CA 1
ATOM 4809 C C . LEU A 1 656 ? 17.705 -12.554 -41.389 1.00 83.06 656 LEU A C 1
ATOM 4811 O O . LEU A 1 656 ? 18.286 -13.187 -40.513 1.00 83.06 656 LEU A O 1
ATOM 4815 N N . PHE A 1 657 ? 16.642 -11.791 -41.137 1.00 84.81 657 PHE A N 1
ATOM 4816 C CA . PHE A 1 657 ? 16.132 -11.512 -39.791 1.00 84.81 657 PHE A CA 1
ATOM 4817 C C . PHE A 1 657 ? 14.810 -12.223 -39.490 1.00 84.81 657 PHE A C 1
ATOM 4819 O O . PHE A 1 657 ? 14.362 -12.213 -38.351 1.00 84.81 657 PHE A O 1
ATOM 4826 N N . GLY A 1 658 ? 14.178 -12.863 -40.479 1.00 78.50 658 GLY A N 1
ATOM 4827 C CA . GLY A 1 658 ? 12.847 -13.444 -40.289 1.00 78.50 658 GLY A CA 1
ATOM 4828 C C . GLY A 1 658 ? 11.740 -12.405 -40.235 1.00 78.50 658 GLY A C 1
ATOM 4829 O O . GLY A 1 658 ? 10.720 -12.609 -39.577 1.00 78.50 658 GLY A O 1
ATOM 4830 N N . LEU A 1 659 ? 11.944 -11.279 -40.920 1.00 77.94 659 LEU A N 1
ATOM 4831 C CA . LEU A 1 659 ? 10.886 -10.305 -41.139 1.00 77.94 659 LEU A CA 1
ATOM 4832 C C . LEU A 1 659 ? 9.843 -10.868 -42.124 1.00 77.94 659 LEU A C 1
ATOM 4834 O O . LEU A 1 659 ? 10.195 -11.513 -43.107 1.00 77.94 659 LEU A O 1
ATOM 4838 N N . SER A 1 660 ? 8.551 -10.714 -41.850 1.00 65.62 660 SER A N 1
ATOM 4839 C CA . SER A 1 660 ? 7.484 -11.288 -42.669 1.00 65.62 660 SER A CA 1
ATOM 4840 C C . SER A 1 660 ? 7.407 -10.538 -43.996 1.00 65.62 660 SER A C 1
ATOM 4842 O O . SER A 1 660 ? 7.055 -9.360 -44.027 1.00 65.62 660 SER A O 1
ATOM 4844 N N . ALA A 1 661 ? 7.712 -11.226 -45.093 1.00 62.16 661 ALA A N 1
ATOM 4845 C CA . ALA A 1 661 ? 7.515 -10.732 -46.452 1.00 62.16 661 ALA A CA 1
ATOM 4846 C C . ALA A 1 661 ? 6.798 -11.787 -47.302 1.00 62.16 661 ALA A C 1
ATOM 4848 O O . ALA A 1 661 ? 7.287 -12.209 -48.351 1.00 62.16 661 ALA A O 1
ATOM 4849 N N . ASP A 1 662 ? 5.661 -12.284 -46.806 1.00 61.31 662 ASP A N 1
ATOM 4850 C CA . ASP A 1 662 ? 4.880 -13.295 -47.509 1.00 61.31 662 ASP A CA 1
ATOM 4851 C C . ASP A 1 662 ? 3.893 -12.626 -48.466 1.00 61.31 662 ASP A C 1
ATOM 4853 O O . ASP A 1 662 ? 2.884 -12.044 -48.064 1.00 61.31 662 ASP A O 1
ATOM 4857 N N . THR A 1 663 ? 4.183 -12.742 -49.760 1.00 59.84 663 THR A N 1
ATOM 4858 C CA . THR A 1 663 ? 3.315 -12.253 -50.838 1.00 59.84 663 THR A CA 1
ATOM 4859 C C . THR A 1 663 ? 1.959 -12.986 -50.924 1.00 59.84 663 THR A C 1
ATOM 4861 O O . THR A 1 663 ? 1.124 -12.654 -51.754 1.00 59.84 663 THR A O 1
ATOM 4864 N N . ALA A 1 664 ? 1.695 -13.993 -50.090 1.00 60.03 664 ALA A N 1
ATOM 4865 C CA . ALA A 1 664 ? 0.386 -14.639 -49.989 1.00 60.03 664 ALA A CA 1
ATOM 4866 C C . ALA A 1 664 ? -0.467 -14.136 -48.805 1.00 60.03 664 ALA A C 1
ATOM 4868 O O . ALA A 1 664 ? -1.607 -14.577 -48.655 1.00 60.03 664 ALA A O 1
ATOM 4869 N N . LYS A 1 665 ? 0.060 -13.245 -47.951 1.00 59.56 665 LYS A N 1
ATOM 4870 C CA . LYS A 1 665 ? -0.609 -12.746 -46.734 1.00 59.56 665 LYS A CA 1
ATOM 4871 C C . LYS A 1 665 ? -0.986 -11.266 -46.845 1.00 59.56 665 LYS A C 1
ATOM 4873 O O . LYS A 1 665 ? -0.311 -10.494 -47.526 1.00 59.56 665 LYS A O 1
ATOM 4878 N N . THR A 1 666 ? -2.059 -10.863 -46.153 1.00 61.25 666 THR A N 1
ATOM 4879 C CA . THR A 1 666 ? -2.434 -9.444 -46.025 1.00 61.25 666 THR A CA 1
ATOM 4880 C C . THR A 1 666 ? -1.366 -8.669 -45.255 1.00 61.25 666 THR A C 1
ATOM 4882 O O . THR A 1 666 ? -0.530 -9.246 -44.555 1.00 61.25 666 THR A O 1
ATOM 4885 N N . ARG A 1 667 ? -1.390 -7.338 -45.373 1.00 61.91 667 ARG A N 1
ATOM 4886 C CA . ARG A 1 667 ? -0.455 -6.463 -44.660 1.00 61.91 667 ARG A CA 1
ATOM 4887 C C . ARG A 1 667 ? -0.557 -6.646 -43.146 1.00 61.91 667 ARG A C 1
ATOM 4889 O O . ARG A 1 667 ? 0.484 -6.739 -42.500 1.00 61.91 667 ARG A O 1
ATOM 4896 N N . SER A 1 668 ? -1.775 -6.750 -42.599 1.00 61.72 668 SER A N 1
ATOM 4897 C CA . SER A 1 668 ? -1.952 -7.079 -41.179 1.00 61.72 668 SER A CA 1
ATOM 4898 C C . SER A 1 668 ? -1.331 -8.440 -40.863 1.00 61.72 668 SER A C 1
ATOM 4900 O O . SER A 1 668 ? -0.429 -8.509 -40.045 1.00 61.72 668 SER A O 1
ATOM 4902 N N . ALA A 1 669 ? -1.655 -9.494 -41.620 1.00 63.78 669 ALA A N 1
ATOM 4903 C CA . ALA A 1 669 ? -1.152 -10.845 -41.353 1.00 63.78 669 ALA A CA 1
ATOM 4904 C C . ALA A 1 669 ? 0.380 -11.008 -41.488 1.00 63.78 669 ALA A C 1
ATOM 4906 O O . ALA A 1 669 ? 0.962 -11.902 -40.871 1.00 63.78 669 ALA A O 1
ATOM 4907 N N . ASN A 1 670 ? 1.052 -10.175 -42.291 1.00 63.47 670 ASN A N 1
ATOM 4908 C CA . ASN A 1 670 ? 2.517 -10.103 -42.313 1.00 63.47 670 ASN A CA 1
ATOM 4909 C C . ASN A 1 670 ? 3.062 -9.360 -41.081 1.00 63.47 670 ASN A C 1
ATOM 4911 O O . ASN A 1 670 ? 4.023 -9.817 -40.460 1.00 63.47 670 ASN A O 1
ATOM 4915 N N . ASN A 1 671 ? 2.435 -8.254 -40.684 1.00 62.09 671 ASN A N 1
ATOM 4916 C CA . ASN A 1 671 ? 2.896 -7.428 -39.567 1.00 62.09 671 ASN A CA 1
ATOM 4917 C C . ASN A 1 671 ? 2.517 -7.988 -38.180 1.00 62.09 671 ASN A C 1
ATOM 4919 O O . ASN A 1 671 ? 3.208 -7.683 -37.211 1.00 62.09 671 ASN A O 1
ATOM 4923 N N . ASP A 1 672 ? 1.510 -8.861 -38.079 1.00 56.38 672 ASP A N 1
ATOM 4924 C CA . ASP A 1 672 ? 1.006 -9.443 -36.820 1.00 56.38 672 ASP A CA 1
ATOM 4925 C C . ASP A 1 672 ? 2.080 -10.236 -36.036 1.00 56.38 672 ASP A C 1
ATOM 4927 O O . ASP A 1 672 ? 1.983 -10.379 -34.821 1.00 56.38 672 ASP A O 1
ATOM 4931 N N . ASN A 1 673 ? 3.145 -10.707 -36.704 1.00 53.31 673 ASN A N 1
ATOM 4932 C CA . ASN A 1 673 ? 4.281 -11.420 -36.090 1.00 53.31 673 ASN A CA 1
ATOM 4933 C C . ASN A 1 673 ? 5.517 -10.532 -35.818 1.00 53.31 673 ASN A C 1
ATOM 4935 O O . ASN A 1 673 ? 6.590 -11.053 -35.508 1.00 53.31 673 ASN A O 1
ATOM 4939 N N . GLN A 1 674 ? 5.417 -9.213 -36.006 1.00 60.09 674 GLN A N 1
ATOM 4940 C CA . GLN A 1 674 ? 6.570 -8.293 -36.034 1.00 60.09 674 GLN A CA 1
ATOM 4941 C C . GLN A 1 674 ? 6.373 -7.043 -35.165 1.00 60.09 674 GLN A C 1
ATOM 4943 O O . GLN A 1 674 ? 7.172 -6.105 -35.179 1.00 60.09 674 GLN A O 1
ATOM 4948 N N . VAL A 1 675 ? 5.285 -7.016 -34.409 1.00 56.22 675 VAL A N 1
ATOM 4949 C CA . VAL A 1 675 ? 4.836 -5.852 -33.662 1.00 56.22 675 VAL A CA 1
ATOM 4950 C C . VAL A 1 675 ? 4.685 -6.272 -32.208 1.00 56.22 675 VAL A C 1
ATOM 4952 O O . VAL A 1 675 ? 3.802 -7.057 -31.872 1.00 56.22 675 VAL A O 1
ATOM 4955 N N . THR A 1 676 ? 5.535 -5.734 -31.334 1.00 53.78 676 THR A N 1
ATOM 4956 C CA . THR A 1 676 ? 5.249 -5.703 -29.900 1.00 53.78 676 THR A CA 1
ATOM 4957 C C . THR A 1 676 ? 4.684 -4.325 -29.602 1.00 53.78 676 THR A C 1
ATOM 4959 O O . THR A 1 676 ? 5.397 -3.405 -29.193 1.00 53.78 676 THR A O 1
ATOM 4962 N N . SER A 1 677 ? 3.380 -4.179 -29.852 1.00 55.44 677 SER A N 1
ATOM 4963 C CA . SER A 1 677 ? 2.640 -2.961 -29.526 1.00 55.44 677 SER A CA 1
ATOM 4964 C C . SER A 1 677 ? 2.858 -2.575 -28.064 1.00 55.44 677 SER A C 1
ATOM 4966 O O . SER A 1 677 ? 3.137 -3.434 -27.211 1.00 55.44 677 SER A O 1
ATOM 4968 N N . ALA A 1 678 ? 2.663 -1.288 -27.760 1.00 50.97 678 ALA A N 1
ATOM 4969 C CA . ALA A 1 678 ? 2.369 -0.883 -26.394 1.00 50.97 678 ALA A CA 1
ATOM 4970 C C . ALA A 1 678 ? 1.236 -1.795 -25.927 1.00 50.97 678 ALA A C 1
ATOM 4972 O O . ALA A 1 678 ? 0.133 -1.769 -26.472 1.00 50.97 678 ALA A O 1
ATOM 4973 N N . VAL A 1 679 ? 1.539 -2.666 -24.973 1.00 49.19 679 VAL A N 1
ATOM 4974 C CA . VAL A 1 679 ? 0.505 -3.328 -24.209 1.00 49.19 679 VAL A CA 1
ATOM 4975 C C . VAL A 1 679 ? 0.305 -2.340 -23.096 1.00 49.19 679 VAL A C 1
ATOM 4977 O O . VAL A 1 679 ? 0.813 -2.513 -21.991 1.00 49.19 679 VAL A O 1
ATOM 4980 N N . THR A 1 680 ? -0.392 -1.255 -23.436 1.00 46.38 680 THR A N 1
ATOM 4981 C CA . THR A 1 680 ? -1.134 -0.550 -22.420 1.00 46.38 680 THR A CA 1
ATOM 4982 C C . THR A 1 680 ? -2.026 -1.637 -21.852 1.00 46.38 680 THR A C 1
ATOM 4984 O O . THR A 1 680 ? -2.981 -2.082 -22.487 1.00 46.38 680 THR A O 1
ATOM 4987 N N . SER A 1 681 ? -1.622 -2.176 -20.697 1.00 47.50 681 SER A N 1
ATOM 4988 C CA . SER A 1 681 ? -2.568 -2.774 -19.777 1.00 47.50 681 SER A CA 1
ATOM 4989 C C . SER A 1 681 ? -3.600 -1.670 -19.649 1.00 47.50 681 SER A C 1
ATOM 4991 O O . SER A 1 681 ? -3.294 -0.622 -19.064 1.00 47.50 681 SER A O 1
ATOM 4993 N N . LEU A 1 682 ? -4.695 -1.802 -20.415 1.00 38.28 682 LEU A N 1
ATOM 4994 C CA . LEU A 1 682 ? -5.787 -0.838 -20.459 1.00 38.28 682 LEU A CA 1
ATOM 4995 C C . LEU A 1 682 ? -6.041 -0.441 -19.013 1.00 38.28 682 LEU A C 1
ATOM 4997 O O . LEU A 1 682 ? -5.844 -1.276 -18.131 1.00 38.28 682 LEU A O 1
ATOM 5001 N N . VAL A 1 683 ? -6.318 0.843 -18.815 1.00 43.47 683 VAL A N 1
ATOM 5002 C CA . VAL A 1 683 ? -6.162 1.721 -17.638 1.00 43.47 683 VAL A CA 1
ATOM 5003 C C . VAL A 1 683 ? -6.914 1.219 -16.372 1.00 43.47 683 VAL A C 1
ATOM 5005 O O . VAL A 1 683 ? -7.586 1.949 -15.670 1.00 43.47 683 VAL A O 1
ATOM 5008 N N . GLU A 1 684 ? -6.852 -0.077 -16.081 1.00 49.78 684 GLU A N 1
ATOM 5009 C CA . GLU A 1 684 ? -8.029 -0.871 -15.712 1.00 49.78 684 GLU A CA 1
ATOM 5010 C C . GLU A 1 684 ? -7.644 -2.183 -14.990 1.00 49.78 684 GLU A C 1
ATOM 5012 O O . GLU A 1 684 ? -8.249 -3.243 -15.174 1.00 49.78 684 GLU A O 1
ATOM 5017 N N . ASN A 1 685 ? -6.604 -2.150 -14.150 1.00 50.06 685 ASN A N 1
ATOM 5018 C CA . ASN A 1 685 ? -6.335 -3.219 -13.173 1.00 50.06 685 ASN A CA 1
ATOM 5019 C C . ASN A 1 685 ? -6.233 -4.647 -13.773 1.00 50.06 685 ASN A C 1
ATOM 5021 O O . ASN A 1 685 ? -6.549 -5.654 -13.130 1.00 50.06 685 ASN A O 1
ATOM 5025 N N . LEU A 1 686 ? -5.831 -4.736 -15.045 1.00 58.56 686 LEU A N 1
ATOM 5026 C CA . LEU A 1 686 ? -5.326 -5.958 -15.654 1.00 58.56 686 LEU A CA 1
ATOM 5027 C C . LEU A 1 686 ? -3.891 -6.169 -15.150 1.00 58.56 686 LEU A C 1
ATOM 5029 O O . LEU A 1 686 ? -3.167 -5.179 -14.980 1.00 58.56 686 LEU A O 1
ATOM 5033 N N . PRO A 1 687 ? -3.458 -7.425 -14.925 1.00 61.66 687 PRO A N 1
ATOM 5034 C CA . PRO A 1 687 ? -2.091 -7.701 -14.509 1.00 61.66 687 PRO A CA 1
ATOM 5035 C C . PRO A 1 687 ? -1.122 -7.011 -15.464 1.00 61.66 687 PRO A C 1
ATOM 5037 O O . PRO A 1 687 ? -1.216 -7.192 -16.682 1.00 61.66 687 PRO A O 1
ATOM 5040 N N . THR A 1 688 ? -0.231 -6.182 -14.924 1.00 67.94 688 THR A N 1
ATOM 5041 C CA . THR A 1 688 ? 0.804 -5.543 -15.737 1.00 67.94 688 THR A CA 1
ATOM 5042 C C . THR A 1 688 ? 1.612 -6.617 -16.474 1.00 67.94 688 THR A C 1
ATOM 5044 O O . THR A 1 688 ? 1.871 -7.706 -15.951 1.00 67.94 688 THR A O 1
ATOM 5047 N N . VAL A 1 689 ? 1.948 -6.337 -17.731 1.00 69.75 689 VAL A N 1
ATOM 5048 C CA . VAL A 1 689 ? 2.644 -7.301 -18.594 1.00 69.75 689 VAL A CA 1
ATOM 5049 C C . VAL A 1 689 ? 4.150 -7.059 -18.544 1.00 69.75 689 VAL A C 1
ATOM 5051 O O . VAL A 1 689 ? 4.930 -8.006 -18.656 1.00 69.75 689 VAL A O 1
ATOM 5054 N N . ARG A 1 690 ? 4.574 -5.797 -18.387 1.00 75.75 690 ARG A N 1
ATOM 5055 C CA . ARG A 1 690 ? 5.984 -5.380 -18.446 1.00 75.75 690 ARG A CA 1
ATOM 5056 C C . ARG A 1 690 ? 6.432 -4.503 -17.276 1.00 75.75 690 ARG A C 1
ATOM 5058 O O . ARG A 1 690 ? 7.624 -4.214 -17.186 1.00 75.75 690 ARG A O 1
ATOM 5065 N N . GLY A 1 691 ? 5.533 -4.149 -16.363 1.00 79.69 691 GLY A N 1
ATOM 5066 C CA . GLY A 1 691 ? 5.834 -3.431 -15.129 1.00 79.69 691 GLY A CA 1
ATOM 5067 C C . GLY A 1 691 ? 5.810 -1.911 -15.264 1.00 79.69 691 GLY A C 1
ATOM 5068 O O . GLY A 1 691 ? 5.233 -1.342 -16.194 1.00 79.69 691 GLY A O 1
ATOM 5069 N N . GLN A 1 692 ? 6.450 -1.247 -14.304 1.00 82.75 692 GLN A N 1
ATOM 5070 C CA . GLN A 1 692 ? 6.579 0.208 -14.254 1.00 82.75 692 GLN A CA 1
ATOM 5071 C C . GLN A 1 692 ? 7.797 0.686 -15.063 1.00 82.75 692 GLN A C 1
ATOM 5073 O O . GLN A 1 692 ? 8.737 -0.067 -15.333 1.00 82.75 692 GLN A O 1
ATOM 5078 N N . GLU A 1 693 ? 7.827 1.961 -15.435 1.00 83.56 693 GLU A N 1
ATOM 5079 C CA . GLU A 1 693 ? 9.036 2.567 -15.993 1.00 83.56 693 GLU A CA 1
ATOM 5080 C C . GLU A 1 693 ? 10.161 2.593 -14.942 1.00 83.56 693 GLU A C 1
ATOM 5082 O O . GLU A 1 693 ? 9.945 2.911 -13.770 1.00 83.56 693 GLU A O 1
ATOM 5087 N N . SER A 1 694 ? 11.354 2.161 -15.344 1.00 88.50 694 SER A N 1
ATOM 5088 C CA . SER A 1 694 ? 12.577 2.208 -14.541 1.00 88.50 694 SER A CA 1
ATOM 5089 C C . SER A 1 694 ? 13.135 3.631 -14.531 1.00 88.50 694 SER A C 1
ATOM 5091 O O . SER A 1 694 ? 12.781 4.448 -15.375 1.00 88.50 694 SER A O 1
ATOM 5093 N N . THR A 1 695 ? 14.043 3.949 -13.611 1.00 88.44 695 THR A N 1
ATOM 5094 C CA . THR A 1 695 ? 14.689 5.271 -13.605 1.00 88.44 695 THR A CA 1
ATOM 5095 C C . THR A 1 695 ? 16.088 5.194 -14.199 1.00 88.44 695 THR A C 1
ATOM 5097 O O . THR A 1 695 ? 16.814 4.215 -13.998 1.00 88.44 695 THR A O 1
ATOM 5100 N N . ALA A 1 696 ? 16.467 6.215 -14.965 1.00 89.25 696 ALA A N 1
ATOM 5101 C CA . ALA A 1 696 ? 17.824 6.346 -15.478 1.00 89.25 696 ALA A CA 1
ATOM 5102 C C . ALA A 1 696 ? 18.788 6.793 -14.371 1.00 89.25 696 ALA A C 1
ATOM 5104 O O . ALA A 1 696 ? 18.373 7.374 -13.364 1.00 89.25 696 ALA A O 1
ATOM 5105 N N . ALA A 1 697 ? 20.087 6.557 -14.562 1.00 91.88 697 ALA A N 1
ATOM 5106 C CA . ALA A 1 697 ? 21.093 7.097 -13.656 1.00 91.88 697 ALA A CA 1
ATOM 5107 C C . ALA A 1 697 ? 21.033 8.631 -13.657 1.00 91.88 697 ALA A C 1
ATOM 5109 O O . ALA A 1 697 ? 21.099 9.259 -14.712 1.00 91.88 697 ALA A O 1
ATOM 5110 N N . LYS A 1 698 ? 20.929 9.244 -12.476 1.00 93.31 698 LYS A N 1
ATOM 5111 C CA . LYS A 1 698 ? 20.989 10.701 -12.312 1.00 93.31 698 LYS A CA 1
ATOM 5112 C C . LYS A 1 698 ? 22.133 11.067 -11.379 1.00 93.31 698 LYS A C 1
ATOM 5114 O O . LYS A 1 698 ? 22.049 10.855 -10.171 1.00 93.31 698 LYS A O 1
ATOM 5119 N N . LEU A 1 699 ? 23.191 11.637 -11.940 1.00 95.06 699 LEU A N 1
ATOM 5120 C CA . LEU A 1 699 ? 24.316 12.181 -11.189 1.00 95.06 699 LEU A CA 1
ATOM 5121 C C . LEU A 1 699 ? 24.011 13.631 -10.822 1.00 95.06 699 LEU A C 1
ATOM 5123 O O . LEU A 1 699 ? 23.619 14.423 -11.672 1.00 95.06 699 LEU A O 1
ATOM 5127 N N . THR A 1 700 ? 24.173 13.979 -9.549 1.00 94.81 700 THR A N 1
ATOM 5128 C CA . THR A 1 700 ? 24.144 15.369 -9.080 1.00 94.81 700 THR A CA 1
ATOM 5129 C C . THR A 1 700 ? 25.512 15.671 -8.493 1.00 94.81 700 THR A C 1
ATOM 5131 O O . THR A 1 700 ? 25.954 14.958 -7.594 1.00 94.81 700 THR A O 1
ATOM 5134 N N . GLY A 1 701 ? 26.190 16.675 -9.043 1.00 93.19 701 GLY A N 1
ATOM 5135 C CA . GLY A 1 701 ? 27.499 17.111 -8.571 1.00 93.19 701 GLY A CA 1
ATOM 5136 C C . GLY A 1 701 ? 27.447 17.786 -7.200 1.00 93.19 701 GLY A C 1
ATOM 5137 O O . GLY A 1 701 ? 26.389 17.948 -6.590 1.00 93.19 701 GLY A O 1
ATOM 5138 N N . ASN A 1 702 ? 28.616 18.215 -6.736 1.00 94.69 702 ASN A N 1
ATOM 5139 C CA . ASN A 1 702 ? 28.740 19.145 -5.619 1.00 94.69 702 ASN A CA 1
ATOM 5140 C C . ASN A 1 702 ? 28.393 20.574 -6.070 1.00 94.69 702 ASN A C 1
ATOM 5142 O O . ASN A 1 702 ? 28.261 20.846 -7.266 1.00 94.69 702 ASN A O 1
ATOM 5146 N N . ALA A 1 703 ? 28.269 21.493 -5.110 1.00 94.31 703 ALA A N 1
ATOM 5147 C CA . ALA A 1 703 ? 28.124 22.913 -5.409 1.00 94.31 703 ALA A CA 1
ATOM 5148 C C . ALA A 1 703 ? 29.283 23.392 -6.303 1.00 94.31 703 ALA A C 1
ATOM 5150 O O . ALA A 1 703 ? 30.452 23.093 -6.029 1.00 94.31 703 ALA A O 1
ATOM 5151 N N . MET A 1 704 ? 28.956 24.110 -7.375 1.00 93.88 704 MET A N 1
ATOM 5152 C CA . MET A 1 704 ? 29.941 24.657 -8.305 1.00 93.88 704 MET A CA 1
ATOM 5153 C C . MET A 1 704 ? 30.824 25.697 -7.602 1.00 93.88 704 MET A C 1
ATOM 5155 O O . MET A 1 704 ? 30.351 26.489 -6.789 1.00 93.88 704 MET A O 1
ATOM 5159 N N . GLY A 1 705 ? 32.122 25.692 -7.918 1.00 89.62 705 GLY A N 1
ATOM 5160 C CA . GLY A 1 705 ? 33.094 26.655 -7.383 1.00 89.62 705 GLY A CA 1
ATOM 5161 C C . GLY A 1 705 ? 33.040 28.036 -8.048 1.00 89.62 705 GLY A C 1
ATOM 5162 O O . GLY A 1 705 ? 33.701 28.964 -7.586 1.00 89.62 705 GLY A O 1
ATOM 5163 N N . VAL A 1 706 ? 32.265 28.171 -9.127 1.00 90.62 706 VAL A N 1
ATOM 5164 C CA . VAL A 1 706 ? 32.027 29.428 -9.848 1.00 90.62 706 VAL A CA 1
ATOM 5165 C C . VAL A 1 706 ? 30.687 30.044 -9.452 1.00 90.62 706 VAL A C 1
ATOM 5167 O O . VAL A 1 706 ? 29.765 29.341 -9.048 1.00 90.62 706 VAL A O 1
ATOM 5170 N N . ASP A 1 707 ? 30.566 31.360 -9.608 1.00 89.31 707 ASP A N 1
ATOM 5171 C CA . ASP A 1 707 ? 29.289 32.053 -9.448 1.00 89.31 707 ASP A CA 1
ATOM 5172 C C . ASP A 1 707 ? 28.369 31.733 -10.636 1.00 89.31 707 ASP A C 1
ATOM 5174 O O . ASP A 1 707 ? 28.649 32.112 -11.774 1.00 89.31 707 ASP A O 1
ATOM 5178 N N . THR A 1 708 ? 27.289 31.002 -10.369 1.00 88.31 708 THR A N 1
ATOM 5179 C CA . THR A 1 708 ? 26.351 30.505 -11.384 1.00 88.31 708 THR A CA 1
ATOM 5180 C C . THR A 1 708 ? 25.292 31.528 -11.791 1.00 88.31 708 THR A C 1
ATOM 5182 O O . THR A 1 708 ? 24.572 31.290 -12.760 1.00 88.31 708 THR A O 1
ATOM 5185 N N . GLU A 1 709 ? 25.181 32.657 -11.082 1.00 89.12 709 GLU A N 1
ATOM 5186 C CA . GLU A 1 709 ? 24.274 33.761 -11.438 1.00 89.12 709 GLU A CA 1
ATOM 5187 C C . GLU A 1 709 ? 24.924 34.755 -12.416 1.00 89.12 709 GLU A C 1
ATOM 5189 O O . GLU A 1 709 ? 24.241 35.571 -13.039 1.00 89.12 709 GLU A O 1
ATOM 5194 N N . GLN A 1 710 ? 26.247 34.680 -12.573 1.00 89.81 710 GLN A N 1
ATOM 5195 C CA . GLN A 1 710 ? 27.059 35.552 -13.420 1.00 89.81 710 GLN A CA 1
ATOM 5196 C C . GLN A 1 710 ? 27.727 34.759 -14.551 1.00 89.81 710 GLN A C 1
ATOM 5198 O O . GLN A 1 710 ? 27.727 33.530 -14.586 1.00 89.81 710 GLN A O 1
ATOM 5203 N N . ALA A 1 711 ? 28.316 35.476 -15.508 1.00 91.81 711 ALA A N 1
ATOM 5204 C CA . ALA A 1 711 ? 29.105 34.847 -16.558 1.00 91.81 711 ALA A CA 1
ATOM 5205 C C . ALA A 1 711 ? 30.493 34.432 -16.027 1.00 91.81 711 ALA A C 1
ATOM 5207 O O . ALA A 1 711 ? 31.196 35.243 -15.422 1.00 91.81 711 ALA A O 1
ATOM 5208 N N . PHE A 1 712 ? 30.919 33.200 -16.305 1.00 93.88 712 PHE A N 1
ATOM 5209 C CA . PHE A 1 712 ? 32.179 32.607 -15.839 1.00 93.88 712 PHE A CA 1
ATOM 5210 C C . PHE A 1 712 ? 33.016 32.054 -16.999 1.00 93.88 712 PHE A C 1
ATOM 5212 O O . PHE A 1 712 ? 32.522 31.863 -18.107 1.00 93.88 712 PHE A O 1
ATOM 5219 N N . ASN A 1 713 ? 34.308 31.805 -16.763 1.00 92.94 713 ASN A N 1
ATOM 5220 C CA . ASN A 1 713 ? 35.243 31.424 -17.823 1.00 92.94 713 ASN A CA 1
ATOM 5221 C C . ASN A 1 713 ? 35.605 29.937 -17.787 1.00 92.94 713 ASN A C 1
ATOM 5223 O O . ASN A 1 713 ? 36.057 29.416 -16.765 1.00 92.94 713 ASN A O 1
ATOM 5227 N N . VAL A 1 714 ? 35.522 29.297 -18.952 1.00 93.88 714 VAL A N 1
ATOM 5228 C CA . VAL A 1 714 ? 36.207 28.035 -19.234 1.00 93.88 714 VAL A CA 1
ATOM 5229 C C . VAL A 1 714 ? 37.624 28.366 -19.704 1.00 93.88 714 VAL A C 1
ATOM 5231 O O . VAL A 1 714 ? 37.833 29.065 -20.697 1.00 93.88 714 VAL A O 1
ATOM 5234 N N . THR A 1 715 ? 38.609 27.880 -18.958 1.00 93.31 715 THR A N 1
ATOM 5235 C CA . THR A 1 715 ? 40.045 28.097 -19.156 1.00 93.31 715 THR A CA 1
ATOM 5236 C C . THR A 1 715 ? 40.755 26.777 -19.447 1.00 93.31 715 THR A C 1
ATOM 5238 O O . THR A 1 715 ? 40.229 25.692 -19.207 1.00 93.31 715 THR A O 1
ATOM 5241 N N . ALA A 1 716 ? 42.012 26.848 -19.891 1.00 90.12 716 ALA A N 1
ATOM 5242 C CA . ALA A 1 716 ? 42.813 25.652 -20.147 1.00 90.12 716 ALA A CA 1
ATOM 5243 C C . ALA A 1 716 ? 42.991 24.750 -18.905 1.00 90.12 716 ALA A C 1
ATOM 5245 O O . ALA A 1 716 ? 43.264 23.562 -19.059 1.00 90.12 716 ALA A O 1
ATOM 5246 N N . ALA A 1 717 ? 42.831 25.296 -17.692 1.00 89.50 717 ALA A N 1
ATOM 5247 C CA . ALA A 1 717 ? 42.959 24.552 -16.441 1.00 89.50 717 ALA A CA 1
ATOM 5248 C C . ALA A 1 717 ? 41.699 23.747 -16.072 1.00 89.50 717 ALA A C 1
ATOM 5250 O O . ALA A 1 717 ? 41.819 22.740 -15.379 1.00 89.50 717 ALA A O 1
ATOM 5251 N N . ASN A 1 718 ? 40.511 24.161 -16.528 1.00 90.94 718 ASN A N 1
ATOM 5252 C CA . ASN A 1 718 ? 39.234 23.554 -16.134 1.00 90.94 718 ASN A CA 1
ATOM 5253 C C . ASN A 1 718 ? 38.387 23.044 -17.317 1.00 90.94 718 ASN A C 1
ATOM 5255 O O . ASN A 1 718 ? 37.321 22.487 -17.098 1.00 90.94 718 ASN A O 1
ATOM 5259 N N . GLN A 1 719 ? 38.856 23.140 -18.561 1.00 92.81 719 GLN A N 1
ATOM 5260 C CA . GLN A 1 719 ? 38.112 22.684 -19.746 1.00 92.81 719 GLN A CA 1
ATOM 5261 C C . GLN A 1 719 ? 37.887 21.161 -19.855 1.00 92.81 719 GLN A C 1
ATOM 5263 O O . GLN A 1 719 ? 37.051 20.740 -20.649 1.00 92.81 719 GLN A O 1
ATOM 5268 N N . SER A 1 720 ? 38.623 20.328 -19.110 1.00 91.56 720 SER A N 1
ATOM 5269 C CA . SER A 1 720 ? 38.587 18.865 -19.267 1.00 91.56 720 SER A CA 1
ATOM 5270 C C . SER A 1 720 ? 37.694 18.180 -18.231 1.00 91.56 720 SER A C 1
ATOM 5272 O O . SER A 1 720 ? 37.891 18.340 -17.026 1.00 91.56 720 SER A O 1
ATOM 5274 N N . ILE A 1 721 ? 36.760 17.352 -18.701 1.00 93.50 721 ILE A N 1
ATOM 5275 C CA . ILE A 1 721 ? 35.846 16.544 -17.885 1.00 93.50 721 ILE A CA 1
ATOM 5276 C C . ILE A 1 721 ? 35.899 15.103 -18.392 1.00 93.50 721 ILE A C 1
ATOM 5278 O O . ILE A 1 721 ? 35.685 14.845 -19.570 1.00 93.50 721 ILE A O 1
ATOM 5282 N N . THR A 1 722 ? 36.176 14.138 -17.522 1.00 93.44 722 THR A N 1
ATOM 5283 C CA . THR A 1 722 ? 36.096 12.713 -17.875 1.00 93.44 722 THR A CA 1
ATOM 5284 C C . THR A 1 722 ? 34.727 12.180 -17.495 1.00 93.44 722 THR A C 1
ATOM 5286 O O . THR A 1 722 ? 34.342 12.265 -16.332 1.00 93.44 722 THR A O 1
ATOM 5289 N N . ALA A 1 723 ? 34.003 11.628 -18.463 1.00 93.06 723 ALA A N 1
ATOM 5290 C CA . ALA A 1 723 ? 32.689 11.038 -18.265 1.00 93.06 723 ALA A CA 1
ATOM 5291 C C . ALA A 1 723 ? 32.709 9.551 -18.638 1.00 93.06 723 ALA A C 1
ATOM 5293 O O . ALA A 1 723 ? 33.355 9.139 -19.606 1.00 93.06 723 ALA A O 1
ATOM 5294 N N . VAL A 1 724 ? 31.990 8.753 -17.856 1.00 93.69 724 VAL A N 1
ATOM 5295 C CA . VAL A 1 724 ? 31.701 7.345 -18.126 1.00 93.69 724 VAL A CA 1
ATOM 5296 C C . VAL A 1 724 ? 30.191 7.185 -18.104 1.00 93.69 724 VAL A C 1
ATOM 5298 O O . VAL A 1 724 ? 29.576 7.387 -17.058 1.00 93.69 724 VAL A O 1
ATOM 5301 N N . ILE A 1 725 ? 29.606 6.833 -19.245 1.00 91.94 725 ILE A N 1
ATOM 5302 C CA . ILE A 1 725 ? 28.159 6.666 -19.414 1.00 91.94 725 ILE A CA 1
ATOM 5303 C C . ILE A 1 725 ? 27.901 5.266 -19.963 1.00 91.94 725 ILE A C 1
ATOM 5305 O O . ILE A 1 725 ? 28.403 4.931 -21.033 1.00 91.94 725 ILE A O 1
ATOM 5309 N N . ASP A 1 726 ? 27.175 4.430 -19.221 1.00 88.25 726 ASP A N 1
ATOM 5310 C CA . ASP A 1 726 ? 26.792 3.062 -19.616 1.00 88.25 726 ASP A CA 1
ATOM 5311 C C . ASP A 1 726 ? 27.968 2.206 -20.165 1.00 88.25 726 ASP A C 1
ATOM 5313 O O . ASP A 1 726 ? 27.804 1.340 -21.024 1.00 88.25 726 ASP A O 1
ATOM 5317 N N . GLY A 1 727 ? 29.185 2.438 -19.650 1.00 87.19 727 GLY A N 1
ATOM 5318 C CA . GLY A 1 727 ? 30.417 1.735 -20.040 1.00 87.19 727 GLY A CA 1
ATOM 5319 C C . GLY A 1 727 ? 31.239 2.396 -21.157 1.00 87.19 727 GLY A C 1
ATOM 5320 O O . GLY A 1 727 ? 32.310 1.886 -21.489 1.00 87.19 727 GLY A O 1
ATOM 5321 N N . ILE A 1 728 ? 30.787 3.524 -21.712 1.00 88.81 728 ILE A N 1
ATOM 5322 C CA . ILE A 1 728 ? 31.540 4.345 -22.670 1.00 88.81 728 ILE A CA 1
ATOM 5323 C C . ILE A 1 728 ? 32.299 5.427 -21.900 1.00 88.81 728 ILE A C 1
ATOM 5325 O O . ILE A 1 728 ? 31.691 6.289 -21.268 1.00 88.81 728 ILE A O 1
ATOM 5329 N N . THR A 1 729 ? 33.630 5.390 -21.970 1.00 91.12 729 THR A N 1
ATOM 5330 C CA . THR A 1 729 ? 34.524 6.345 -21.299 1.00 91.12 729 THR A CA 1
ATOM 5331 C C . THR A 1 729 ? 35.124 7.320 -22.302 1.00 91.12 729 THR A C 1
ATOM 5333 O O . THR A 1 729 ? 35.729 6.894 -23.286 1.00 91.12 729 THR A O 1
ATOM 5336 N N . SER A 1 730 ? 35.026 8.621 -22.028 1.00 88.06 730 SER A N 1
ATOM 5337 C CA . SER A 1 730 ? 35.666 9.662 -22.837 1.00 88.06 730 SER A CA 1
ATOM 5338 C C . SER A 1 730 ? 36.017 10.898 -22.004 1.00 88.06 730 SER A C 1
ATOM 5340 O O . SER A 1 730 ? 35.369 11.197 -20.999 1.00 88.06 730 SER A O 1
ATOM 5342 N N . THR A 1 731 ? 37.050 11.629 -22.428 1.00 89.44 731 THR A N 1
ATOM 5343 C CA . THR A 1 731 ? 37.394 12.941 -21.870 1.00 89.44 731 THR A CA 1
ATOM 5344 C C . THR A 1 731 ? 36.819 14.032 -22.764 1.00 89.44 731 THR A C 1
ATOM 5346 O O . THR A 1 731 ? 37.340 14.329 -23.837 1.00 89.44 731 THR A O 1
ATOM 5349 N N . VAL A 1 732 ? 35.746 14.649 -22.287 1.00 87.19 732 VAL A N 1
ATOM 5350 C CA . VAL A 1 732 ? 35.122 15.835 -22.860 1.00 87.19 732 VAL A CA 1
ATOM 5351 C C . VAL A 1 732 ? 36.034 17.044 -22.655 1.00 87.19 732 VAL A C 1
ATOM 5353 O O . VAL A 1 732 ? 36.502 17.299 -21.546 1.00 87.19 732 VAL A O 1
ATOM 5356 N N . THR A 1 733 ? 36.274 17.801 -23.726 1.00 87.06 733 THR A N 1
ATOM 5357 C CA . THR A 1 733 ? 36.994 19.081 -23.678 1.00 87.06 733 THR A CA 1
ATOM 5358 C C . THR A 1 733 ? 36.042 20.199 -24.083 1.00 87.06 733 THR A C 1
ATOM 5360 O O . THR A 1 733 ? 35.541 20.207 -25.206 1.00 87.06 733 THR A O 1
ATOM 5363 N N . LEU A 1 734 ? 35.779 21.124 -23.166 1.00 87.75 734 LEU A N 1
ATOM 5364 C CA . LEU A 1 734 ? 34.934 22.295 -23.387 1.00 87.75 734 LEU A CA 1
ATOM 5365 C C . LEU A 1 734 ? 35.684 23.369 -24.189 1.00 87.75 734 LEU A C 1
ATOM 5367 O O . LEU A 1 734 ? 36.903 23.504 -24.069 1.00 87.75 734 LEU A O 1
ATOM 5371 N N . SER A 1 735 ? 34.961 24.160 -24.984 1.00 85.62 735 SER A N 1
ATOM 5372 C CA . SER A 1 735 ? 35.570 25.279 -25.714 1.00 85.62 735 SER A CA 1
ATOM 5373 C C . SER A 1 735 ? 35.992 26.400 -24.752 1.00 85.62 735 SER A C 1
ATOM 5375 O O . SER A 1 735 ? 35.308 26.700 -23.777 1.00 85.62 735 SER A O 1
ATOM 5377 N N . LEU A 1 736 ? 37.140 27.031 -25.013 1.00 89.12 736 LEU A N 1
ATOM 5378 C CA . LEU A 1 736 ? 37.618 28.158 -24.208 1.00 89.12 736 LEU A CA 1
ATOM 5379 C C . LEU A 1 736 ? 36.742 29.390 -24.452 1.00 89.12 736 LEU A C 1
ATOM 5381 O O . LEU A 1 736 ? 36.500 29.759 -25.601 1.00 89.12 736 LEU A O 1
ATOM 5385 N N . GLY A 1 737 ? 36.314 30.062 -23.387 1.00 91.50 737 GLY A N 1
ATOM 5386 C CA . GLY A 1 737 ? 35.463 31.241 -23.513 1.00 91.50 737 GLY A CA 1
ATOM 5387 C C . GLY A 1 737 ? 34.690 31.578 -22.247 1.00 91.50 737 GLY A C 1
ATOM 5388 O O . GLY A 1 737 ? 34.889 30.970 -21.195 1.00 91.50 737 GLY A O 1
ATOM 5389 N N . GLN A 1 738 ? 33.812 32.570 -22.368 1.00 93.38 738 GLN A N 1
ATOM 5390 C CA . GLN A 1 738 ? 32.899 32.981 -21.311 1.00 93.38 738 GLN A CA 1
ATOM 5391 C C . GLN A 1 738 ? 31.537 32.303 -21.509 1.00 93.38 738 GLN A C 1
ATOM 5393 O O . GLN A 1 738 ? 30.993 32.305 -22.612 1.00 93.38 738 GLN A O 1
ATOM 5398 N N . TYR A 1 739 ? 30.992 31.746 -20.433 1.00 93.62 739 TYR A N 1
ATOM 5399 C CA . TYR A 1 739 ? 29.744 30.993 -20.399 1.00 93.62 739 TYR A CA 1
ATOM 5400 C C . TYR A 1 739 ? 28.813 31.543 -19.320 1.00 93.62 739 TYR A C 1
ATOM 5402 O O . TYR A 1 739 ? 29.260 32.124 -18.334 1.00 93.62 739 TYR A O 1
ATOM 5410 N N . ASN A 1 740 ? 27.514 31.339 -19.502 1.00 93.88 740 ASN A N 1
ATOM 5411 C CA . ASN A 1 740 ? 26.543 31.353 -18.412 1.00 93.88 740 ASN A CA 1
ATOM 5412 C C . ASN A 1 740 ? 26.089 29.906 -18.160 1.00 93.88 740 ASN A C 1
ATOM 5414 O O . ASN A 1 740 ? 26.486 28.997 -18.893 1.00 93.88 740 ASN A O 1
ATOM 5418 N N . ILE A 1 741 ? 25.279 29.666 -17.128 1.00 93.50 741 ILE A N 1
ATOM 5419 C CA . ILE A 1 741 ? 24.901 28.294 -16.768 1.00 93.50 741 ILE A CA 1
ATOM 5420 C C . ILE A 1 741 ? 24.151 27.562 -17.895 1.00 93.50 741 ILE A C 1
ATOM 5422 O O . ILE A 1 741 ? 24.413 26.384 -18.142 1.00 93.50 741 ILE A O 1
ATOM 5426 N N . ASP A 1 742 ? 23.302 28.263 -18.648 1.00 91.62 742 ASP A N 1
ATOM 5427 C CA . ASP A 1 742 ? 22.530 27.681 -19.750 1.00 91.62 742 ASP A CA 1
ATOM 5428 C C . ASP A 1 742 ? 23.426 27.304 -20.939 1.00 91.62 742 ASP A C 1
ATOM 5430 O O . ASP A 1 742 ? 23.326 26.202 -21.484 1.00 91.62 742 ASP A O 1
ATOM 5434 N N . THR A 1 743 ? 24.356 28.180 -21.337 1.00 93.81 743 THR A N 1
ATOM 5435 C CA . THR A 1 743 ? 25.295 27.885 -22.430 1.00 93.81 743 THR A CA 1
ATOM 5436 C C . THR A 1 743 ? 26.324 26.841 -22.019 1.00 93.81 743 THR A C 1
ATOM 5438 O O . THR A 1 743 ? 26.716 26.023 -22.848 1.00 93.81 743 THR A O 1
ATOM 5441 N N . PHE A 1 744 ? 26.730 26.819 -20.748 1.00 93.75 744 PHE A N 1
ATOM 5442 C CA . PHE A 1 744 ? 27.644 25.816 -20.209 1.00 93.75 744 PHE A CA 1
ATOM 5443 C C . PHE A 1 744 ? 27.008 24.426 -20.176 1.00 93.75 744 PHE A C 1
ATOM 5445 O O . PHE A 1 744 ? 27.606 23.469 -20.662 1.00 93.75 744 PHE A O 1
ATOM 5452 N N . THR A 1 745 ? 25.793 24.303 -19.634 1.00 94.12 745 THR A N 1
ATOM 5453 C CA . THR A 1 745 ? 25.067 23.023 -19.590 1.00 94.12 745 THR A CA 1
ATOM 5454 C C . THR A 1 745 ? 24.751 22.519 -20.995 1.00 94.12 745 THR A C 1
ATOM 5456 O O . THR A 1 745 ? 24.943 21.336 -21.262 1.00 94.12 745 THR A O 1
ATOM 5459 N N . THR A 1 746 ? 24.390 23.410 -21.926 1.00 91.88 746 THR A N 1
ATOM 5460 C CA . THR A 1 746 ? 24.182 23.069 -23.345 1.00 91.88 746 THR A CA 1
ATOM 5461 C C . THR A 1 746 ? 25.461 22.569 -24.021 1.00 91.88 746 THR A C 1
ATOM 5463 O O . THR A 1 746 ? 25.428 21.569 -24.744 1.00 91.88 746 THR A O 1
ATOM 5466 N N . GLU A 1 747 ? 26.597 23.233 -23.792 1.00 89.94 747 GLU A N 1
ATOM 5467 C CA . GLU A 1 747 ? 27.893 22.804 -24.330 1.00 89.94 747 GLU A CA 1
ATOM 5468 C C . GLU A 1 747 ? 28.304 21.457 -23.731 1.00 89.94 747 GLU A C 1
ATOM 5470 O O . GLU A 1 747 ? 28.628 20.529 -24.468 1.00 89.94 747 GLU A O 1
ATOM 5475 N N . LEU A 1 748 ? 28.218 21.300 -22.408 1.00 92.56 748 LEU A N 1
ATOM 5476 C CA . LEU A 1 748 ? 28.545 20.048 -21.729 1.00 92.56 748 LEU A CA 1
ATOM 5477 C C . LEU A 1 748 ? 27.650 18.896 -22.203 1.00 92.56 748 LEU A C 1
ATOM 5479 O O . LEU A 1 748 ? 28.161 17.820 -22.506 1.00 92.56 748 LEU A O 1
ATOM 5483 N N . GLN A 1 749 ? 26.341 19.126 -22.337 1.00 92.25 749 GLN A N 1
ATOM 5484 C CA . GLN A 1 749 ? 25.407 18.160 -22.915 1.00 92.25 749 GLN A CA 1
ATOM 5485 C C . GLN A 1 749 ? 25.825 17.769 -24.329 1.00 92.25 749 GLN A C 1
ATOM 5487 O O . GLN A 1 749 ? 25.911 16.585 -24.648 1.00 92.25 749 GLN A O 1
ATOM 5492 N N . THR A 1 750 ? 26.133 18.766 -25.161 1.00 85.81 750 THR A N 1
ATOM 5493 C CA . THR A 1 750 ? 26.566 18.545 -26.540 1.00 85.81 750 THR A CA 1
ATOM 5494 C C . THR A 1 750 ? 27.836 17.709 -26.588 1.00 85.81 750 THR A C 1
ATOM 5496 O O . THR A 1 750 ? 27.938 16.832 -27.433 1.00 85.81 750 THR A O 1
ATOM 5499 N N . GLN A 1 751 ? 28.799 17.930 -25.695 1.00 87.19 751 GLN A N 1
ATOM 5500 C CA . GLN A 1 751 ? 30.030 17.144 -25.678 1.00 87.19 751 GLN A CA 1
ATOM 5501 C C . GLN A 1 751 ? 29.838 15.730 -25.105 1.00 87.19 751 GLN A C 1
ATOM 5503 O O . GLN A 1 751 ? 30.477 14.795 -25.580 1.00 87.19 751 GLN A O 1
ATOM 5508 N N . ILE A 1 752 ? 28.955 15.539 -24.119 1.00 89.69 752 ILE A N 1
ATOM 5509 C CA . ILE A 1 752 ? 28.653 14.206 -23.569 1.00 89.69 752 ILE A CA 1
ATOM 5510 C C . ILE A 1 752 ? 27.919 13.344 -24.600 1.00 89.69 752 ILE A C 1
ATOM 5512 O O . ILE A 1 752 ? 28.287 12.190 -24.804 1.00 89.69 752 ILE A O 1
ATOM 5516 N N . ASN A 1 753 ? 26.950 13.906 -25.323 1.00 87.50 753 ASN A N 1
ATOM 5517 C CA . ASN A 1 753 ? 26.269 13.181 -26.402 1.00 87.50 753 ASN A CA 1
ATOM 5518 C C . ASN A 1 753 ? 27.152 12.955 -27.642 1.00 87.50 753 ASN A C 1
ATOM 5520 O O . ASN A 1 753 ? 26.737 12.357 -28.625 1.00 87.50 753 ASN A O 1
ATOM 5524 N N . ARG A 1 754 ? 28.393 13.450 -27.626 1.00 81.00 754 ARG A N 1
ATOM 5525 C CA . ARG A 1 754 ? 29.404 13.171 -28.654 1.00 81.00 754 ARG A CA 1
ATOM 5526 C C . ARG A 1 754 ? 30.332 12.023 -28.272 1.00 81.00 754 ARG A C 1
ATOM 5528 O O . ARG A 1 754 ? 31.245 11.695 -29.027 1.00 81.00 754 ARG A O 1
ATOM 5535 N N . MET A 1 755 ? 30.146 11.428 -27.097 1.00 86.50 755 MET A N 1
ATOM 5536 C CA . MET A 1 755 ? 30.985 10.330 -26.643 1.00 86.50 755 MET A CA 1
ATOM 5537 C C . MET A 1 755 ? 30.702 9.070 -27.462 1.00 86.50 755 MET A C 1
ATOM 5539 O O . MET A 1 755 ? 29.559 8.634 -27.581 1.00 86.50 755 MET A O 1
ATOM 5543 N N . ALA A 1 756 ? 31.762 8.447 -27.969 1.00 84.81 756 ALA A N 1
ATOM 5544 C CA . ALA A 1 756 ? 31.686 7.170 -28.657 1.00 84.81 756 ALA A CA 1
ATOM 5545 C C . ALA A 1 756 ? 32.910 6.299 -28.355 1.00 84.81 756 ALA A C 1
ATOM 5547 O O . ALA A 1 756 ? 33.978 6.808 -28.009 1.00 84.81 756 ALA A O 1
ATOM 5548 N N . ASP A 1 757 ? 32.769 4.981 -28.496 1.00 84.69 757 ASP A N 1
ATOM 5549 C CA . ASP A 1 757 ? 33.880 4.032 -28.401 1.00 84.69 757 ASP A CA 1
ATOM 5550 C C . ASP A 1 757 ? 34.438 3.643 -29.788 1.00 84.69 757 ASP A C 1
ATOM 5552 O O . ASP A 1 757 ? 33.849 3.902 -30.842 1.00 84.69 757 ASP A O 1
ATOM 5556 N N . ALA A 1 758 ? 35.592 2.969 -29.805 1.00 76.69 758 ALA A N 1
ATOM 5557 C CA . ALA A 1 758 ? 36.202 2.478 -31.046 1.00 76.69 758 ALA A CA 1
ATOM 5558 C C . ALA A 1 758 ? 35.299 1.481 -31.809 1.00 76.69 758 ALA A C 1
ATOM 5560 O O . ALA A 1 758 ? 35.370 1.377 -33.040 1.00 76.69 758 ALA A O 1
ATOM 5561 N N . ASN A 1 759 ? 34.406 0.790 -31.094 1.00 74.75 759 ASN A N 1
ATOM 5562 C CA . ASN A 1 759 ? 33.458 -0.173 -31.652 1.00 74.75 759 ASN A CA 1
ATOM 5563 C C . ASN A 1 759 ? 32.218 0.507 -32.260 1.00 74.75 759 ASN A C 1
ATOM 5565 O O . ASN A 1 759 ? 31.358 -0.182 -32.800 1.00 74.75 759 ASN A O 1
ATOM 5569 N N . GLY A 1 760 ? 32.131 1.843 -32.221 1.00 73.81 760 GLY A N 1
ATOM 5570 C CA . GLY A 1 760 ? 31.024 2.613 -32.788 1.00 73.81 760 GLY A CA 1
ATOM 5571 C C . GLY A 1 760 ? 29.777 2.678 -31.910 1.00 73.81 760 GLY A C 1
ATOM 5572 O O . GLY A 1 760 ? 28.720 3.033 -32.424 1.00 73.81 760 GLY A O 1
ATOM 5573 N N . ARG A 1 761 ? 29.875 2.344 -30.618 1.00 82.12 761 ARG A N 1
ATOM 5574 C CA . ARG A 1 761 ? 28.813 2.634 -29.647 1.00 82.12 761 ARG A CA 1
ATOM 5575 C C . ARG A 1 761 ? 28.866 4.111 -29.304 1.00 82.12 761 ARG A C 1
ATOM 5577 O O . ARG A 1 761 ? 29.933 4.592 -28.932 1.00 82.12 761 ARG A O 1
ATOM 5584 N N . THR A 1 762 ? 27.736 4.797 -29.396 1.00 83.56 762 THR A N 1
ATOM 5585 C CA . THR A 1 762 ? 27.617 6.218 -29.060 1.00 83.56 762 THR A CA 1
ATOM 5586 C C . THR A 1 762 ? 26.750 6.412 -27.819 1.00 83.56 762 THR A C 1
ATOM 5588 O O . THR A 1 762 ? 25.925 5.561 -27.473 1.00 83.56 762 THR A O 1
ATOM 5591 N N . VAL A 1 763 ? 26.983 7.512 -27.109 1.00 86.62 763 VAL A N 1
ATOM 5592 C CA . VAL A 1 763 ? 26.152 7.984 -26.001 1.00 86.62 763 VAL A CA 1
ATOM 5593 C C . VAL A 1 763 ? 25.179 9.007 -26.565 1.00 86.62 763 VAL A C 1
ATOM 5595 O O . VAL A 1 763 ? 25.624 10.036 -27.051 1.00 86.62 763 VAL A O 1
ATOM 5598 N N . ASN A 1 764 ? 23.875 8.755 -26.457 1.00 83.88 764 ASN A N 1
ATOM 5599 C CA . ASN A 1 764 ? 22.857 9.641 -27.023 1.00 83.88 764 ASN A CA 1
ATOM 5600 C C . ASN A 1 764 ? 21.815 10.044 -25.975 1.00 83.88 764 ASN A C 1
ATOM 5602 O O . ASN A 1 764 ? 21.497 9.263 -25.070 1.00 83.88 764 ASN A O 1
ATOM 5606 N N . ASN A 1 765 ? 21.212 11.221 -26.160 1.00 84.56 765 ASN A N 1
ATOM 5607 C CA . ASN A 1 765 ? 20.095 11.755 -25.358 1.00 84.56 765 ASN A CA 1
ATOM 5608 C C . ASN A 1 765 ? 20.376 11.953 -23.856 1.00 84.56 765 ASN A C 1
ATOM 5610 O O . ASN A 1 765 ? 19.448 11.957 -23.045 1.00 84.56 765 ASN A O 1
ATOM 5614 N N . ILE A 1 766 ? 21.631 12.152 -23.459 1.00 90.25 766 ILE A N 1
ATOM 5615 C CA . ILE A 1 766 ? 21.949 12.599 -22.100 1.00 90.25 766 ILE A CA 1
ATOM 5616 C C . ILE A 1 766 ? 21.458 14.029 -21.940 1.00 90.25 766 ILE A C 1
ATOM 5618 O O . ILE A 1 766 ? 21.613 14.860 -22.838 1.00 90.25 766 ILE A O 1
ATOM 5622 N N . THR A 1 767 ? 20.856 14.306 -20.787 1.00 91.25 767 THR A N 1
ATOM 5623 C CA . THR A 1 767 ? 20.408 15.651 -20.427 1.00 91.25 767 THR A CA 1
ATOM 5624 C C . THR A 1 767 ? 21.287 16.195 -19.316 1.00 91.25 767 THR A C 1
ATOM 5626 O O . THR A 1 767 ? 21.475 15.535 -18.289 1.00 91.25 767 THR A O 1
ATOM 5629 N N . VAL A 1 768 ? 21.806 17.404 -19.510 1.00 94.06 768 VAL A N 1
ATOM 5630 C CA . VAL A 1 768 ? 22.565 18.135 -18.493 1.00 94.06 768 VAL A CA 1
ATOM 5631 C C . VAL A 1 768 ? 21.738 19.334 -18.058 1.00 94.06 768 VAL A C 1
ATOM 5633 O O . VAL A 1 768 ? 21.332 20.148 -18.879 1.00 94.06 768 VAL A O 1
ATOM 5636 N N . GLY A 1 769 ? 21.487 19.444 -16.760 1.00 94.06 769 GLY A N 1
ATOM 5637 C CA . GLY A 1 769 ? 20.763 20.555 -16.156 1.00 94.06 769 GLY A CA 1
ATOM 5638 C C . GLY A 1 769 ? 21.486 21.114 -14.939 1.00 94.06 769 GLY A C 1
ATOM 5639 O O . GLY A 1 769 ? 22.555 20.639 -14.548 1.00 94.06 769 GLY A O 1
ATOM 5640 N N . PHE A 1 770 ? 20.863 22.094 -14.297 1.00 94.31 770 PHE A N 1
ATOM 5641 C CA . PHE A 1 770 ? 21.381 22.750 -13.102 1.00 94.31 770 PHE A CA 1
ATOM 5642 C C . PHE A 1 770 ? 20.314 22.788 -12.003 1.00 94.31 770 PHE A C 1
ATOM 5644 O O . PHE A 1 770 ? 19.193 23.240 -12.233 1.00 94.31 770 PHE A O 1
ATOM 5651 N N . ASP A 1 771 ? 20.653 22.295 -10.812 1.00 92.75 771 ASP A N 1
ATOM 5652 C CA . ASP A 1 771 ? 19.809 22.385 -9.618 1.00 92.75 771 ASP A CA 1
ATOM 5653 C C . ASP A 1 771 ? 20.156 23.674 -8.865 1.00 92.75 771 ASP A C 1
ATOM 5655 O O . ASP A 1 771 ? 21.159 23.741 -8.149 1.00 92.75 771 ASP A O 1
ATOM 5659 N N . ALA A 1 772 ? 19.316 24.700 -9.025 1.00 90.06 772 ALA A N 1
ATOM 5660 C CA . ALA A 1 772 ? 19.527 26.014 -8.422 1.00 90.06 772 ALA A CA 1
ATOM 5661 C C . ALA A 1 772 ? 19.523 25.990 -6.883 1.00 90.06 772 ALA A C 1
ATOM 5663 O O . ALA A 1 772 ? 20.198 26.807 -6.264 1.00 90.06 772 ALA A O 1
ATOM 5664 N N . ALA A 1 773 ? 18.815 25.047 -6.247 1.00 90.56 773 ALA A N 1
ATOM 5665 C CA . ALA A 1 773 ? 18.776 24.952 -4.786 1.00 90.56 773 ALA A CA 1
ATOM 5666 C C . ALA A 1 773 ? 20.083 24.389 -4.210 1.00 90.56 773 ALA A C 1
ATOM 5668 O O . ALA A 1 773 ? 20.462 24.719 -3.086 1.00 90.56 773 ALA A O 1
ATOM 5669 N N . LYS A 1 774 ? 20.769 23.536 -4.978 1.00 88.69 774 LYS A N 1
ATOM 5670 C CA . LYS A 1 774 ? 22.043 22.907 -4.595 1.00 88.69 774 LYS A CA 1
ATOM 5671 C C . LYS A 1 774 ? 23.267 23.539 -5.257 1.00 88.69 774 LYS A C 1
ATOM 5673 O O . LYS A 1 774 ? 24.371 23.061 -5.016 1.00 88.69 774 LYS A O 1
ATOM 5678 N N . THR A 1 775 ? 23.047 24.538 -6.114 1.00 93.69 775 THR A N 1
ATOM 5679 C CA . THR A 1 775 ? 24.048 25.160 -6.991 1.00 93.69 775 THR A CA 1
ATOM 5680 C C . THR A 1 775 ? 24.930 24.137 -7.720 1.00 93.69 775 THR A C 1
ATOM 5682 O O . THR A 1 775 ? 26.142 24.310 -7.840 1.00 93.69 775 THR A O 1
ATOM 5685 N N . ALA A 1 776 ? 24.323 23.045 -8.201 1.00 94.38 776 ALA A N 1
ATOM 5686 C CA . ALA A 1 776 ? 25.033 21.864 -8.697 1.00 94.38 776 ALA A CA 1
ATOM 5687 C C . ALA A 1 776 ? 24.572 21.424 -10.093 1.00 94.38 776 ALA A C 1
ATOM 5689 O O . ALA A 1 776 ? 23.395 21.530 -10.447 1.00 94.38 776 ALA A O 1
ATOM 5690 N N . LEU A 1 777 ? 25.497 20.852 -10.870 1.00 94.69 777 LEU A N 1
ATOM 5691 C CA . LEU A 1 777 ? 25.179 20.210 -12.146 1.00 94.69 777 LEU A CA 1
ATOM 5692 C C . LEU A 1 777 ? 24.415 18.906 -11.920 1.00 94.69 777 LEU A C 1
ATOM 5694 O O . LEU A 1 777 ? 24.742 18.116 -11.033 1.00 94.69 777 LEU A O 1
ATOM 5698 N N . THR A 1 778 ? 23.433 18.651 -12.774 1.00 94.62 778 THR A N 1
ATOM 5699 C CA . THR A 1 778 ? 22.706 17.383 -12.829 1.00 94.62 778 THR A CA 1
ATOM 5700 C C . THR A 1 778 ? 22.885 16.767 -14.206 1.00 94.62 778 THR A C 1
ATOM 5702 O O . THR A 1 778 ? 22.663 17.429 -15.213 1.00 94.62 778 THR A O 1
ATOM 5705 N N . VAL A 1 779 ? 23.288 15.503 -14.265 1.00 94.56 779 VAL A N 1
ATOM 5706 C CA . VAL A 1 779 ? 23.423 14.751 -15.516 1.00 94.56 779 VAL A CA 1
ATOM 5707 C C . VAL A 1 779 ? 22.540 13.525 -15.422 1.00 94.56 779 VAL A C 1
ATOM 5709 O O . VAL A 1 779 ? 22.698 12.707 -14.516 1.00 94.56 779 VAL A O 1
ATOM 5712 N N . THR A 1 780 ? 21.577 13.427 -16.332 1.00 93.06 780 THR A N 1
ATOM 5713 C CA . THR A 1 780 ? 20.584 12.351 -16.354 1.00 93.06 780 THR A CA 1
ATOM 5714 C C . THR A 1 780 ? 20.804 11.486 -17.582 1.00 93.06 780 THR A C 1
ATOM 5716 O O . THR A 1 780 ? 20.860 11.990 -18.704 1.00 93.06 780 THR A O 1
ATOM 5719 N N . GLY A 1 781 ? 20.949 10.186 -17.344 1.00 89.25 781 GLY A N 1
ATOM 5720 C CA . GLY A 1 781 ? 21.132 9.169 -18.366 1.00 89.25 781 GLY A CA 1
ATOM 5721 C C . GLY A 1 781 ? 19.883 8.974 -19.208 1.00 89.25 781 GLY A C 1
ATOM 5722 O O . GLY A 1 781 ? 18.782 9.329 -18.796 1.00 89.25 781 GLY A O 1
ATOM 5723 N N . ALA A 1 782 ? 20.062 8.376 -20.380 1.00 82.56 782 ALA A N 1
ATOM 5724 C CA . ALA A 1 782 ? 18.964 8.116 -21.302 1.00 82.56 782 ALA A CA 1
ATOM 5725 C C . ALA A 1 782 ? 18.401 6.687 -21.183 1.00 82.56 782 ALA A C 1
ATOM 5727 O O . ALA A 1 782 ? 17.245 6.448 -21.516 1.00 82.56 782 ALA A O 1
ATOM 5728 N N . THR A 1 783 ? 19.201 5.732 -20.696 1.00 83.81 783 THR A N 1
ATOM 5729 C CA . THR A 1 783 ? 18.783 4.336 -20.512 1.00 83.81 783 THR A CA 1
ATOM 5730 C C . THR A 1 783 ? 18.098 4.162 -19.157 1.00 83.81 783 THR A C 1
ATOM 5732 O O . THR A 1 783 ? 18.713 4.405 -18.118 1.00 83.81 783 THR A O 1
ATOM 5735 N N . THR A 1 784 ? 16.857 3.674 -19.126 1.00 84.19 784 THR A N 1
ATOM 5736 C CA . THR A 1 784 ? 16.136 3.425 -17.869 1.00 84.19 784 THR A CA 1
ATOM 5737 C C . THR A 1 784 ? 16.296 1.970 -17.431 1.00 84.19 784 THR A C 1
ATOM 5739 O O . THR A 1 784 ? 15.532 1.080 -17.792 1.00 84.19 784 THR A O 1
ATOM 5742 N N . SER A 1 785 ? 17.341 1.687 -16.650 1.00 83.31 785 SER A N 1
ATOM 5743 C CA . SER A 1 785 ? 17.541 0.361 -16.054 1.00 83.31 785 SER A CA 1
ATOM 5744 C C . SER A 1 785 ? 18.470 0.411 -14.844 1.00 83.31 785 SER A C 1
ATOM 5746 O O . SER A 1 785 ? 19.294 1.316 -14.724 1.00 83.31 785 SER A O 1
ATOM 5748 N N . GLY A 1 786 ? 18.448 -0.638 -14.016 1.00 82.88 786 GLY A N 1
ATOM 5749 C CA . GLY A 1 786 ? 19.441 -0.855 -12.958 1.00 82.88 786 GLY A CA 1
ATOM 5750 C C . GLY A 1 786 ? 20.880 -1.044 -13.458 1.00 82.88 786 GLY A C 1
ATOM 5751 O O . GLY A 1 786 ? 21.802 -1.117 -12.654 1.00 82.88 786 GLY A O 1
ATOM 5752 N N . LYS A 1 787 ? 21.087 -1.145 -14.779 1.00 83.69 787 LYS A N 1
ATOM 5753 C CA . LYS A 1 787 ? 22.414 -1.178 -15.411 1.00 83.69 787 LYS A CA 1
ATOM 5754 C C . LYS A 1 787 ? 22.864 0.190 -15.918 1.00 83.69 787 LYS A C 1
ATOM 5756 O O . LYS A 1 787 ? 24.001 0.291 -16.369 1.00 83.69 787 LYS A O 1
ATOM 5761 N N . SER A 1 788 ? 21.997 1.205 -15.870 1.00 89.06 788 SER A N 1
ATOM 5762 C CA . SER A 1 788 ? 22.389 2.560 -16.235 1.00 89.06 788 SER A CA 1
ATOM 5763 C C . SER A 1 788 ? 23.422 3.075 -15.243 1.00 89.06 788 SER A C 1
ATOM 5765 O O . SER A 1 788 ? 23.261 2.907 -14.029 1.00 89.06 788 SER A O 1
ATOM 5767 N N . PHE A 1 789 ? 24.486 3.674 -15.761 1.00 92.56 789 PHE A N 1
ATOM 5768 C CA . PHE A 1 789 ? 25.649 4.075 -14.987 1.00 92.56 789 PHE A CA 1
ATOM 5769 C C . PHE A 1 789 ? 26.184 5.416 -15.474 1.00 92.56 789 PHE A C 1
ATOM 5771 O O . PHE A 1 789 ? 26.440 5.588 -16.666 1.00 92.56 789 PHE A O 1
ATOM 5778 N N . ILE A 1 790 ? 26.409 6.341 -14.540 1.00 95.06 790 ILE A N 1
ATOM 5779 C CA . ILE A 1 790 ? 27.059 7.623 -14.813 1.00 95.06 790 ILE A CA 1
ATOM 5780 C C . ILE A 1 790 ? 28.147 7.875 -13.782 1.00 95.06 790 ILE A C 1
ATOM 5782 O O . ILE A 1 790 ? 27.915 7.841 -12.572 1.00 95.06 790 ILE A O 1
ATOM 5786 N N . GLN A 1 791 ? 29.328 8.219 -14.277 1.00 95.06 791 GLN A N 1
ATOM 5787 C CA . GLN A 1 791 ? 30.418 8.755 -13.481 1.00 95.06 791 GLN A CA 1
ATOM 5788 C C . GLN A 1 791 ? 31.022 9.954 -14.198 1.00 95.06 791 GLN A C 1
ATOM 5790 O O . GLN A 1 791 ? 31.263 9.908 -15.403 1.00 95.06 791 GLN A O 1
ATOM 5795 N N . MET A 1 792 ? 31.300 11.018 -13.450 1.00 94.62 792 MET A N 1
ATOM 5796 C CA . MET A 1 792 ? 31.952 12.211 -13.976 1.00 94.62 792 MET A CA 1
ATOM 5797 C C . MET A 1 792 ? 33.064 12.664 -13.041 1.00 94.62 792 MET A C 1
ATOM 5799 O O . MET A 1 792 ? 32.896 12.655 -11.825 1.00 94.62 792 MET A O 1
ATOM 5803 N N . LEU A 1 793 ? 34.197 13.053 -13.622 1.00 93.75 793 LEU A N 1
ATOM 5804 C CA . LEU A 1 793 ? 35.354 13.596 -12.921 1.00 93.75 793 LEU A CA 1
ATOM 5805 C C . LEU A 1 793 ? 35.797 14.881 -13.616 1.00 93.75 793 LEU A C 1
ATOM 5807 O O . LEU A 1 793 ? 36.001 14.896 -14.831 1.00 93.75 793 LEU A O 1
ATOM 5811 N N . GLY A 1 794 ? 35.981 15.954 -12.856 1.00 92.00 794 GLY A N 1
ATOM 5812 C CA . GLY A 1 794 ? 36.399 17.243 -13.401 1.00 92.00 794 GLY A CA 1
ATOM 5813 C C . GLY A 1 794 ? 36.864 18.223 -12.329 1.00 92.00 794 GLY A C 1
ATOM 5814 O O . GLY A 1 794 ? 37.031 17.861 -11.162 1.00 92.00 794 GLY A O 1
ATOM 5815 N N . SER A 1 795 ? 37.077 19.475 -12.743 1.00 92.94 795 SER A N 1
ATOM 5816 C CA . SER A 1 795 ? 37.447 20.569 -11.837 1.00 92.94 795 SER A CA 1
ATOM 5817 C C . SER A 1 795 ? 36.397 20.778 -10.738 1.00 92.94 795 SER A C 1
ATOM 5819 O O . SER A 1 795 ? 35.195 20.588 -10.959 1.00 92.94 795 SER A O 1
ATOM 5821 N N . GLN A 1 796 ? 36.850 21.246 -9.574 1.00 92.81 796 GLN A N 1
ATOM 5822 C CA . GLN A 1 796 ? 35.976 21.719 -8.502 1.00 92.81 796 GLN A CA 1
ATOM 5823 C C . GLN A 1 796 ? 35.124 22.917 -8.951 1.00 92.81 796 GLN A C 1
ATOM 5825 O O . GLN A 1 796 ? 34.008 23.081 -8.466 1.00 92.81 796 GLN A O 1
ATOM 5830 N N . ASP A 1 797 ? 35.595 23.699 -9.928 1.00 92.75 797 ASP A N 1
ATOM 5831 C CA . ASP A 1 797 ? 34.825 24.792 -10.541 1.00 92.75 797 ASP A CA 1
ATOM 5832 C C . ASP A 1 797 ? 33.448 24.314 -11.022 1.00 92.75 797 ASP A C 1
ATOM 5834 O O . ASP A 1 797 ? 32.452 25.016 -10.870 1.00 92.75 797 ASP A O 1
ATOM 5838 N N . TRP A 1 798 ? 33.376 23.078 -11.525 1.00 93.44 798 TRP A N 1
ATOM 5839 C CA . TRP A 1 798 ? 32.149 22.450 -12.023 1.00 93.44 798 TRP A CA 1
ATOM 5840 C C . TRP A 1 798 ? 31.439 21.586 -10.977 1.00 93.44 798 TRP A C 1
ATOM 5842 O O . TRP A 1 798 ? 30.455 20.927 -11.297 1.00 93.44 798 TRP A O 1
ATOM 5852 N N . GLY A 1 799 ? 31.945 21.541 -9.741 1.00 91.38 799 GLY A N 1
ATOM 5853 C CA . GLY A 1 799 ? 31.411 20.677 -8.690 1.00 91.38 799 GLY A CA 1
ATOM 5854 C C . GLY A 1 799 ? 31.622 19.183 -8.965 1.00 91.38 799 GLY A C 1
ATOM 5855 O O . GLY A 1 799 ? 30.875 18.361 -8.442 1.00 91.38 799 GLY A O 1
ATOM 5856 N N . LEU A 1 800 ? 32.614 18.813 -9.789 1.00 93.50 800 LEU A N 1
ATOM 5857 C CA . LEU A 1 800 ? 32.855 17.433 -10.251 1.00 93.50 800 LEU A CA 1
ATOM 5858 C C . LEU A 1 800 ? 34.045 16.734 -9.563 1.00 93.50 800 LEU A C 1
ATOM 5860 O O . LEU A 1 800 ? 34.573 15.745 -10.073 1.00 93.50 800 LEU A O 1
ATOM 5864 N N . THR A 1 801 ? 34.479 17.240 -8.408 1.00 92.12 801 THR A N 1
ATOM 5865 C CA . THR A 1 801 ? 35.497 16.600 -7.560 1.00 92.12 801 THR A CA 1
ATOM 5866 C C . THR A 1 801 ? 34.823 15.710 -6.518 1.00 92.12 801 THR A C 1
ATOM 5868 O O . THR A 1 801 ? 33.871 16.150 -5.877 1.00 92.12 801 THR A O 1
ATOM 5871 N N . ASP A 1 802 ? 35.302 14.470 -6.365 1.00 89.38 802 ASP A N 1
ATOM 5872 C CA . ASP A 1 802 ? 34.796 13.464 -5.413 1.00 89.38 802 ASP A CA 1
ATOM 5873 C C . ASP A 1 802 ? 33.276 13.210 -5.482 1.00 89.38 802 ASP A C 1
ATOM 5875 O O . ASP A 1 802 ? 32.629 12.903 -4.480 1.00 89.38 802 ASP A O 1
ATOM 5879 N N . VAL A 1 803 ? 32.686 13.327 -6.677 1.00 93.19 803 VAL A N 1
ATOM 5880 C CA . VAL A 1 803 ? 31.256 13.066 -6.879 1.00 93.19 803 VAL A CA 1
ATOM 5881 C C . VAL A 1 803 ? 30.997 11.554 -6.891 1.00 93.19 803 VAL A C 1
ATOM 5883 O O . VAL A 1 803 ? 31.639 10.832 -7.662 1.00 93.19 803 VAL A O 1
ATOM 5886 N N . PRO A 1 804 ? 30.053 11.047 -6.075 1.00 92.50 804 PRO A N 1
ATOM 5887 C CA . PRO A 1 804 ? 29.653 9.647 -6.123 1.00 92.50 804 PRO A CA 1
ATOM 5888 C C . PRO A 1 804 ? 29.124 9.251 -7.505 1.00 92.50 804 PRO A C 1
ATOM 5890 O O . PRO A 1 804 ? 28.440 10.023 -8.176 1.00 92.50 804 PRO A O 1
ATOM 5893 N N . VAL A 1 805 ? 29.403 8.015 -7.915 1.00 93.81 805 VAL A N 1
ATOM 5894 C CA . VAL A 1 805 ? 28.803 7.443 -9.126 1.00 93.81 805 VAL A CA 1
ATOM 5895 C C . VAL A 1 805 ? 27.284 7.333 -8.972 1.00 93.81 805 VAL A C 1
ATOM 5897 O O . VAL A 1 805 ? 26.781 7.089 -7.873 1.00 93.81 805 VAL A O 1
ATOM 5900 N N . ALA A 1 806 ? 26.556 7.479 -10.074 1.00 94.19 806 ALA A N 1
ATOM 5901 C CA . ALA A 1 806 ? 25.108 7.333 -10.109 1.00 94.19 806 ALA A CA 1
ATOM 5902 C C . ALA A 1 806 ? 24.703 6.052 -10.840 1.00 94.19 806 ALA A C 1
ATOM 5904 O O . ALA A 1 806 ? 25.259 5.715 -11.888 1.00 94.19 806 ALA A O 1
ATOM 5905 N N . PHE A 1 807 ? 23.691 5.377 -10.300 1.00 92.94 807 PHE A N 1
ATOM 5906 C CA . PHE A 1 807 ? 23.071 4.198 -10.895 1.00 92.94 807 PHE A CA 1
ATOM 5907 C C . PHE A 1 807 ? 21.602 4.484 -11.193 1.00 92.94 807 PHE A C 1
ATOM 5909 O O . PHE A 1 807 ? 20.945 5.204 -10.439 1.00 92.94 807 PHE A O 1
ATOM 5916 N N . GLY A 1 808 ? 21.090 3.917 -12.282 1.00 88.00 808 GLY A N 1
ATOM 5917 C CA . GLY A 1 808 ? 19.649 3.826 -12.495 1.00 88.00 808 GLY A CA 1
ATOM 5918 C C . GLY A 1 808 ? 19.029 2.782 -11.571 1.00 88.00 808 GLY A C 1
ATOM 5919 O O . GLY A 1 808 ? 19.731 1.974 -10.955 1.00 88.00 808 GLY A O 1
ATOM 5920 N N . THR A 1 809 ? 17.703 2.767 -11.479 1.00 88.19 809 THR A N 1
ATOM 5921 C CA . THR A 1 809 ? 16.979 1.732 -10.732 1.00 88.19 809 THR A CA 1
ATOM 5922 C C . THR A 1 809 ? 16.046 0.975 -11.658 1.00 88.19 809 THR A C 1
ATOM 5924 O O . THR A 1 809 ? 15.268 1.570 -12.401 1.00 88.19 809 THR A O 1
ATOM 5927 N N . SER A 1 810 ? 16.121 -0.356 -11.611 1.00 87.62 810 SER A N 1
ATOM 5928 C CA . SER A 1 810 ? 15.098 -1.201 -12.220 1.00 87.62 810 SER A CA 1
ATOM 5929 C C . SER A 1 810 ? 13.872 -1.191 -11.327 1.00 87.62 810 SER A C 1
ATOM 5931 O O . SER A 1 810 ? 13.954 -1.587 -10.163 1.00 87.62 810 SER A O 1
ATOM 5933 N N . SER A 1 811 ? 12.745 -0.746 -11.869 1.00 86.38 811 SER A N 1
ATOM 5934 C CA . SER A 1 811 ? 11.464 -0.915 -11.197 1.00 86.38 811 SER A CA 1
ATOM 5935 C C . SER A 1 811 ? 11.076 -2.396 -11.176 1.00 86.38 811 SER A C 1
ATOM 5937 O O . SER A 1 811 ? 11.582 -3.215 -11.953 1.00 86.38 811 SER A O 1
ATOM 5939 N N . THR A 1 812 ? 10.185 -2.748 -10.261 1.00 84.94 812 THR A N 1
ATOM 5940 C CA . THR A 1 812 ? 9.602 -4.083 -10.171 1.00 84.94 812 THR A CA 1
ATOM 5941 C C . THR A 1 812 ? 8.089 -3.972 -10.183 1.00 84.94 812 THR A C 1
ATOM 5943 O O . THR A 1 812 ? 7.526 -2.900 -9.962 1.00 84.94 812 THR A O 1
ATOM 5946 N N . TYR A 1 813 ? 7.432 -5.089 -10.454 1.00 83.19 813 TYR A N 1
ATOM 5947 C CA . TYR A 1 813 ? 6.002 -5.221 -10.283 1.00 83.19 813 TYR A CA 1
ATOM 5948 C C . TYR A 1 813 ? 5.663 -6.590 -9.706 1.00 83.19 813 TYR A C 1
ATOM 5950 O O . TYR A 1 813 ? 6.331 -7.576 -10.009 1.00 83.19 813 TYR A O 1
ATOM 5958 N N . ALA A 1 814 ? 4.621 -6.684 -8.894 1.00 78.31 814 ALA A N 1
ATOM 5959 C CA . ALA A 1 814 ? 4.033 -7.967 -8.542 1.00 78.31 814 ALA A CA 1
ATOM 5960 C C . ALA A 1 814 ? 2.855 -8.244 -9.471 1.00 78.31 814 ALA A C 1
ATOM 5962 O O . ALA A 1 814 ? 2.022 -7.372 -9.723 1.00 78.31 814 ALA A O 1
ATOM 5963 N N . ARG A 1 815 ? 2.768 -9.477 -9.975 1.00 73.75 815 ARG A N 1
ATOM 5964 C CA . ARG A 1 815 ? 1.523 -9.936 -10.580 1.00 73.75 815 ARG A CA 1
ATOM 5965 C C . ARG A 1 815 ? 0.486 -10.064 -9.468 1.00 73.75 815 ARG A C 1
ATOM 5967 O O . ARG A 1 815 ? 0.745 -10.707 -8.453 1.00 73.75 815 ARG A O 1
ATOM 5974 N N . ILE A 1 816 ? -0.675 -9.465 -9.691 1.00 75.38 816 ILE A N 1
ATOM 5975 C CA . ILE A 1 816 ? -1.794 -9.514 -8.760 1.00 75.38 816 ILE A CA 1
ATOM 5976 C C . ILE A 1 816 ? -2.902 -10.314 -9.428 1.00 75.38 816 ILE A C 1
ATOM 5978 O O . ILE A 1 816 ? -3.368 -9.953 -10.512 1.00 75.38 816 ILE A O 1
ATOM 5982 N N . ASP A 1 817 ? -3.314 -11.401 -8.789 1.00 77.75 817 ASP A N 1
ATOM 5983 C CA . ASP A 1 817 ? -4.503 -12.139 -9.192 1.00 77.75 817 ASP A CA 1
ATOM 5984 C C . ASP A 1 817 ? -5.660 -11.721 -8.266 1.00 77.75 817 ASP A C 1
ATOM 5986 O O . ASP A 1 817 ? -5.508 -11.636 -7.047 1.00 77.75 817 ASP A O 1
ATOM 5990 N N . SER A 1 818 ? -6.818 -11.391 -8.844 1.00 79.44 818 SER A N 1
ATOM 5991 C CA . SER A 1 818 ? -8.009 -11.048 -8.058 1.00 79.44 818 SER A CA 1
ATOM 5992 C C . SER A 1 818 ? -8.580 -12.283 -7.378 1.00 79.44 818 SER A C 1
ATOM 5994 O O . SER A 1 818 ? -8.581 -13.365 -7.969 1.00 79.44 818 SER A O 1
ATOM 5996 N N . ASP A 1 819 ? -9.165 -12.107 -6.197 1.00 83.75 819 ASP A N 1
ATOM 5997 C CA . ASP A 1 819 ? -9.841 -13.199 -5.505 1.00 83.75 819 ASP A CA 1
ATOM 5998 C C . ASP A 1 819 ? -10.994 -13.747 -6.358 1.00 83.75 819 ASP A C 1
ATOM 6000 O O . ASP A 1 819 ? -11.773 -12.994 -6.953 1.00 83.75 819 ASP A O 1
ATOM 6004 N N . GLN A 1 820 ? -11.138 -15.073 -6.374 1.00 86.12 820 GLN A N 1
ATOM 6005 C CA . GLN A 1 820 ? -12.205 -15.756 -7.099 1.00 86.12 820 GLN A CA 1
ATOM 6006 C C . GLN A 1 820 ? -13.026 -16.660 -6.183 1.00 86.12 820 GLN A C 1
ATOM 6008 O O . GLN A 1 820 ? -12.497 -17.350 -5.313 1.00 86.12 820 GLN A O 1
ATOM 6013 N N . ARG A 1 821 ? -14.335 -16.730 -6.439 1.00 82.75 821 ARG A N 1
ATOM 6014 C CA . ARG A 1 821 ? -15.230 -17.740 -5.864 1.00 82.75 821 ARG A CA 1
ATOM 6015 C C . ARG A 1 821 ? -15.884 -18.515 -6.999 1.00 82.75 821 ARG A C 1
ATOM 6017 O O . ARG A 1 821 ? -16.526 -17.930 -7.864 1.00 82.75 821 ARG A O 1
ATOM 6024 N N . ALA A 1 822 ? -15.708 -19.837 -6.993 1.00 79.88 822 ALA A N 1
ATOM 6025 C CA . ALA A 1 822 ? -16.232 -20.740 -8.025 1.00 79.88 822 ALA A CA 1
ATOM 6026 C C . ALA A 1 822 ? -15.859 -20.328 -9.472 1.00 79.88 822 ALA A C 1
ATOM 6028 O O . ALA A 1 822 ? -16.667 -20.455 -10.388 1.00 79.88 822 ALA A O 1
ATOM 6029 N N . GLY A 1 823 ? -14.638 -19.816 -9.674 1.00 80.19 823 GLY A N 1
ATOM 6030 C CA . GLY A 1 823 ? -14.121 -19.410 -10.989 1.00 80.19 823 GLY A CA 1
ATOM 6031 C C . GLY A 1 823 ? -14.599 -18.043 -11.494 1.00 80.19 823 GLY A C 1
ATOM 6032 O O . GLY A 1 823 ? -14.271 -17.674 -12.617 1.00 80.19 823 GLY A O 1
ATOM 6033 N N . SER A 1 824 ? -15.358 -17.288 -10.691 1.00 85.56 824 SER A N 1
ATOM 6034 C CA . SER A 1 824 ? -15.735 -15.894 -10.977 1.00 85.56 824 SER A CA 1
ATOM 6035 C C . SER A 1 824 ? -14.986 -14.933 -10.053 1.00 85.56 824 SER A C 1
ATOM 6037 O O . SER A 1 824 ? -14.810 -15.238 -8.873 1.00 85.56 824 SER A O 1
ATOM 6039 N N . ASN A 1 825 ? -14.562 -13.778 -10.577 1.00 85.25 825 ASN A N 1
ATOM 6040 C CA . ASN A 1 825 ? -13.908 -12.729 -9.788 1.00 85.25 825 ASN A CA 1
ATOM 6041 C C . ASN A 1 825 ? -14.855 -12.167 -8.723 1.00 85.25 825 ASN A C 1
ATOM 6043 O O . ASN A 1 825 ? -16.060 -12.047 -8.950 1.00 85.25 825 ASN A O 1
ATOM 6047 N N . LEU A 1 826 ? -14.292 -11.806 -7.574 1.00 88.56 826 LEU A N 1
ATOM 6048 C CA . LEU A 1 826 ? -15.008 -11.142 -6.495 1.00 88.56 826 LEU A CA 1
ATOM 6049 C C . LEU A 1 826 ? -14.860 -9.625 -6.587 1.00 88.56 826 LEU A C 1
ATOM 6051 O O . LEU A 1 826 ? -13.800 -9.092 -6.928 1.00 88.56 826 LEU A O 1
ATOM 6055 N N . TYR A 1 827 ? -15.937 -8.944 -6.225 1.00 88.50 827 TYR A N 1
ATOM 6056 C CA . TYR A 1 827 ? -16.050 -7.497 -6.173 1.00 88.50 827 TYR A CA 1
ATOM 6057 C C . TYR A 1 827 ? -16.416 -7.049 -4.766 1.00 88.50 827 TYR A C 1
ATOM 6059 O O . TYR A 1 827 ? -17.065 -7.777 -4.010 1.00 88.50 827 TYR A O 1
ATOM 6067 N N . VAL A 1 828 ? -15.986 -5.844 -4.418 1.00 89.12 828 VAL A N 1
ATOM 6068 C CA . VAL A 1 828 ? -16.220 -5.229 -3.115 1.00 89.12 828 VAL A CA 1
ATOM 6069 C C . VAL A 1 828 ? -16.747 -3.818 -3.282 1.00 89.12 828 VAL A C 1
ATOM 6071 O O . VAL A 1 828 ? -16.224 -3.032 -4.066 1.00 89.12 828 VAL A O 1
ATOM 6074 N N . SER A 1 829 ? -17.785 -3.495 -2.524 1.00 88.12 829 SER A N 1
ATOM 6075 C CA . SER A 1 829 ? -18.391 -2.166 -2.494 1.00 88.12 829 SER A CA 1
ATOM 6076 C C . SER A 1 829 ? -18.623 -1.757 -1.049 1.00 88.12 829 SER A C 1
ATOM 6078 O O . SER A 1 829 ? -19.102 -2.568 -0.248 1.00 88.12 829 SER A O 1
ATOM 6080 N N . GLN A 1 830 ? -18.320 -0.507 -0.719 1.00 86.88 830 GLN A N 1
ATOM 6081 C CA . GLN A 1 830 ? -18.598 0.030 0.604 1.00 86.88 830 GLN A CA 1
ATOM 6082 C C . GLN A 1 830 ? -20.033 0.556 0.669 1.00 86.88 830 GLN A C 1
ATOM 6084 O O . GLN A 1 830 ? -20.450 1.368 -0.157 1.00 86.88 830 GLN A O 1
ATOM 6089 N N . ASP A 1 831 ? -20.793 0.121 1.668 1.00 81.94 831 ASP A N 1
ATOM 6090 C CA . ASP A 1 831 ? -22.101 0.698 1.962 1.00 81.94 831 ASP A CA 1
ATOM 6091 C C . ASP A 1 831 ? -21.923 2.110 2.538 1.00 81.94 831 ASP A C 1
ATOM 6093 O O . ASP A 1 831 ? -21.326 2.304 3.597 1.00 81.94 831 ASP A O 1
ATOM 6097 N N . THR A 1 832 ? -22.474 3.107 1.849 1.00 77.00 832 THR A N 1
ATOM 6098 C CA . THR A 1 832 ? -22.360 4.529 2.210 1.00 77.00 832 THR A CA 1
ATOM 6099 C C . THR A 1 832 ? -23.042 4.893 3.529 1.00 77.00 832 THR A C 1
ATOM 6101 O O . THR A 1 832 ? -22.715 5.924 4.115 1.00 77.00 832 THR A O 1
ATOM 6104 N N . LYS A 1 833 ? -23.983 4.076 4.020 1.00 77.88 833 LYS A N 1
ATOM 6105 C CA . LYS A 1 833 ? -24.709 4.327 5.277 1.00 77.88 833 LYS A CA 1
ATOM 6106 C C . LYS A 1 833 ? -24.043 3.674 6.478 1.00 77.88 833 LYS A C 1
ATOM 6108 O O . LYS A 1 833 ? -24.081 4.235 7.568 1.00 77.88 833 LYS A O 1
ATOM 6113 N N . THR A 1 834 ? -23.492 2.476 6.292 1.00 75.81 834 THR A N 1
ATOM 6114 C CA . THR A 1 834 ? -22.923 1.673 7.387 1.00 75.81 834 THR A CA 1
ATOM 6115 C C . THR A 1 834 ? -21.395 1.692 7.416 1.00 75.81 834 THR A C 1
ATOM 6117 O O . THR A 1 834 ? -20.809 1.344 8.438 1.00 75.81 834 THR A O 1
ATOM 6120 N N . GLY A 1 835 ? -20.743 2.098 6.321 1.00 77.12 835 GLY A N 1
ATOM 6121 C CA . GLY A 1 835 ? -19.288 2.074 6.154 1.00 77.12 835 GLY A CA 1
ATOM 6122 C C . GLY A 1 835 ? -18.705 0.670 5.966 1.00 77.12 835 GLY A C 1
ATOM 6123 O O . GLY A 1 835 ? -17.485 0.534 5.867 1.00 77.12 835 GLY A O 1
ATOM 6124 N N . LEU A 1 836 ? -19.548 -0.368 5.922 1.00 81.00 836 LEU A N 1
ATOM 6125 C CA . LEU A 1 836 ? -19.130 -1.765 5.827 1.00 81.00 836 LEU A CA 1
ATOM 6126 C C . LEU A 1 836 ? -18.861 -2.181 4.385 1.00 81.00 836 LEU A C 1
ATOM 6128 O O . LEU A 1 836 ? -19.532 -1.740 3.452 1.00 81.00 836 LEU A O 1
ATOM 6132 N N . TRP A 1 837 ? -17.895 -3.081 4.223 1.00 86.62 837 TRP A N 1
ATOM 6133 C CA . TRP A 1 837 ? -17.555 -3.661 2.933 1.00 86.62 837 TRP A CA 1
ATOM 6134 C C . TRP A 1 837 ? -18.399 -4.900 2.654 1.00 86.62 837 TRP A C 1
ATOM 6136 O O . TRP A 1 837 ? -18.376 -5.873 3.411 1.00 86.62 837 TRP A O 1
ATOM 6146 N N . ASN A 1 838 ? -19.111 -4.868 1.532 1.00 85.50 838 ASN A N 1
ATOM 6147 C CA . ASN A 1 838 ? -19.867 -6.000 1.020 1.00 85.50 838 ASN A CA 1
ATOM 6148 C C . ASN A 1 838 ? -19.085 -6.670 -0.106 1.00 85.50 838 ASN A C 1
ATOM 6150 O O . ASN A 1 838 ? -18.565 -5.993 -0.986 1.00 85.50 838 ASN A O 1
ATOM 6154 N N . GLU A 1 839 ? -19.029 -7.999 -0.072 1.00 87.56 839 GLU A N 1
ATOM 6155 C CA . GLU A 1 839 ? -18.414 -8.829 -1.110 1.00 87.56 839 GLU A CA 1
ATOM 6156 C C . GLU A 1 839 ? -19.511 -9.422 -2.001 1.00 87.56 839 GLU A C 1
ATOM 6158 O O . GLU A 1 839 ? -20.478 -9.991 -1.488 1.00 87.56 839 GLU A O 1
ATOM 6163 N N . SER A 1 840 ? -19.344 -9.336 -3.319 1.00 85.88 840 SER A N 1
ATOM 6164 C CA . SER A 1 840 ? -20.272 -9.881 -4.311 1.00 85.88 840 SER A CA 1
ATOM 6165 C C . SER A 1 840 ? -19.529 -10.565 -5.459 1.00 85.88 840 SER A C 1
ATOM 6167 O O . SER A 1 840 ? -18.395 -10.220 -5.776 1.00 85.88 840 SER A O 1
ATOM 6169 N N . VAL A 1 841 ? -20.175 -11.545 -6.094 1.00 86.75 841 VAL A N 1
ATOM 6170 C CA . VAL A 1 841 ? -19.756 -12.083 -7.406 1.00 86.75 841 VAL A CA 1
ATOM 6171 C C . VAL A 1 841 ? -20.369 -11.291 -8.566 1.00 86.75 841 VAL A C 1
ATOM 6173 O O . VAL A 1 841 ? -19.955 -11.455 -9.710 1.00 86.75 841 VAL A O 1
ATOM 6176 N N . ASP A 1 842 ? -21.370 -10.456 -8.279 1.00 83.75 842 ASP A N 1
ATOM 6177 C CA . ASP A 1 842 ? -21.967 -9.552 -9.255 1.00 83.75 842 ASP A CA 1
ATOM 6178 C C . ASP A 1 842 ? -21.051 -8.343 -9.460 1.00 83.75 842 ASP A C 1
ATOM 6180 O O . ASP A 1 842 ? -20.606 -7.718 -8.495 1.00 83.75 842 ASP A O 1
ATOM 6184 N N . LYS A 1 843 ? -20.793 -8.030 -10.730 1.00 80.81 843 LYS A N 1
ATOM 6185 C CA . LYS A 1 843 ? -19.994 -6.886 -11.166 1.00 80.81 843 LYS A CA 1
ATOM 6186 C C . LYS A 1 843 ? -20.693 -5.558 -10.828 1.00 80.81 843 LYS A C 1
ATOM 6188 O O . LYS A 1 843 ? -20.001 -4.564 -10.640 1.00 80.81 843 LYS A O 1
ATOM 6193 N N . ALA A 1 844 ? -22.025 -5.539 -10.689 1.00 83.00 844 ALA A N 1
ATOM 6194 C CA . ALA A 1 844 ? -22.805 -4.328 -10.406 1.00 83.00 844 ALA A CA 1
ATOM 6195 C C . ALA A 1 844 ? -22.410 -3.158 -11.344 1.00 83.00 844 ALA A C 1
ATOM 6197 O O . ALA A 1 844 ? -22.318 -3.361 -12.554 1.00 83.00 844 ALA A O 1
ATOM 6198 N N . ASP A 1 845 ? -22.146 -1.966 -10.797 1.00 75.31 845 ASP A N 1
ATOM 6199 C CA . ASP A 1 845 ? -21.730 -0.764 -11.540 1.00 75.31 845 ASP A CA 1
ATOM 6200 C C . ASP A 1 845 ? -20.219 -0.710 -11.838 1.00 75.31 845 ASP A C 1
ATOM 6202 O O . ASP A 1 845 ? -19.722 0.303 -12.325 1.00 75.31 845 ASP A O 1
ATOM 6206 N N . PHE A 1 846 ? -19.455 -1.763 -11.524 1.00 79.06 846 PHE A N 1
ATOM 6207 C CA . PHE A 1 846 ? -18.025 -1.797 -11.826 1.00 79.06 846 PHE A CA 1
ATOM 6208 C C . PHE A 1 846 ? -17.826 -1.719 -13.339 1.00 79.06 846 PHE A C 1
ATOM 6210 O O . PHE A 1 846 ? -18.131 -2.678 -14.048 1.00 79.06 846 PHE A O 1
ATOM 6217 N N . ASP A 1 847 ? -17.283 -0.621 -13.853 1.00 74.19 847 ASP A N 1
ATOM 6218 C CA . ASP A 1 847 ? -16.821 -0.589 -15.233 1.00 74.19 847 ASP A CA 1
ATOM 6219 C C . ASP A 1 847 ? -15.451 -1.265 -15.306 1.00 74.19 847 ASP A C 1
ATOM 6221 O O . ASP A 1 847 ? -14.574 -1.022 -14.482 1.00 74.19 847 ASP A O 1
ATOM 6225 N N . ALA A 1 848 ? -15.269 -2.144 -16.295 1.00 68.88 848 ALA A N 1
ATOM 6226 C CA . ALA A 1 848 ? -13.914 -2.594 -16.578 1.00 68.88 848 ALA A CA 1
ATOM 6227 C C . ALA A 1 848 ? -13.095 -1.413 -17.103 1.00 68.88 848 ALA A C 1
ATOM 6229 O O . ALA A 1 848 ? -11.972 -1.311 -16.654 1.00 68.88 848 ALA A O 1
ATOM 6230 N N . GLY A 1 849 ? -13.725 -0.529 -17.896 1.00 64.88 849 GLY A N 1
ATOM 6231 C CA . GLY A 1 849 ? -13.230 0.662 -18.597 1.00 64.88 849 GLY A CA 1
ATOM 6232 C C . GLY A 1 849 ? -12.601 1.783 -17.758 1.00 64.88 849 GLY A C 1
ATOM 6233 O O . GLY A 1 849 ? -11.890 2.640 -18.277 1.00 64.88 849 GLY A O 1
ATOM 6234 N N . ASP A 1 850 ? -12.931 1.826 -16.469 1.00 68.19 850 ASP A N 1
ATOM 6235 C CA . ASP A 1 850 ? -12.676 2.978 -15.600 1.00 68.19 850 ASP A CA 1
ATOM 6236 C C . ASP A 1 850 ? -12.419 2.497 -14.169 1.00 68.19 850 ASP A C 1
ATOM 6238 O O . ASP A 1 850 ? -13.255 2.623 -13.271 1.00 68.19 850 ASP A O 1
ATOM 6242 N N . ILE A 1 851 ? -11.278 1.830 -13.969 1.00 68.25 851 ILE A N 1
ATOM 6243 C CA . ILE A 1 851 ? -10.917 1.293 -12.654 1.00 68.25 851 ILE A CA 1
ATOM 6244 C C . ILE A 1 851 ? -9.954 2.263 -11.978 1.00 68.25 851 ILE A C 1
ATOM 6246 O O . ILE A 1 851 ? -8.931 2.614 -12.569 1.00 68.25 851 ILE A O 1
ATOM 6250 N N . PRO A 1 852 ? -10.217 2.648 -10.717 1.00 74.62 852 PRO A N 1
ATOM 6251 C CA . PRO A 1 852 ? -9.295 3.488 -9.974 1.00 74.62 852 PRO A CA 1
ATOM 6252 C C . PRO A 1 852 ? -7.893 2.878 -9.910 1.00 74.62 852 PRO A C 1
ATOM 6254 O O . PRO A 1 852 ? -7.723 1.669 -9.729 1.00 74.62 852 PRO A O 1
ATOM 6257 N N . TYR A 1 853 ? -6.881 3.739 -10.007 1.00 78.25 853 TYR A N 1
ATOM 6258 C CA . TYR A 1 853 ? -5.476 3.330 -10.027 1.00 78.25 853 TYR A CA 1
ATOM 6259 C C . TYR A 1 853 ? -5.051 2.591 -8.744 1.00 78.25 853 TYR A C 1
ATOM 6261 O O . TYR A 1 853 ? -4.207 1.695 -8.793 1.00 78.25 853 TYR A O 1
ATOM 6269 N N . TRP A 1 854 ? -5.671 2.937 -7.610 1.00 85.75 854 TRP A N 1
ATOM 6270 C CA . TRP A 1 854 ? -5.479 2.304 -6.306 1.00 85.75 854 TRP A CA 1
ATOM 6271 C C . TRP A 1 854 ? -6.739 1.559 -5.876 1.00 85.75 854 TRP A C 1
ATOM 6273 O O . TRP A 1 854 ? -7.841 2.107 -5.878 1.00 85.75 854 TRP A O 1
ATOM 6283 N N . THR A 1 855 ? -6.570 0.300 -5.483 1.00 86.50 855 THR A N 1
ATOM 6284 C CA . THR A 1 855 ? -7.651 -0.591 -5.054 1.00 86.50 855 THR A CA 1
ATOM 6285 C C . THR A 1 855 ? -7.459 -0.998 -3.592 1.00 86.50 855 THR A C 1
ATOM 6287 O O . THR A 1 855 ? -6.336 -1.316 -3.208 1.00 86.50 855 THR A O 1
ATOM 6290 N N . PRO A 1 856 ? -8.508 -1.003 -2.749 1.00 89.44 856 PRO A N 1
ATOM 6291 C CA . PRO A 1 856 ? -8.396 -1.471 -1.371 1.00 89.44 856 PRO A CA 1
ATOM 6292 C C . PRO A 1 856 ? -8.002 -2.952 -1.312 1.00 89.44 856 PRO A C 1
ATOM 6294 O O . PRO A 1 856 ? -8.543 -3.780 -2.048 1.00 89.44 856 PRO A O 1
ATOM 6297 N N . ILE A 1 857 ? -7.079 -3.284 -0.409 1.00 88.38 857 ILE A N 1
ATOM 6298 C CA . ILE A 1 857 ? -6.668 -4.665 -0.140 1.00 88.38 857 ILE A CA 1
ATOM 6299 C C . ILE A 1 857 ? -7.376 -5.202 1.104 1.00 88.38 857 ILE A C 1
ATOM 6301 O O . ILE A 1 857 ? -7.532 -4.494 2.099 1.00 88.38 857 ILE A O 1
ATOM 6305 N N . PHE A 1 858 ? -7.821 -6.452 1.064 1.00 88.06 858 PHE A N 1
ATOM 6306 C CA . PHE A 1 858 ? -8.613 -7.059 2.131 1.00 88.06 858 PHE A CA 1
ATOM 6307 C C . PHE A 1 858 ? -7.897 -8.229 2.788 1.00 88.06 858 PHE A C 1
ATOM 6309 O O . PHE A 1 858 ? -7.025 -8.867 2.204 1.00 88.06 858 PHE A O 1
ATOM 6316 N N . LEU A 1 859 ? -8.298 -8.498 4.023 1.00 85.31 859 LEU A N 1
ATOM 6317 C CA . LEU A 1 859 ? -7.945 -9.715 4.743 1.00 85.31 859 LEU A CA 1
ATOM 6318 C C . LEU A 1 859 ? -8.995 -10.786 4.460 1.00 85.31 859 LEU A C 1
ATOM 6320 O O . LEU A 1 859 ? -10.150 -10.460 4.135 1.00 85.31 859 LEU A O 1
ATOM 6324 N N . ASP A 1 860 ? -8.643 -12.051 4.668 1.00 83.31 860 ASP A N 1
ATOM 6325 C CA . ASP A 1 860 ? -9.665 -13.084 4.715 1.00 83.31 860 ASP A CA 1
ATOM 6326 C C . ASP A 1 860 ? -10.609 -12.857 5.909 1.00 83.31 860 ASP A C 1
ATOM 6328 O O . ASP A 1 860 ? -10.256 -12.317 6.964 1.00 83.31 860 ASP A O 1
ATOM 6332 N N . ARG A 1 861 ? -11.888 -13.200 5.728 1.00 86.00 861 ARG A N 1
ATOM 6333 C CA . ARG A 1 861 ? -12.935 -12.917 6.723 1.00 86.00 861 ARG A CA 1
ATOM 6334 C C . ARG A 1 861 ? -12.654 -13.681 8.009 1.00 86.00 861 ARG A C 1
ATOM 6336 O O . ARG A 1 861 ? -12.918 -14.870 8.036 1.00 86.00 861 ARG A O 1
ATOM 6343 N N . GLY A 1 862 ? -12.247 -13.016 9.087 1.00 87.38 862 GLY A N 1
ATOM 6344 C CA . GLY A 1 862 ? -11.882 -13.689 10.343 1.00 87.38 862 GLY A CA 1
ATOM 6345 C C . GLY A 1 862 ? -10.426 -14.166 10.386 1.00 87.38 862 GLY A C 1
ATOM 6346 O O . GLY A 1 862 ? -10.079 -14.977 11.243 1.00 87.38 862 GLY A O 1
ATOM 6347 N N . GLU A 1 863 ? -9.580 -13.677 9.481 1.00 90.31 863 GLU A N 1
ATOM 6348 C CA . GLU A 1 863 ? -8.138 -13.893 9.535 1.00 90.31 863 GLU A CA 1
ATOM 6349 C C . GLU A 1 863 ? -7.519 -13.214 10.766 1.00 90.31 863 GLU A C 1
ATOM 6351 O O . GLU A 1 863 ? -7.873 -12.092 11.132 1.00 90.31 863 GLU A O 1
ATOM 6356 N N . ILE A 1 864 ? -6.572 -13.906 11.395 1.00 91.25 864 ILE A N 1
ATOM 6357 C CA . ILE A 1 864 ? -5.671 -13.405 12.426 1.00 91.25 864 ILE A CA 1
ATOM 6358 C C . ILE A 1 864 ? -4.246 -13.722 11.978 1.00 91.25 864 ILE A C 1
ATOM 6360 O O . ILE A 1 864 ? -3.876 -14.888 11.816 1.00 91.25 864 ILE A O 1
ATOM 6364 N N . THR A 1 865 ? -3.435 -12.685 11.836 1.00 90.12 865 THR A N 1
ATOM 6365 C CA . THR A 1 865 ? -2.073 -12.772 11.322 1.00 90.12 865 THR A CA 1
ATOM 6366 C C . THR A 1 865 ? -1.076 -12.279 12.362 1.00 90.12 865 THR A C 1
ATOM 6368 O O . THR A 1 865 ? -1.233 -11.199 12.937 1.00 90.12 865 THR A O 1
ATOM 6371 N N . PHE A 1 866 ? -0.040 -13.085 12.597 1.00 91.69 866 PHE A N 1
ATOM 6372 C CA . PHE A 1 866 ? 1.069 -12.793 13.503 1.00 91.69 866 PHE A CA 1
ATOM 6373 C C . PHE A 1 866 ? 2.381 -12.678 12.732 1.00 91.69 866 PHE A C 1
ATOM 6375 O O . PHE A 1 866 ? 2.582 -13.382 11.739 1.00 91.69 866 PHE A O 1
ATOM 6382 N N . ASP A 1 867 ? 3.281 -11.819 13.202 1.00 90.31 867 ASP A N 1
ATOM 6383 C CA . ASP A 1 867 ? 4.654 -11.764 12.701 1.00 90.31 867 ASP A CA 1
ATOM 6384 C C . ASP A 1 867 ? 5.527 -12.887 13.292 1.00 90.31 867 ASP A C 1
ATOM 6386 O O . ASP A 1 867 ? 5.105 -13.664 14.154 1.00 90.31 867 ASP A O 1
ATOM 6390 N N . THR A 1 868 ? 6.782 -12.973 12.849 1.00 88.75 868 THR A N 1
ATOM 6391 C CA . THR A 1 868 ? 7.760 -13.942 13.374 1.00 88.75 868 THR A CA 1
ATOM 6392 C C . THR A 1 868 ? 8.126 -13.724 14.844 1.00 88.75 868 THR A C 1
ATOM 6394 O O . THR A 1 868 ? 8.669 -14.638 15.466 1.00 88.75 868 THR A O 1
ATOM 6397 N N . SER A 1 869 ? 7.829 -12.552 15.416 1.00 90.06 869 SER A N 1
ATOM 6398 C CA . SER A 1 869 ? 8.031 -12.255 16.839 1.00 90.06 869 SER A CA 1
ATOM 6399 C C . SER A 1 869 ? 6.862 -12.716 17.721 1.00 90.06 869 SER A C 1
ATOM 6401 O O . SER A 1 869 ? 6.986 -12.741 18.949 1.00 90.06 869 SER A O 1
ATOM 6403 N N . GLY A 1 870 ? 5.750 -13.130 17.104 1.00 90.50 870 GLY A N 1
ATOM 6404 C CA . GLY A 1 870 ? 4.529 -13.549 17.783 1.00 90.50 870 GLY A CA 1
ATOM 6405 C C . GLY A 1 870 ? 3.583 -12.398 18.123 1.00 90.50 870 GLY A C 1
ATOM 6406 O O . GLY A 1 870 ? 2.627 -12.607 18.875 1.00 90.50 870 GLY A O 1
ATOM 6407 N N . ALA A 1 871 ? 3.826 -11.193 17.602 1.00 91.69 871 ALA A N 1
ATOM 6408 C CA . ALA A 1 871 ? 2.950 -10.044 17.784 1.00 91.69 871 ALA A CA 1
ATOM 6409 C C . ALA A 1 871 ? 1.802 -10.065 16.768 1.00 91.69 871 ALA A C 1
ATOM 6411 O O . ALA A 1 871 ? 1.961 -10.503 15.626 1.00 91.69 871 ALA A O 1
ATOM 6412 N N . LEU A 1 872 ? 0.628 -9.594 17.191 1.00 89.56 872 LEU A N 1
ATOM 6413 C CA . LEU A 1 872 ? -0.540 -9.468 16.327 1.00 89.56 872 LEU A CA 1
ATOM 6414 C C . LEU A 1 872 ? -0.298 -8.373 15.278 1.00 89.56 872 LEU A C 1
ATOM 6416 O O . LEU A 1 872 ? -0.167 -7.198 15.621 1.00 89.56 872 LEU A O 1
ATOM 6420 N N . VAL A 1 873 ? -0.272 -8.761 14.004 1.00 87.00 873 VAL A N 1
ATOM 6421 C CA . VAL A 1 873 ? -0.192 -7.844 12.856 1.00 87.00 873 VAL A CA 1
ATOM 6422 C C . VAL A 1 873 ? -1.592 -7.449 12.408 1.00 87.00 873 VAL A C 1
ATOM 6424 O O . VAL A 1 873 ? -1.829 -6.281 12.115 1.00 87.00 873 VAL A O 1
ATOM 6427 N N . SER A 1 874 ? -2.528 -8.398 12.401 1.00 85.38 874 SER A N 1
ATOM 6428 C CA . SER A 1 874 ? -3.908 -8.179 11.974 1.00 85.38 874 SER A CA 1
ATOM 6429 C C . SER A 1 874 ? -4.861 -9.170 12.661 1.00 85.38 874 SER A C 1
ATOM 6431 O O . SER A 1 874 ? -4.456 -10.313 12.865 1.00 85.38 874 SER A O 1
ATOM 6433 N N . PRO A 1 875 ? -6.101 -8.791 13.028 1.00 85.81 875 PRO A N 1
ATOM 6434 C CA . PRO A 1 875 ? -6.701 -7.466 12.875 1.00 85.81 875 PRO A CA 1
ATOM 6435 C C . PRO A 1 875 ? -6.304 -6.518 14.018 1.00 85.81 875 PRO A C 1
ATOM 6437 O O . PRO A 1 875 ? -6.359 -6.884 15.190 1.00 85.81 875 PRO A O 1
ATOM 6440 N N . GLN A 1 876 ? -5.930 -5.277 13.680 1.00 81.75 876 GLN A N 1
ATOM 6441 C CA . GLN A 1 876 ? -5.616 -4.220 14.661 1.00 81.75 876 GLN A CA 1
ATOM 6442 C C . GLN A 1 876 ? -6.879 -3.544 15.227 1.00 81.75 876 GLN A C 1
ATOM 6444 O O . GLN A 1 876 ? -6.869 -3.034 16.347 1.00 81.75 876 GLN A O 1
ATOM 6449 N N . ALA A 1 877 ? -7.974 -3.547 14.462 1.00 83.25 877 ALA A N 1
ATOM 6450 C CA . ALA A 1 877 ? -9.260 -2.971 14.841 1.00 83.25 877 ALA A CA 1
ATOM 6451 C C . ALA A 1 877 ? -10.315 -4.042 15.143 1.00 83.25 877 ALA A C 1
ATOM 6453 O O . ALA A 1 877 ? -10.190 -5.208 14.763 1.00 83.25 877 ALA A O 1
ATOM 6454 N N . LYS A 1 878 ? -11.389 -3.616 15.816 1.00 87.75 878 LYS A N 1
ATOM 6455 C CA . LYS A 1 878 ? -12.591 -4.433 15.996 1.00 87.75 878 LYS A CA 1
ATOM 6456 C C . LYS A 1 878 ? -13.272 -4.623 14.645 1.00 87.75 878 LYS A C 1
ATOM 6458 O O . LYS A 1 878 ? -13.394 -3.659 13.891 1.00 87.75 878 LYS A O 1
ATOM 6463 N N . TYR A 1 879 ? -13.770 -5.820 14.371 1.00 86.19 879 TYR A N 1
ATOM 6464 C CA . TYR A 1 879 ? -14.562 -6.087 13.171 1.00 86.19 879 TYR A CA 1
ATOM 6465 C C . TYR A 1 879 ? -15.936 -6.650 13.528 1.00 86.19 879 TYR A C 1
ATOM 6467 O O . TYR A 1 879 ? -16.130 -7.250 14.587 1.00 86.19 879 TYR A O 1
ATOM 6475 N N . ASN A 1 880 ? -16.912 -6.431 12.648 1.00 89.56 880 ASN A N 1
ATOM 6476 C CA . ASN A 1 880 ? -18.290 -6.847 12.883 1.00 89.56 880 ASN A CA 1
ATOM 6477 C C . ASN A 1 880 ? -18.480 -8.338 12.588 1.00 89.56 880 ASN A C 1
ATOM 6479 O O . ASN A 1 880 ? -17.941 -8.874 11.623 1.00 89.56 880 ASN A O 1
ATOM 6483 N N . LEU A 1 881 ? -19.324 -8.988 13.376 1.00 88.25 881 LEU A N 1
ATOM 6484 C CA . LEU A 1 881 ? -19.930 -10.273 13.066 1.00 88.25 881 LEU A CA 1
ATOM 6485 C C . LEU A 1 881 ? -21.331 -10.017 12.498 1.00 88.25 881 LEU A C 1
ATOM 6487 O O . LEU A 1 881 ? -22.090 -9.216 13.047 1.00 88.25 881 LEU A O 1
ATOM 6491 N N . GLU A 1 882 ? -21.698 -10.708 11.420 1.00 84.56 882 GLU A N 1
ATOM 6492 C CA . GLU A 1 882 ? -23.033 -10.676 10.801 1.00 84.56 882 GLU A CA 1
ATOM 6493 C C . GLU A 1 882 ? -24.055 -11.444 11.673 1.00 84.56 882 GLU A C 1
ATOM 6495 O O . GLU A 1 882 ? -24.712 -12.388 11.236 1.00 84.56 882 GLU A O 1
ATOM 6500 N N . SER A 1 883 ? -24.154 -11.084 12.957 1.00 80.44 883 SER A N 1
ATOM 6501 C CA . SER A 1 883 ? -24.908 -11.804 13.991 1.00 80.44 883 SER A CA 1
ATOM 6502 C C . SER A 1 883 ? -26.363 -11.369 14.118 1.00 80.44 883 SER A C 1
ATOM 6504 O O . SER A 1 883 ? -27.112 -12.018 14.839 1.00 80.44 883 SER A O 1
ATOM 6506 N N . THR A 1 884 ? -26.802 -10.314 13.423 1.00 76.75 884 THR A N 1
ATOM 6507 C CA . THR A 1 884 ? -28.143 -9.728 13.596 1.00 76.75 884 THR A CA 1
ATOM 6508 C C . THR A 1 884 ? -29.264 -10.754 13.414 1.00 76.75 884 THR A C 1
ATOM 6510 O O . THR A 1 884 ? -30.246 -10.720 14.147 1.00 76.75 884 THR A O 1
ATOM 6513 N N . ALA A 1 885 ? -29.101 -11.711 12.496 1.00 76.06 885 ALA A N 1
ATOM 6514 C CA . ALA A 1 885 ? -30.068 -12.790 12.294 1.00 76.06 885 ALA A CA 1
ATOM 6515 C C . ALA A 1 885 ? -30.112 -13.807 13.455 1.00 76.06 885 ALA A C 1
ATOM 6517 O O . ALA A 1 885 ? -31.153 -14.413 13.690 1.00 76.06 885 ALA A O 1
ATOM 6518 N N . ALA A 1 886 ? -29.003 -13.992 14.177 1.00 74.75 886 ALA A N 1
ATOM 6519 C CA . ALA A 1 886 ? -28.876 -14.951 15.276 1.00 74.75 886 ALA A CA 1
ATOM 6520 C C . ALA A 1 886 ? -29.162 -14.333 16.658 1.00 74.75 886 ALA A C 1
ATOM 6522 O O . ALA A 1 886 ? -29.750 -14.997 17.513 1.00 74.75 886 ALA A O 1
ATOM 6523 N N . THR A 1 887 ? -28.761 -13.076 16.883 1.00 76.69 887 THR A N 1
ATOM 6524 C CA . THR A 1 887 ? -28.807 -12.403 18.197 1.00 76.69 887 THR A CA 1
ATOM 6525 C C . THR A 1 887 ? -29.708 -11.167 18.236 1.00 76.69 887 THR A C 1
ATOM 6527 O O . THR A 1 887 ? -29.973 -10.623 19.310 1.00 76.69 887 THR A O 1
ATOM 6530 N N . GLY A 1 888 ? -30.189 -10.693 17.082 1.00 77.19 888 GLY A N 1
ATOM 6531 C CA . GLY A 1 888 ? -30.937 -9.437 16.960 1.00 77.19 888 GLY A CA 1
ATOM 6532 C C . GLY A 1 888 ? -30.068 -8.174 17.031 1.00 77.19 888 GLY A C 1
ATOM 6533 O O . GLY A 1 888 ? -30.594 -7.074 16.891 1.00 77.19 888 GLY A O 1
ATOM 6534 N N . THR A 1 889 ? -28.751 -8.309 17.220 1.00 82.88 889 THR A N 1
ATOM 6535 C CA . THR A 1 889 ? -27.780 -7.203 17.289 1.00 82.88 889 THR A CA 1
ATOM 6536 C C . THR A 1 889 ? -26.509 -7.526 16.506 1.00 82.88 889 THR A C 1
ATOM 6538 O O . THR A 1 889 ? -26.196 -8.687 16.245 1.00 82.88 889 THR A O 1
ATOM 6541 N N . THR A 1 890 ? -25.756 -6.495 16.124 1.00 85.75 890 THR A N 1
ATOM 6542 C CA . THR A 1 890 ? -24.400 -6.659 15.580 1.00 85.75 890 THR A CA 1
ATOM 6543 C C . THR A 1 890 ? -23.406 -6.766 16.728 1.00 85.75 890 THR A C 1
ATOM 6545 O O . THR A 1 890 ? -23.426 -5.939 17.640 1.00 85.75 890 THR A O 1
ATOM 6548 N N . ILE A 1 891 ? -22.533 -7.768 16.672 1.00 89.75 891 ILE A N 1
ATOM 6549 C CA . ILE A 1 891 ? -21.480 -7.982 17.663 1.00 89.75 891 ILE A CA 1
ATOM 6550 C C . ILE A 1 891 ? -20.128 -7.618 17.048 1.00 89.75 891 ILE A C 1
ATOM 6552 O O . ILE A 1 891 ? -19.797 -8.086 15.962 1.00 89.75 891 ILE A O 1
ATOM 6556 N N . GLN A 1 892 ? -19.339 -6.804 17.742 1.00 91.56 892 GLN A N 1
ATOM 6557 C CA . GLN A 1 892 ? -17.961 -6.483 17.375 1.00 91.56 892 GLN A CA 1
ATOM 6558 C C . GLN A 1 892 ? -16.987 -7.419 18.084 1.00 91.56 892 GLN A C 1
ATOM 6560 O O . GLN A 1 892 ? -17.110 -7.639 19.289 1.00 91.56 892 GLN A O 1
ATOM 6565 N N . LEU A 1 893 ? -16.008 -7.941 17.351 1.00 90.88 893 LEU A N 1
ATOM 6566 C CA . LEU A 1 893 ? -14.979 -8.831 17.873 1.00 90.88 893 LEU A CA 1
ATOM 6567 C C . LEU A 1 893 ? -13.605 -8.159 17.811 1.00 90.88 893 LEU A C 1
ATOM 6569 O O . LEU A 1 893 ? -13.220 -7.613 16.777 1.00 90.88 893 LEU A O 1
ATOM 6573 N N . ALA A 1 894 ? -12.876 -8.207 18.924 1.00 92.00 894 ALA A N 1
ATOM 6574 C CA . ALA A 1 894 ? -11.534 -7.656 19.074 1.00 92.00 894 ALA A CA 1
ATOM 6575 C C . ALA A 1 894 ? -10.559 -8.726 19.583 1.00 92.00 894 ALA A C 1
ATOM 6577 O O . ALA A 1 894 ? -10.903 -9.482 20.492 1.00 92.00 894 ALA A O 1
ATOM 6578 N N . TYR A 1 895 ? -9.333 -8.737 19.048 1.00 91.31 895 TYR A N 1
ATOM 6579 C CA . TYR A 1 895 ? -8.251 -9.636 19.485 1.00 91.31 895 TYR A CA 1
ATOM 6580 C C . TYR A 1 895 ? -7.137 -8.922 20.261 1.00 91.31 895 TYR A C 1
ATOM 6582 O O . TYR A 1 895 ? -5.980 -9.353 20.262 1.00 91.31 895 TYR A O 1
ATOM 6590 N N . THR A 1 896 ? -7.459 -7.795 20.898 1.00 88.31 896 THR A N 1
ATOM 6591 C CA . THR A 1 896 ? -6.474 -6.930 21.549 1.00 88.31 896 THR A CA 1
ATOM 6592 C C . THR A 1 896 ? -5.667 -7.692 22.604 1.00 88.31 896 THR A C 1
ATOM 6594 O O . THR A 1 896 ? -6.220 -8.305 23.514 1.00 88.31 896 THR A O 1
ATOM 6597 N N . GLY A 1 897 ? -4.337 -7.626 22.501 1.00 88.00 897 GLY A N 1
ATOM 6598 C CA . GLY A 1 897 ? -3.429 -8.325 23.415 1.00 88.00 897 GLY A CA 1
ATOM 6599 C C . GLY A 1 897 ? -3.221 -9.808 23.094 1.00 88.00 897 GLY A C 1
ATOM 6600 O O . GLY A 1 897 ? -2.628 -10.520 23.905 1.00 88.00 897 GLY A O 1
ATOM 6601 N N . SER A 1 898 ? -3.685 -10.284 21.934 1.00 93.62 898 SER A N 1
ATOM 6602 C CA . SER A 1 898 ? -3.372 -11.633 21.466 1.00 93.62 898 SER A CA 1
ATOM 6603 C C . SER A 1 898 ? -1.918 -11.755 21.009 1.00 93.62 898 SER A C 1
ATOM 6605 O O . SER A 1 898 ? -1.358 -10.841 20.407 1.00 93.62 898 SER A O 1
ATOM 6607 N N . THR A 1 899 ? -1.313 -12.904 21.282 1.00 94.88 899 THR A N 1
ATOM 6608 C CA . THR A 1 899 ? 0.068 -13.252 20.946 1.00 94.88 899 THR A CA 1
ATOM 6609 C C . THR A 1 899 ? 0.144 -14.660 20.362 1.00 94.88 899 THR A C 1
ATOM 6611 O O . THR A 1 899 ? -0.795 -15.459 20.462 1.00 94.88 899 THR A O 1
ATOM 6614 N N . GLN A 1 900 ? 1.277 -14.973 19.741 1.00 93.88 900 GLN A N 1
ATOM 6615 C CA . GLN A 1 900 ? 1.580 -16.310 19.263 1.00 93.88 900 GLN A CA 1
ATOM 6616 C C . GLN A 1 900 ? 2.954 -16.762 19.755 1.00 93.88 900 GLN A C 1
ATOM 6618 O O . GLN A 1 900 ? 3.985 -16.306 19.269 1.00 93.88 900 GLN A O 1
ATOM 6623 N N . TYR A 1 901 ? 2.975 -17.727 20.672 1.00 92.88 901 TYR A N 1
ATOM 6624 C CA . TYR A 1 901 ? 4.211 -18.321 21.178 1.00 92.88 901 TYR A CA 1
ATOM 6625 C C . TYR A 1 901 ? 4.196 -19.843 21.080 1.00 92.88 901 TYR A C 1
ATOM 6627 O O . TYR A 1 901 ? 3.156 -20.477 20.904 1.00 92.88 901 TYR A O 1
ATOM 6635 N N . ASN A 1 902 ? 5.373 -20.459 21.215 1.00 90.94 902 ASN A N 1
ATOM 6636 C CA . ASN A 1 902 ? 5.499 -21.915 21.292 1.00 90.94 902 ASN A CA 1
ATOM 6637 C C . ASN A 1 902 ? 5.127 -22.434 22.694 1.00 90.94 902 ASN A C 1
ATOM 6639 O O . ASN A 1 902 ? 5.916 -23.081 23.380 1.00 90.94 902 ASN A O 1
ATOM 6643 N N . SER A 1 903 ? 3.931 -22.090 23.146 1.00 91.88 903 SER A N 1
ATOM 6644 C CA . SER A 1 903 ? 3.330 -22.542 24.393 1.00 91.88 903 SER A CA 1
ATOM 6645 C C . SER A 1 903 ? 1.909 -23.020 24.115 1.00 91.88 903 SER A C 1
ATOM 6647 O O . SER A 1 903 ? 1.367 -22.830 23.025 1.00 91.88 903 SER A O 1
ATOM 6649 N N . ALA A 1 904 ? 1.313 -23.716 25.083 1.00 92.44 904 ALA A N 1
ATOM 6650 C CA . ALA A 1 904 ? -0.046 -24.209 24.930 1.00 92.44 904 ALA A CA 1
ATOM 6651 C C . ALA A 1 904 ? -1.037 -23.051 24.718 1.00 92.44 904 ALA A C 1
ATOM 6653 O O . ALA A 1 904 ? -0.839 -21.941 25.216 1.00 92.44 904 ALA A O 1
ATOM 6654 N N . PHE A 1 905 ? -2.122 -23.345 24.000 1.00 94.12 905 PHE A N 1
ATOM 6655 C CA . PHE A 1 905 ? -3.215 -22.399 23.811 1.00 94.12 905 PHE A CA 1
ATOM 6656 C C . PHE A 1 905 ? -3.737 -21.877 25.152 1.00 94.12 905 PHE A C 1
ATOM 6658 O O . PHE A 1 905 ? -4.018 -22.675 26.050 1.00 94.12 905 PHE A O 1
ATOM 6665 N N . ALA A 1 906 ? -3.917 -20.563 25.260 1.00 93.56 906 ALA A N 1
ATOM 6666 C CA . ALA A 1 906 ? -4.503 -19.934 26.437 1.00 93.56 906 ALA A CA 1
ATOM 6667 C C . ALA A 1 906 ? -5.398 -18.753 26.047 1.00 93.56 906 ALA A C 1
ATOM 6669 O O . ALA A 1 906 ? -5.043 -17.970 25.172 1.00 93.56 906 ALA A O 1
ATOM 6670 N N . ALA A 1 907 ? -6.532 -18.595 26.731 1.00 91.44 907 ALA A N 1
ATOM 6671 C CA . ALA A 1 907 ? -7.288 -17.346 26.725 1.00 91.44 907 ALA A CA 1
ATOM 6672 C C . ALA A 1 907 ? -6.757 -16.466 27.868 1.00 91.44 907 ALA A C 1
ATOM 6674 O O . ALA A 1 907 ? -7.034 -16.731 29.035 1.00 91.44 907 ALA A O 1
ATOM 6675 N N . ILE A 1 908 ? -5.931 -15.476 27.529 1.00 90.19 908 ILE A N 1
ATOM 6676 C CA . ILE A 1 908 ? -5.290 -14.534 28.460 1.00 90.19 908 ILE A CA 1
ATOM 6677 C C . ILE A 1 908 ? -6.331 -13.576 29.046 1.00 90.19 908 ILE A C 1
ATOM 6679 O O . ILE A 1 908 ? -6.334 -13.312 30.247 1.00 90.19 908 ILE A O 1
ATOM 6683 N N . SER A 1 909 ? -7.223 -13.060 28.202 1.00 91.25 909 SER A N 1
ATOM 6684 C CA . SER A 1 909 ? -8.328 -12.197 28.609 1.00 91.25 909 SER A CA 1
ATOM 6685 C C . SER A 1 909 ? -9.573 -12.511 27.788 1.00 91.25 909 SER A C 1
ATOM 6687 O O . SER A 1 909 ? -9.501 -12.843 26.605 1.00 91.25 909 SER A O 1
ATOM 6689 N N . GLN A 1 910 ? -10.729 -12.427 28.436 1.00 91.25 910 GLN A N 1
ATOM 6690 C CA . GLN A 1 910 ? -12.025 -12.645 27.812 1.00 91.25 910 GLN A CA 1
ATOM 6691 C C . GLN A 1 910 ? -13.035 -11.717 28.477 1.00 91.25 910 GLN A C 1
ATOM 6693 O O . GLN A 1 910 ? -13.255 -11.802 29.686 1.00 91.25 910 GLN A O 1
ATOM 6698 N N . SER A 1 911 ? -13.640 -10.821 27.704 1.00 91.19 911 SER A N 1
ATOM 6699 C CA . SER A 1 911 ? -14.684 -9.927 28.204 1.00 91.19 911 SER A CA 1
ATOM 6700 C C . SER A 1 911 ? -15.744 -9.639 27.145 1.00 91.19 911 SER A C 1
ATOM 6702 O O . SER A 1 911 ? -15.503 -9.735 25.943 1.00 91.19 911 SER A O 1
ATOM 6704 N N . GLN A 1 912 ? -16.945 -9.312 27.617 1.00 91.50 912 GLN A N 1
ATOM 6705 C CA . GLN A 1 912 ? -18.081 -8.897 26.800 1.00 91.50 912 GLN A CA 1
ATOM 6706 C C . GLN A 1 912 ? -18.944 -7.911 27.598 1.00 91.50 912 GLN A C 1
ATOM 6708 O O . GLN A 1 912 ? -18.890 -7.906 28.830 1.00 91.50 912 GLN A O 1
ATOM 6713 N N . ASN A 1 913 ? -19.713 -7.064 26.915 1.00 90.25 913 ASN A N 1
ATOM 6714 C CA . ASN A 1 913 ? -20.425 -5.938 27.538 1.00 90.25 913 ASN A CA 1
ATOM 6715 C C . ASN A 1 913 ? -21.925 -6.162 27.814 1.00 90.25 913 ASN A C 1
ATOM 6717 O O . ASN A 1 913 ? -22.554 -5.329 28.467 1.00 90.25 913 ASN A O 1
ATOM 6721 N N . GLY A 1 914 ? -22.506 -7.255 27.329 1.00 88.12 914 GLY A N 1
ATOM 6722 C CA . GLY A 1 914 ? -23.905 -7.608 27.541 1.00 88.12 914 GLY A CA 1
ATOM 6723 C C . GLY A 1 914 ? -24.192 -8.091 28.963 1.00 88.12 914 GLY A C 1
ATOM 6724 O O . GLY A 1 914 ? -23.327 -8.645 29.646 1.00 88.12 914 GLY A O 1
ATOM 6725 N N . LYS A 1 915 ? -25.427 -7.893 29.421 1.00 85.50 915 LYS A N 1
ATOM 6726 C CA . LYS A 1 915 ? -25.883 -8.280 30.760 1.00 85.50 915 LYS A CA 1
ATOM 6727 C C . LYS A 1 915 ? -27.300 -8.857 30.703 1.00 85.50 915 LYS A C 1
ATOM 6729 O O . LYS A 1 915 ? -28.146 -8.271 30.021 1.00 85.50 915 LYS A O 1
ATOM 6734 N N . PRO A 1 916 ? -27.576 -9.953 31.435 1.00 85.38 916 PRO A N 1
ATOM 6735 C CA . PRO A 1 916 ? -28.930 -10.465 31.595 1.00 85.38 916 PRO A CA 1
ATOM 6736 C C . PRO A 1 916 ? -29.732 -9.598 32.570 1.00 85.38 916 PRO A C 1
ATOM 6738 O O . PRO A 1 916 ? -29.191 -8.715 33.241 1.00 85.38 916 PRO A O 1
ATOM 6741 N N . GLU A 1 917 ? -31.017 -9.909 32.698 1.00 84.25 917 GLU A N 1
ATOM 6742 C CA . GLU A 1 917 ? -31.830 -9.456 33.826 1.00 84.25 917 GLU A CA 1
ATOM 6743 C C . GLU A 1 917 ? -31.217 -9.924 35.160 1.00 84.25 917 GLU A C 1
ATOM 6745 O O . GLU A 1 917 ? -30.670 -11.026 35.251 1.00 84.25 917 GLU A O 1
ATOM 6750 N N . GLY A 1 918 ? -31.248 -9.059 36.175 1.00 84.00 918 GLY A N 1
ATOM 6751 C CA . GLY A 1 918 ? -30.703 -9.331 37.500 1.00 84.00 918 GLY A CA 1
ATOM 6752 C C . GLY A 1 918 ? -31.738 -9.132 38.597 1.00 84.00 918 GLY A C 1
ATOM 6753 O O . GLY A 1 918 ? -32.467 -8.141 38.608 1.00 84.00 918 GLY A O 1
ATOM 6754 N N . ASP A 1 919 ? -31.731 -10.043 39.563 1.00 86.56 919 ASP A N 1
ATOM 6755 C CA . ASP A 1 919 ? -32.511 -9.945 40.795 1.00 86.56 919 ASP A CA 1
ATOM 6756 C C . ASP A 1 919 ? -31.794 -9.061 41.818 1.00 86.56 919 ASP A C 1
ATOM 6758 O O . ASP A 1 919 ? -30.566 -8.978 41.831 1.00 86.56 919 ASP A O 1
ATOM 6762 N N . LEU A 1 920 ? -32.539 -8.403 42.703 1.00 85.06 920 LEU A N 1
ATOM 6763 C CA . LEU A 1 920 ? -31.972 -7.589 43.776 1.00 85.06 920 LEU A CA 1
ATOM 6764 C C . LEU A 1 920 ? -31.141 -8.464 44.731 1.00 85.06 920 LEU A C 1
ATOM 6766 O O . LEU A 1 920 ? -31.674 -9.341 45.407 1.00 85.06 920 LEU A O 1
ATOM 6770 N N . ASN A 1 921 ? -29.843 -8.183 44.818 1.00 88.50 921 ASN A N 1
ATOM 6771 C CA . ASN A 1 921 ? -28.900 -8.843 45.722 1.00 88.50 921 ASN A CA 1
ATOM 6772 C C . ASN A 1 921 ? -28.797 -8.117 47.077 1.00 88.50 921 ASN A C 1
ATOM 6774 O O . ASN A 1 921 ? -28.603 -8.747 48.112 1.00 88.50 921 ASN A O 1
ATOM 6778 N N . GLY A 1 922 ? -28.946 -6.790 47.089 1.00 86.06 922 GLY A N 1
ATOM 6779 C CA . GLY A 1 922 ? -28.901 -6.002 48.322 1.00 86.06 922 GLY A CA 1
ATOM 6780 C C . GLY A 1 922 ? -29.047 -4.501 48.098 1.00 86.06 922 GLY A C 1
ATOM 6781 O O . GLY A 1 922 ? -28.923 -4.017 46.971 1.00 86.06 922 GLY A O 1
ATOM 6782 N N . ILE A 1 923 ? -29.289 -3.767 49.184 1.00 88.44 923 ILE A N 1
ATOM 6783 C CA . ILE A 1 923 ? -29.399 -2.304 49.206 1.00 88.44 923 ILE A CA 1
ATOM 6784 C C . ILE A 1 923 ? -28.302 -1.766 50.120 1.00 88.44 923 ILE A C 1
ATOM 6786 O O . ILE A 1 923 ? -28.141 -2.240 51.244 1.00 88.44 923 ILE A O 1
ATOM 6790 N N . SER A 1 924 ? -27.564 -0.773 49.641 1.00 89.31 924 SER A N 1
ATOM 6791 C CA . SER A 1 924 ? -26.603 -0.014 50.435 1.00 89.31 924 SER A CA 1
ATOM 6792 C C . SER A 1 924 ? -27.097 1.419 50.585 1.00 89.31 924 SER A C 1
ATOM 6794 O O . SER A 1 924 ? -27.634 1.991 49.637 1.00 89.31 924 SER A O 1
ATOM 6796 N N . ILE A 1 925 ? -26.947 1.976 51.784 1.00 91.25 925 ILE A N 1
ATOM 6797 C CA . ILE A 1 925 ? -27.344 3.344 52.111 1.00 91.25 925 ILE A CA 1
ATOM 6798 C C . ILE A 1 925 ? -26.097 4.038 52.652 1.00 91.25 925 ILE A C 1
ATOM 6800 O O . ILE A 1 925 ? -25.536 3.595 53.655 1.00 91.25 925 ILE A O 1
ATOM 6804 N N . GLY A 1 926 ? -25.637 5.067 51.944 1.00 90.81 926 GLY A N 1
ATOM 6805 C CA . GLY A 1 926 ? -24.475 5.865 52.325 1.00 90.81 926 GLY A CA 1
ATOM 6806 C C . GLY A 1 926 ? -24.773 6.834 53.469 1.00 90.81 926 GLY A C 1
ATOM 6807 O O . GLY A 1 926 ? -25.932 7.130 53.771 1.00 90.81 926 GLY A O 1
ATOM 6808 N N . ASP A 1 927 ? -23.716 7.374 54.079 1.00 90.31 927 ASP A N 1
ATOM 6809 C CA . ASP A 1 927 ? -23.843 8.352 55.169 1.00 90.31 927 ASP A CA 1
ATOM 6810 C C . ASP A 1 927 ? -24.432 9.702 54.698 1.00 90.31 927 ASP A C 1
ATOM 6812 O O . ASP A 1 927 ? -25.006 10.461 55.486 1.00 90.31 927 ASP A O 1
ATOM 6816 N N . ASP A 1 928 ? -24.330 9.971 53.392 1.00 89.12 928 ASP A N 1
ATOM 6817 C CA . ASP A 1 928 ? -24.947 11.088 52.664 1.00 89.12 928 ASP A CA 1
ATOM 6818 C C . ASP A 1 928 ? -26.415 10.818 52.277 1.00 89.12 928 ASP A C 1
ATOM 6820 O O . ASP A 1 928 ? -27.062 11.632 51.615 1.00 89.12 928 ASP A O 1
ATOM 6824 N N . GLY A 1 929 ? -26.957 9.668 52.688 1.00 89.19 929 GLY A N 1
ATOM 6825 C CA . GLY A 1 929 ? -28.323 9.253 52.407 1.00 89.19 929 GLY A CA 1
ATOM 6826 C C . GLY A 1 929 ? -28.540 8.695 51.001 1.00 89.19 929 GLY A C 1
ATOM 6827 O O . GLY A 1 929 ? -29.697 8.462 50.650 1.00 89.19 929 GLY A O 1
ATOM 6828 N N . LEU A 1 930 ? -27.492 8.473 50.195 1.00 91.94 930 LEU A N 1
ATOM 6829 C CA . LEU A 1 930 ? -27.611 7.859 48.870 1.00 91.94 930 LEU A CA 1
ATOM 6830 C C . LEU A 1 930 ? -27.969 6.376 48.985 1.00 91.94 930 LEU A C 1
ATOM 6832 O O . LEU A 1 930 ? -27.251 5.602 49.615 1.00 91.94 930 LEU A O 1
ATOM 6836 N N . ILE A 1 931 ? -29.053 5.971 48.331 1.00 91.38 931 ILE A N 1
ATOM 6837 C CA . ILE A 1 931 ? -29.531 4.590 48.320 1.00 91.38 931 ILE A CA 1
ATOM 6838 C C . ILE A 1 931 ? -29.174 3.942 46.986 1.00 91.38 931 ILE A C 1
ATOM 6840 O O . ILE A 1 931 ? -29.661 4.362 45.935 1.00 91.38 931 ILE A O 1
ATOM 6844 N N . VAL A 1 932 ? -28.370 2.880 47.029 1.00 90.88 932 VAL A N 1
ATOM 6845 C CA . VAL A 1 932 ? -27.949 2.112 45.852 1.00 90.88 932 VAL A CA 1
ATOM 6846 C C . VAL A 1 932 ? -28.440 0.673 45.966 1.00 90.88 932 VAL A C 1
ATOM 6848 O O . VAL A 1 932 ? -28.115 -0.042 46.914 1.00 90.88 932 VAL A O 1
ATOM 6851 N N . ALA A 1 933 ? -29.208 0.231 44.974 1.00 88.94 933 ALA A N 1
ATOM 6852 C CA . ALA A 1 933 ? -29.573 -1.166 44.788 1.00 88.94 933 ALA A CA 1
ATOM 6853 C C . ALA A 1 933 ? -28.486 -1.888 43.987 1.00 88.94 933 ALA A C 1
ATOM 6855 O O . ALA A 1 933 ? -28.047 -1.410 42.942 1.00 88.94 933 ALA A O 1
ATOM 6856 N N . SER A 1 934 ? -28.074 -3.055 44.467 1.00 89.69 934 SER A N 1
ATOM 6857 C CA . SER A 1 934 ? -27.152 -3.962 43.785 1.00 89.69 934 SER A CA 1
ATOM 6858 C C . SER A 1 934 ? -27.912 -5.192 43.300 1.00 89.69 934 SER A C 1
ATOM 6860 O O . SER A 1 934 ? -28.693 -5.772 44.056 1.00 89.69 934 SER A O 1
ATOM 6862 N N . TYR A 1 935 ? -27.691 -5.585 42.049 1.00 89.12 935 TYR A N 1
ATOM 6863 C CA . TYR A 1 935 ? -28.382 -6.699 41.400 1.00 89.12 935 TYR A CA 1
ATOM 6864 C C . TYR A 1 935 ? -27.428 -7.865 41.106 1.00 89.12 935 TYR A C 1
ATOM 6866 O O . TYR A 1 935 ? -26.213 -7.684 40.999 1.00 89.12 935 TYR A O 1
ATOM 6874 N N . SER A 1 936 ? -27.967 -9.076 40.952 1.00 87.75 936 SER A N 1
ATOM 6875 C CA . SER A 1 936 ? -27.209 -10.313 40.714 1.00 87.75 936 SER A CA 1
ATOM 6876 C C . SER A 1 936 ? -26.479 -10.333 39.366 1.00 87.75 936 SER A C 1
ATOM 6878 O O . SER A 1 936 ? -25.470 -11.020 39.228 1.00 87.75 936 SER A O 1
ATOM 6880 N N . ASN A 1 937 ? -26.915 -9.518 38.398 1.00 82.88 937 ASN A N 1
ATOM 6881 C CA . ASN A 1 937 ? -26.225 -9.289 37.121 1.00 82.88 937 ASN A CA 1
ATOM 6882 C C . ASN A 1 937 ? -25.020 -8.324 37.235 1.00 82.88 937 ASN A C 1
ATOM 6884 O O . ASN A 1 937 ? -24.445 -7.923 36.220 1.00 82.88 937 ASN A O 1
ATOM 6888 N N . GLY A 1 938 ? -24.656 -7.910 38.456 1.00 82.69 938 GLY A N 1
ATOM 6889 C CA . GLY A 1 938 ? -23.551 -6.992 38.739 1.00 82.69 938 GLY A CA 1
ATOM 6890 C C . GLY A 1 938 ? -23.860 -5.520 38.457 1.00 82.69 938 GLY A C 1
ATOM 6891 O O . GLY A 1 938 ? -22.969 -4.678 38.570 1.00 82.69 938 GLY A O 1
ATOM 6892 N N . SER A 1 939 ? -25.092 -5.180 38.075 1.00 83.69 939 SER A N 1
ATOM 6893 C CA . SER A 1 939 ? -25.514 -3.788 37.907 1.00 83.69 939 SER A CA 1
ATOM 6894 C C . SER A 1 939 ? -25.825 -3.141 39.256 1.00 83.69 939 SER A C 1
ATOM 6896 O O . SER A 1 939 ? -26.308 -3.792 40.185 1.00 83.69 939 SER A O 1
ATOM 6898 N N . GLN A 1 940 ? -25.550 -1.842 39.358 1.00 87.38 940 GLN A N 1
ATOM 6899 C CA . GLN A 1 940 ? -25.887 -1.018 40.515 1.00 87.38 940 GLN A CA 1
ATOM 6900 C C . GLN A 1 940 ? -26.750 0.153 40.052 1.00 87.38 940 GLN A C 1
ATOM 6902 O O . GLN A 1 940 ? -26.424 0.796 39.053 1.00 87.38 940 GLN A O 1
ATOM 6907 N N . LYS A 1 941 ? -27.851 0.417 40.758 1.00 85.69 941 LYS A N 1
ATOM 6908 C CA . LYS A 1 941 ? -28.802 1.485 40.434 1.00 85.69 941 LYS A CA 1
ATOM 6909 C C . LYS A 1 941 ? -28.978 2.394 41.635 1.00 85.69 941 LYS A C 1
ATOM 6911 O O . LYS A 1 941 ? -29.325 1.932 42.719 1.00 85.69 941 LYS A O 1
ATOM 6916 N N . SER A 1 942 ? -28.756 3.684 41.426 1.00 89.88 942 SER A N 1
ATOM 6917 C CA . SER A 1 942 ? -29.057 4.698 42.428 1.00 89.88 942 SER A CA 1
ATOM 6918 C C . SER A 1 942 ? -30.567 4.939 42.458 1.00 89.88 942 SER A C 1
ATOM 6920 O O . SER A 1 942 ? -31.156 5.285 41.435 1.00 89.88 942 SER A O 1
ATOM 6922 N N . LEU A 1 943 ? -31.206 4.681 43.598 1.00 88.44 943 LEU A N 1
ATOM 6923 C CA . LEU A 1 943 ? -32.657 4.814 43.769 1.00 88.44 943 LEU A CA 1
ATOM 6924 C C . LEU A 1 943 ? -33.064 6.231 44.192 1.00 88.44 943 LEU A C 1
ATOM 6926 O O . LEU A 1 943 ? -34.192 6.642 43.937 1.00 88.44 943 LEU A O 1
ATOM 6930 N N . GLY A 1 944 ? -32.155 6.970 44.830 1.00 90.19 944 GLY A N 1
ATOM 6931 C CA . GLY A 1 944 ? -32.383 8.330 45.310 1.00 90.19 944 GLY A CA 1
ATOM 6932 C C . GLY A 1 944 ? -31.624 8.635 46.598 1.00 90.19 944 GLY A C 1
ATOM 6933 O O . GLY A 1 944 ? -30.925 7.775 47.139 1.00 90.19 944 GLY A O 1
ATOM 6934 N N . LYS A 1 945 ? -31.780 9.862 47.097 1.00 92.06 945 LYS A N 1
ATOM 6935 C CA . LYS A 1 945 ? -31.212 10.322 48.372 1.00 92.06 945 LYS A CA 1
ATOM 6936 C C . LYS A 1 945 ? -32.301 10.550 49.417 1.00 92.06 945 LYS A C 1
ATOM 6938 O O . LYS A 1 945 ? -33.320 11.171 49.116 1.00 92.06 945 LYS A O 1
ATOM 6943 N N . VAL A 1 946 ? -32.094 10.066 50.642 1.00 92.31 946 VAL A N 1
ATOM 6944 C CA . VAL A 1 946 ? -33.003 10.305 51.777 1.00 92.31 946 VAL A CA 1
ATOM 6945 C C . VAL A 1 946 ? -33.004 11.783 52.142 1.00 92.31 946 VAL A C 1
ATOM 6947 O O . VAL A 1 946 ? -31.952 12.389 52.337 1.00 92.31 946 VAL A O 1
ATOM 6950 N N . VAL A 1 947 ? -34.199 12.355 52.275 1.00 89.81 947 VAL A N 1
ATOM 6951 C CA . VAL A 1 947 ? -34.356 13.755 52.673 1.00 89.81 947 VAL A CA 1
ATOM 6952 C C . VAL A 1 947 ? -34.405 13.871 54.185 1.00 89.81 947 VAL A C 1
ATOM 6954 O O . VAL A 1 947 ? -35.217 13.211 54.841 1.00 89.81 947 VAL A O 1
ATOM 6957 N N . ILE A 1 948 ? -33.603 14.785 54.727 1.00 93.25 948 ILE A N 1
ATOM 6958 C CA . ILE A 1 948 ? -33.689 15.182 56.129 1.00 93.25 948 ILE A CA 1
ATOM 6959 C C . ILE A 1 948 ? -34.435 16.509 56.227 1.00 93.25 948 ILE A C 1
ATOM 6961 O O . ILE A 1 948 ? -34.146 17.467 55.513 1.00 93.25 948 ILE A O 1
ATOM 6965 N N . ALA A 1 949 ? -35.406 16.567 57.133 1.00 93.62 949 ALA A N 1
ATOM 6966 C CA . ALA A 1 949 ? -36.102 17.791 57.493 1.00 93.62 949 ALA A CA 1
ATOM 6967 C C . ALA A 1 949 ? -35.507 18.390 58.770 1.00 93.62 949 ALA A C 1
ATOM 6969 O O . ALA A 1 949 ? -35.321 17.685 59.761 1.00 93.62 949 ALA A O 1
ATOM 6970 N N . ASN A 1 950 ? -35.264 19.696 58.774 1.00 93.62 950 ASN A N 1
ATOM 6971 C CA . ASN A 1 950 ? -34.916 20.459 59.967 1.00 93.62 950 ASN A CA 1
ATOM 6972 C C . ASN A 1 950 ? -35.900 21.627 60.162 1.00 93.62 950 ASN A C 1
ATOM 6974 O O . ASN A 1 950 ? -36.573 22.057 59.224 1.00 93.62 950 ASN A O 1
ATOM 6978 N N . PHE A 1 951 ? -35.998 22.136 61.385 1.00 93.31 951 PHE A N 1
ATOM 6979 C CA . PHE A 1 951 ? -36.964 23.154 61.791 1.00 93.31 951 PHE A CA 1
ATOM 6980 C C . PHE A 1 951 ? -36.255 24.296 62.508 1.00 93.31 951 PHE A C 1
ATOM 6982 O O . PHE A 1 951 ? -35.259 24.083 63.194 1.00 93.31 951 PHE A O 1
ATOM 6989 N N . ASN A 1 952 ? -36.793 25.511 62.395 1.00 91.00 952 ASN A N 1
ATOM 6990 C CA . ASN A 1 952 ? -36.228 26.668 63.092 1.00 91.00 952 ASN A CA 1
ATOM 6991 C C . ASN A 1 952 ? -36.308 26.508 64.619 1.00 91.00 952 ASN A C 1
ATOM 6993 O O . ASN A 1 952 ? -35.407 26.948 65.327 1.00 91.00 952 ASN A O 1
ATOM 6997 N N . SER A 1 953 ? -37.380 25.886 65.119 1.00 90.00 953 SER A N 1
ATOM 6998 C CA . SER A 1 953 ? -37.551 25.552 66.534 1.00 90.00 953 SER A CA 1
ATOM 6999 C C . SER A 1 953 ? -38.087 24.129 66.676 1.00 90.00 953 SER A C 1
ATOM 7001 O O . SER A 1 953 ? -39.279 23.881 66.496 1.00 90.00 953 SER A O 1
ATOM 7003 N N . ALA A 1 954 ? -37.208 23.178 67.004 1.00 87.25 954 ALA A N 1
ATOM 7004 C CA . ALA A 1 954 ? -37.598 21.776 67.164 1.00 87.25 954 ALA A CA 1
ATOM 7005 C C . ALA A 1 954 ? -38.621 21.580 68.298 1.00 87.25 954 ALA A C 1
ATOM 7007 O O . ALA A 1 954 ? -39.575 20.833 68.125 1.00 87.25 954 ALA A O 1
ATOM 7008 N N . SER A 1 955 ? -38.498 22.317 69.409 1.00 86.38 955 SER A N 1
ATOM 7009 C CA . SER A 1 955 ? -39.431 22.231 70.545 1.00 86.38 955 SER A CA 1
ATOM 7010 C C . SER A 1 955 ? -40.859 22.690 70.226 1.00 86.38 955 SER A C 1
ATOM 7012 O O . SER A 1 955 ? -41.762 22.409 71.008 1.00 86.38 955 SER A O 1
ATOM 7014 N N . GLY A 1 956 ? -41.074 23.387 69.102 1.00 87.88 956 GLY A N 1
ATOM 7015 C CA . GLY A 1 956 ? -42.405 23.758 68.614 1.00 87.88 956 GLY A CA 1
ATOM 7016 C C . GLY A 1 956 ? -43.108 22.645 67.827 1.00 87.88 956 GLY A C 1
ATOM 7017 O O . GLY A 1 956 ? -44.237 22.837 67.374 1.00 87.88 956 GLY A O 1
ATOM 7018 N N . LEU A 1 957 ? -42.460 21.497 67.601 1.00 90.19 957 LEU A N 1
ATOM 7019 C CA . LEU A 1 957 ? -43.067 20.368 66.898 1.00 90.19 957 LEU A CA 1
ATOM 7020 C C . LEU A 1 957 ? -44.193 19.754 67.728 1.00 90.19 957 LEU A C 1
ATOM 7022 O O . LEU A 1 957 ? -44.069 19.537 68.933 1.00 90.19 957 LEU A O 1
ATOM 7026 N N . LYS A 1 958 ? -45.299 19.417 67.064 1.00 89.56 958 LYS A N 1
ATOM 7027 C CA . LYS A 1 958 ? -46.424 18.751 67.720 1.00 89.56 958 LYS A CA 1
ATOM 7028 C C . LYS A 1 958 ? -46.284 17.241 67.569 1.00 89.56 958 LYS A C 1
ATOM 7030 O O . LYS A 1 958 ? -46.228 16.732 66.452 1.00 89.56 958 LYS A O 1
ATOM 7035 N N . GLN A 1 959 ? -46.276 16.523 68.685 1.00 88.25 959 GLN A N 1
ATOM 7036 C CA . GLN A 1 959 ? -46.272 15.060 68.692 1.00 88.25 959 GLN A CA 1
ATOM 7037 C C . GLN A 1 959 ? -47.642 14.502 68.278 1.00 88.25 959 GLN A C 1
ATOM 7039 O O . GLN A 1 959 ? -48.678 14.982 68.742 1.00 88.25 959 GLN A O 1
ATOM 7044 N N . LEU A 1 960 ? -47.638 13.482 67.416 1.00 84.25 960 LEU A N 1
ATOM 7045 C CA . LEU A 1 960 ? -48.838 12.778 66.941 1.00 84.25 960 LEU A CA 1
ATOM 7046 C C . LEU A 1 960 ? -48.983 11.356 67.517 1.00 84.25 960 LEU A C 1
ATOM 7048 O O . LEU A 1 960 ? -50.082 10.815 67.489 1.00 84.25 960 LEU A O 1
ATOM 7052 N N . GLY A 1 961 ? -47.905 10.777 68.059 1.00 82.50 961 GLY A N 1
ATOM 7053 C CA . GLY A 1 961 ? -47.826 9.376 68.510 1.00 82.50 961 GLY A CA 1
ATOM 7054 C C . GLY A 1 961 ? -46.650 8.648 67.847 1.00 82.50 961 GLY A C 1
ATOM 7055 O O . GLY A 1 961 ? -46.060 9.199 66.922 1.00 82.50 961 GLY A O 1
ATOM 7056 N N . ASP A 1 962 ? -46.259 7.467 68.340 1.00 80.25 962 ASP A N 1
ATOM 7057 C CA . ASP A 1 962 ? -45.215 6.601 67.746 1.00 80.25 962 ASP A CA 1
ATOM 7058 C C . ASP A 1 962 ? -43.907 7.318 67.355 1.00 80.25 962 ASP A C 1
ATOM 7060 O O . ASP A 1 962 ? -43.366 7.133 66.264 1.00 80.25 962 ASP A O 1
ATOM 7064 N N . SER A 1 963 ? -43.408 8.204 68.226 1.00 85.75 963 SER A N 1
ATOM 7065 C CA . SER A 1 963 ? -42.215 9.032 67.960 1.00 85.75 963 SER A CA 1
ATOM 7066 C C . SER A 1 963 ? -42.303 9.871 66.667 1.00 85.75 963 SER A C 1
ATOM 7068 O O . SER A 1 963 ? -41.281 10.211 66.065 1.00 85.75 963 SER A O 1
ATOM 7070 N N . SER A 1 964 ? -43.519 10.204 66.226 1.00 90.38 964 SER A N 1
ATOM 7071 C CA . SER A 1 964 ? -43.801 10.998 65.028 1.00 90.38 964 SER A CA 1
ATOM 7072 C C . SER A 1 964 ? -44.309 12.398 65.375 1.00 90.38 964 SER A C 1
ATOM 7074 O O . SER A 1 964 ? -45.053 12.612 66.341 1.00 90.38 964 SER A O 1
ATOM 7076 N N . PHE A 1 965 ? -43.912 13.356 64.544 1.00 92.69 965 PHE A N 1
ATOM 7077 C CA . PHE A 1 965 ? -44.104 14.789 64.715 1.00 92.69 965 PHE A CA 1
ATOM 7078 C C . PHE A 1 965 ? -44.732 15.414 63.474 1.00 92.69 965 PHE A C 1
ATOM 7080 O O . PHE A 1 965 ? -44.478 14.984 62.351 1.00 92.69 965 PHE A O 1
ATOM 7087 N N . THR A 1 966 ? -45.508 16.475 63.676 1.00 92.44 966 THR A N 1
ATOM 7088 C CA . THR A 1 966 ? -45.949 17.382 62.611 1.00 92.44 966 THR A CA 1
ATOM 7089 C C . THR A 1 966 ? -45.452 18.793 62.883 1.00 92.44 966 THR A C 1
ATOM 7091 O O . THR A 1 966 ? -45.320 19.215 64.038 1.00 92.44 966 THR A O 1
ATOM 7094 N N . ALA A 1 967 ? -45.216 19.536 61.804 1.00 91.19 967 ALA A N 1
ATOM 7095 C CA . ALA A 1 967 ? -44.937 20.960 61.877 1.00 91.19 967 ALA A CA 1
ATOM 7096 C C . ALA A 1 967 ? -46.135 21.713 62.480 1.00 91.19 967 ALA A C 1
ATOM 7098 O O . ALA A 1 967 ? -47.296 21.372 62.232 1.00 91.19 967 ALA A O 1
ATOM 7099 N N . SER A 1 968 ? -45.846 22.742 63.270 1.00 90.00 968 SER A N 1
ATOM 7100 C CA . SER A 1 968 ? -46.814 23.678 63.835 1.00 90.00 968 SER A CA 1
ATOM 7101 C C . SER A 1 968 ? -46.425 25.118 63.473 1.00 90.00 968 SER A C 1
ATOM 7103 O O . SER A 1 968 ? -45.341 25.375 62.945 1.00 90.00 968 SER A O 1
ATOM 7105 N N . ALA A 1 969 ? -47.288 26.086 63.790 1.00 88.06 969 ALA A N 1
ATOM 7106 C CA . ALA A 1 969 ? -46.942 27.499 63.638 1.00 88.06 969 ALA A CA 1
ATOM 7107 C C . ALA A 1 969 ? -45.730 27.912 64.503 1.00 88.06 969 ALA A C 1
ATOM 7109 O O . ALA A 1 969 ? -45.007 28.830 64.127 1.00 88.06 969 ALA A O 1
ATOM 7110 N N . GLU A 1 970 ? -45.481 27.224 65.626 1.00 86.81 970 GLU A N 1
ATOM 7111 C CA . GLU A 1 970 ? -44.367 27.506 66.542 1.00 86.81 970 GLU A CA 1
ATOM 7112 C C . GLU A 1 970 ? -43.040 26.885 66.079 1.00 86.81 970 GLU A C 1
ATOM 7114 O O . GLU A 1 970 ? -41.978 27.445 66.350 1.00 86.81 970 GLU A O 1
ATOM 7119 N N . SER A 1 971 ? -43.070 25.756 65.357 1.00 89.62 971 SER A N 1
ATOM 7120 C CA . SER A 1 971 ? -41.851 25.140 64.801 1.00 89.62 971 SER A CA 1
ATOM 7121 C C . SER A 1 971 ? -41.333 25.847 63.548 1.00 89.62 971 SER A C 1
ATOM 7123 O O . SER A 1 971 ? -40.145 25.756 63.223 1.00 89.62 971 SER A O 1
ATOM 7125 N N . GLY A 1 972 ? -42.233 26.523 62.827 1.00 91.25 972 GLY A N 1
ATOM 7126 C CA . GLY A 1 972 ? -42.016 26.962 61.452 1.00 91.25 972 GLY A CA 1
ATOM 7127 C C . GLY A 1 972 ? -42.164 25.817 60.442 1.00 91.25 972 GLY A C 1
ATOM 7128 O O . GLY A 1 972 ? -42.426 24.668 60.809 1.00 91.25 972 GLY A O 1
ATOM 7129 N N . ALA A 1 973 ? -42.008 26.146 59.157 1.00 88.50 973 ALA A N 1
ATOM 7130 C CA . ALA A 1 973 ? -42.041 25.174 58.066 1.00 88.50 973 ALA A CA 1
ATOM 7131 C C . ALA A 1 973 ? -40.790 24.276 58.060 1.00 88.50 973 ALA A C 1
ATOM 7133 O O . ALA A 1 973 ? -39.709 24.701 58.471 1.00 88.50 973 ALA A O 1
ATOM 7134 N N . ALA A 1 974 ? -40.937 23.046 57.560 1.00 90.69 974 ALA A N 1
ATOM 7135 C CA . ALA A 1 974 ? -39.823 22.119 57.393 1.00 90.69 974 ALA A CA 1
ATOM 7136 C C . ALA A 1 974 ? -38.847 22.631 56.322 1.00 90.69 974 ALA A C 1
ATOM 7138 O O . ALA A 1 974 ? -39.242 22.907 55.189 1.00 90.69 974 ALA A O 1
ATOM 7139 N N . ARG A 1 975 ? -37.562 22.719 56.666 1.00 91.06 975 ARG A N 1
ATOM 7140 C CA . ARG A 1 975 ? -36.471 22.948 55.715 1.00 91.06 975 ARG A CA 1
ATOM 7141 C C . ARG A 1 975 ? -35.888 21.600 55.333 1.00 91.06 975 ARG A C 1
ATOM 7143 O O . ARG A 1 975 ? -35.423 20.875 56.205 1.00 91.06 975 ARG A O 1
ATOM 7150 N N . LEU A 1 976 ? -35.934 21.265 54.052 1.00 91.06 976 LEU A N 1
ATOM 7151 C CA . LEU A 1 976 ? -35.399 20.010 53.532 1.00 91.06 976 LEU A CA 1
ATOM 7152 C C . LEU A 1 976 ? -33.940 20.201 53.110 1.00 91.06 976 LEU A C 1
ATOM 7154 O O . LEU A 1 976 ? -33.584 21.261 52.594 1.00 91.06 976 LEU A O 1
ATOM 7158 N N . GLY A 1 977 ? -33.113 19.185 53.330 1.00 89.44 977 GLY A N 1
ATOM 7159 C CA . GLY A 1 977 ? -31.711 19.182 52.927 1.00 89.44 977 GLY A CA 1
ATOM 7160 C C . GLY A 1 977 ? -31.145 17.774 52.787 1.00 89.44 977 GLY A C 1
ATOM 7161 O O . GLY A 1 977 ? -31.784 16.790 53.171 1.00 89.44 977 GLY A O 1
ATOM 7162 N N . GLU A 1 978 ? -29.949 17.695 52.203 1.00 90.06 978 GLU A N 1
ATOM 7163 C CA . GLU A 1 978 ? -29.193 16.445 52.091 1.00 90.06 978 GLU A CA 1
ATOM 7164 C C . GLU A 1 978 ? -28.593 16.064 53.447 1.00 90.06 978 GLU A C 1
ATOM 7166 O O . GLU A 1 978 ? -28.242 16.932 54.255 1.00 90.06 978 GLU A O 1
ATOM 7171 N N . ALA A 1 979 ? -28.438 14.764 53.692 1.00 91.06 979 ALA A N 1
ATOM 7172 C CA . ALA A 1 979 ? -27.748 14.288 54.880 1.00 91.06 979 ALA A CA 1
ATOM 7173 C C . ALA A 1 979 ? -26.267 14.706 54.854 1.00 91.06 979 ALA A C 1
ATOM 7175 O O . ALA A 1 979 ? -25.591 14.597 53.833 1.00 91.06 979 ALA A O 1
ATOM 7176 N N . GLY A 1 980 ? -25.761 15.210 55.979 1.00 87.44 980 GLY A N 1
ATOM 7177 C CA . GLY A 1 980 ? -24.391 15.714 56.117 1.00 87.44 980 GLY A CA 1
ATOM 7178 C C . GLY A 1 980 ? -24.147 17.123 55.562 1.00 87.44 980 GLY A C 1
ATOM 7179 O O . GLY A 1 980 ? -23.044 17.649 55.722 1.00 87.44 980 GLY A O 1
ATOM 7180 N N . ALA A 1 981 ? -25.147 17.767 54.948 1.00 88.25 981 ALA A N 1
ATOM 7181 C CA . ALA A 1 981 ? -25.057 19.170 54.548 1.00 88.25 981 ALA A CA 1
ATOM 7182 C C . ALA A 1 981 ? -25.057 20.112 55.770 1.00 88.25 981 ALA A C 1
ATOM 7184 O O . ALA A 1 981 ? -25.482 19.753 56.867 1.00 88.25 981 ALA A O 1
ATOM 7185 N N . ALA A 1 982 ? -24.608 21.360 55.595 1.00 85.38 982 ALA A N 1
ATOM 7186 C CA . ALA A 1 982 ? -24.554 22.329 56.692 1.00 85.38 982 ALA A CA 1
ATOM 7187 C C . ALA A 1 982 ? -25.943 22.547 57.332 1.00 85.38 982 ALA A C 1
ATOM 7189 O O . ALA A 1 982 ? -26.868 23.037 56.685 1.00 85.38 982 ALA A O 1
ATOM 7190 N N . GLY A 1 983 ? -26.071 22.207 58.620 1.00 86.19 983 GLY A N 1
ATOM 7191 C CA . GLY A 1 983 ? -27.335 22.281 59.364 1.00 86.19 983 GLY A CA 1
ATOM 7192 C C . GLY A 1 983 ? -28.207 21.019 59.297 1.00 86.19 983 GLY A C 1
ATOM 7193 O O . GLY A 1 983 ? -29.334 21.060 59.790 1.00 86.19 983 GLY A O 1
ATOM 7194 N N . PHE A 1 984 ? -27.703 19.922 58.725 1.00 92.19 984 PHE A N 1
ATOM 7195 C CA . PHE A 1 984 ? -28.348 18.609 58.674 1.00 92.19 984 PHE A CA 1
ATOM 7196 C C . PHE A 1 984 ? -27.377 17.519 59.158 1.00 92.19 984 PHE A C 1
ATOM 7198 O O . PHE A 1 984 ? -26.186 17.544 58.856 1.00 92.19 984 PHE A O 1
ATOM 7205 N N . GLY A 1 985 ? -27.881 16.562 59.932 1.00 91.81 985 GLY A N 1
ATOM 7206 C CA . GLY A 1 985 ? -27.123 15.408 60.409 1.00 91.81 985 GLY A CA 1
ATOM 7207 C C . GLY A 1 985 ? -26.789 14.422 59.290 1.00 91.81 985 GLY A C 1
ATOM 7208 O O . GLY A 1 985 ? -27.369 14.474 58.207 1.00 91.81 985 GLY A O 1
ATOM 7209 N N . THR A 1 986 ? -25.859 13.507 59.545 1.00 93.31 986 THR A N 1
ATOM 7210 C CA . THR A 1 986 ? -25.579 12.380 58.642 1.00 93.31 986 THR A CA 1
ATOM 7211 C C . THR A 1 986 ? -26.516 11.216 58.940 1.00 93.31 986 THR A C 1
ATOM 7213 O O . THR A 1 986 ? -27.059 11.106 60.044 1.00 93.31 986 THR A O 1
ATOM 7216 N N . ILE A 1 987 ? -26.719 10.333 57.967 1.00 94.25 987 ILE A N 1
ATOM 7217 C CA . ILE A 1 987 ? -27.464 9.086 58.170 1.00 94.25 987 ILE A CA 1
ATOM 7218 C C . ILE A 1 987 ? -26.466 7.977 58.474 1.00 94.25 987 ILE A C 1
ATOM 7220 O O . ILE A 1 987 ? -25.330 8.008 58.025 1.00 94.25 987 ILE A O 1
ATOM 7224 N N . ARG A 1 988 ? -26.885 6.993 59.260 1.00 93.19 988 ARG A N 1
ATOM 7225 C CA . ARG A 1 988 ? -26.139 5.762 59.475 1.00 93.19 988 ARG A CA 1
ATOM 7226 C C . ARG A 1 988 ? -27.055 4.572 59.253 1.00 93.19 988 ARG A C 1
ATOM 7228 O O . ARG A 1 988 ? -28.075 4.448 59.932 1.00 93.19 988 ARG A O 1
ATOM 7235 N N . ALA A 1 989 ? -26.683 3.717 58.308 1.00 92.75 989 ALA A N 1
ATOM 7236 C CA . ALA A 1 989 ? -27.412 2.495 58.001 1.00 92.75 989 ALA A CA 1
ATOM 7237 C C . ALA A 1 989 ? -27.141 1.385 59.029 1.00 92.75 989 ALA A C 1
ATOM 7239 O O . ALA A 1 989 ? -26.086 1.354 59.670 1.00 92.75 989 ALA A O 1
ATOM 7240 N N . GLY A 1 990 ? -28.093 0.465 59.186 1.00 92.19 990 GLY A N 1
ATOM 7241 C CA . GLY A 1 990 ? -28.021 -0.628 60.155 1.00 92.19 990 GLY A CA 1
ATOM 7242 C C . GLY A 1 990 ? -27.970 -0.147 61.603 1.00 92.19 990 GLY A C 1
ATOM 7243 O O . GLY A 1 990 ? -27.257 -0.723 62.422 1.00 92.19 990 GLY A O 1
ATOM 7244 N N . SER A 1 991 ? -28.628 0.963 61.931 1.00 93.88 991 SER A N 1
ATOM 7245 C CA . SER A 1 991 ? -28.613 1.552 63.275 1.00 93.88 991 SER A CA 1
ATOM 7246 C C . SER A 1 991 ? -29.953 2.201 63.596 1.00 93.88 991 SER A C 1
ATOM 7248 O O . SER A 1 991 ? -30.639 2.668 62.699 1.00 93.88 991 SER A O 1
ATOM 7250 N N . THR A 1 992 ? -30.314 2.284 64.874 1.00 92.38 992 THR A N 1
ATOM 7251 C CA . THR A 1 992 ? -31.497 3.025 65.340 1.00 92.38 992 THR A CA 1
ATOM 7252 C C . THR A 1 992 ? -31.115 3.998 66.453 1.00 92.38 992 THR A C 1
ATOM 7254 O O . THR A 1 992 ? -30.161 3.778 67.202 1.00 92.38 992 THR A O 1
ATOM 7257 N N . GLU A 1 993 ? -31.836 5.114 66.558 1.00 94.94 993 GLU A N 1
ATOM 7258 C CA . GLU A 1 993 ? -31.689 6.043 67.681 1.00 94.94 993 GLU A CA 1
ATOM 7259 C C . GLU A 1 993 ? -32.563 5.573 68.854 1.00 94.94 993 GLU A C 1
ATOM 7261 O O . GLU A 1 993 ? -33.779 5.431 68.707 1.00 94.94 993 GLU A O 1
ATOM 7266 N N . ARG A 1 994 ? -31.980 5.350 70.036 1.00 92.44 994 ARG A N 1
ATOM 7267 C CA . ARG A 1 994 ? -32.745 5.094 71.268 1.00 92.44 994 ARG A CA 1
ATOM 7268 C C . ARG A 1 994 ? -33.376 6.374 71.806 1.00 92.44 994 ARG A C 1
ATOM 7270 O O . ARG A 1 994 ? -33.003 7.479 71.423 1.00 92.44 994 ARG A O 1
ATOM 7277 N N . SER A 1 995 ? -34.302 6.230 72.749 1.00 92.62 995 SER A N 1
ATOM 7278 C CA . SER A 1 995 ? -34.794 7.380 73.499 1.00 92.62 995 SER A CA 1
ATOM 7279 C C . SER A 1 995 ? -33.652 8.157 74.173 1.00 92.62 995 SER A C 1
ATOM 7281 O O . SER A 1 995 ? -32.677 7.566 74.640 1.00 92.62 995 SER A O 1
ATOM 7283 N N . ASN A 1 996 ? -33.783 9.484 74.252 1.00 92.25 996 ASN A N 1
ATOM 7284 C CA . ASN A 1 996 ? -32.887 10.348 75.032 1.00 92.25 996 ASN A CA 1
ATOM 7285 C C . ASN A 1 996 ? -33.259 10.416 76.529 1.00 92.25 996 ASN A C 1
ATOM 7287 O O . ASN A 1 996 ? -32.719 11.248 77.257 1.00 92.25 996 ASN A O 1
ATOM 7291 N N . VAL A 1 997 ? -34.188 9.572 76.987 1.00 92.00 997 VAL A N 1
ATOM 7292 C CA . VAL A 1 997 ? -34.594 9.474 78.391 1.00 92.00 997 VAL A CA 1
ATOM 7293 C C . VAL A 1 997 ? -33.516 8.757 79.209 1.00 92.00 997 VAL A C 1
ATOM 7295 O O . VAL A 1 997 ? -33.197 7.595 78.959 1.00 92.00 997 VAL A O 1
ATOM 7298 N N . ASP A 1 998 ? -33.005 9.426 80.242 1.00 90.94 998 ASP A N 1
ATOM 7299 C CA . ASP A 1 998 ? -32.163 8.802 81.265 1.00 90.94 998 ASP A CA 1
ATOM 7300 C C . ASP A 1 998 ? -33.042 8.276 82.405 1.00 90.94 998 ASP A C 1
ATOM 7302 O O . ASP A 1 998 ? -33.516 9.046 83.245 1.00 90.94 998 ASP A O 1
ATOM 7306 N N . LEU A 1 999 ? -33.237 6.953 82.446 1.00 88.50 999 LEU A N 1
ATOM 7307 C CA . LEU A 1 999 ? -34.083 6.298 83.448 1.00 88.50 999 LEU A CA 1
ATOM 7308 C C . LEU A 1 999 ? -33.664 6.643 84.880 1.00 88.50 999 LEU A C 1
ATOM 7310 O O . LEU A 1 999 ? -34.521 6.716 85.756 1.00 88.50 999 LEU A O 1
ATOM 7314 N N . THR A 1 1000 ? -32.370 6.844 85.138 1.00 90.81 1000 THR A N 1
ATOM 7315 C CA . THR A 1 1000 ? -31.885 7.124 86.495 1.00 90.81 1000 THR A CA 1
ATOM 7316 C C . THR A 1 1000 ? -32.398 8.478 86.966 1.00 90.81 1000 THR A C 1
ATOM 7318 O O . THR A 1 1000 ? -32.923 8.584 88.074 1.00 90.81 1000 THR A O 1
ATOM 7321 N N . ASN A 1 1001 ? -32.307 9.492 86.102 1.00 89.12 1001 ASN A N 1
ATOM 7322 C CA . ASN A 1 1001 ? -32.789 10.836 86.404 1.00 89.12 1001 ASN A CA 1
ATOM 7323 C C . ASN A 1 1001 ? -34.318 10.877 86.473 1.00 89.12 1001 ASN A C 1
ATOM 7325 O O . ASN A 1 1001 ? -34.852 11.411 87.440 1.00 89.12 1001 ASN A O 1
ATOM 7329 N N . GLU A 1 1002 ? -35.033 10.238 85.537 1.00 92.56 1002 GLU A N 1
ATOM 7330 C CA . GLU A 1 1002 ? -36.503 10.197 85.601 1.00 92.56 1002 GLU A CA 1
ATOM 7331 C C . GLU A 1 1002 ? -37.013 9.518 86.879 1.00 92.56 1002 GLU A C 1
ATOM 7333 O O . GLU A 1 1002 ? -38.004 9.953 87.455 1.00 92.56 1002 GLU A O 1
ATOM 7338 N N . LEU A 1 1003 ? -36.362 8.451 87.357 1.00 89.88 1003 LEU A N 1
ATOM 7339 C CA . LEU A 1 1003 ? -36.775 7.783 88.597 1.00 89.88 1003 LEU A CA 1
ATOM 7340 C C . LEU A 1 1003 ? -36.581 8.688 89.822 1.00 89.88 1003 LEU A C 1
ATOM 7342 O O . LEU A 1 1003 ? -37.407 8.662 90.738 1.00 89.88 1003 LEU A O 1
ATOM 7346 N N . VAL A 1 1004 ? -35.528 9.509 89.843 1.00 91.81 1004 VAL A N 1
ATOM 7347 C CA . VAL A 1 1004 ? -35.302 10.509 90.900 1.00 91.81 1004 VAL A CA 1
ATOM 7348 C C . VAL A 1 1004 ? -36.328 11.642 90.817 1.00 91.81 1004 VAL A C 1
ATOM 7350 O O . VAL A 1 1004 ? -36.894 12.022 91.849 1.00 91.81 1004 VAL A O 1
ATOM 7353 N N . ASP A 1 1005 ? -36.616 12.136 89.612 1.00 88.44 1005 ASP A N 1
ATOM 7354 C CA . ASP A 1 1005 ? -37.638 13.158 89.360 1.00 88.44 1005 ASP A CA 1
ATOM 7355 C C . ASP A 1 1005 ? -39.026 12.638 89.772 1.00 88.44 1005 ASP A C 1
ATOM 7357 O O . ASP A 1 1005 ? -39.772 13.328 90.466 1.00 88.44 1005 ASP A O 1
ATOM 7361 N N . LEU A 1 1006 ? -39.333 11.366 89.491 1.00 90.38 1006 LEU A N 1
ATOM 7362 C CA . LEU A 1 1006 ? -40.583 10.715 89.888 1.00 90.38 1006 LEU A CA 1
ATOM 7363 C C . LEU A 1 1006 ? -40.716 10.626 91.410 1.00 90.38 1006 LEU A C 1
ATOM 7365 O O . LEU A 1 1006 ? -41.765 10.963 91.957 1.00 90.38 1006 LEU A O 1
ATOM 7369 N N . ILE A 1 1007 ? -39.658 10.222 92.119 1.00 89.56 1007 ILE A N 1
ATOM 7370 C CA . ILE A 1 1007 ? -39.648 10.183 93.592 1.00 89.56 1007 ILE A CA 1
ATOM 7371 C C . ILE A 1 1007 ? -39.828 11.595 94.170 1.00 89.56 1007 ILE A C 1
ATOM 7373 O O . ILE A 1 1007 ? -40.533 11.773 95.169 1.00 89.56 1007 ILE A O 1
ATOM 7377 N N . SER A 1 1008 ? -39.219 12.605 93.549 1.00 87.56 1008 SER A N 1
ATOM 7378 C CA . SER A 1 1008 ? -39.328 14.006 93.969 1.00 87.56 1008 SER A CA 1
ATOM 7379 C C . SER A 1 1008 ? -40.743 14.547 93.756 1.00 87.56 1008 SER A C 1
ATOM 7381 O O . SER A 1 1008 ? -41.345 15.076 94.694 1.00 87.56 1008 SER A O 1
ATOM 7383 N N . ALA A 1 1009 ? -41.331 14.317 92.583 1.00 87.50 1009 ALA A N 1
ATOM 7384 C CA . ALA A 1 1009 ? -42.706 14.685 92.270 1.00 87.50 1009 ALA A CA 1
ATOM 7385 C C . ALA A 1 1009 ? -43.718 13.944 93.168 1.00 87.50 1009 ALA A C 1
ATOM 7387 O O . ALA A 1 1009 ? -44.676 14.551 93.652 1.00 87.50 1009 ALA A O 1
ATOM 7388 N N . GLN A 1 1010 ? -43.478 12.667 93.502 1.00 90.06 1010 GLN A N 1
ATOM 7389 C CA . GLN A 1 1010 ? -44.304 11.900 94.450 1.00 90.06 1010 GLN A CA 1
ATOM 7390 C C . GLN A 1 1010 ? -44.251 12.500 95.857 1.00 90.06 1010 GLN A C 1
ATOM 7392 O O . GLN A 1 1010 ? -45.290 12.648 96.507 1.00 90.06 1010 GLN A O 1
ATOM 7397 N N . ARG A 1 1011 ? -43.059 12.881 96.334 1.00 90.50 1011 ARG A N 1
ATOM 7398 C CA . ARG A 1 1011 ? -42.891 13.562 97.628 1.00 90.50 1011 ARG A CA 1
ATOM 7399 C C . ARG A 1 1011 ? -43.595 14.915 97.641 1.00 90.50 1011 ARG A C 1
ATOM 7401 O O . ARG A 1 1011 ? -44.289 15.212 98.610 1.00 90.50 1011 ARG A O 1
ATOM 7408 N N . ASN A 1 1012 ? -43.477 15.698 96.568 1.00 84.94 1012 ASN A N 1
ATOM 7409 C CA . ASN A 1 1012 ? -44.165 16.984 96.424 1.00 84.94 1012 ASN A CA 1
ATOM 7410 C C . ASN A 1 1012 ? -45.690 16.810 96.421 1.00 84.94 1012 ASN A C 1
ATOM 7412 O O . ASN A 1 1012 ? -46.399 17.548 97.107 1.00 84.94 1012 ASN A O 1
ATOM 7416 N N . PHE A 1 1013 ? -46.200 15.795 95.721 1.00 89.06 1013 PHE A N 1
ATOM 7417 C CA . PHE A 1 1013 ? -47.616 15.436 95.736 1.00 89.06 1013 PHE A CA 1
ATOM 7418 C C . PHE A 1 1013 ? -48.091 15.078 97.154 1.00 89.06 1013 PHE A C 1
ATOM 7420 O O . PHE A 1 1013 ? -49.071 15.645 97.635 1.00 89.06 1013 PHE A O 1
ATOM 7427 N N . GLN A 1 1014 ? -47.372 14.202 97.868 1.00 90.12 1014 GLN A N 1
ATOM 7428 C CA . GLN A 1 1014 ? -47.705 13.809 99.246 1.00 90.12 1014 GLN A CA 1
ATOM 7429 C C . GLN A 1 1014 ? -47.640 14.989 100.227 1.00 90.12 1014 GLN A C 1
ATOM 7431 O O . GLN A 1 1014 ? -48.527 15.136 101.070 1.00 90.12 1014 GLN A O 1
ATOM 7436 N N . ALA A 1 1015 ? -46.627 15.853 100.108 1.00 86.44 1015 ALA A N 1
ATOM 7437 C CA . ALA A 1 1015 ? -46.471 17.041 100.944 1.00 86.44 1015 ALA A CA 1
ATOM 7438 C C . ALA A 1 1015 ? -47.618 18.044 100.729 1.00 86.44 1015 ALA A C 1
ATOM 7440 O O . ALA A 1 1015 ? -48.220 18.507 101.700 1.00 86.44 1015 ALA A O 1
ATOM 7441 N N . ASN A 1 1016 ? -47.981 18.323 99.472 1.00 84.75 1016 ASN A N 1
ATOM 7442 C CA . ASN A 1 1016 ? -49.103 19.204 99.136 1.00 84.75 1016 ASN A CA 1
ATOM 7443 C C . ASN A 1 1016 ? -50.455 18.602 99.550 1.00 84.75 1016 ASN A C 1
ATOM 7445 O O . ASN A 1 1016 ? -51.309 19.320 100.072 1.00 84.75 1016 ASN A O 1
ATOM 7449 N N . ALA A 1 1017 ? -50.639 17.285 99.406 1.00 85.50 1017 ALA A N 1
ATOM 7450 C CA . ALA A 1 1017 ? -51.832 16.584 99.880 1.00 85.50 1017 ALA A CA 1
ATOM 7451 C C . ALA A 1 1017 ? -51.964 16.654 101.411 1.00 85.50 1017 ALA A C 1
ATOM 7453 O O . ALA A 1 1017 ? -53.042 16.956 101.924 1.00 85.50 1017 ALA A O 1
ATOM 7454 N N . LYS A 1 1018 ? -50.862 16.465 102.154 1.00 85.19 1018 LYS A N 1
ATOM 7455 C CA . LYS A 1 1018 ? -50.845 16.601 103.620 1.00 85.19 1018 LYS A CA 1
ATOM 7456 C C . LYS A 1 1018 ? -51.111 18.041 104.069 1.00 85.19 1018 LYS A C 1
ATOM 7458 O O . LYS A 1 1018 ? -51.820 18.255 105.054 1.00 85.19 1018 LYS A O 1
ATOM 7463 N N . ALA A 1 1019 ? -50.588 19.035 103.349 1.00 82.75 1019 ALA A N 1
ATOM 7464 C CA . ALA A 1 1019 ? -50.892 20.449 103.582 1.00 82.75 1019 ALA A CA 1
ATOM 7465 C C . ALA A 1 1019 ? -52.388 20.764 103.381 1.00 82.75 1019 ALA A C 1
ATOM 7467 O O . ALA A 1 1019 ? -52.979 21.494 104.175 1.00 82.75 1019 ALA A O 1
ATOM 7468 N N . ILE A 1 1020 ? -53.033 20.172 102.370 1.00 83.00 1020 ILE A N 1
ATOM 7469 C CA . ILE A 1 1020 ? -54.485 20.279 102.162 1.00 83.00 1020 ILE A CA 1
ATOM 7470 C C . ILE A 1 1020 ? -55.264 19.592 103.294 1.00 83.00 1020 ILE A C 1
ATOM 7472 O O . ILE A 1 1020 ? -56.201 20.183 103.828 1.00 83.00 1020 ILE A O 1
ATOM 7476 N N . GLU A 1 1021 ? -54.869 18.382 103.696 1.00 83.69 1021 GLU A N 1
ATOM 7477 C CA . GLU A 1 1021 ? -55.514 17.620 104.775 1.00 83.69 1021 GLU A CA 1
ATOM 7478 C C . GLU A 1 1021 ? -55.459 18.377 106.110 1.00 83.69 1021 GLU A C 1
ATOM 7480 O O . GLU A 1 1021 ? -56.479 18.565 106.769 1.00 83.69 1021 GLU A O 1
ATOM 7485 N N . THR A 1 1022 ? -54.281 18.883 106.482 1.00 82.38 1022 THR A N 1
ATOM 7486 C CA . THR A 1 1022 ? -54.086 19.692 107.697 1.00 82.38 1022 THR A CA 1
ATOM 7487 C C . THR A 1 1022 ? -54.857 21.009 107.654 1.00 82.38 1022 THR A C 1
ATOM 7489 O O . THR A 1 1022 ? -55.438 21.408 108.660 1.00 82.38 1022 THR A O 1
ATOM 7492 N N . ASN A 1 1023 ? -54.929 21.671 106.497 1.00 79.50 1023 ASN A N 1
ATOM 7493 C CA . ASN A 1 1023 ? -55.729 22.883 106.331 1.00 79.50 1023 ASN A CA 1
ATOM 7494 C C . ASN A 1 1023 ? -57.239 22.602 106.424 1.00 79.50 1023 ASN A C 1
ATOM 7496 O O . ASN A 1 1023 ? -57.972 23.351 107.071 1.00 79.50 1023 ASN A O 1
ATOM 7500 N N . SER A 1 1024 ? -57.701 21.488 105.851 1.00 77.12 1024 SER A N 1
ATOM 7501 C CA . SER A 1 1024 ? -59.081 21.006 105.993 1.00 77.12 1024 SER A CA 1
ATOM 7502 C C . SER A 1 1024 ? -59.410 20.671 107.452 1.00 77.12 1024 SER A C 1
ATOM 7504 O O . SER A 1 1024 ? -60.459 21.071 107.958 1.00 77.12 1024 SER A O 1
ATOM 7506 N N . ALA A 1 1025 ? -58.483 20.025 108.167 1.00 78.88 1025 ALA A N 1
ATOM 7507 C CA . ALA A 1 1025 ? -58.608 19.731 109.592 1.00 78.88 1025 ALA A CA 1
ATOM 7508 C C . ALA A 1 1025 ? -58.648 21.009 110.448 1.00 78.88 1025 ALA A C 1
ATOM 7510 O O . ALA A 1 1025 ? -59.507 21.122 111.318 1.00 78.88 1025 ALA A O 1
ATOM 7511 N N . MET A 1 1026 ? -57.794 22.006 110.174 1.00 78.06 1026 MET A N 1
ATOM 7512 C CA . MET A 1 1026 ? -57.838 23.314 110.849 1.00 78.06 1026 MET A CA 1
ATOM 7513 C C . MET A 1 1026 ? -59.134 24.071 110.554 1.00 78.06 1026 MET A C 1
ATOM 7515 O O . MET A 1 1026 ? -59.730 24.637 111.464 1.00 78.06 1026 MET A O 1
ATOM 7519 N N . THR A 1 1027 ? -59.606 24.061 109.307 1.00 74.62 1027 THR A N 1
ATOM 7520 C CA . THR A 1 1027 ? -60.865 24.720 108.928 1.00 74.62 1027 THR A CA 1
ATOM 7521 C C . THR A 1 1027 ? -62.059 24.033 109.592 1.00 74.62 1027 THR A C 1
ATOM 7523 O O . THR A 1 1027 ? -62.923 24.713 110.135 1.00 74.62 1027 THR A O 1
ATOM 7526 N N . SER A 1 1028 ? -62.069 22.697 109.647 1.00 71.31 1028 SER A N 1
ATOM 7527 C CA . SER A 1 1028 ? -63.084 21.911 110.364 1.00 71.31 1028 SER A CA 1
ATOM 7528 C C . SER A 1 1028 ? -63.032 22.149 111.876 1.00 71.31 1028 SER A C 1
ATOM 7530 O O . SER A 1 1028 ? -64.074 22.292 112.503 1.00 71.31 1028 SER A O 1
ATOM 7532 N N . ALA A 1 1029 ? -61.838 22.268 112.466 1.00 73.25 1029 ALA A N 1
ATOM 7533 C CA . ALA A 1 1029 ? -61.671 22.635 113.872 1.00 73.25 1029 ALA A CA 1
ATOM 7534 C C . ALA A 1 1029 ? -62.166 24.065 114.159 1.00 73.25 1029 ALA A C 1
ATOM 7536 O O . ALA A 1 1029 ? -62.845 24.281 115.155 1.00 73.25 1029 ALA A O 1
ATOM 7537 N N . ILE A 1 1030 ? -61.900 25.034 113.274 1.00 70.56 1030 ILE A N 1
ATOM 7538 C CA . ILE A 1 1030 ? -62.433 26.405 113.383 1.00 70.56 1030 ILE A CA 1
ATOM 7539 C C . ILE A 1 1030 ? -63.962 26.414 113.252 1.00 70.56 1030 ILE A C 1
ATOM 7541 O O . ILE A 1 1030 ? -64.625 27.150 113.980 1.00 70.56 1030 ILE A O 1
ATOM 7545 N N . ILE A 1 1031 ? -64.528 25.605 112.351 1.00 70.75 1031 ILE A N 1
ATOM 7546 C CA . ILE A 1 1031 ? -65.982 25.456 112.195 1.00 70.75 1031 ILE A CA 1
ATOM 7547 C C . ILE A 1 1031 ? -66.592 24.830 113.457 1.00 70.75 1031 ILE A C 1
ATOM 7549 O O . ILE A 1 1031 ? -67.562 25.373 113.971 1.00 70.75 1031 ILE A O 1
ATOM 7553 N N . ASN A 1 1032 ? -65.980 23.785 114.021 1.00 70.31 1032 ASN A N 1
ATOM 7554 C CA . ASN A 1 1032 ? -66.419 23.138 115.267 1.00 70.31 1032 ASN A CA 1
ATOM 7555 C C . ASN A 1 1032 ? -66.218 23.995 116.534 1.00 70.31 1032 ASN A C 1
ATOM 7557 O O . ASN A 1 1032 ? -66.747 23.648 117.580 1.00 70.31 1032 ASN A O 1
ATOM 7561 N N . ILE A 1 1033 ? -65.431 25.075 116.470 1.00 67.25 1033 ILE A N 1
ATOM 7562 C CA . ILE A 1 1033 ? -65.301 26.071 117.553 1.00 67.25 1033 ILE A CA 1
ATOM 7563 C C . ILE A 1 1033 ? -66.326 27.212 117.386 1.00 67.25 1033 ILE A C 1
ATOM 7565 O O . ILE A 1 1033 ? -66.587 27.954 118.332 1.00 67.25 1033 ILE A O 1
ATOM 7569 N N . ARG A 1 1034 ? -66.891 27.391 116.182 1.00 54.47 1034 ARG A N 1
ATOM 7570 C CA . ARG A 1 1034 ? -67.881 28.439 115.869 1.00 54.47 1034 ARG A CA 1
ATOM 7571 C C . ARG A 1 1034 ? -69.332 27.951 115.848 1.00 54.47 1034 ARG A C 1
ATOM 7573 O O . ARG A 1 1034 ? -70.217 28.800 115.943 1.00 54.47 1034 ARG A O 1
ATOM 7580 N N . GLY A 1 1035 ? -69.565 26.652 115.670 1.00 51.84 1035 GLY A N 1
ATOM 7581 C CA . GLY A 1 1035 ? -70.845 25.985 115.941 1.00 51.84 1035 GLY A CA 1
ATOM 7582 C C . GLY A 1 1035 ? -70.875 25.472 117.368 1.00 51.84 1035 GLY A C 1
ATOM 7583 O O . GLY A 1 1035 ? -71.976 25.507 117.958 1.00 51.84 1035 GLY A O 1
#

Radius of gyration: 58.22 Å; chains: 1; bounding box: 132×82×183 Å